Protein AF-A0A8J1YPI7-F1 (afdb_monomer_lite)

Foldseek 3Di:
DDDDDDDDDDDDDDPDDDPPDPPDPPPPQDDADDDDPFDFLDKFQLLDWPVVDQKFWAQAWDQDPFFRDTFGQDWDWTWAQAPALGFRPSRTFIFTFDFQGWTKMWGFTPDWFFCAQFKKKWKWKKAQQVWAAFKFDKKFFAFQDPPDPDHQQHHHRDDPPRHGQWIFAWGDYDPDFFTWTWGWDQQPPVRDIDIKTFAPGFGADTDNAMKMWMWIAGQQQKIFIDINNHTRDIDGQQPRIVVGNFHDQKDFDPPFDDDPLADAPQKDFDPPDDDDPLQDQPDDQKDFDPPDDDDPFEAAVDDQKDFDPPDDDDPPDDCVPLNDDTGDIDGDVSQVVTPYYHHDGGDIDGDPSPPHDDDGDMDGDPSHDHDDTGDMDGDPSGDDDSGSSSTGIGGIMMDTMGGNGTTITMGTIGIRRDPVSVVVSCVVPVVSRSVSSVVSVPDPPPDDDDPPDPVVVLVVLLVVLVVVVVPPNVVSCVVCVVNVVVVVVVVVVVVVVVVVVVVPDDDDDDDDDDDDDDDDDDDDDDDDDDDDDDDDDDDDDDDDDDDDDDDDDDDDDDYDDDDDDDDDDDDCVPVVVVVVVVVVVVVVVVVVVVVVVVVVVVVVVVVVPPDDDDDDDDDDDDDDDDDDDDDDDDDDDDDDDDDDDDDDDDDDDDDDDDDDDDDDDDDDDDDDDDDDDDDDDDDDDDDDDPPVVPVVPPPDDDDDDDPDPDPDDQDPEDPVQVVVCVVQVKDKVVPRFGFAWALVPQPFDVLLSVVCVVPPTQFPQLRRQSRCLLVLAAAEGAAFFQSPVLCSQLRSQVRVVLVVVVVVDDDPDDPDDDDDPDDPFFQAAAAEEEEAFQQLLVVSQVVNQVSCVSVLAHEAEFEPLDDPVVRLVVRRDNSYHYYGYYLVRLLVCVVVVSDQQQNHQEYEYEQLVVCLDPPNVVSVSSSVVSHDAQVRHHYYYYHNACDPSSVVSVVSRHDPYIYMHRADNHQAAALLEAEAEDADQDLVCLLVVVVVVVVVQCVVPPADQVRGAAEEEEDADPVVLVVSQVSCVVVVAQEDEAEDVDRPVSNVVRLVCRLSSVHRYYYYYLSQLASDARPNHAEYEYSDDYLAVNSVSSSSSNPCHPVHGHYYYYYQHCPDNRLLCLLVNVVNCVSSVNDPVSPDPVSVVGDNDDDDPAPSSHGPPDDDDDPDDDDDDDDDD

Sequence (1181 aa):
MRPQDVVSAAGVGALMLAALAEAEQTVFKPSPPQSSSIKAPFIEQFTEPISESRWTVSRATKQTPVGDETFSYVGIWSIEEPEVFPGISGDTGLVLKSKAAHHAISTLFPEPVDPKGKSLVVQYEVKLQKGLDCGGAYIKLLTESEDAGEGLRAGEEYTDKTPFSIMFGPDKCGATNKVHFIFRHRNPITGEWEEKHLKNPPAPKITKTTALYTLIVSPDQTFEILINDESARTGSLLEDFDPAVNPPAEIDDPEDSKPDSWVDLAEIDDPDATKPDDWNEDAPLTITDTTATKPDDWLEDEPDMIPDPEAEKPEEWDDEEDGDWIAPMVPNPRCEEAAGCGPWTQPKIRNPDYKGKWTVPKIPNPSYKGVWTPTKIHNPAFFEDSTPSDFTKIAGIGIELWTMTEDILFDNIFIGHDAAAAKKFADETYHVKKGIEKEAEGSSDDEYAEPSTILDKIRLRVYEFLHLCGFDVLQAIKQMPDVAAGLAAATFTLLGMLLALSGLFNSKPTPVKRTTTVKATPDKQTSDATAAAPVAPAGEDPKLAQEDAGIDTLAVKKRTTRAPPLLQNSIMSLEESIKDDRKKSDKEERRRRKQEKRAAREAKAAASTVASDSKTTDVSRMEKKDRKRKRDGLGDIAAVDSSKQLKREEDGRDMVAVRKVEREERKKPAADTAQPAINGTESDPSLSKKQSKKLARAAATSNTPVLTVSPSTPQPFTTAQQSYLSTHAITLTPSHFPPHLSISSLPVHNKFVAFLGQFKEPTPIQACSWPPLLAGRDVIGIAETGSGKTLAFGVPGLDRIVGKEKIVGTGPGDERLGMGKKGKGAGWISMLVLAPTRELAQQSHETLVALGKGVGVRSVCLFGGVGKEDQLGSLRKQEVKIVVGTPGRTLDLADAGNLDLSNVQYLVLDEADRMLDQGFENDIRRIIAHCPGKENRQTVMFSATWPESVRRLANTFLRDPVRITVGSDELSANKRIEQVVEVLDHPGQKDARMLYHLRSHLKVHPSTAASPTRILVFALYKKEAQRLESTIRRADYNVGALHGDLSQDARFKALDKFKTGTMNVLVATDVAARGLDIPDVGLVLNVTFPLTTEDFVHRCGRTGRAGKSGRAVTFFTGENHERSLAGEFMRVLRDAGTEIWEIPKEMDRFPSTIKKKEHGSYGAFYRDVKDAPAPTKITFD

Radius of gyration: 43.35 Å; chains: 1; bounding box: 130×141×117 Å

Secondary structure (DSSP, 8-state):
--------------S-SSS----------PPS-PPPS---SEEE---S-TTTSS-EE---EEE-SSSS-EEE----EEEE--SSS--STT--EEEE--TTEEEEEEEEEEEEE--TTS-EEEEEEEEETT--SEEE--EEEEEP-SS-SS----GGG--TTS-EEEEEEEEEETTEEEEEEEEEEE-TTT--EEEEEESSPPPPP--SS-EEEEEEE-TTSEEEEEETTEEEEEEETTTSEES-SSPPSEEE-TT----TT-B--SEEE-TT----TT--SS--SEEE-SS----TT-BTTS-SEEE-SS----TT--TTTT-S--PPEEE-GGGTSSS-BSS----EEEPTT---S--PPEEE-TTB-----PPEEE-TT----S-TTS---EEEEEEEEEESS--EEEEEEEEES-HHHHHHHHHHTHHHHHHHHHHHH-S---S-----SHHHHHHHHHHHHHHHHTT-HHHHHHH-HHHHHHHHHHHHHHHHHHHHHGGGS-----------------------------------------------------------------SGGGHHHHHHHHHHHHHHHHHHHHHHHHHHHHHHHHTTSS------------------------------------------------------------------------------TTSHHHHTTSS------------PPPPPPPHHHHHHHHHTTEEEESTTS-----GGG--S-HHHHHHHTTSSS--HHHHHHHHHHHTT--EEEE--TTS-HHHHHHHHHHHHHHHHHTTSS--S--------S---S-----EEEE-SSHHHHHHHHHHHHHHHTTTT-EEEEE-SSS-SHHHHHHHT-TTEEEEEE-HHHHHHHHHTTSS--TT--EEEEETHHHHTSTTTHHHHHHHHHTSPPTTTSEEEEEES---HHHHHHHHHH-SS-EEEEES-SS----TTEEEEEEE-SSTTHHHHHHHHHHHHHHHHS--BTTB--EEEEE-SSHHHHHHHHHHHHHTT--EEEE-TTS-HHHHHHHHHHHHTTS-SEEEE-GGGTSS---TTEEEEEESS--SSHHHHHHHHTTSS-TT--EEEEEEE---TTHHHHHHHHHHHHHHHT--TTTS-GGGGGS--------BTTTBT-----S-PPPPP-PPP-

pLDDT: mean 72.26, std 24.63, range [20.11, 98.19]

Structure (mmCIF, N/CA/C/O backbone):
data_AF-A0A8J1YPI7-F1
#
_entry.id   AF-A0A8J1YPI7-F1
#
loop_
_atom_site.group_PDB
_atom_site.id
_atom_site.type_symbol
_atom_site.label_atom_id
_atom_site.label_alt_id
_atom_site.label_comp_id
_atom_site.label_asym_id
_atom_site.label_entity_id
_atom_site.label_seq_id
_atom_site.pdbx_PDB_ins_code
_atom_site.Cartn_x
_atom_site.Cartn_y
_atom_site.Cartn_z
_atom_site.occupancy
_atom_site.B_iso_or_equiv
_atom_site.auth_seq_id
_atom_site.auth_comp_id
_atom_site.auth_asym_id
_atom_site.auth_atom_id
_atom_site.pdbx_PDB_model_num
ATOM 1 N N . MET A 1 1 ? -16.214 55.695 -40.623 1.00 28.42 1 MET A N 1
ATOM 2 C CA . MET A 1 1 ? -15.798 57.122 -40.622 1.00 28.42 1 MET A CA 1
ATOM 3 C C . MET A 1 1 ? -15.019 57.409 -39.340 1.00 28.42 1 MET A C 1
ATOM 5 O O . MET A 1 1 ? -15.176 56.644 -38.405 1.00 28.42 1 MET A O 1
ATOM 9 N N . ARG A 1 2 ? -14.180 58.457 -39.355 1.00 25.73 2 ARG A N 1
ATOM 10 C CA . ARG A 1 2 ? -13.402 59.093 -38.260 1.00 25.73 2 ARG A CA 1
ATOM 11 C C . ARG A 1 2 ? -13.469 58.497 -36.828 1.00 25.73 2 ARG A C 1
ATOM 13 O O . ARG A 1 2 ? -14.546 58.505 -36.239 1.00 25.73 2 ARG A O 1
ATOM 20 N N . PRO A 1 3 ? -12.317 58.148 -36.221 1.00 30.09 3 PRO A N 1
ATOM 21 C CA . PRO A 1 3 ? -12.103 58.255 -34.775 1.00 30.09 3 PRO A CA 1
ATOM 22 C C . PRO A 1 3 ? -11.697 59.696 -34.370 1.00 30.09 3 PRO A C 1
ATOM 24 O O . PRO A 1 3 ? -11.578 60.560 -35.238 1.00 30.09 3 PRO A O 1
ATOM 27 N N . GLN A 1 4 ? -11.388 59.877 -33.077 1.00 27.95 4 GLN A N 1
ATOM 28 C CA . GLN A 1 4 ? -10.936 61.095 -32.366 1.00 27.95 4 GLN A CA 1
ATOM 29 C C . GLN A 1 4 ? -12.018 62.111 -31.956 1.00 27.95 4 GLN A C 1
ATOM 31 O O . GLN A 1 4 ? -12.548 62.836 -32.788 1.00 27.95 4 GLN A O 1
ATOM 36 N N . ASP A 1 5 ? -12.213 62.216 -30.636 1.00 28.73 5 ASP A N 1
ATOM 37 C CA . ASP A 1 5 ? -11.915 63.439 -29.869 1.00 28.73 5 ASP A CA 1
ATOM 38 C C . ASP A 1 5 ? -11.292 63.026 -28.514 1.00 28.73 5 ASP A C 1
ATOM 40 O O . ASP A 1 5 ? -11.944 62.382 -27.695 1.00 28.73 5 ASP A O 1
ATOM 44 N N . VAL A 1 6 ? -10.001 63.325 -28.309 1.00 29.16 6 VAL A N 1
ATOM 45 C CA . VAL A 1 6 ? -9.195 63.088 -27.084 1.00 29.16 6 VAL A CA 1
ATOM 46 C C . VAL A 1 6 ? -8.056 64.128 -27.075 1.00 29.16 6 VAL A C 1
ATOM 48 O O . VAL A 1 6 ? -7.666 64.568 -28.154 1.00 29.16 6 VAL A O 1
ATOM 51 N N . VAL A 1 7 ? -7.460 64.431 -25.904 1.00 29.02 7 VAL A N 1
ATOM 52 C CA . VAL A 1 7 ? -6.321 65.371 -25.678 1.00 29.02 7 VAL A CA 1
ATOM 53 C C . VAL A 1 7 ? -6.776 66.850 -25.661 1.00 29.02 7 VAL A C 1
ATOM 55 O O . VAL A 1 7 ? -7.438 67.297 -26.583 1.00 29.02 7 VAL A O 1
ATOM 58 N N . SER A 1 8 ? -6.469 67.696 -24.664 1.00 26.50 8 SER A N 1
ATOM 59 C CA . SER A 1 8 ? -5.686 67.548 -23.417 1.00 26.50 8 SER A CA 1
ATOM 60 C C . SER A 1 8 ? -6.140 68.564 -22.354 1.00 26.50 8 SER A C 1
ATOM 62 O O . SER A 1 8 ? -6.455 69.700 -22.702 1.00 26.50 8 SER A O 1
ATOM 64 N N . ALA A 1 9 ? -6.008 68.212 -21.068 1.00 24.19 9 ALA A N 1
ATOM 65 C CA . ALA A 1 9 ? -5.784 69.181 -19.988 1.00 24.19 9 ALA A CA 1
ATOM 66 C C . ALA A 1 9 ? -5.019 68.547 -18.804 1.00 24.19 9 ALA A C 1
ATOM 68 O O . ALA A 1 9 ? -5.619 67.988 -17.889 1.00 24.19 9 ALA A O 1
ATOM 69 N N . ALA A 1 10 ? -3.687 68.650 -18.804 1.00 26.42 10 ALA A N 1
ATOM 70 C CA . ALA A 1 10 ? -2.893 68.554 -17.574 1.00 26.42 10 ALA A CA 1
ATOM 71 C C . ALA A 1 10 ? -2.958 69.900 -16.811 1.00 26.42 10 ALA A C 1
ATOM 73 O O . ALA A 1 10 ? -3.189 70.940 -17.421 1.00 26.42 10 ALA A O 1
ATOM 74 N N . GLY A 1 11 ? -2.737 69.981 -15.498 1.00 25.05 11 GLY A N 1
ATOM 75 C CA . GLY A 1 11 ? -2.460 68.910 -14.540 1.00 25.05 11 GLY A CA 1
ATOM 76 C C . GLY A 1 11 ? -1.702 69.449 -13.323 1.00 25.05 11 GLY A C 1
ATOM 77 O O . GLY A 1 11 ? -0.491 69.630 -13.386 1.00 25.05 11 GLY A O 1
ATOM 78 N N . VAL A 1 12 ? -2.410 69.697 -12.217 1.00 26.44 12 VAL A N 1
ATOM 79 C CA . VAL A 1 12 ? -1.833 70.017 -10.898 1.00 26.44 12 VAL A CA 1
ATOM 80 C C . VAL A 1 12 ? -2.674 69.283 -9.854 1.00 26.44 12 VAL A C 1
ATOM 82 O O . VAL A 1 12 ? -3.861 69.563 -9.722 1.00 26.44 12 VAL A O 1
ATOM 85 N N . GLY A 1 13 ? -2.081 68.309 -9.160 1.00 28.11 13 GLY A N 1
ATOM 86 C CA . GLY A 1 13 ? -2.816 67.340 -8.338 1.00 28.11 13 GLY A CA 1
ATOM 87 C C . GLY A 1 13 ? -2.017 66.837 -7.139 1.00 28.11 13 GLY A C 1
ATOM 88 O O . GLY A 1 13 ? -1.792 65.641 -7.002 1.00 28.11 13 GLY A O 1
ATOM 89 N N . ALA A 1 14 ? -1.564 67.756 -6.287 1.00 30.00 14 ALA A N 1
ATOM 90 C CA . ALA A 1 14 ? -0.947 67.459 -4.995 1.00 30.00 14 ALA A CA 1
ATOM 91 C C . ALA A 1 14 ? -1.370 68.528 -3.969 1.00 30.00 14 ALA A C 1
ATOM 93 O O . ALA A 1 14 ? -1.610 69.672 -4.347 1.00 30.00 14 ALA A O 1
ATOM 94 N N . LEU A 1 15 ? -1.452 68.148 -2.686 1.00 27.77 15 LEU A N 1
ATOM 95 C CA . LEU A 1 15 ? -2.011 68.939 -1.573 1.00 27.77 15 LEU A CA 1
ATOM 96 C C . LEU A 1 15 ? -3.516 69.287 -1.686 1.00 27.77 15 LEU A C 1
ATOM 98 O O . LEU A 1 15 ? -3.882 70.455 -1.700 1.00 27.77 15 LEU A O 1
ATOM 102 N N . MET A 1 16 ? -4.390 68.273 -1.655 1.00 26.23 16 MET A N 1
ATOM 103 C CA . MET A 1 16 ? -5.755 68.371 -1.084 1.00 26.23 16 MET A CA 1
ATOM 104 C C . MET A 1 16 ? -6.271 66.972 -0.678 1.00 26.23 16 MET A C 1
ATOM 106 O O . MET A 1 16 ? -7.274 66.479 -1.181 1.00 26.23 16 MET A O 1
ATOM 110 N N . LEU A 1 17 ? -5.527 66.272 0.191 1.00 29.00 17 LEU A N 1
ATOM 111 C CA . LEU A 1 17 ? -5.827 64.876 0.565 1.00 29.00 17 LEU A CA 1
ATOM 112 C C . LEU A 1 17 ? -5.410 64.554 2.017 1.00 29.00 17 LEU A C 1
ATOM 114 O O . LEU A 1 17 ? -4.800 63.529 2.298 1.00 29.00 17 LEU A O 1
ATOM 118 N N . ALA A 1 18 ? -5.688 65.486 2.937 1.00 29.73 18 ALA A N 1
ATOM 119 C CA . ALA A 1 18 ? -5.292 65.399 4.351 1.00 29.73 18 ALA A CA 1
ATOM 120 C C . ALA A 1 18 ? -6.296 66.056 5.332 1.00 29.73 18 ALA A C 1
ATOM 122 O O . ALA A 1 18 ? -5.932 66.364 6.462 1.00 29.73 18 ALA A O 1
ATOM 123 N N . ALA A 1 19 ? -7.534 66.332 4.896 1.00 28.72 19 ALA A N 1
ATOM 124 C CA . ALA A 1 19 ? -8.506 67.133 5.660 1.00 28.72 19 ALA A CA 1
ATOM 125 C C . ALA A 1 19 ? -9.980 66.701 5.469 1.00 28.72 19 ALA A C 1
ATOM 127 O O . ALA A 1 19 ? -10.881 67.531 5.526 1.00 28.72 19 ALA A O 1
ATOM 128 N N . LEU A 1 20 ? -10.222 65.407 5.230 1.00 31.22 20 LEU A N 1
ATOM 129 C CA . LEU A 1 20 ? -11.552 64.776 5.296 1.00 31.22 20 LEU A CA 1
ATOM 130 C C . LEU A 1 20 ? -11.461 63.445 6.062 1.00 31.22 20 LEU A C 1
ATOM 132 O O . LEU A 1 20 ? -11.731 62.370 5.534 1.00 31.22 20 LEU A O 1
ATOM 136 N N . ALA A 1 21 ? -11.019 63.545 7.316 1.00 34.53 21 ALA A N 1
ATOM 137 C CA . ALA A 1 21 ? -11.327 62.564 8.353 1.00 34.53 21 ALA A CA 1
ATOM 138 C C . ALA A 1 21 ? -12.630 62.981 9.073 1.00 34.53 21 ALA A C 1
ATOM 140 O O . ALA A 1 21 ? -13.195 64.024 8.752 1.00 34.53 21 ALA A O 1
ATOM 141 N N . GLU A 1 22 ? -13.082 62.187 10.049 1.00 37.81 22 GLU A N 1
ATOM 142 C CA . GLU A 1 22 ? -14.290 62.442 10.864 1.00 37.81 22 GLU A CA 1
ATOM 143 C C . GLU A 1 22 ? -15.637 62.311 10.119 1.00 37.81 22 GLU A C 1
ATOM 145 O O . GLU A 1 22 ? -16.542 63.135 10.231 1.00 37.81 22 GLU A O 1
ATOM 150 N N . ALA A 1 23 ? -15.810 61.176 9.437 1.00 29.62 23 ALA A N 1
ATOM 151 C CA . ALA A 1 23 ? -17.114 60.526 9.300 1.00 29.62 23 ALA A CA 1
ATOM 152 C C . ALA A 1 23 ? -16.975 59.070 9.776 1.00 29.62 23 ALA A C 1
ATOM 154 O O . ALA A 1 23 ? -16.530 58.197 9.032 1.00 29.62 23 ALA A O 1
ATOM 155 N N . GLU A 1 24 ? -17.275 58.828 11.052 1.00 34.00 24 GLU A N 1
ATOM 156 C CA . GLU A 1 24 ? -17.058 57.541 11.721 1.00 34.00 24 GLU A CA 1
ATOM 157 C C . GLU A 1 24 ? -18.087 56.495 11.255 1.00 34.00 24 GLU A C 1
ATOM 159 O O . GLU A 1 24 ? -19.176 56.370 11.814 1.00 34.00 24 GLU A O 1
ATOM 164 N N . GLN A 1 25 ? -17.750 55.730 10.210 1.00 32.09 25 GLN A N 1
ATOM 165 C CA . GLN A 1 25 ? -18.472 54.494 9.910 1.00 32.09 25 GLN A CA 1
ATOM 166 C C . GLN A 1 25 ? -18.148 53.463 10.990 1.00 32.09 25 GLN A C 1
ATOM 168 O O . GLN A 1 25 ? -17.070 52.866 11.014 1.00 32.09 25 GLN A O 1
ATOM 173 N N . THR A 1 26 ? -19.105 53.264 11.892 1.00 28.38 26 THR A N 1
ATOM 174 C CA . THR A 1 26 ? -19.056 52.269 12.957 1.00 28.38 26 THR A CA 1
ATOM 175 C C . THR A 1 26 ? -19.073 50.859 12.372 1.00 28.38 26 THR A C 1
ATOM 177 O O . THR A 1 26 ? -20.125 50.246 12.193 1.00 28.38 26 THR A O 1
ATOM 180 N N . VAL A 1 27 ? -17.883 50.320 12.093 1.00 33.41 27 VAL A N 1
ATOM 181 C CA . VAL A 1 27 ? -17.694 48.887 11.838 1.00 33.41 27 VAL A CA 1
ATOM 182 C C . VAL A 1 27 ? -18.312 48.126 13.007 1.00 33.41 27 VAL A C 1
ATOM 184 O O . VAL A 1 27 ? -17.871 48.277 14.149 1.00 33.41 27 VAL A O 1
ATOM 187 N N . PHE A 1 28 ? -19.344 47.330 12.723 1.00 34.56 28 PHE A N 1
ATOM 188 C CA . PHE A 1 28 ? -20.046 46.532 13.721 1.00 34.56 28 PHE A CA 1
ATOM 189 C C . PHE A 1 28 ? -19.134 45.389 14.174 1.00 34.56 28 PHE A C 1
ATOM 191 O O . PHE A 1 28 ? -19.191 44.277 13.659 1.00 34.56 28 PHE A O 1
ATOM 198 N N . LYS A 1 29 ? -18.246 45.680 15.127 1.00 36.31 29 LYS A N 1
ATOM 199 C CA . LYS A 1 29 ? -17.507 44.651 15.852 1.00 36.31 29 LYS A CA 1
ATOM 200 C C . LYS A 1 29 ? -18.508 43.935 16.763 1.00 36.31 29 LYS A C 1
ATOM 202 O O . LYS A 1 29 ? -19.017 44.592 17.678 1.00 36.31 29 LYS A O 1
ATOM 207 N N . PRO A 1 30 ? -18.818 42.642 16.547 1.00 38.72 30 PRO A N 1
ATOM 208 C CA . PRO A 1 30 ? -19.566 41.889 17.541 1.00 38.72 30 PRO A CA 1
ATOM 209 C C . PRO A 1 30 ? -18.803 41.926 18.871 1.00 38.72 30 PRO A C 1
ATOM 211 O O . PRO A 1 30 ? -17.574 42.018 18.904 1.00 38.72 30 PRO A O 1
ATOM 214 N N . SER A 1 31 ? -19.542 41.900 19.978 1.00 41.22 31 SER A N 1
ATOM 215 C CA . SER A 1 31 ? -18.926 41.704 21.293 1.00 41.22 31 SER A CA 1
ATOM 216 C C . SER A 1 31 ? -18.323 40.295 21.373 1.00 41.22 31 SER A C 1
ATOM 218 O O . SER A 1 31 ? -18.834 39.408 20.687 1.00 41.22 31 SER A O 1
ATOM 220 N N . PRO A 1 32 ? -17.281 40.064 22.198 1.00 47.06 32 PRO A N 1
ATOM 221 C CA . PRO A 1 32 ? -16.778 38.711 22.439 1.00 47.06 32 PRO A CA 1
ATOM 222 C C . PRO A 1 32 ? -17.923 37.795 22.905 1.00 47.06 32 PRO A C 1
ATOM 224 O O . PRO A 1 32 ? -18.849 38.296 23.561 1.00 47.06 32 PRO A O 1
ATOM 227 N N . PRO A 1 33 ? -17.883 36.491 22.573 1.00 49.69 33 PRO A N 1
ATOM 228 C CA . PRO A 1 33 ? -19.003 35.580 22.779 1.00 49.69 33 PRO A CA 1
ATOM 229 C C . PRO A 1 33 ? -19.457 35.573 24.243 1.00 49.69 33 PRO A C 1
ATOM 231 O O . PRO A 1 33 ? -18.760 35.109 25.145 1.00 49.69 33 PRO A O 1
ATOM 234 N N . GLN A 1 34 ? -20.652 36.115 24.485 1.00 52.53 34 GLN A N 1
ATOM 235 C CA . GLN A 1 34 ? -21.344 35.935 25.756 1.00 52.53 34 GLN A CA 1
ATOM 236 C C . GLN A 1 34 ? -21.928 34.526 25.776 1.00 52.53 34 GLN A C 1
ATOM 238 O O . GLN A 1 34 ? -22.511 34.091 24.782 1.00 52.53 34 GLN A O 1
ATOM 243 N N . SER A 1 35 ? -21.790 33.828 26.905 1.00 55.25 35 SER A N 1
ATOM 244 C CA . SER A 1 35 ? -22.326 32.478 27.071 1.00 55.25 35 SER A CA 1
ATOM 245 C C . SER A 1 35 ? -23.810 32.439 26.704 1.00 55.25 35 SER A C 1
ATOM 247 O O . SER A 1 35 ? -24.615 33.233 27.205 1.00 55.25 35 SER A O 1
ATOM 249 N N . SER A 1 36 ? -24.159 31.546 25.774 1.00 63.59 36 SER A N 1
ATOM 250 C CA . SER A 1 36 ? -25.485 31.549 25.157 1.00 63.59 36 SER A CA 1
ATOM 251 C C . SER A 1 36 ? -26.605 31.394 26.196 1.00 63.59 36 SER A C 1
ATOM 253 O O . SER A 1 36 ? -26.512 30.647 27.170 1.00 63.59 36 SER A O 1
ATOM 255 N N . SER A 1 37 ? -27.713 32.112 25.987 1.00 66.19 37 SER A N 1
ATOM 256 C CA . SER A 1 37 ? -28.870 32.093 26.906 1.00 66.19 37 SER A CA 1
ATOM 257 C C . SER A 1 37 ? -29.697 30.797 26.839 1.00 66.19 37 SER A C 1
ATOM 259 O O . SER A 1 37 ? -30.681 30.628 27.567 1.00 66.19 37 SER A O 1
ATOM 261 N N . ILE A 1 38 ? -29.315 29.896 25.933 1.00 81.00 38 ILE A N 1
ATOM 262 C CA . ILE A 1 38 ? -29.997 28.652 25.596 1.00 81.00 38 ILE A CA 1
ATOM 263 C C . ILE A 1 38 ? -29.668 27.592 26.652 1.00 81.00 38 ILE A C 1
ATOM 265 O O . ILE A 1 38 ? -28.570 27.542 27.197 1.00 81.00 38 ILE A O 1
ATOM 269 N N . LYS A 1 39 ? -30.642 26.733 26.968 1.00 79.75 39 LYS A N 1
ATOM 270 C CA . LYS A 1 39 ? -30.472 25.647 27.939 1.00 79.75 39 LYS A CA 1
ATOM 271 C C . LYS A 1 39 ? -30.631 24.300 27.255 1.00 79.75 39 LYS A C 1
ATOM 273 O O . LYS A 1 39 ? -31.722 23.965 26.805 1.00 79.75 39 LYS A O 1
ATOM 278 N N . ALA A 1 40 ? -29.561 23.519 27.263 1.00 84.44 40 ALA A N 1
ATOM 279 C CA . ALA A 1 40 ? -29.566 22.098 26.949 1.00 84.44 40 ALA A CA 1
ATOM 280 C C . ALA A 1 40 ? -28.769 21.339 28.027 1.00 84.44 40 ALA A C 1
ATOM 282 O O . ALA A 1 40 ? -27.994 21.970 28.750 1.00 84.44 40 ALA A O 1
ATOM 283 N N . PRO A 1 41 ? -28.947 20.012 28.163 1.00 85.62 41 PRO A N 1
ATOM 284 C CA . PRO A 1 41 ? -28.176 19.195 29.101 1.00 85.62 41 PRO A CA 1
ATOM 285 C C . PRO A 1 41 ? -26.653 19.327 28.957 1.00 85.62 41 PRO A C 1
ATOM 287 O O . PRO A 1 41 ? -25.938 19.263 29.955 1.00 85.62 41 PRO A O 1
ATOM 290 N N . PHE A 1 42 ? -26.155 19.558 27.738 1.00 90.81 42 PHE A N 1
ATOM 291 C CA . PHE A 1 42 ? -24.757 19.900 27.491 1.00 90.81 42 PHE A CA 1
ATOM 292 C C . PHE A 1 42 ? -24.641 20.922 26.351 1.00 90.81 42 PHE A C 1
ATOM 294 O O . PHE A 1 42 ? -25.160 20.704 25.257 1.00 90.81 42 PHE A O 1
ATOM 301 N N . ILE A 1 43 ? -23.943 22.027 26.618 1.00 90.94 43 ILE A N 1
ATOM 302 C CA . ILE A 1 43 ? -23.483 23.016 25.632 1.00 90.94 43 ILE A CA 1
ATOM 303 C C . ILE A 1 43 ? -22.006 23.280 25.927 1.00 90.94 43 ILE A C 1
ATOM 305 O O . ILE A 1 43 ? -21.657 23.434 27.099 1.00 90.94 43 ILE A O 1
ATOM 309 N N . GLU A 1 44 ? -21.154 23.317 24.905 1.00 90.19 44 GLU A N 1
ATOM 310 C CA . GLU A 1 44 ? -19.732 23.667 24.976 1.00 90.19 44 GLU A CA 1
ATOM 311 C C . GLU A 1 44 ? -19.384 24.736 23.937 1.00 90.19 44 GLU A C 1
ATOM 313 O O . GLU A 1 44 ? -19.805 24.618 22.789 1.00 90.19 44 GLU A O 1
ATOM 318 N N . GLN A 1 45 ? -18.611 25.742 24.352 1.00 88.25 45 GLN A N 1
ATOM 319 C CA . GLN A 1 45 ? -18.161 26.871 23.519 1.00 88.25 45 GLN A CA 1
ATOM 320 C C . GLN A 1 45 ? -16.677 27.224 23.759 1.00 88.25 45 GLN A C 1
ATOM 322 O O . GLN A 1 45 ? -16.227 28.288 23.353 1.00 88.25 45 GLN A O 1
ATOM 327 N N . PHE A 1 46 ? -15.930 26.375 24.484 1.00 88.06 46 PHE A N 1
ATOM 328 C CA . PHE A 1 46 ? -14.465 26.429 24.626 1.00 88.06 46 PHE A CA 1
ATOM 329 C C . PHE A 1 46 ? -13.872 27.809 24.994 1.00 88.06 46 PHE A C 1
ATOM 331 O O . PHE A 1 46 ? -12.756 28.144 24.607 1.00 88.06 46 PHE A O 1
ATOM 338 N N . THR A 1 47 ? -14.578 28.596 25.812 1.00 83.31 47 THR A N 1
ATOM 339 C CA . THR A 1 47 ? -14.162 29.947 26.244 1.00 83.31 47 THR A CA 1
ATOM 340 C C . THR A 1 47 ? -13.089 29.966 27.344 1.00 83.31 47 THR A C 1
ATOM 342 O O . THR A 1 47 ? -12.695 31.035 27.806 1.00 83.31 47 THR A O 1
ATOM 345 N N . GLU A 1 48 ? -12.647 28.799 27.819 1.00 81.81 48 GLU A N 1
ATOM 346 C CA . GLU A 1 48 ? -11.690 28.623 28.920 1.00 81.81 48 GLU A CA 1
ATOM 347 C C . GLU A 1 48 ? -10.538 27.704 28.473 1.00 81.81 48 GLU A C 1
ATOM 349 O O . GLU A 1 48 ? -10.782 26.731 27.755 1.00 81.81 48 GLU A O 1
ATOM 354 N N . PRO A 1 49 ? -9.280 27.952 28.889 1.00 80.00 49 PRO A N 1
ATOM 355 C CA . PRO A 1 49 ? -8.145 27.123 28.487 1.00 80.00 49 PRO A CA 1
ATOM 356 C C . PRO A 1 49 ? -8.275 25.694 29.034 1.00 80.00 49 PRO A C 1
ATOM 358 O O . PRO A 1 49 ? -8.800 25.484 30.127 1.00 80.00 49 PRO A O 1
ATOM 361 N N . ILE A 1 50 ? -7.727 24.699 28.321 1.00 83.12 50 ILE A N 1
ATOM 362 C CA . ILE A 1 50 ? -7.920 23.266 28.640 1.00 83.12 50 ILE A CA 1
ATOM 363 C C . ILE A 1 50 ? -7.592 22.926 30.108 1.00 83.12 50 ILE A C 1
ATOM 365 O O . ILE A 1 50 ? -8.280 22.106 30.706 1.00 83.12 50 ILE A O 1
ATOM 369 N N . SER A 1 51 ? -6.588 23.581 30.702 1.00 75.94 51 SER A N 1
ATOM 370 C CA . SER A 1 51 ? -6.167 23.398 32.101 1.00 75.94 51 SER A CA 1
ATOM 371 C C . SER A 1 51 ? -7.182 23.839 33.162 1.00 75.94 51 SER A C 1
ATOM 373 O O . SER A 1 51 ? -7.040 23.447 34.318 1.00 75.94 51 SER A O 1
ATOM 375 N N . GLU A 1 52 ? -8.150 24.673 32.791 1.00 76.44 52 GLU A N 1
ATOM 376 C CA . GLU A 1 52 ? -9.215 25.192 33.662 1.00 76.44 52 GLU A CA 1
ATOM 377 C C . GLU A 1 52 ? -10.593 24.649 33.233 1.00 76.44 52 GLU A C 1
ATOM 379 O O . GLU A 1 52 ? -11.479 24.481 34.068 1.00 76.44 52 GLU A O 1
ATOM 384 N N . SER A 1 53 ? -10.728 24.270 31.956 1.00 81.25 53 SER A N 1
ATOM 385 C CA . SER A 1 53 ? -11.909 23.625 31.381 1.00 81.25 53 SER A CA 1
ATOM 386 C C . SER A 1 53 ? -12.258 22.269 32.019 1.00 81.25 53 SER A C 1
ATOM 388 O O . SER A 1 53 ? -11.418 21.554 32.567 1.00 81.25 53 SER A O 1
ATOM 390 N N . ARG A 1 54 ? -13.500 21.821 31.801 1.00 86.31 54 ARG A N 1
ATOM 391 C CA . ARG A 1 54 ? -13.971 20.465 32.150 1.00 86.31 54 ARG A CA 1
ATOM 392 C C . ARG A 1 54 ? -13.428 19.324 31.268 1.00 86.31 54 ARG A C 1
ATOM 394 O O . ARG A 1 54 ? -13.827 18.175 31.476 1.00 86.31 54 ARG A O 1
ATOM 401 N N . TRP A 1 55 ? -12.604 19.595 30.254 1.00 90.56 55 TRP A N 1
ATOM 402 C CA . TRP A 1 55 ? -12.129 18.575 29.312 1.00 90.56 55 TRP A CA 1
ATOM 403 C C . TRP A 1 55 ? -10.809 17.957 29.758 1.00 90.56 55 TRP A C 1
ATOM 405 O O . TRP A 1 55 ? -9.825 18.643 30.007 1.00 90.56 55 TRP A O 1
ATOM 415 N N . THR A 1 56 ? -10.772 16.627 29.814 1.00 90.31 56 THR A N 1
ATOM 416 C CA . THR A 1 56 ? -9.588 15.873 30.231 1.00 90.31 56 THR A CA 1
ATOM 417 C C . THR A 1 56 ? -9.008 15.104 29.047 1.00 90.31 56 THR A C 1
ATOM 419 O O . THR A 1 56 ? -9.684 14.277 28.428 1.00 90.31 56 THR A O 1
ATOM 422 N N . VAL A 1 57 ? -7.740 15.382 28.731 1.00 90.44 57 VAL A N 1
ATOM 423 C CA . VAL A 1 57 ? -6.965 14.670 27.702 1.00 90.44 57 VAL A CA 1
ATOM 424 C C . VAL A 1 57 ? -6.601 13.278 28.213 1.00 90.44 57 VAL A C 1
ATOM 426 O O . VAL A 1 57 ? -6.132 13.128 29.342 1.00 90.44 57 VAL A O 1
ATOM 429 N N . SER A 1 58 ? -6.804 12.258 27.380 1.00 89.38 58 SER A N 1
ATOM 430 C CA . SER A 1 58 ? -6.462 10.881 27.732 1.00 89.38 58 SER A CA 1
ATOM 431 C C . SER A 1 58 ? -4.952 10.700 27.862 1.00 89.38 58 SER A C 1
ATOM 433 O O . SER A 1 58 ? -4.181 11.170 27.025 1.00 89.38 58 SER A O 1
ATOM 435 N N . ARG A 1 59 ? -4.537 9.954 28.888 1.00 83.62 59 ARG A N 1
ATOM 436 C CA . ARG A 1 59 ? -3.180 9.401 29.027 1.00 83.62 59 ARG A CA 1
ATOM 437 C C . ARG A 1 59 ? -3.180 7.876 28.895 1.00 83.62 59 ARG A C 1
ATOM 439 O O . ARG A 1 59 ? -2.163 7.229 29.146 1.00 83.62 59 ARG A O 1
ATOM 446 N N . ALA A 1 60 ? -4.323 7.300 28.525 1.00 78.88 60 ALA A N 1
ATOM 447 C CA . ALA A 1 60 ? -4.511 5.870 28.411 1.00 78.88 60 ALA A CA 1
ATOM 448 C C . ALA A 1 60 ? -3.645 5.267 27.299 1.00 78.88 60 ALA A C 1
ATOM 450 O O . ALA A 1 60 ? -3.140 5.949 26.399 1.00 78.88 60 ALA A O 1
ATOM 451 N N . THR A 1 61 ? -3.511 3.943 27.342 1.00 74.56 61 THR A N 1
ATOM 452 C CA . THR A 1 61 ? -2.821 3.188 26.300 1.00 74.56 61 THR A CA 1
ATOM 453 C C . THR A 1 61 ? -3.750 2.169 25.649 1.00 74.56 61 THR A C 1
ATOM 455 O O . THR A 1 61 ? -4.382 1.336 26.299 1.00 74.56 61 THR A O 1
ATOM 458 N N . LYS A 1 62 ? -3.832 2.255 24.324 1.00 65.06 62 LYS A N 1
ATOM 459 C CA . LYS A 1 62 ? -4.601 1.399 23.431 1.00 65.06 62 LYS A CA 1
ATOM 460 C C . LYS A 1 62 ? -3.789 0.146 23.111 1.00 65.06 62 LYS A C 1
ATOM 462 O O . LYS A 1 62 ? -2.883 0.164 22.279 1.00 65.06 62 LYS A O 1
ATOM 467 N N . GLN A 1 63 ? -4.116 -0.953 23.788 1.00 54.12 63 GLN A N 1
ATOM 468 C CA . GLN A 1 63 ? -3.637 -2.290 23.428 1.00 54.12 63 GLN A CA 1
ATOM 469 C C . GLN A 1 63 ? -4.450 -2.824 22.246 1.00 54.12 63 GLN A C 1
ATOM 471 O O . GLN A 1 63 ? -5.665 -3.026 22.373 1.00 54.12 63 GLN A O 1
ATOM 476 N N . THR A 1 64 ? -3.805 -3.068 21.105 1.00 45.44 64 THR A N 1
ATOM 477 C CA . THR A 1 64 ? -4.503 -3.625 19.935 1.00 45.44 64 THR A CA 1
ATOM 478 C C . THR A 1 64 ? -4.924 -5.086 20.176 1.00 45.44 64 THR A C 1
ATOM 480 O O . THR A 1 64 ? -4.247 -5.796 20.918 1.00 45.44 64 THR A O 1
ATOM 483 N N . PRO A 1 65 ? -5.994 -5.593 19.535 1.00 40.47 65 PRO A N 1
ATOM 484 C CA . PRO A 1 65 ? -6.330 -7.020 19.594 1.00 40.47 65 PRO A CA 1
ATOM 485 C C . PRO A 1 65 ? -5.341 -7.946 18.857 1.00 40.47 65 PRO A C 1
ATOM 487 O O . PRO A 1 65 ? -5.488 -9.162 18.935 1.00 40.47 65 PRO A O 1
ATOM 490 N N . VAL A 1 66 ? -4.372 -7.404 18.103 1.00 38.91 66 VAL A N 1
ATOM 491 C CA . VAL A 1 66 ? -3.527 -8.167 17.162 1.00 38.91 66 VAL A CA 1
ATOM 492 C C . VAL A 1 66 ? -2.044 -7.840 17.372 1.00 38.91 66 VAL A C 1
ATOM 494 O O . VAL A 1 66 ? -1.350 -7.387 16.465 1.00 38.91 66 VAL A O 1
ATOM 497 N N . GLY A 1 67 ? -1.552 -8.105 18.583 1.00 43.19 67 GLY A N 1
ATOM 498 C CA . GLY A 1 67 ? -0.142 -7.984 18.969 1.00 43.19 67 GLY A CA 1
ATOM 499 C C . GLY A 1 67 ? 0.080 -7.014 20.128 1.00 43.19 67 GLY A C 1
ATOM 500 O O . GLY A 1 67 ? -0.676 -6.061 20.302 1.00 43.19 67 GLY A O 1
ATOM 501 N N . ASP A 1 68 ? 1.148 -7.248 20.894 1.00 39.84 68 ASP A N 1
ATOM 502 C CA . ASP A 1 68 ? 1.469 -6.575 22.168 1.00 39.84 68 ASP A CA 1
ATOM 503 C C . ASP A 1 68 ? 1.858 -5.080 22.036 1.00 39.84 68 ASP A C 1
ATOM 505 O O . ASP A 1 68 ? 2.392 -4.463 22.961 1.00 39.84 68 ASP A O 1
ATOM 509 N N . GLU A 1 69 ? 1.606 -4.473 20.875 1.00 46.97 69 GLU A N 1
ATOM 510 C CA . GLU A 1 69 ? 1.900 -3.070 20.610 1.00 46.97 69 GLU A CA 1
ATOM 511 C C . GLU A 1 69 ? 0.875 -2.170 21.309 1.00 46.97 69 GLU A C 1
ATOM 513 O O . GLU A 1 69 ? -0.339 -2.246 21.099 1.00 46.97 69 GLU A O 1
ATOM 518 N N . THR A 1 70 ? 1.406 -1.331 22.195 1.00 56.62 70 THR A N 1
ATOM 519 C CA . THR A 1 70 ? 0.658 -0.515 23.149 1.00 56.62 70 THR A CA 1
ATOM 520 C C . THR A 1 70 ? 0.779 0.947 22.728 1.00 56.62 70 THR A C 1
ATOM 522 O O . THR A 1 70 ? 1.801 1.586 22.975 1.00 56.62 70 THR A O 1
ATOM 525 N N . PHE A 1 71 ? -0.242 1.471 22.050 1.00 61.28 71 PHE A N 1
ATOM 526 C CA . PHE A 1 71 ? -0.246 2.839 21.525 1.00 61.28 71 PHE A CA 1
ATOM 527 C C . PHE A 1 71 ? -0.726 3.820 22.597 1.00 61.28 71 PHE A C 1
ATOM 529 O O . PHE A 1 71 ? -1.836 3.701 23.105 1.00 61.28 71 PHE A O 1
ATOM 536 N N . SER A 1 72 ? 0.092 4.807 22.948 1.00 73.50 72 SER A N 1
ATOM 537 C CA . SER A 1 72 ? -0.302 5.912 23.831 1.00 73.50 72 SER A CA 1
ATOM 538 C C . SER A 1 72 ? -1.057 6.994 23.058 1.00 73.50 72 SER A C 1
ATOM 540 O O . SER A 1 72 ? -0.625 7.374 21.967 1.00 73.50 72 SER A O 1
ATOM 542 N N . TYR A 1 73 ? -2.124 7.546 23.639 1.00 81.62 73 TYR A N 1
ATOM 543 C CA . TYR A 1 73 ? -2.697 8.804 23.152 1.00 81.62 73 TYR A CA 1
ATOM 544 C C . TYR A 1 73 ? -1.699 9.940 23.432 1.00 81.62 73 TYR A C 1
ATOM 546 O O . TYR A 1 73 ? -1.339 10.197 24.578 1.00 81.62 73 TYR A O 1
ATOM 554 N N . VAL A 1 74 ? -1.176 10.550 22.365 1.00 81.81 74 VAL A N 1
ATOM 555 C CA . VAL A 1 74 ? -0.073 11.540 22.404 1.00 81.81 74 VAL A CA 1
ATOM 556 C C . VAL A 1 74 ? -0.374 12.805 21.602 1.00 81.81 74 VAL A C 1
ATOM 558 O O . VAL A 1 74 ? 0.462 13.701 21.530 1.00 81.81 74 VAL A O 1
ATOM 561 N N . GLY A 1 75 ? -1.550 12.876 20.979 1.00 84.75 75 GLY A N 1
ATOM 562 C CA . GLY A 1 75 ? -1.987 14.044 20.232 1.00 84.75 75 GLY A CA 1
ATOM 563 C C . GLY A 1 75 ? -2.214 15.256 21.137 1.00 84.75 75 GLY A C 1
ATOM 564 O O . GLY A 1 75 ? -2.900 15.158 22.157 1.00 84.75 75 GLY A O 1
ATOM 565 N N . ILE A 1 76 ? -1.628 16.392 20.760 1.00 88.75 76 ILE A N 1
ATOM 566 C CA . ILE A 1 76 ? -1.723 17.651 21.501 1.00 88.75 76 ILE A CA 1
ATOM 567 C C . ILE A 1 76 ? -3.027 18.362 21.137 1.00 88.75 76 ILE A C 1
ATOM 569 O O . ILE A 1 76 ? -3.304 18.605 19.961 1.00 88.75 76 ILE A O 1
ATOM 573 N N . TRP A 1 77 ? -3.776 18.738 22.169 1.00 91.31 77 TRP A N 1
ATOM 574 C CA . TRP A 1 77 ? -4.942 19.609 22.086 1.00 91.31 77 TRP A CA 1
ATOM 575 C C . TRP A 1 77 ? -4.599 21.009 22.595 1.00 91.31 77 TRP A C 1
ATOM 577 O O . TRP A 1 77 ? -3.814 21.153 23.536 1.00 91.31 77 TRP A O 1
ATOM 587 N N . SER A 1 78 ? -5.237 22.021 22.023 1.00 91.06 78 SER A N 1
ATOM 588 C CA . SER A 1 78 ? -5.227 23.403 22.502 1.00 91.06 78 SER A CA 1
ATOM 589 C C . SER A 1 78 ? -6.597 24.051 22.283 1.00 91.06 78 SER A C 1
ATOM 591 O O . SER A 1 78 ? -7.470 23.476 21.635 1.00 91.06 78 SER A O 1
ATOM 593 N N . ILE A 1 79 ? -6.809 25.224 22.878 1.00 91.19 79 ILE A N 1
ATOM 594 C CA . ILE A 1 79 ? -7.994 26.056 22.649 1.00 91.19 79 ILE A CA 1
ATOM 595 C C . ILE A 1 79 ? -7.486 27.381 22.085 1.00 91.19 79 ILE A C 1
ATOM 597 O O . ILE A 1 79 ? -6.696 28.069 22.734 1.00 91.19 79 ILE A O 1
ATOM 601 N N . GLU A 1 80 ? -7.845 27.660 20.834 1.00 90.06 80 GLU A N 1
ATOM 602 C CA . GLU A 1 80 ? -7.233 28.689 19.983 1.00 90.06 80 GLU A CA 1
ATOM 603 C C . GLU A 1 80 ? -8.281 29.300 19.035 1.00 90.06 80 GLU A C 1
ATOM 605 O O . GLU A 1 80 ? -9.269 28.652 18.683 1.00 90.06 80 GLU A O 1
ATOM 610 N N . GLU A 1 81 ? -8.062 30.545 18.598 1.00 89.12 81 GLU A N 1
ATOM 611 C CA . GLU A 1 81 ? -8.823 31.130 17.485 1.00 89.12 81 GLU A CA 1
ATOM 612 C C . GLU A 1 81 ? -8.432 30.445 16.155 1.00 89.12 81 GLU A C 1
ATOM 614 O O . GLU A 1 81 ? -7.275 30.045 15.986 1.00 89.12 81 GLU A O 1
ATOM 619 N N . PRO A 1 82 ? -9.345 30.325 15.173 1.00 87.88 82 PRO A N 1
ATOM 620 C CA . PRO A 1 82 ? -9.013 29.773 13.860 1.00 87.88 82 PRO A CA 1
ATOM 621 C C . PRO A 1 82 ? -8.010 30.643 13.075 1.00 87.88 82 PRO A C 1
ATOM 623 O O . PRO A 1 82 ? -8.338 31.745 12.637 1.00 87.88 82 PRO A O 1
ATOM 626 N N . GLU A 1 83 ? -6.818 30.093 12.813 1.00 85.25 83 GLU A N 1
ATOM 627 C CA . GLU A 1 83 ? -5.756 30.676 11.974 1.00 85.25 83 GLU A CA 1
ATOM 628 C C . GLU A 1 83 ? -6.228 30.979 10.537 1.00 85.25 83 GLU A C 1
ATOM 630 O O . GLU A 1 83 ? -5.818 31.973 9.932 1.00 85.25 83 GLU A O 1
ATOM 635 N N . VAL A 1 84 ? -7.075 30.114 9.964 1.00 83.06 84 VAL A N 1
ATOM 636 C CA . VAL A 1 84 ? -7.549 30.218 8.572 1.00 83.06 84 VAL A CA 1
ATOM 637 C C . VAL A 1 84 ? -8.970 30.774 8.541 1.00 83.06 84 VAL A C 1
ATOM 639 O O . VAL A 1 84 ? -9.890 30.158 9.076 1.00 83.06 84 VAL A O 1
ATOM 642 N N . PHE A 1 85 ? -9.151 31.922 7.880 1.00 84.00 85 PHE A N 1
ATOM 643 C CA . PHE A 1 85 ? -10.404 32.693 7.852 1.00 84.00 85 PHE A CA 1
ATOM 644 C C . PHE A 1 85 ? -10.980 32.909 9.265 1.00 84.00 85 PHE A C 1
ATOM 646 O O . PHE A 1 85 ? -11.998 32.297 9.601 1.00 84.00 85 PHE A O 1
ATOM 653 N N . PRO A 1 86 ? -10.330 33.716 10.127 1.00 76.75 86 PRO A N 1
ATOM 654 C CA . PRO A 1 86 ? -10.863 34.036 11.449 1.00 76.75 86 PRO A CA 1
ATOM 655 C C . PRO A 1 86 ? -12.254 34.669 11.315 1.00 76.75 86 PRO A C 1
ATOM 657 O O . PRO A 1 86 ? -12.421 35.659 10.606 1.00 76.75 86 PRO A O 1
ATOM 660 N N . GLY A 1 87 ? -13.253 34.048 11.948 1.00 79.38 87 GLY A N 1
ATOM 661 C CA . GLY A 1 87 ? -14.660 34.437 11.841 1.00 79.38 87 GLY A CA 1
ATOM 662 C C . GLY A 1 87 ? -15.022 35.511 12.864 1.00 79.38 87 GLY A C 1
ATOM 663 O O . GLY A 1 87 ? -14.794 36.700 12.656 1.00 79.38 87 GLY A O 1
ATOM 664 N N . ILE A 1 88 ? -15.592 35.090 13.992 1.00 81.69 88 ILE A N 1
ATOM 665 C CA . ILE A 1 88 ? -15.832 35.977 15.134 1.00 81.69 88 ILE A CA 1
ATOM 666 C C . ILE A 1 88 ? -14.502 36.148 15.893 1.00 81.69 88 ILE A C 1
ATOM 668 O O . ILE A 1 88 ? -13.770 35.185 16.098 1.00 81.69 88 ILE A O 1
ATOM 672 N N . SER A 1 89 ? -14.155 37.377 16.285 1.00 76.69 89 SER A N 1
ATOM 673 C CA . SER A 1 89 ? -12.945 37.644 17.080 1.00 76.69 89 SER A CA 1
ATOM 674 C C . SER A 1 89 ? -13.225 37.403 18.566 1.00 76.69 89 SER A C 1
ATOM 676 O O . SER A 1 89 ? -14.254 37.846 19.080 1.00 76.69 89 SER A O 1
ATOM 678 N N . GLY A 1 90 ? -12.314 36.714 19.253 1.00 77.31 90 GLY A N 1
ATOM 679 C CA . GLY A 1 90 ? -12.517 36.167 20.594 1.00 77.31 90 GLY A CA 1
ATOM 680 C C . GLY A 1 90 ? -13.226 34.807 20.620 1.00 77.31 90 GLY A C 1
ATOM 681 O O . GLY A 1 90 ? -13.634 34.380 21.695 1.00 77.31 90 GLY A O 1
ATOM 682 N N . ASP A 1 91 ? -13.402 34.156 19.466 1.00 84.81 91 ASP A N 1
ATOM 683 C CA . ASP A 1 91 ? -14.100 32.874 19.315 1.00 84.81 91 ASP A CA 1
ATOM 684 C C . ASP A 1 91 ? -13.077 31.731 19.201 1.00 84.81 91 ASP A C 1
ATOM 686 O O . ASP A 1 91 ? -12.435 31.537 18.163 1.00 84.81 91 ASP A O 1
ATOM 690 N N . THR A 1 92 ? -12.858 31.024 20.311 1.00 89.69 92 THR A N 1
ATOM 691 C CA . THR A 1 92 ? -11.824 29.991 20.451 1.00 89.69 92 THR A CA 1
ATOM 692 C C . THR A 1 92 ? -12.429 28.597 20.435 1.00 89.69 92 THR A C 1
ATOM 694 O O . THR A 1 92 ? -13.269 28.290 21.271 1.00 89.69 92 THR A O 1
ATOM 697 N N . GLY A 1 93 ? -11.958 27.726 19.542 1.00 91.19 93 GLY A N 1
ATOM 698 C CA . GLY A 1 93 ? -12.396 26.329 19.467 1.00 91.19 93 GLY A CA 1
ATOM 699 C C . GLY A 1 93 ? -11.340 25.349 19.977 1.00 91.19 93 GLY A C 1
ATOM 700 O O . GLY A 1 93 ? -10.168 25.693 20.134 1.00 91.19 93 GLY A O 1
ATOM 701 N N . LEU A 1 94 ? -11.742 24.097 20.199 1.00 94.44 94 LEU A N 1
ATOM 702 C CA . LEU A 1 94 ? -10.846 23.000 20.566 1.00 94.44 94 LEU A CA 1
ATOM 703 C C . LEU A 1 94 ? -10.103 22.490 19.324 1.00 94.44 94 LEU A C 1
ATOM 705 O O . LEU A 1 94 ? -10.691 21.830 18.466 1.00 94.44 94 LEU A O 1
ATOM 709 N N . VAL A 1 95 ? -8.805 22.770 19.238 1.00 93.38 95 VAL A N 1
ATOM 710 C CA . VAL A 1 95 ? -7.949 22.430 18.093 1.00 93.38 95 VAL A CA 1
ATOM 711 C C . VAL A 1 95 ? -7.058 21.233 18.416 1.00 93.38 95 VAL A C 1
ATOM 713 O O . VAL A 1 95 ? -6.486 21.146 19.505 1.00 93.38 95 VAL A O 1
ATOM 716 N N . LEU A 1 96 ? -6.889 20.317 17.456 1.00 92.50 96 LEU A N 1
ATOM 717 C CA . LEU A 1 96 ? -5.853 19.280 17.516 1.00 92.50 96 LEU A CA 1
ATOM 718 C C . LEU A 1 96 ? -4.615 19.660 16.677 1.00 92.50 96 LEU A C 1
ATOM 720 O O . LEU A 1 96 ? -4.673 19.794 15.455 1.00 92.50 96 LEU A O 1
ATOM 724 N N . LYS A 1 97 ? -3.468 19.862 17.339 1.00 90.69 97 LYS A N 1
ATOM 725 C CA . LYS A 1 97 ? -2.258 20.462 16.733 1.00 90.69 97 LYS A CA 1
ATOM 726 C C . LYS A 1 97 ? -1.218 19.438 16.253 1.00 90.69 97 LYS A C 1
ATOM 728 O O . LYS A 1 97 ? -0.191 19.830 15.710 1.00 90.69 97 LYS A O 1
ATOM 733 N N . SER A 1 98 ? -1.402 18.133 16.489 1.00 87.50 98 SER A N 1
ATOM 734 C CA . SER A 1 98 ? -0.391 17.111 16.149 1.00 87.50 98 SER A CA 1
ATOM 735 C C . SER A 1 98 ? -0.717 16.335 14.874 1.00 87.50 98 SER A C 1
ATOM 737 O O . SER A 1 98 ? -1.712 15.622 14.801 1.00 87.50 98 SER A O 1
ATOM 739 N N . LYS A 1 99 ? 0.170 16.368 13.879 1.00 87.31 99 LYS A N 1
ATOM 740 C CA . LYS A 1 99 ? 0.050 15.510 12.693 1.00 87.31 99 LYS A CA 1
ATOM 741 C C . LYS A 1 99 ? 0.334 14.035 13.012 1.00 87.31 99 LYS A C 1
ATOM 743 O O . LYS A 1 99 ? 1.263 13.732 13.756 1.00 87.31 99 LYS A O 1
ATOM 748 N N . ALA A 1 100 ? -0.414 13.121 12.387 1.00 82.62 100 ALA A N 1
ATOM 749 C CA . ALA A 1 100 ? -0.204 11.665 12.432 1.00 82.62 100 ALA A CA 1
ATOM 750 C C . ALA A 1 100 ? -0.260 11.028 13.841 1.00 82.62 100 ALA A C 1
ATOM 752 O O . ALA A 1 100 ? 0.324 9.966 14.073 1.00 82.62 100 ALA A O 1
ATOM 753 N N . ALA A 1 101 ? -0.976 11.653 14.782 1.00 83.56 101 ALA A N 1
ATOM 754 C CA . ALA A 1 101 ? -1.078 11.213 16.174 1.00 83.56 101 ALA A CA 1
ATOM 755 C C . ALA A 1 101 ? -2.488 10.721 16.547 1.00 83.56 101 ALA A C 1
ATOM 757 O O . ALA A 1 101 ? -3.499 11.177 16.005 1.00 83.56 101 ALA A O 1
ATOM 758 N N . HIS A 1 102 ? -2.557 9.814 17.527 1.00 86.19 102 HIS A N 1
ATOM 759 C CA . HIS A 1 102 ? -3.808 9.465 18.200 1.00 86.19 102 HIS A CA 1
ATOM 760 C C . HIS A 1 102 ? -4.150 10.529 19.246 1.00 86.19 102 HIS A C 1
ATOM 762 O O . HIS A 1 102 ? -3.415 10.709 20.222 1.00 86.19 102 HIS A O 1
ATOM 768 N N . HIS A 1 103 ? -5.280 11.198 19.046 1.00 90.62 103 HIS A N 1
ATOM 769 C CA . HIS A 1 103 ? -5.848 12.188 19.950 1.00 90.62 103 HIS A CA 1
ATOM 770 C C . HIS A 1 103 ? -7.022 11.558 20.691 1.00 90.62 103 HIS A C 1
ATOM 772 O O . HIS A 1 103 ? -7.898 10.961 20.066 1.00 90.62 103 HIS A O 1
ATOM 778 N N . ALA A 1 104 ? -7.062 11.710 22.010 1.00 92.81 104 ALA A N 1
ATOM 779 C CA . ALA A 1 104 ? -8.243 11.387 22.796 1.00 92.81 104 ALA A CA 1
ATOM 780 C C . ALA A 1 104 ? -8.444 12.435 23.892 1.00 92.81 104 ALA A C 1
ATOM 782 O O . ALA A 1 104 ? -7.516 12.756 24.632 1.00 92.81 104 ALA A O 1
ATOM 783 N N . ILE A 1 105 ? -9.654 12.975 23.977 1.00 93.06 105 ILE A N 1
ATOM 784 C CA . ILE A 1 105 ? -10.093 13.924 25.007 1.00 93.06 105 ILE A CA 1
ATOM 785 C C . ILE A 1 105 ? -11.561 13.635 25.320 1.00 93.06 105 ILE A C 1
ATOM 787 O O . ILE A 1 105 ? -12.309 13.198 24.443 1.00 93.06 105 ILE A O 1
ATOM 791 N N . SER A 1 106 ? -11.980 13.814 26.568 1.00 93.75 106 SER A N 1
ATOM 792 C CA . SER A 1 106 ? -13.375 13.589 26.960 1.00 93.75 106 SER A CA 1
ATOM 793 C C . SER A 1 106 ? -13.781 14.431 28.162 1.00 93.75 106 SER A C 1
ATOM 795 O O . SER A 1 106 ? -12.938 14.924 28.914 1.00 93.75 106 SER A O 1
ATOM 797 N N . THR A 1 107 ? -15.089 14.579 28.343 1.00 92.12 107 THR A N 1
ATOM 798 C CA . THR A 1 107 ? -15.694 15.166 29.536 1.00 92.12 107 THR A CA 1
ATOM 799 C C . THR A 1 107 ? -16.991 14.431 29.881 1.00 92.12 107 THR A C 1
ATOM 801 O O . THR A 1 107 ? -17.655 13.867 29.007 1.00 92.12 107 THR A O 1
ATOM 804 N N . LEU A 1 108 ? -17.330 14.395 31.168 1.00 90.19 108 LEU A N 1
ATOM 805 C CA . LEU A 1 108 ? -18.570 13.801 31.666 1.00 90.19 108 LEU A CA 1
ATOM 806 C C . LEU A 1 108 ? -19.619 14.893 31.887 1.00 90.19 108 LEU A C 1
ATOM 808 O O . LEU A 1 108 ? -19.293 16.041 32.192 1.00 90.19 108 LEU A O 1
ATOM 812 N N . PHE A 1 109 ? -20.887 14.536 31.720 1.00 89.25 109 PHE A N 1
ATOM 813 C CA . PHE A 1 109 ? -21.993 15.458 31.949 1.00 89.25 109 PHE A CA 1
ATOM 814 C C . PHE A 1 109 ? -22.278 15.596 33.456 1.00 89.25 109 PHE A C 1
ATOM 816 O O . PHE A 1 109 ? -22.092 14.626 34.194 1.00 89.25 109 PHE A O 1
ATOM 823 N N . PRO A 1 110 ? -22.761 16.762 33.937 1.00 84.56 110 PRO A N 1
ATOM 824 C CA . PRO A 1 110 ? -23.159 16.927 35.339 1.00 84.56 110 PRO A CA 1
ATOM 825 C C . PRO A 1 110 ? -24.287 15.974 35.762 1.00 84.56 110 PRO A C 1
ATOM 827 O O . PRO A 1 110 ? -24.309 15.511 36.899 1.00 84.56 110 PRO A O 1
ATOM 830 N N . GLU A 1 111 ? -25.196 15.664 34.833 1.00 86.25 111 GLU A N 1
ATOM 831 C CA . GLU A 1 111 ? -26.237 14.642 34.955 1.00 86.25 111 GLU A CA 1
ATOM 832 C C . GLU A 1 111 ? -26.298 13.843 33.633 1.00 86.25 111 GLU A C 1
ATOM 834 O O . GLU A 1 111 ? -26.195 14.455 32.563 1.00 86.25 111 GLU A O 1
ATOM 839 N N . PRO A 1 112 ? -26.453 12.502 33.652 1.00 88.12 112 PRO A N 1
ATOM 840 C CA . PRO A 1 112 ? -26.568 11.706 32.430 1.00 88.12 112 PRO A CA 1
ATOM 841 C C . PRO A 1 112 ? -27.802 12.069 31.592 1.00 88.12 112 PRO A C 1
ATOM 843 O O . PRO A 1 112 ? -28.918 12.181 32.102 1.00 88.12 112 PRO A O 1
ATOM 846 N N . VAL A 1 113 ? -27.620 12.190 30.276 1.00 90.44 113 VAL A N 1
ATOM 847 C CA . VAL A 1 113 ? -28.708 12.456 29.327 1.00 90.44 113 VAL A CA 1
ATOM 848 C C . VAL A 1 113 ? -29.437 11.157 29.016 1.00 90.44 113 VAL A C 1
ATOM 850 O O . VAL A 1 113 ? -28.876 10.259 28.392 1.00 90.44 113 VAL A O 1
ATOM 853 N N . ASP A 1 114 ? -30.701 11.071 29.421 1.00 90.81 114 ASP A N 1
ATOM 854 C CA . ASP A 1 114 ? -31.589 9.954 29.093 1.00 90.81 114 ASP A CA 1
ATOM 855 C C . ASP A 1 114 ? -32.435 10.285 27.842 1.00 90.81 114 ASP A C 1
ATOM 857 O O . ASP A 1 114 ? -33.342 11.122 27.939 1.00 90.81 114 ASP A O 1
ATOM 861 N N . PRO A 1 115 ? -32.161 9.685 26.666 1.00 88.00 115 PRO A N 1
ATOM 862 C CA . PRO A 1 115 ? -32.930 9.919 25.444 1.00 88.00 115 PRO A CA 1
ATOM 863 C C . PRO A 1 115 ? -34.254 9.140 25.398 1.00 88.00 115 PRO A C 1
ATOM 865 O O . PRO A 1 115 ? -35.051 9.384 24.496 1.00 88.00 115 PRO A O 1
ATOM 868 N N . LYS A 1 116 ? -34.524 8.233 26.348 1.00 89.25 116 LYS A N 1
ATOM 869 C CA . LYS A 1 116 ? -35.690 7.340 26.323 1.00 89.25 116 LYS A CA 1
ATOM 870 C C . LYS A 1 116 ? -37.011 8.100 26.162 1.00 89.25 116 LYS A C 1
ATOM 872 O O . LYS A 1 116 ? -37.351 8.962 26.975 1.00 89.25 116 LYS A O 1
ATOM 877 N N . GLY A 1 117 ? -37.764 7.767 25.111 1.00 86.50 117 GLY A N 1
ATOM 878 C CA . GLY A 1 117 ? -39.036 8.408 24.763 1.00 86.50 117 GLY A CA 1
ATOM 879 C C . GLY A 1 117 ? -38.954 9.897 24.385 1.00 86.50 117 GLY A C 1
ATOM 880 O O . GLY A 1 117 ? -39.985 10.572 24.392 1.00 86.50 117 GLY A O 1
ATOM 881 N N . LYS A 1 118 ? -37.765 10.430 24.076 1.00 91.50 118 LYS A N 1
ATOM 882 C CA . LYS A 1 118 ? -37.529 11.830 23.678 1.00 91.50 118 LYS A CA 1
ATOM 883 C C . LYS A 1 118 ? -36.738 11.879 22.374 1.00 91.50 118 LYS A C 1
ATOM 885 O O . LYS A 1 118 ? -36.040 10.932 22.029 1.00 91.50 118 LYS A O 1
ATOM 890 N N . SER A 1 119 ? -36.791 13.006 21.670 1.00 92.69 119 SER A N 1
ATOM 891 C CA . SER A 1 119 ? -35.803 13.262 20.623 1.00 92.69 119 SER A CA 1
ATOM 892 C C . SER A 1 119 ? -34.403 13.377 21.237 1.00 92.69 119 SER A C 1
ATOM 894 O O . SER A 1 119 ? -34.243 13.854 22.365 1.00 92.69 119 SER A O 1
ATOM 896 N N . LEU A 1 120 ? -33.386 12.967 20.487 1.00 95.38 120 LEU A N 1
ATOM 897 C CA . LEU A 1 120 ? -31.983 13.216 20.798 1.00 95.38 120 LEU A CA 1
ATOM 898 C C . LEU A 1 120 ? -31.391 14.065 19.676 1.00 95.38 120 LEU A C 1
ATOM 900 O O . LEU A 1 120 ? -31.446 13.684 18.510 1.00 95.38 120 LEU A O 1
ATOM 904 N N . VAL A 1 121 ? -30.842 15.218 20.042 1.00 96.06 121 VAL A N 1
ATOM 905 C CA . VAL A 1 121 ? -30.229 16.174 19.121 1.00 96.06 121 VAL A CA 1
ATOM 906 C C . VAL A 1 121 ? -28.769 16.344 19.499 1.00 96.06 121 VAL A C 1
ATOM 908 O O . VAL A 1 121 ? -28.454 16.613 20.660 1.00 96.06 121 VAL A O 1
ATOM 911 N N . VAL A 1 122 ? -27.895 16.167 18.513 1.00 97.00 122 VAL A N 1
ATOM 912 C CA . VAL A 1 122 ? -26.438 16.195 18.643 1.00 97.00 122 VAL A CA 1
ATOM 913 C C . VAL A 1 122 ? -25.908 17.094 17.535 1.00 97.00 122 VAL A C 1
ATOM 915 O O . VAL A 1 122 ? -25.980 16.733 16.364 1.00 97.00 122 VAL A O 1
ATOM 918 N N . GLN A 1 123 ? -25.407 18.270 17.892 1.00 97.38 123 GLN A N 1
ATOM 919 C CA . GLN A 1 123 ? -24.961 19.291 16.947 1.00 97.38 123 GLN A CA 1
ATOM 920 C C . GLN A 1 123 ? -23.572 19.787 17.331 1.00 97.38 123 GLN A C 1
ATOM 922 O O . GLN A 1 123 ? -2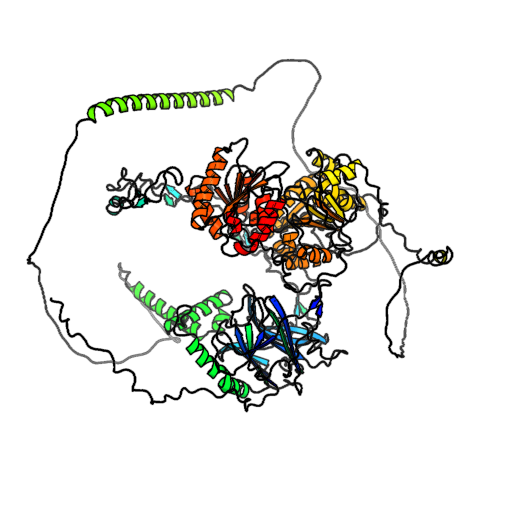3.305 19.971 18.514 1.00 97.38 123 GLN A O 1
ATOM 927 N N . TYR A 1 124 ? -22.698 20.006 16.351 1.00 97.25 124 TYR A N 1
ATOM 928 C CA . TYR A 1 124 ? -21.401 20.649 16.566 1.00 97.25 124 TYR A CA 1
ATOM 929 C C . TYR A 1 124 ? -20.797 21.194 15.268 1.00 97.25 124 TYR A C 1
ATOM 931 O O . TYR A 1 124 ? -21.177 20.797 14.163 1.00 97.25 124 TYR A O 1
ATOM 939 N N . GLU A 1 125 ? -19.838 22.102 15.410 1.00 95.12 125 GLU A N 1
ATOM 940 C CA . GLU A 1 125 ? -19.072 22.684 14.313 1.00 95.12 125 GLU A CA 1
ATOM 941 C C . GLU A 1 125 ? -17.715 21.985 14.141 1.00 95.12 125 GLU A C 1
ATOM 943 O O . GLU A 1 125 ? -17.049 21.628 15.117 1.00 95.12 125 GLU A O 1
ATOM 948 N N . VAL A 1 126 ? -17.285 21.826 12.885 1.00 94.94 126 VAL A N 1
ATOM 949 C CA . VAL A 1 126 ? -15.942 21.366 12.503 1.00 94.94 126 VAL A CA 1
ATOM 950 C C . VAL A 1 126 ? -15.351 22.319 11.472 1.00 94.94 126 VAL A C 1
ATOM 952 O O . VAL A 1 126 ? -15.963 22.575 10.431 1.00 94.94 126 VAL A O 1
ATOM 955 N N . LYS A 1 127 ? -14.121 22.784 11.702 1.00 93.50 127 LYS A N 1
ATOM 956 C CA . LYS A 1 127 ? -13.350 23.567 10.728 1.00 93.50 127 LYS A CA 1
ATOM 957 C C . LYS A 1 127 ? -12.071 22.835 10.332 1.00 93.50 127 LYS A C 1
ATOM 959 O O . LYS A 1 127 ? -11.222 22.540 11.170 1.00 93.50 127 LYS A O 1
ATOM 964 N N . LEU A 1 128 ? -11.933 22.548 9.038 1.00 92.44 128 LEU A N 1
ATOM 965 C CA . LEU A 1 128 ? -10.820 21.791 8.458 1.00 92.44 128 LEU A CA 1
ATOM 966 C C . LEU A 1 128 ? -9.785 22.756 7.865 1.00 92.44 128 LEU A C 1
ATOM 968 O O . LEU A 1 128 ? -9.642 22.867 6.648 1.00 92.44 128 LEU A O 1
ATOM 972 N N . GLN A 1 129 ? -9.074 23.484 8.730 1.00 89.56 129 GLN A N 1
ATOM 973 C CA . GLN A 1 129 ? -8.236 24.631 8.339 1.00 89.56 129 GLN A CA 1
ATOM 974 C C . GLN A 1 129 ? -7.150 24.270 7.310 1.00 89.56 129 GLN A C 1
ATOM 976 O O . GLN A 1 129 ? -6.916 25.014 6.356 1.00 89.56 129 GLN A O 1
ATOM 981 N N . LYS A 1 130 ? -6.535 23.090 7.463 1.00 88.25 130 LYS A N 1
ATOM 982 C CA . LYS A 1 130 ? -5.558 22.501 6.527 1.00 88.25 130 LYS A CA 1
ATOM 983 C C . LYS A 1 130 ? -6.155 21.380 5.656 1.00 88.25 130 LYS A C 1
ATOM 985 O O . LYS A 1 130 ? -5.416 20.631 5.023 1.00 88.25 130 LYS A O 1
ATOM 990 N N . GLY A 1 131 ? -7.485 21.275 5.592 1.00 85.88 131 GLY A N 1
ATOM 991 C CA . GLY A 1 131 ? -8.210 20.201 4.910 1.00 85.88 131 GLY A CA 1
ATOM 992 C C . GLY A 1 131 ? -8.306 18.912 5.733 1.00 85.88 131 GLY A C 1
ATOM 993 O O . GLY A 1 131 ? -8.197 18.927 6.957 1.00 85.88 131 GLY A O 1
ATOM 994 N N . LEU A 1 132 ? -8.545 17.790 5.049 1.00 83.44 132 LEU A N 1
ATOM 995 C CA . LEU A 1 132 ? -8.610 16.450 5.641 1.00 83.44 132 LEU A CA 1
ATOM 996 C C . LEU A 1 132 ? -8.179 15.415 4.596 1.00 83.44 132 LEU A C 1
ATOM 998 O O . LEU A 1 132 ? -8.902 15.188 3.623 1.00 83.44 132 LEU A O 1
ATOM 1002 N N . ASP A 1 133 ? -7.003 14.808 4.763 1.00 82.69 133 ASP A N 1
ATOM 1003 C CA . ASP A 1 133 ? -6.448 13.844 3.797 1.00 82.69 133 ASP A CA 1
ATOM 1004 C C . ASP A 1 133 ? -6.864 12.404 4.122 1.00 82.69 133 ASP A C 1
ATOM 1006 O O . ASP A 1 133 ? -7.460 11.700 3.301 1.00 82.69 133 ASP A O 1
ATOM 1010 N N . CYS A 1 134 ? -6.544 11.988 5.348 1.00 84.00 134 CYS A N 1
ATOM 1011 C CA . CYS A 1 134 ? -6.947 10.729 5.954 1.00 84.00 134 CYS A CA 1
ATOM 1012 C C . CYS A 1 134 ? -7.053 10.930 7.473 1.00 84.00 134 CYS A C 1
ATOM 1014 O O . CYS A 1 134 ? -6.043 11.167 8.137 1.00 84.00 134 CYS A O 1
ATOM 1016 N N . GLY A 1 135 ? -8.268 10.880 8.007 1.00 85.06 135 GLY A N 1
ATOM 1017 C CA . GLY A 1 135 ? -8.581 11.086 9.414 1.00 85.06 135 GLY A CA 1
ATOM 1018 C C . GLY A 1 135 ? -10.072 11.323 9.650 1.00 85.06 135 GLY A C 1
ATOM 1019 O O . GLY A 1 135 ? -10.806 11.720 8.743 1.00 85.06 135 GLY A O 1
ATOM 1020 N N . GLY A 1 136 ? -10.494 11.113 10.895 1.00 85.25 136 GLY A N 1
ATOM 1021 C CA . GLY A 1 136 ? -11.846 11.425 11.351 1.00 85.25 136 GLY A CA 1
ATOM 1022 C C . GLY A 1 136 ? -11.952 12.814 11.982 1.00 85.25 136 GLY A C 1
ATOM 1023 O O . GLY A 1 136 ? -10.975 13.336 12.519 1.00 85.25 136 GLY A O 1
ATOM 1024 N N . ALA A 1 137 ? -13.165 13.366 11.997 1.00 92.31 137 ALA A N 1
ATOM 1025 C CA . ALA A 1 137 ? -13.564 14.490 12.845 1.00 92.31 137 ALA A CA 1
ATOM 1026 C C . ALA A 1 137 ? -14.968 14.259 13.453 1.00 92.31 137 ALA A C 1
ATOM 1028 O O . ALA A 1 137 ? -15.817 15.150 13.500 1.00 92.31 137 ALA A O 1
ATOM 1029 N N . TYR A 1 138 ? -15.207 13.024 13.904 1.00 94.69 138 TYR A N 1
ATOM 1030 C CA . TYR A 1 138 ? -16.425 12.570 14.579 1.00 94.69 138 TYR A CA 1
ATOM 1031 C C . TYR A 1 138 ? -16.331 12.663 16.112 1.00 94.69 138 TYR A C 1
ATOM 1033 O O . TYR A 1 138 ? -15.242 12.671 16.690 1.00 94.69 138 TYR A O 1
ATOM 1041 N N . ILE A 1 139 ? -17.486 12.654 16.776 1.00 96.38 139 ILE A N 1
ATOM 1042 C CA . ILE A 1 139 ? -17.621 12.599 18.238 1.00 96.38 139 ILE A CA 1
ATOM 1043 C C . ILE A 1 139 ? -18.279 11.283 18.687 1.00 96.38 139 ILE A C 1
ATOM 1045 O O . ILE A 1 139 ? -19.046 10.671 17.939 1.00 96.38 139 ILE A O 1
ATOM 1049 N N . LYS A 1 140 ? -17.981 10.836 19.913 1.00 95.81 140 LYS A N 1
ATOM 1050 C CA . LYS A 1 140 ? -18.577 9.652 20.557 1.00 95.81 140 LYS A CA 1
ATOM 1051 C C . LYS A 1 140 ? -19.319 10.059 21.830 1.00 95.81 140 LYS A C 1
ATOM 1053 O O . LYS A 1 140 ? -18.777 10.775 22.669 1.00 95.81 140 LYS A O 1
ATOM 1058 N N . LEU A 1 141 ? -20.545 9.577 21.991 1.00 94.56 141 LEU A N 1
ATOM 1059 C CA . LEU A 1 141 ? -21.395 9.823 23.156 1.00 94.56 141 LEU A CA 1
ATOM 1060 C C . LEU A 1 141 ? -21.287 8.639 24.118 1.00 94.56 141 LEU A C 1
ATOM 1062 O O . LEU A 1 141 ? -21.705 7.535 23.779 1.00 94.56 141 LEU A O 1
ATOM 1066 N N . LEU A 1 142 ? -20.684 8.851 25.286 1.00 92.50 142 LEU A N 1
ATOM 1067 C CA . LEU A 1 142 ? -20.241 7.798 26.205 1.00 92.50 142 LEU A CA 1
ATOM 1068 C C . LEU A 1 142 ? -21.408 7.260 27.045 1.00 92.50 142 LEU A C 1
ATOM 1070 O O . LEU A 1 142 ? -22.184 8.041 27.592 1.00 92.50 142 LEU A O 1
ATOM 1074 N N . THR A 1 143 ? -21.533 5.939 27.169 1.00 88.50 143 THR A N 1
ATOM 1075 C CA . THR A 1 143 ? -22.659 5.284 27.862 1.00 88.50 143 THR A CA 1
ATOM 1076 C C . THR A 1 143 ? -22.483 5.273 29.385 1.00 88.50 143 THR A C 1
ATOM 1078 O O . THR A 1 143 ? -21.383 5.041 29.883 1.00 88.50 143 THR A O 1
ATOM 1081 N N . GLU A 1 144 ? -23.569 5.452 30.144 1.00 81.81 144 GLU A N 1
ATOM 1082 C CA . GLU A 1 144 ? -23.586 5.169 31.588 1.00 81.81 144 GLU A CA 1
ATOM 1083 C C . GLU A 1 144 ? -23.407 3.655 31.845 1.00 81.81 144 GLU A C 1
ATOM 1085 O O . GLU A 1 144 ? -24.171 2.829 31.347 1.00 81.81 144 GLU A O 1
ATOM 1090 N N . SER A 1 145 ? -22.369 3.268 32.595 1.00 64.75 145 SER A N 1
ATOM 1091 C CA . SER A 1 145 ? -21.987 1.857 32.765 1.00 64.75 145 SER A CA 1
ATOM 1092 C C . SER A 1 145 ? -22.861 1.132 33.798 1.00 64.75 145 SER A C 1
ATOM 1094 O O . SER A 1 145 ? -22.579 1.187 34.995 1.00 64.75 145 SER A O 1
ATOM 1096 N N . GLU A 1 146 ? -23.896 0.421 33.339 1.00 55.22 146 GLU A N 1
ATOM 1097 C CA . GLU A 1 146 ? -24.703 -0.484 34.182 1.00 55.22 146 GLU A CA 1
ATOM 1098 C C . GLU A 1 146 ? -24.219 -1.958 34.137 1.00 55.22 146 GLU A C 1
ATOM 1100 O O . GLU A 1 146 ? -24.397 -2.688 35.111 1.00 55.22 146 GLU A O 1
ATOM 1105 N N . ASP A 1 147 ? -23.566 -2.406 33.052 1.00 50.81 147 ASP A N 1
ATOM 1106 C CA . ASP A 1 147 ? -23.207 -3.827 32.830 1.00 50.81 147 ASP A CA 1
ATOM 1107 C C . ASP A 1 147 ? -21.783 -4.238 33.257 1.00 50.81 147 ASP A C 1
ATOM 1109 O O . ASP A 1 147 ? -21.497 -5.434 33.367 1.00 50.81 147 ASP A O 1
ATOM 1113 N N . ALA A 1 148 ? -20.863 -3.291 33.473 1.00 41.72 148 ALA A N 1
ATOM 1114 C CA . ALA A 1 148 ? -19.473 -3.598 33.818 1.00 41.72 148 ALA A CA 1
ATOM 1115 C C . ALA A 1 148 ? -19.182 -3.319 35.299 1.00 41.72 148 ALA A C 1
ATOM 1117 O O . ALA A 1 148 ? -19.429 -2.228 35.804 1.00 41.72 148 ALA A O 1
ATOM 1118 N N . GLY A 1 149 ? -18.550 -4.280 35.985 1.00 42.00 149 GLY A N 1
ATOM 1119 C CA . GLY A 1 149 ? -18.036 -4.120 37.357 1.00 42.00 149 GLY A CA 1
ATOM 1120 C C . GLY A 1 149 ? -16.801 -3.212 37.479 1.00 42.00 149 GLY A C 1
ATOM 1121 O O . GLY A 1 149 ? -16.072 -3.297 38.465 1.00 42.00 149 GLY A O 1
ATOM 1122 N N . GLU A 1 150 ? -16.560 -2.384 36.466 1.00 48.22 150 GLU A N 1
ATOM 1123 C CA . GLU A 1 150 ? -15.488 -1.406 36.337 1.00 48.22 150 GLU A CA 1
ATOM 1124 C C . GLU A 1 150 ? -16.135 -0.074 35.927 1.00 48.22 150 GLU A C 1
ATOM 1126 O O . GLU A 1 150 ? -17.081 -0.058 35.136 1.00 48.22 150 GLU A O 1
ATOM 1131 N N . GLY A 1 151 ? -15.662 1.041 36.491 1.00 58.53 151 GLY A N 1
ATOM 1132 C CA . GLY A 1 151 ? -16.255 2.358 36.245 1.00 58.53 151 GLY A CA 1
ATOM 1133 C C . GLY A 1 151 ? -16.130 2.819 34.789 1.00 58.53 151 GLY A C 1
ATOM 1134 O O . GLY A 1 151 ? -15.321 2.299 34.020 1.00 58.53 151 GLY A O 1
ATOM 1135 N N . LEU A 1 152 ? -16.918 3.833 34.414 1.00 68.88 152 LEU A N 1
ATOM 1136 C CA . LEU A 1 152 ? -16.832 4.449 33.090 1.00 68.88 152 LEU A CA 1
ATOM 1137 C C . LEU A 1 152 ? -15.430 5.040 32.867 1.00 68.88 152 LEU A C 1
ATOM 1139 O O . LEU A 1 152 ? -15.076 6.065 33.448 1.00 68.88 152 LEU A O 1
ATOM 1143 N N . ARG A 1 153 ? -14.646 4.386 32.003 1.00 71.69 153 ARG A N 1
ATOM 1144 C CA . ARG A 1 153 ? -13.275 4.779 31.647 1.00 71.69 153 ARG A CA 1
ATOM 1145 C C . ARG A 1 153 ? -13.280 6.026 30.761 1.00 71.69 153 ARG A C 1
ATOM 1147 O O . ARG A 1 153 ? -13.253 5.932 29.534 1.00 71.69 153 ARG A O 1
ATOM 1154 N N . ALA A 1 154 ? -13.366 7.188 31.396 1.00 76.62 154 ALA A N 1
ATOM 1155 C CA . ALA A 1 154 ? -13.346 8.508 30.776 1.00 76.62 154 ALA A CA 1
ATOM 1156 C C . ALA A 1 154 ? -12.188 9.360 31.328 1.00 76.62 154 ALA A C 1
ATOM 1158 O O . ALA A 1 154 ? -11.434 8.935 32.205 1.00 76.62 154 ALA A O 1
ATOM 1159 N N . GLY A 1 155 ? -12.023 10.568 30.791 1.00 83.88 155 GLY A N 1
ATOM 1160 C CA . GLY A 1 155 ? -10.929 11.469 31.134 1.00 83.88 155 GLY A CA 1
ATOM 1161 C C . GLY A 1 155 ? -9.565 10.867 30.803 1.00 83.88 155 GLY A C 1
ATOM 1162 O O . GLY A 1 155 ? -9.333 10.462 29.663 1.00 83.88 155 GLY A O 1
ATOM 1163 N N . GLU A 1 156 ? -8.665 10.785 31.788 1.00 84.19 156 GLU A N 1
ATOM 1164 C CA . GLU A 1 156 ? -7.315 10.239 31.579 1.00 84.19 156 GLU A CA 1
ATOM 1165 C C . GLU A 1 156 ? -7.321 8.759 31.151 1.00 84.19 156 GLU A C 1
ATOM 1167 O O . GLU A 1 156 ? -6.380 8.328 30.488 1.00 84.19 156 GLU A O 1
ATOM 1172 N N . GLU A 1 157 ? -8.381 8.001 31.468 1.00 83.88 157 GLU A N 1
ATOM 1173 C CA . GLU A 1 157 ? -8.551 6.587 31.093 1.00 83.88 157 GLU A CA 1
ATOM 1174 C C . GLU A 1 157 ? -9.346 6.372 29.787 1.00 83.88 157 GLU A C 1
ATOM 1176 O O . GLU A 1 157 ? -9.642 5.231 29.426 1.00 83.88 157 GLU A O 1
ATOM 1181 N N . TYR A 1 158 ? -9.705 7.435 29.060 1.00 88.69 158 TYR A N 1
ATOM 1182 C CA . TYR A 1 158 ? -10.528 7.327 27.851 1.00 88.69 158 TYR A CA 1
ATOM 1183 C C . TYR A 1 158 ? -9.807 6.583 26.711 1.00 88.69 158 TYR A C 1
ATOM 1185 O O . TYR A 1 158 ? -8.678 6.923 26.350 1.00 88.69 158 TYR A O 1
ATOM 1193 N N . THR A 1 159 ? -10.461 5.570 26.131 1.00 86.75 159 THR A N 1
ATOM 1194 C CA . THR A 1 159 ? -9.901 4.691 25.087 1.00 86.75 159 THR A CA 1
ATOM 1195 C C . THR A 1 159 ? -10.905 4.395 23.976 1.00 86.75 159 THR A C 1
ATOM 1197 O O . THR A 1 159 ? -12.106 4.608 24.117 1.00 86.75 159 THR A O 1
ATOM 1200 N N . ASP A 1 160 ? -10.419 3.803 22.888 1.00 82.94 160 ASP A N 1
ATOM 1201 C CA . ASP A 1 160 ? -11.238 3.215 21.825 1.00 82.94 160 ASP A CA 1
ATOM 1202 C C . ASP A 1 160 ? -12.243 2.158 22.306 1.00 82.94 160 ASP A C 1
ATOM 1204 O O . ASP A 1 160 ? -13.285 1.987 21.680 1.00 82.94 160 ASP A O 1
ATOM 1208 N N . LYS A 1 161 ? -11.945 1.481 23.422 1.00 84.81 161 LYS A N 1
ATOM 1209 C CA . LYS A 1 161 ? -12.801 0.469 24.063 1.00 84.81 161 LYS A CA 1
ATOM 1210 C C . LYS A 1 161 ? -13.770 1.046 25.102 1.00 84.81 161 LYS A C 1
ATOM 1212 O O . LYS A 1 161 ? -14.524 0.280 25.700 1.00 84.81 161 LYS A O 1
ATOM 1217 N N . THR A 1 162 ? -13.763 2.359 25.352 1.00 87.88 162 THR A N 1
ATOM 1218 C CA . THR A 1 162 ? -14.736 2.991 26.254 1.00 87.88 162 THR A CA 1
ATOM 1219 C C . THR A 1 162 ? -16.147 2.885 25.647 1.00 87.88 162 THR A C 1
ATOM 1221 O O . THR A 1 162 ? -16.339 3.327 24.512 1.00 87.88 162 THR A O 1
ATOM 1224 N N . PRO A 1 163 ? -17.148 2.329 26.364 1.00 88.44 163 PRO A N 1
ATOM 1225 C CA . PRO A 1 163 ? -18.500 2.165 25.834 1.00 88.44 163 PRO A CA 1
ATOM 1226 C C . PRO A 1 163 ? -19.145 3.486 25.398 1.00 88.44 163 PRO A C 1
ATOM 1228 O O . PRO A 1 163 ? -19.172 4.461 26.151 1.00 88.44 163 PRO A O 1
ATOM 1231 N N . PHE A 1 164 ? -19.705 3.491 24.189 1.00 91.44 164 PHE A N 1
ATOM 1232 C CA . PHE A 1 164 ? -20.451 4.612 23.621 1.00 91.44 164 PHE A CA 1
ATOM 1233 C C . PHE A 1 164 ? -21.843 4.170 23.151 1.00 91.44 164 PHE A C 1
ATOM 1235 O O . PHE A 1 164 ? -22.023 3.031 22.721 1.00 91.44 164 PHE A O 1
ATOM 1242 N N . SER A 1 165 ? -22.826 5.066 23.221 1.00 91.69 165 SER A N 1
ATOM 1243 C CA . SER A 1 165 ? -24.186 4.837 22.721 1.00 91.69 165 SER A CA 1
ATOM 1244 C C . SER A 1 165 ? -24.286 5.229 21.241 1.00 91.69 165 SER A C 1
ATOM 1246 O O . SER A 1 165 ? -24.886 4.498 20.458 1.00 91.69 165 SER A O 1
ATOM 1248 N N . ILE A 1 166 ? -23.652 6.344 20.844 1.00 94.62 166 ILE A N 1
ATOM 1249 C CA . ILE A 1 166 ? -23.628 6.872 19.466 1.00 94.62 166 ILE A CA 1
ATOM 1250 C C . ILE A 1 166 ? -22.216 7.342 19.090 1.00 94.62 166 ILE A C 1
ATOM 1252 O O . ILE A 1 166 ? -21.507 7.912 19.920 1.00 94.62 166 ILE A O 1
ATOM 1256 N N . MET A 1 167 ? -21.833 7.148 17.829 1.00 95.94 167 MET A N 1
ATOM 1257 C CA . MET A 1 167 ? -20.727 7.832 17.158 1.00 95.94 167 MET A CA 1
ATOM 1258 C C . MET A 1 167 ? -21.277 8.564 15.927 1.00 95.94 167 MET A C 1
ATOM 1260 O O . MET A 1 167 ? -21.959 7.958 15.097 1.00 95.94 167 MET A O 1
ATOM 1264 N N . PHE A 1 168 ? -21.001 9.863 15.820 1.00 97.38 168 PHE A N 1
ATOM 1265 C CA . PHE A 1 168 ? -21.540 10.728 14.768 1.00 97.38 168 PHE A CA 1
ATOM 1266 C C . PHE A 1 168 ? -20.481 11.704 14.249 1.00 97.38 168 PHE A C 1
ATOM 1268 O O . PHE A 1 168 ? -19.753 12.295 15.047 1.00 97.38 168 PHE A O 1
ATOM 1275 N N . GLY A 1 169 ? -20.407 11.883 12.925 1.00 95.38 169 GLY A N 1
ATOM 1276 C CA . GLY A 1 169 ? -19.621 12.950 12.300 1.00 95.38 169 GLY A CA 1
ATOM 1277 C C . GLY A 1 169 ? -18.801 12.561 11.064 1.00 95.38 169 GLY A C 1
ATOM 1278 O O . GLY A 1 169 ? -18.769 11.390 10.677 1.00 95.38 169 GLY A O 1
ATOM 1279 N N . PRO A 1 170 ? -18.144 13.541 10.418 1.00 94.50 170 PRO A N 1
ATOM 1280 C CA . PRO A 1 170 ? -17.347 13.346 9.209 1.00 94.50 170 PRO A CA 1
ATOM 1281 C C . PRO A 1 170 ? -16.112 12.458 9.431 1.00 94.50 170 PRO A C 1
ATOM 1283 O O . PRO A 1 170 ? -15.396 12.580 10.425 1.00 94.50 170 PRO A O 1
ATOM 1286 N N . ASP A 1 171 ? -15.828 11.604 8.452 1.00 92.19 171 ASP A N 1
ATOM 1287 C CA . ASP A 1 171 ? -14.611 10.801 8.341 1.00 92.19 171 ASP A CA 1
ATOM 1288 C C . ASP A 1 171 ? -14.227 10.614 6.870 1.00 92.19 171 ASP A C 1
ATOM 1290 O O . ASP A 1 171 ? -15.072 10.365 5.999 1.00 92.19 171 ASP A O 1
ATOM 1294 N N . LYS A 1 172 ? -12.932 10.727 6.586 1.00 86.44 172 LYS A N 1
ATOM 1295 C CA . LYS A 1 172 ? -12.377 10.523 5.253 1.00 86.44 172 LYS A CA 1
ATOM 1296 C C . LYS A 1 172 ? -11.053 9.800 5.362 1.00 86.44 172 LYS A C 1
ATOM 1298 O O . LYS A 1 172 ? -10.153 10.260 6.052 1.00 86.44 172 LYS A O 1
ATOM 1303 N N . CYS A 1 173 ? -10.864 8.765 4.555 1.00 80.38 173 CYS A N 1
ATOM 1304 C CA . CYS A 1 173 ? -9.529 8.296 4.211 1.00 80.38 173 CYS A CA 1
ATOM 1305 C C . CYS A 1 173 ? -9.499 7.704 2.801 1.00 80.38 173 CYS A C 1
ATOM 1307 O O . CYS A 1 173 ? -10.315 6.848 2.443 1.00 80.38 173 CYS A O 1
ATOM 1309 N N . GLY A 1 174 ? -8.541 8.159 1.988 1.00 77.06 174 GLY A N 1
ATOM 1310 C CA . GLY A 1 174 ? -8.374 7.703 0.609 1.00 77.06 174 GLY A CA 1
ATOM 1311 C C . GLY A 1 174 ? -9.640 7.925 -0.224 1.00 77.06 174 GLY A C 1
ATOM 1312 O O . GLY A 1 174 ? -10.057 9.061 -0.430 1.00 77.06 174 GLY A O 1
ATOM 1313 N N . ALA A 1 175 ? -10.239 6.832 -0.705 1.00 67.00 175 ALA A N 1
ATOM 1314 C CA . ALA A 1 175 ? -11.477 6.855 -1.489 1.00 67.00 175 ALA A CA 1
ATOM 1315 C C . ALA A 1 175 ? -12.764 6.775 -0.640 1.00 67.00 175 ALA A C 1
ATOM 1317 O O . ALA A 1 175 ? -13.852 6.958 -1.179 1.00 67.00 175 ALA A O 1
ATOM 1318 N N . THR A 1 176 ? -12.669 6.495 0.666 1.00 72.69 176 THR A N 1
ATOM 1319 C CA . THR A 1 176 ? -13.835 6.500 1.567 1.00 72.69 176 THR A CA 1
ATOM 1320 C C . THR A 1 176 ? -14.031 7.889 2.163 1.00 72.69 176 THR A C 1
ATOM 1322 O O . THR A 1 176 ? -13.089 8.459 2.711 1.00 72.69 176 THR A O 1
ATOM 1325 N N . ASN A 1 177 ? -15.240 8.437 2.034 1.00 87.50 177 ASN A N 1
ATOM 1326 C CA . ASN A 1 177 ? -15.585 9.798 2.440 1.00 87.50 177 ASN A CA 1
ATOM 1327 C C . ASN A 1 177 ? -17.049 9.819 2.910 1.00 87.50 177 ASN A C 1
ATOM 1329 O O . ASN A 1 177 ? -17.949 9.786 2.072 1.00 87.50 177 ASN A O 1
ATOM 1333 N N . LYS A 1 178 ? -17.296 9.797 4.225 1.00 92.06 178 LYS A N 1
ATOM 1334 C CA . LYS A 1 178 ? -18.641 9.614 4.799 1.00 92.06 178 LYS A CA 1
ATOM 1335 C C . LYS A 1 178 ? -18.836 10.356 6.121 1.00 92.06 178 LYS A C 1
ATOM 1337 O O . LYS A 1 178 ? -17.919 10.454 6.925 1.00 92.06 178 LYS A O 1
ATOM 1342 N N . VAL A 1 179 ? -20.052 10.822 6.379 1.00 94.94 179 VAL A N 1
ATOM 1343 C CA . VAL A 1 179 ? -20.505 11.152 7.735 1.00 94.94 179 VAL A CA 1
ATOM 1344 C C . VAL A 1 179 ? -20.974 9.853 8.379 1.00 94.94 179 VAL A C 1
ATOM 1346 O O . VAL A 1 179 ? -21.952 9.252 7.936 1.00 94.94 179 VAL A O 1
ATOM 1349 N N . HIS A 1 180 ? -20.267 9.379 9.403 1.00 94.69 180 HIS A N 1
ATOM 1350 C CA . HIS A 1 180 ? -20.750 8.254 10.196 1.00 94.69 180 HIS A CA 1
ATOM 1351 C C . HIS A 1 180 ? -21.995 8.676 10.973 1.00 94.69 180 HIS A C 1
ATOM 1353 O O . HIS A 1 180 ? -22.005 9.721 11.621 1.00 94.69 180 HIS A O 1
ATOM 1359 N N . PHE A 1 181 ? -22.993 7.801 10.985 1.00 96.50 181 PHE A N 1
ATOM 1360 C CA . PHE A 1 181 ? -23.909 7.651 12.104 1.00 96.50 181 PHE A CA 1
ATOM 1361 C C . PHE A 1 181 ? -23.894 6.163 12.464 1.00 96.50 181 PHE A C 1
ATOM 1363 O O . PHE A 1 181 ? -24.172 5.302 11.625 1.00 96.50 181 PHE A O 1
ATOM 1370 N N . ILE A 1 182 ? -23.448 5.873 13.683 1.00 95.31 182 ILE A N 1
ATOM 1371 C CA . ILE A 1 182 ? -23.334 4.530 14.249 1.00 95.31 182 ILE A CA 1
ATOM 1372 C C . ILE A 1 182 ? -23.958 4.590 15.635 1.00 95.31 182 ILE A C 1
ATOM 1374 O O . ILE A 1 182 ? -23.637 5.494 16.408 1.00 95.31 182 ILE A O 1
ATOM 1378 N N . PHE A 1 183 ? -24.802 3.625 15.977 1.00 94.38 183 PHE A N 1
ATOM 1379 C CA . PHE A 1 183 ? -25.256 3.434 17.352 1.00 94.38 183 PHE A CA 1
ATOM 1380 C C . PHE A 1 183 ? -24.968 2.011 17.816 1.00 94.38 183 PHE A C 1
ATOM 1382 O O . PHE A 1 183 ? -24.879 1.084 17.009 1.00 94.38 183 PHE A O 1
ATOM 1389 N N . ARG A 1 184 ? -24.790 1.838 19.125 1.00 90.94 184 ARG A N 1
ATOM 1390 C CA . ARG A 1 184 ? -24.636 0.515 19.732 1.00 90.94 184 ARG A CA 1
ATOM 1391 C C . ARG A 1 184 ? -25.993 0.033 20.223 1.00 90.94 184 ARG A C 1
ATOM 1393 O O . ARG A 1 184 ? -26.674 0.732 20.968 1.00 90.94 184 ARG A O 1
ATOM 1400 N N . HIS A 1 185 ? -26.382 -1.156 19.779 1.00 89.12 185 HIS A N 1
ATOM 1401 C CA . HIS A 1 185 ? -27.620 -1.834 20.160 1.00 89.12 185 HIS A CA 1
ATOM 1402 C C . HIS A 1 185 ? -27.287 -3.060 21.009 1.00 89.12 185 HIS A C 1
ATOM 1404 O O . HIS A 1 185 ? -26.257 -3.702 20.789 1.00 89.12 185 HIS A O 1
ATOM 1410 N N . ARG A 1 186 ? -28.130 -3.377 21.994 1.00 86.62 186 ARG A N 1
ATOM 1411 C CA . ARG A 1 186 ? -27.951 -4.552 22.849 1.00 86.62 186 ARG A CA 1
ATOM 1412 C C . ARG A 1 186 ? -28.923 -5.641 22.421 1.00 86.62 186 ARG A C 1
ATOM 1414 O O . ARG A 1 186 ? -30.131 -5.468 22.557 1.00 86.62 186 ARG A O 1
ATOM 1421 N N . ASN A 1 187 ? -28.395 -6.773 21.967 1.00 83.69 187 ASN A N 1
ATOM 1422 C CA . ASN A 1 187 ? -29.186 -7.931 21.567 1.00 83.69 187 ASN A CA 1
ATOM 1423 C C . ASN A 1 187 ? -30.035 -8.427 22.763 1.00 83.69 187 ASN A C 1
ATOM 1425 O O . ASN A 1 187 ? -29.454 -8.858 23.764 1.00 83.69 187 ASN A O 1
ATOM 1429 N N . PRO A 1 188 ? -31.383 -8.413 22.694 1.00 83.81 188 PRO A N 1
ATOM 1430 C CA . PRO A 1 188 ? -32.239 -8.801 23.820 1.00 83.81 188 PRO A CA 1
ATOM 1431 C C . PRO A 1 188 ? -32.146 -10.280 24.229 1.00 83.81 188 PRO A C 1
ATOM 1433 O O . PRO A 1 188 ? -32.588 -10.633 25.320 1.00 83.81 188 PRO A O 1
ATOM 1436 N N . ILE A 1 189 ? -31.600 -11.148 23.367 1.00 81.75 189 ILE A N 1
ATOM 1437 C CA . ILE A 1 189 ? -31.478 -12.595 23.597 1.00 81.75 189 ILE A CA 1
ATOM 1438 C C . ILE A 1 189 ? -30.082 -12.961 24.110 1.00 81.75 189 ILE A C 1
ATOM 1440 O O . ILE A 1 189 ? -29.974 -13.677 25.106 1.00 81.75 189 ILE A O 1
ATOM 1444 N N . THR A 1 190 ? -29.012 -12.495 23.455 1.00 80.94 190 THR A N 1
ATOM 1445 C CA . THR A 1 190 ? -27.632 -12.827 23.873 1.00 80.94 190 THR A CA 1
ATOM 1446 C C . THR A 1 190 ? -27.091 -11.882 24.945 1.00 80.94 190 THR A C 1
ATOM 1448 O O . THR A 1 190 ? -26.165 -12.239 25.672 1.00 80.94 190 THR A O 1
ATOM 1451 N N . GLY A 1 191 ? -27.672 -10.686 25.077 1.00 81.56 191 GLY A N 1
ATOM 1452 C CA . GLY A 1 191 ? -27.211 -9.628 25.977 1.00 81.56 191 GLY A CA 1
ATOM 1453 C C . GLY A 1 191 ? -25.958 -8.889 25.492 1.00 81.56 191 GLY A C 1
ATOM 1454 O O . GLY A 1 191 ? -25.501 -7.979 26.190 1.00 81.56 191 GLY A O 1
ATOM 1455 N N . GLU A 1 192 ? -25.415 -9.268 24.332 1.00 83.56 192 GLU A N 1
ATOM 1456 C CA . GLU A 1 192 ? -24.215 -8.695 23.715 1.00 83.56 192 GLU A CA 1
ATOM 1457 C C . GLU A 1 192 ? -24.508 -7.357 23.024 1.00 83.56 192 GLU A C 1
ATOM 1459 O O . GLU A 1 192 ? -25.652 -7.032 22.704 1.00 83.56 192 GLU A O 1
ATOM 1464 N N . TRP A 1 193 ? -23.454 -6.575 22.791 1.00 86.69 193 TRP A N 1
ATOM 1465 C CA . TRP A 1 193 ? -23.529 -5.255 22.169 1.00 86.69 193 TRP A CA 1
ATOM 1466 C C . TRP A 1 193 ? -22.997 -5.289 20.735 1.00 86.69 193 TRP A C 1
ATOM 1468 O O . TRP A 1 193 ? -21.857 -5.693 20.515 1.00 86.69 193 TRP A O 1
ATOM 1478 N N . GLU A 1 194 ? -23.792 -4.800 19.787 1.00 88.75 194 GLU A N 1
ATOM 1479 C CA . GLU A 1 194 ? -23.484 -4.762 18.355 1.00 88.75 194 GLU A CA 1
ATOM 1480 C C . GLU A 1 194 ? -23.497 -3.315 17.835 1.00 88.75 194 GLU A C 1
ATOM 1482 O O . GLU A 1 194 ? -24.346 -2.511 18.228 1.00 88.75 194 GLU A O 1
ATOM 1487 N N . GLU A 1 195 ? -22.554 -2.968 16.956 1.00 93.06 195 GLU A N 1
ATOM 1488 C CA . GLU A 1 195 ? -22.518 -1.668 16.275 1.00 93.06 195 GLU A CA 1
ATOM 1489 C C . GLU A 1 195 ? -23.373 -1.714 15.003 1.00 93.06 195 GLU A C 1
ATOM 1491 O O . GLU A 1 195 ? -23.157 -2.537 14.116 1.00 93.06 195 GLU A O 1
ATOM 1496 N N . LYS A 1 196 ? -24.364 -0.822 14.927 1.00 93.06 196 LYS A N 1
ATOM 1497 C CA . LYS A 1 196 ? -25.279 -0.666 13.794 1.00 93.06 196 LYS A CA 1
ATOM 1498 C C . LYS A 1 196 ? -24.800 0.531 12.971 1.00 93.06 196 LYS A C 1
ATOM 1500 O O . LYS A 1 196 ? -24.832 1.659 13.465 1.00 93.06 196 LYS A O 1
ATOM 1505 N N . HIS A 1 197 ? -24.351 0.315 11.734 1.00 94.19 197 HIS A N 1
ATOM 1506 C CA . HIS A 1 197 ? -23.825 1.370 10.858 1.00 94.19 197 HIS A CA 1
ATOM 1507 C C . HIS A 1 197 ? -24.864 1.827 9.825 1.00 94.19 197 HIS A C 1
ATOM 1509 O O . HIS A 1 197 ? -25.544 1.006 9.215 1.00 94.19 197 HIS A O 1
ATOM 1515 N N . LEU A 1 198 ? -24.959 3.135 9.572 1.00 94.38 198 LEU A N 1
ATOM 1516 C CA . LEU A 1 198 ? -25.828 3.685 8.528 1.00 94.38 198 LEU A CA 1
ATOM 1517 C C . LEU A 1 198 ? -25.427 3.195 7.118 1.00 94.38 198 LEU A C 1
ATOM 1519 O O . LEU A 1 198 ? -24.292 3.401 6.679 1.00 94.38 198 LEU A O 1
ATOM 1523 N N . LYS A 1 199 ? -26.380 2.608 6.380 1.00 90.81 199 LYS A N 1
ATOM 1524 C CA . LYS A 1 199 ? -26.281 2.291 4.945 1.00 90.81 199 LYS A CA 1
ATOM 1525 C C . LYS A 1 199 ? -26.287 3.579 4.125 1.00 90.81 199 LYS A C 1
ATOM 1527 O O . LYS A 1 199 ? -27.085 4.477 4.374 1.00 90.81 199 LYS A O 1
ATOM 1532 N N . ASN A 1 200 ? -25.451 3.635 3.087 1.00 88.50 200 ASN A N 1
ATOM 1533 C CA . ASN A 1 200 ? -25.349 4.772 2.159 1.00 88.50 200 ASN A CA 1
ATOM 1534 C C . ASN A 1 200 ? -25.252 6.148 2.871 1.00 88.50 200 ASN A C 1
ATOM 1536 O O . ASN A 1 200 ? -26.090 7.023 2.630 1.00 88.50 200 ASN A O 1
ATOM 1540 N N . PRO A 1 201 ? -24.256 6.341 3.762 1.00 92.31 201 PRO A N 1
ATOM 1541 C CA . PRO A 1 201 ? -24.083 7.584 4.509 1.00 92.31 201 PRO A CA 1
ATOM 1542 C C . PRO A 1 201 ? -23.747 8.767 3.581 1.00 92.31 201 PRO A C 1
ATOM 1544 O O . PRO A 1 201 ? -23.072 8.568 2.565 1.00 92.31 201 PRO A O 1
ATOM 1547 N N . PRO A 1 202 ? -24.160 10.002 3.923 1.00 92.75 202 PRO A N 1
ATOM 1548 C CA . PRO A 1 202 ? -23.874 11.179 3.109 1.00 92.75 202 PRO A CA 1
ATOM 1549 C C . PRO A 1 202 ? -22.382 11.544 3.144 1.00 92.75 202 PRO A C 1
ATOM 1551 O O . PRO A 1 202 ? -21.670 11.250 4.108 1.00 92.75 202 PRO A O 1
ATOM 1554 N N . ALA A 1 203 ? -21.902 12.214 2.096 1.00 90.12 203 ALA A N 1
ATOM 1555 C CA . ALA A 1 203 ? -20.526 12.700 2.030 1.00 90.12 203 ALA A CA 1
ATOM 1556 C C . ALA A 1 203 ? -20.335 13.961 2.906 1.00 90.12 203 ALA A C 1
ATOM 1558 O O . ALA A 1 203 ? -21.188 14.851 2.885 1.00 90.12 203 ALA A O 1
ATOM 1559 N N . PRO A 1 204 ? -19.222 14.083 3.654 1.00 90.56 204 PRO A N 1
ATOM 1560 C CA . PRO A 1 204 ? -18.929 15.260 4.464 1.00 90.56 204 PRO A CA 1
ATOM 1561 C C . PRO A 1 204 ? -18.518 16.458 3.596 1.00 90.56 204 PRO A C 1
ATOM 1563 O O . PRO A 1 204 ? -17.897 16.297 2.542 1.00 90.56 204 PRO A O 1
ATOM 1566 N N . LYS A 1 205 ? -18.818 17.676 4.064 1.00 88.00 205 LYS A N 1
ATOM 1567 C CA . LYS A 1 205 ? -18.356 18.922 3.431 1.00 88.00 205 LYS A CA 1
ATOM 1568 C C . LYS A 1 205 ? -16.906 19.167 3.868 1.00 88.00 205 LYS A C 1
ATOM 1570 O O . LYS A 1 205 ? -16.632 19.282 5.062 1.00 88.00 205 LYS A O 1
ATOM 1575 N N . ILE A 1 206 ? -15.982 19.232 2.909 1.00 84.94 206 ILE A N 1
ATOM 1576 C CA . ILE A 1 206 ? -14.546 19.445 3.155 1.00 84.94 206 ILE A CA 1
ATOM 1577 C C . ILE A 1 206 ? -14.167 20.824 2.619 1.00 84.94 206 ILE A C 1
ATOM 1579 O O . ILE A 1 206 ? -13.776 20.975 1.465 1.00 84.94 206 ILE A O 1
ATOM 1583 N N . THR A 1 207 ? -14.327 21.832 3.472 1.00 85.75 207 THR A N 1
ATOM 1584 C CA . THR A 1 207 ? -14.044 23.247 3.193 1.00 85.75 207 THR A CA 1
ATOM 1585 C C . THR A 1 207 ? -13.121 23.822 4.265 1.00 85.75 207 THR A C 1
ATOM 1587 O O . THR A 1 207 ? -13.110 23.340 5.398 1.00 85.75 207 THR A O 1
ATOM 1590 N N . LYS A 1 208 ? -12.360 24.871 3.925 1.00 85.69 208 LYS A N 1
ATOM 1591 C CA . LYS A 1 208 ? -11.546 25.621 4.903 1.00 85.69 208 LYS A CA 1
ATOM 1592 C C . LYS A 1 208 ? -12.419 26.432 5.863 1.00 85.69 208 LYS A C 1
ATOM 1594 O O . LYS A 1 208 ? -12.062 26.614 7.024 1.00 85.69 208 LYS A O 1
ATOM 1599 N N . THR A 1 209 ? -13.568 26.896 5.377 1.00 89.88 209 THR A N 1
ATOM 1600 C CA . THR A 1 209 ? -14.623 27.520 6.178 1.00 89.88 209 THR A CA 1
ATOM 1601 C C . THR A 1 209 ? -15.455 26.459 6.909 1.00 89.88 209 THR A C 1
ATOM 1603 O O . THR A 1 209 ? -15.660 25.350 6.410 1.00 89.88 209 THR A O 1
ATOM 1606 N N . THR A 1 210 ? -15.944 26.808 8.095 1.00 92.81 210 THR A N 1
ATOM 1607 C CA . THR A 1 210 ? -16.560 25.937 9.104 1.00 92.81 210 THR A CA 1
ATOM 1608 C C . THR A 1 210 ? -17.812 25.224 8.586 1.00 92.81 210 THR A C 1
ATOM 1610 O O . THR A 1 210 ? -18.612 25.801 7.840 1.00 92.81 210 THR A O 1
ATOM 1613 N N . ALA A 1 211 ? -18.003 23.967 8.979 1.00 94.25 211 ALA A N 1
ATOM 1614 C CA . ALA A 1 211 ? -19.172 23.158 8.652 1.00 94.25 211 ALA A CA 1
ATOM 1615 C C . ALA A 1 211 ? -19.910 22.726 9.928 1.00 94.25 211 ALA A C 1
ATOM 1617 O O . ALA A 1 211 ? -19.285 22.269 10.883 1.00 94.25 211 ALA A O 1
ATOM 1618 N N . LEU A 1 212 ? -21.235 22.864 9.925 1.00 96.12 212 LEU A N 1
ATOM 1619 C CA . LEU A 1 212 ? -22.118 22.441 11.013 1.00 96.12 212 LEU A CA 1
ATOM 1620 C C . LEU A 1 212 ? -22.621 21.024 10.727 1.00 96.12 212 LEU A C 1
ATOM 1622 O O . LEU A 1 212 ? -23.107 20.766 9.626 1.00 96.12 212 LEU A O 1
ATOM 1626 N N . TYR A 1 213 ? -22.544 20.127 11.705 1.00 97.44 213 TYR A N 1
ATOM 1627 C CA . TYR A 1 213 ? -23.067 18.765 11.617 1.00 97.44 213 TYR A CA 1
ATOM 1628 C C . TYR A 1 213 ? -24.115 18.548 12.708 1.00 97.44 213 TYR A C 1
ATOM 1630 O O . TYR A 1 213 ? -23.788 18.616 13.893 1.00 97.44 213 TYR A O 1
ATOM 1638 N N . THR A 1 214 ? -25.354 18.246 12.311 1.00 97.50 214 THR A N 1
ATOM 1639 C CA . THR A 1 214 ? -26.482 18.030 13.229 1.00 97.50 214 THR A CA 1
ATOM 1640 C C . THR A 1 214 ? -27.132 16.676 12.964 1.00 97.50 214 THR A C 1
ATOM 1642 O O . THR A 1 214 ? -27.570 16.396 11.852 1.00 97.50 214 THR A O 1
ATOM 1645 N N . LEU A 1 215 ? -27.224 15.844 13.998 1.00 97.44 215 LEU A N 1
ATOM 1646 C CA . LEU A 1 215 ? -28.006 14.613 14.031 1.00 97.44 215 LEU A CA 1
ATOM 1647 C C . LEU A 1 215 ? -29.242 14.840 14.901 1.00 97.44 215 LEU A C 1
ATOM 1649 O O . LEU A 1 215 ? -29.126 15.238 16.061 1.00 97.44 215 LEU A O 1
ATOM 1653 N N . ILE A 1 216 ? -30.411 14.530 14.352 1.00 96.69 216 ILE A N 1
ATOM 1654 C CA . ILE A 1 216 ? -31.684 14.445 15.064 1.00 96.69 216 ILE A CA 1
ATOM 1655 C C . ILE A 1 216 ? -32.135 12.986 15.003 1.00 96.69 216 ILE A C 1
ATOM 1657 O O . ILE A 1 216 ? -32.266 12.423 13.919 1.00 96.69 216 ILE A O 1
ATOM 1661 N N . VAL A 1 217 ? -32.397 12.374 16.155 1.00 96.06 217 VAL A N 1
ATOM 1662 C CA . VAL A 1 217 ? -33.086 11.081 16.258 1.00 96.06 217 VAL A CA 1
ATOM 1663 C C . VAL A 1 217 ? -34.418 11.302 16.962 1.00 96.06 217 VAL A C 1
ATOM 1665 O O . VAL A 1 217 ? -34.468 11.975 17.995 1.00 96.06 217 VAL A O 1
ATOM 1668 N N . SER A 1 218 ? -35.492 10.740 16.412 1.00 93.69 218 SER A N 1
ATOM 1669 C CA . SER A 1 218 ? -36.863 10.932 16.889 1.00 93.69 218 SER A CA 1
ATOM 1670 C C . SER A 1 218 ? -37.441 9.660 17.540 1.00 93.69 218 SER A C 1
ATOM 1672 O O . SER A 1 218 ? -37.079 8.548 17.147 1.00 93.69 218 SER A O 1
ATOM 1674 N N . PRO A 1 219 ? -38.384 9.782 18.503 1.00 91.81 219 PRO A N 1
ATOM 1675 C CA . PRO A 1 219 ? -39.048 8.633 19.142 1.00 91.81 219 PRO A CA 1
ATOM 1676 C C . PRO A 1 219 ? -39.879 7.744 18.204 1.00 91.81 219 PRO A C 1
ATOM 1678 O O . PRO A 1 219 ? -40.307 6.659 18.593 1.00 91.81 219 PRO A O 1
ATOM 1681 N N . ASP A 1 220 ? -40.140 8.193 16.977 1.00 90.31 220 ASP A N 1
ATOM 1682 C CA . ASP A 1 220 ? -40.832 7.442 15.923 1.00 90.31 220 ASP A CA 1
ATOM 1683 C C . ASP A 1 220 ? -39.897 6.511 15.124 1.00 90.31 220 ASP A C 1
ATOM 1685 O O . ASP A 1 220 ? -40.293 5.960 14.100 1.00 90.31 220 ASP A O 1
ATOM 1689 N N . GLN A 1 221 ? -38.666 6.310 15.610 1.00 91.25 221 GLN A N 1
ATOM 1690 C CA . GLN A 1 221 ? -37.613 5.505 14.984 1.00 91.25 221 GLN A CA 1
ATOM 1691 C C . GLN A 1 221 ? -37.069 6.090 13.671 1.00 91.25 221 GLN A C 1
ATOM 1693 O O . GLN A 1 221 ? -36.388 5.382 12.921 1.00 91.25 221 GLN A O 1
ATOM 1698 N N . THR A 1 222 ? -37.330 7.372 13.392 1.00 94.44 222 THR A N 1
ATOM 1699 C CA . THR A 1 222 ? -36.696 8.115 12.295 1.00 94.44 222 THR A CA 1
ATOM 1700 C C . THR A 1 222 ? -35.456 8.879 12.758 1.00 94.44 222 THR A C 1
ATOM 1702 O O . THR A 1 222 ? -35.261 9.155 13.946 1.00 94.44 222 THR A O 1
ATOM 1705 N N . PHE A 1 223 ? -34.595 9.222 11.803 1.00 96.06 223 PHE A N 1
ATOM 1706 C CA . PHE A 1 223 ? -33.471 10.126 12.015 1.00 96.06 223 PHE A CA 1
ATOM 1707 C C . PHE A 1 223 ? -33.299 11.085 10.832 1.00 96.06 223 PHE A C 1
ATOM 1709 O O . PHE A 1 223 ? -33.666 10.777 9.693 1.00 96.06 223 PHE A O 1
ATOM 1716 N N . GLU A 1 224 ? -32.677 12.227 11.107 1.00 96.62 224 GLU A N 1
ATOM 1717 C CA . GLU A 1 224 ? -32.243 13.212 10.125 1.00 96.62 224 GLU A CA 1
ATOM 1718 C C . GLU A 1 224 ? -30.805 13.655 10.425 1.00 96.62 224 GLU A C 1
ATOM 1720 O O . GLU A 1 224 ? -30.454 13.967 11.562 1.00 96.62 224 GLU A O 1
ATOM 1725 N N . ILE A 1 225 ? -29.968 13.675 9.390 1.00 97.25 225 ILE A N 1
ATOM 1726 C CA . ILE A 1 225 ? -28.620 14.242 9.401 1.00 97.25 225 ILE A CA 1
ATOM 1727 C C . ILE A 1 225 ? -28.660 15.503 8.546 1.00 97.25 225 ILE A C 1
ATOM 1729 O O . ILE A 1 225 ? -28.846 15.419 7.328 1.00 97.25 225 ILE A O 1
ATOM 1733 N N . LEU A 1 226 ? -28.443 16.654 9.177 1.00 96.19 226 LEU A N 1
ATOM 1734 C CA . LEU A 1 226 ? -28.264 17.936 8.512 1.00 96.19 226 LEU A CA 1
ATOM 1735 C C . LEU A 1 226 ? -26.778 18.302 8.477 1.00 96.19 226 LEU A C 1
ATOM 1737 O O . LEU A 1 226 ? -26.034 18.050 9.430 1.00 96.19 226 LEU A O 1
ATOM 1741 N N . ILE A 1 227 ? -26.351 18.923 7.381 1.00 95.69 227 ILE A N 1
ATOM 1742 C CA . ILE A 1 227 ? -25.012 19.492 7.232 1.00 95.69 227 ILE A CA 1
ATOM 1743 C C . ILE A 1 227 ? -25.183 20.941 6.771 1.00 95.69 227 ILE A C 1
ATOM 1745 O O . ILE A 1 227 ? -25.730 21.182 5.700 1.00 95.69 227 ILE A O 1
ATOM 1749 N N . ASN A 1 228 ? -24.726 21.910 7.567 1.00 93.44 228 ASN A N 1
ATOM 1750 C CA . ASN A 1 228 ? -24.969 23.347 7.355 1.00 93.44 228 ASN A CA 1
ATOM 1751 C C . ASN A 1 228 ? -26.474 23.701 7.251 1.00 93.44 228 ASN A C 1
ATOM 1753 O O . ASN A 1 228 ? -26.862 24.481 6.385 1.00 93.44 228 ASN A O 1
ATOM 1757 N N . ASP A 1 229 ? -27.321 23.093 8.093 1.00 91.44 229 ASP A N 1
ATOM 1758 C CA . ASP A 1 229 ? -28.798 23.120 8.024 1.00 91.44 229 ASP A CA 1
ATOM 1759 C C . ASP A 1 229 ? -29.433 22.529 6.740 1.00 91.44 229 ASP A C 1
ATOM 1761 O O . ASP A 1 229 ? -30.659 22.498 6.618 1.00 91.44 229 ASP A O 1
ATOM 1765 N N . GLU A 1 230 ? -28.648 21.990 5.800 1.00 90.88 230 GLU A N 1
ATOM 1766 C CA . GLU A 1 230 ? -29.163 21.240 4.649 1.00 90.88 230 GLU A CA 1
ATOM 1767 C C . GLU A 1 230 ? -29.409 19.776 5.047 1.00 90.88 230 GLU A C 1
ATOM 1769 O O . GLU A 1 230 ? -28.482 19.089 5.477 1.00 90.88 230 GLU A O 1
ATOM 1774 N N . SER A 1 231 ? -30.637 19.269 4.882 1.00 93.06 231 SER A N 1
ATOM 1775 C CA . SER A 1 231 ? -30.952 17.850 5.122 1.00 93.06 231 SER A CA 1
ATOM 1776 C C . SER A 1 231 ? -30.189 16.960 4.132 1.00 93.06 231 SER A C 1
ATOM 1778 O O . SER A 1 231 ? -30.466 16.963 2.930 1.00 93.06 231 SER A O 1
ATOM 1780 N N . ALA A 1 232 ? -29.189 16.232 4.633 1.00 92.19 232 ALA A N 1
ATOM 1781 C CA . ALA A 1 232 ? -28.249 15.441 3.840 1.00 92.19 232 ALA A CA 1
ATOM 1782 C C . ALA A 1 232 ? -28.603 13.946 3.820 1.00 92.19 232 ALA A C 1
ATOM 1784 O O . ALA A 1 232 ? -28.298 13.249 2.850 1.00 92.19 232 ALA A O 1
ATOM 1785 N N . ARG A 1 233 ? -29.250 13.438 4.879 1.00 93.50 233 ARG A N 1
ATOM 1786 C CA . ARG A 1 233 ? -29.848 12.096 4.910 1.00 93.50 233 ARG A CA 1
ATOM 1787 C C . ARG A 1 233 ? -30.984 12.024 5.923 1.00 93.50 233 ARG A C 1
ATOM 1789 O O . ARG A 1 233 ? -30.776 12.320 7.093 1.00 93.50 233 ARG A O 1
ATOM 1796 N N . THR A 1 234 ? -32.129 11.505 5.500 1.00 94.69 234 THR A N 1
ATOM 1797 C CA . THR A 1 234 ? -33.193 11.002 6.380 1.00 94.69 234 THR A CA 1
ATOM 1798 C C . THR A 1 234 ? -33.309 9.480 6.262 1.00 94.69 234 THR A C 1
ATOM 1800 O O . THR A 1 234 ? -32.811 8.884 5.300 1.00 94.69 234 THR A O 1
ATOM 1803 N N . GLY A 1 235 ? -33.932 8.833 7.247 1.00 93.06 235 GLY A N 1
ATOM 1804 C CA . GLY A 1 235 ? -34.172 7.388 7.231 1.00 93.06 235 GLY A CA 1
ATOM 1805 C C . GLY A 1 235 ? -34.799 6.857 8.520 1.00 93.06 235 GLY A C 1
ATOM 1806 O O . GLY A 1 235 ? -35.193 7.632 9.394 1.00 93.06 235 GLY A O 1
ATOM 1807 N N . SER A 1 236 ? -34.865 5.531 8.651 1.00 93.31 236 SER A N 1
ATOM 1808 C CA . SER A 1 236 ? -35.288 4.834 9.871 1.00 93.31 236 SER A CA 1
ATOM 1809 C C . SER A 1 236 ? -34.165 3.997 10.480 1.00 93.31 236 SER A C 1
ATOM 1811 O O . SER A 1 236 ? -33.441 3.294 9.775 1.00 93.31 236 SER A O 1
ATOM 1813 N N . LEU A 1 237 ? -34.081 4.002 11.814 1.00 90.44 237 LEU A N 1
ATOM 1814 C CA . LEU A 1 237 ? -33.170 3.153 12.589 1.00 90.44 237 LEU A CA 1
ATOM 1815 C C . LEU A 1 237 ? -33.370 1.651 12.312 1.00 90.44 237 LEU A C 1
ATOM 1817 O O . LEU A 1 237 ? -32.430 0.875 12.452 1.00 90.44 237 LEU A O 1
ATOM 1821 N N . LEU A 1 238 ? -34.581 1.238 11.917 1.00 89.12 238 LEU A N 1
ATOM 1822 C CA . LEU A 1 238 ? -34.935 -0.165 11.681 1.00 89.12 238 LEU A CA 1
ATOM 1823 C C . LEU A 1 238 ? -34.491 -0.674 10.298 1.00 89.12 238 LEU A C 1
ATOM 1825 O O . LEU A 1 238 ? -34.054 -1.819 10.183 1.00 89.12 238 LEU A O 1
ATOM 1829 N N . GLU A 1 239 ? -34.588 0.161 9.258 1.00 87.50 239 GLU A N 1
ATOM 1830 C CA . GLU A 1 239 ? -34.384 -0.249 7.857 1.00 87.50 239 GLU A CA 1
ATOM 1831 C C . GLU A 1 239 ? -33.013 0.169 7.295 1.00 87.50 239 GLU A C 1
ATOM 1833 O O . GLU A 1 239 ? -32.343 -0.618 6.616 1.00 87.50 239 GLU A O 1
ATOM 1838 N N . ASP A 1 240 ? -32.548 1.384 7.601 1.00 91.25 240 ASP A N 1
ATOM 1839 C CA . ASP A 1 240 ? -31.355 1.988 6.990 1.00 91.25 240 ASP A CA 1
ATOM 1840 C C . ASP A 1 240 ? -30.022 1.529 7.609 1.00 91.25 240 ASP A C 1
ATOM 1842 O O . ASP A 1 240 ? -28.973 2.037 7.226 1.00 91.25 240 ASP A O 1
ATOM 1846 N N . PHE A 1 241 ? -30.017 0.559 8.528 1.00 93.44 241 PHE A N 1
ATOM 1847 C CA . PHE A 1 241 ? -28.810 0.151 9.265 1.00 93.44 241 PHE A CA 1
ATOM 1848 C C . PHE A 1 241 ? -28.307 -1.250 8.915 1.00 93.44 241 PHE A C 1
ATOM 1850 O O . PHE A 1 241 ? -29.098 -2.162 8.660 1.00 93.44 241 PHE A O 1
ATOM 1857 N N . ASP A 1 242 ? -26.983 -1.398 8.867 1.00 89.75 242 ASP A N 1
ATOM 1858 C CA . ASP A 1 242 ? -26.261 -2.650 8.639 1.00 89.75 242 ASP A CA 1
ATOM 1859 C C . ASP A 1 242 ? -25.239 -2.910 9.771 1.00 89.75 242 ASP A C 1
ATOM 1861 O O . ASP A 1 242 ? -24.411 -2.036 10.048 1.00 89.75 242 ASP A O 1
ATOM 1865 N N . PRO A 1 243 ? -25.273 -4.077 10.442 1.00 89.94 243 PRO A N 1
ATOM 1866 C CA . PRO A 1 243 ? -26.345 -5.075 10.406 1.00 89.94 243 PRO A CA 1
ATOM 1867 C C . PRO A 1 243 ? -27.706 -4.471 10.793 1.00 89.94 243 PRO A C 1
ATOM 1869 O O . PRO A 1 243 ? -27.768 -3.488 11.531 1.00 89.94 243 PRO A O 1
ATOM 1872 N N . ALA A 1 244 ? -28.808 -5.046 10.306 1.00 88.00 244 ALA A N 1
ATOM 1873 C CA . ALA A 1 244 ? -30.155 -4.583 10.660 1.00 88.00 244 ALA A CA 1
ATOM 1874 C C . ALA A 1 244 ? -30.398 -4.672 12.179 1.00 88.00 244 ALA A C 1
ATOM 1876 O O . ALA A 1 244 ? -29.862 -5.565 12.838 1.00 88.00 244 ALA A O 1
ATOM 1877 N N . VAL A 1 245 ? -31.205 -3.765 12.749 1.00 86.88 245 VAL A N 1
ATOM 1878 C CA . VAL A 1 245 ? -31.565 -3.815 14.183 1.00 86.88 245 VAL A CA 1
ATOM 1879 C C . VAL A 1 245 ? -32.227 -5.148 14.506 1.00 86.88 245 VAL A C 1
ATOM 1881 O O . VAL A 1 245 ? -31.708 -5.895 15.331 1.00 86.88 245 VAL A O 1
ATOM 1884 N N . ASN A 1 246 ? -33.305 -5.466 13.790 1.00 87.06 246 ASN A N 1
ATOM 1885 C CA . ASN A 1 246 ? -33.988 -6.746 13.896 1.00 87.06 246 ASN A CA 1
ATOM 1886 C C . ASN A 1 246 ? -33.363 -7.726 12.888 1.00 87.06 246 ASN A C 1
ATOM 1888 O O . ASN A 1 246 ? -33.409 -7.458 11.681 1.00 87.06 246 ASN A O 1
ATOM 1892 N N . PRO A 1 247 ? -32.757 -8.840 13.339 1.00 84.31 247 PRO A N 1
ATOM 1893 C CA . PRO A 1 247 ? -32.218 -9.854 12.438 1.00 84.31 247 PRO A CA 1
ATOM 1894 C C . PRO A 1 247 ? -33.351 -10.533 11.645 1.00 84.31 247 PRO A C 1
ATOM 1896 O O . PRO A 1 247 ? -34.506 -10.514 12.072 1.00 84.31 247 PRO A O 1
ATOM 1899 N N . PRO A 1 248 ? -33.067 -11.171 10.496 1.00 83.44 248 PRO A N 1
ATOM 1900 C CA . PRO A 1 248 ? -34.106 -11.832 9.714 1.00 83.44 248 PRO A CA 1
ATOM 1901 C C . PRO A 1 248 ? -34.697 -13.030 10.476 1.00 83.44 248 PRO A C 1
ATOM 1903 O O . PRO A 1 248 ? -33.966 -13.801 11.099 1.00 83.44 248 PRO A O 1
ATOM 1906 N N . ALA A 1 249 ? -36.019 -13.214 10.395 1.00 84.69 249 ALA A N 1
ATOM 1907 C CA . ALA A 1 249 ? -36.737 -14.326 11.039 1.00 84.69 249 ALA A CA 1
ATOM 1908 C C . ALA A 1 249 ? -36.387 -15.711 10.459 1.00 84.69 249 ALA A C 1
ATOM 1910 O O . ALA A 1 249 ? -36.594 -16.744 11.101 1.00 84.69 249 ALA A O 1
ATOM 1911 N N . GLU A 1 250 ? -35.826 -15.731 9.252 1.00 87.00 250 GLU A N 1
ATOM 1912 C CA . GLU A 1 250 ? -35.319 -16.915 8.571 1.00 87.00 250 GLU A CA 1
ATOM 1913 C C . GLU A 1 250 ? -33.883 -16.666 8.109 1.00 87.00 250 GLU A C 1
ATOM 1915 O O . GLU A 1 250 ? -33.586 -15.618 7.531 1.00 87.00 250 GLU A O 1
ATOM 1920 N N . ILE A 1 251 ? -33.017 -17.651 8.322 1.00 86.06 251 ILE A N 1
ATOM 1921 C CA . ILE A 1 251 ? -31.651 -17.702 7.796 1.00 86.06 251 ILE A CA 1
ATOM 1922 C C . ILE A 1 251 ? -31.502 -18.928 6.898 1.00 86.06 251 ILE A C 1
ATOM 1924 O O . ILE A 1 251 ? -32.236 -19.908 7.032 1.00 86.06 251 ILE A O 1
ATOM 1928 N N . ASP A 1 252 ? -30.553 -18.868 5.978 1.00 87.44 252 ASP A N 1
ATOM 1929 C CA . ASP A 1 252 ? -30.182 -20.003 5.139 1.00 87.44 252 ASP A CA 1
ATOM 1930 C C . ASP A 1 252 ? -29.534 -21.105 6.005 1.00 87.44 252 ASP A C 1
ATOM 1932 O O . ASP A 1 252 ? -28.708 -20.805 6.870 1.00 87.44 252 ASP A O 1
ATOM 1936 N N . ASP A 1 253 ? -29.913 -22.373 5.805 1.00 85.38 253 ASP A N 1
ATOM 1937 C CA . ASP A 1 253 ? -29.383 -23.503 6.582 1.00 85.38 253 ASP A CA 1
ATOM 1938 C C . ASP A 1 253 ? -27.886 -23.733 6.274 1.00 85.38 253 ASP A C 1
ATOM 1940 O O . ASP A 1 253 ? -27.548 -24.073 5.136 1.00 85.38 253 ASP A O 1
ATOM 1944 N N . PRO A 1 254 ? -26.972 -23.590 7.258 1.00 81.50 254 PRO A N 1
ATOM 1945 C CA . PRO A 1 254 ? -25.537 -23.772 7.044 1.00 81.50 254 PRO A CA 1
ATOM 1946 C C . PRO A 1 254 ? -25.120 -25.239 6.833 1.00 81.50 254 PRO A C 1
ATOM 1948 O O . PRO A 1 254 ? -23.971 -25.497 6.467 1.00 81.50 254 PRO A O 1
ATOM 1951 N N . GLU A 1 255 ? -26.008 -26.208 7.080 1.00 82.31 255 GLU A N 1
ATOM 1952 C CA . GLU A 1 255 ? -25.772 -27.628 6.805 1.00 82.31 255 GLU A CA 1
ATOM 1953 C C . GLU A 1 255 ? -26.344 -28.088 5.448 1.00 82.31 255 GLU A C 1
ATOM 1955 O O . GLU A 1 255 ? -25.907 -29.132 4.944 1.00 82.31 255 GLU A O 1
ATOM 1960 N N . ASP A 1 256 ? -27.245 -27.316 4.823 1.00 86.94 256 ASP A N 1
ATOM 1961 C CA . ASP A 1 256 ? -27.702 -27.567 3.450 1.00 86.94 256 ASP A CA 1
ATOM 1962 C C . ASP A 1 256 ? -26.633 -27.150 2.424 1.00 86.94 256 ASP A C 1
ATOM 1964 O O . ASP A 1 256 ? -25.840 -26.227 2.616 1.00 86.94 256 ASP A O 1
ATOM 1968 N N . SER A 1 257 ? -26.552 -27.882 1.315 1.00 85.06 257 SER A N 1
ATOM 1969 C CA . SER A 1 257 ? -25.510 -27.678 0.309 1.00 85.06 257 SER A CA 1
ATOM 1970 C C . SER A 1 257 ? -25.946 -28.144 -1.073 1.00 85.06 257 SER A C 1
ATOM 1972 O O . SER A 1 257 ? -26.520 -29.222 -1.236 1.00 85.06 257 SER A O 1
ATOM 1974 N N . LYS A 1 258 ? -25.624 -27.328 -2.087 1.00 88.19 258 LYS A N 1
ATOM 1975 C CA . LYS A 1 258 ? -25.992 -27.543 -3.491 1.00 88.19 258 LYS A CA 1
ATOM 1976 C C . LYS A 1 258 ? -25.733 -28.993 -3.930 1.00 88.19 258 LYS A C 1
ATOM 1978 O O . LYS A 1 258 ? -24.569 -29.390 -4.036 1.00 88.19 258 LYS A O 1
ATOM 1983 N N . PRO A 1 259 ? -26.779 -29.777 -4.250 1.00 87.06 259 PRO A N 1
ATOM 1984 C CA . PRO A 1 259 ? -26.597 -31.157 -4.679 1.00 87.06 259 PRO A CA 1
ATOM 1985 C C . PRO A 1 259 ? -25.804 -31.252 -5.987 1.00 87.06 259 PRO A C 1
ATOM 1987 O O . PRO A 1 259 ? -26.063 -30.491 -6.917 1.00 87.06 259 PRO A O 1
ATOM 1990 N N . ASP A 1 260 ? -24.949 -32.276 -6.121 1.00 81.62 260 ASP A N 1
ATOM 1991 C CA . ASP A 1 260 ? -24.189 -32.593 -7.354 1.00 81.62 260 ASP A CA 1
ATOM 1992 C C . ASP A 1 260 ? -25.095 -32.733 -8.612 1.00 81.62 260 ASP A C 1
ATOM 1994 O O . ASP A 1 260 ? -24.618 -32.686 -9.743 1.00 81.62 260 ASP A O 1
ATOM 1998 N N . SER A 1 261 ? -26.414 -32.909 -8.433 1.00 83.50 261 SER A N 1
ATOM 1999 C CA . SER A 1 261 ? -27.420 -33.004 -9.506 1.00 83.50 261 SER A CA 1
ATOM 2000 C C . SER A 1 261 ? -28.181 -31.700 -9.803 1.00 83.50 261 SER A C 1
ATOM 2002 O O . SER A 1 261 ? -29.110 -31.712 -10.620 1.00 83.50 261 SER A O 1
ATOM 2004 N N . TRP A 1 262 ? -27.848 -30.585 -9.144 1.00 86.06 262 TRP A N 1
ATOM 2005 C CA . TRP A 1 262 ? -28.492 -29.289 -9.357 1.00 86.06 262 TRP A CA 1
ATOM 2006 C C . TRP A 1 262 ? -27.691 -28.422 -10.328 1.00 86.06 262 TRP A C 1
ATOM 2008 O O . TRP A 1 262 ? -26.595 -27.959 -10.011 1.00 86.06 262 TRP A O 1
ATOM 2018 N N . VAL A 1 263 ? -28.256 -28.180 -11.513 1.00 86.19 263 VAL A N 1
ATOM 2019 C CA . VAL A 1 263 ? -27.619 -27.376 -12.559 1.00 86.19 263 VAL A CA 1
ATOM 2020 C C . VAL A 1 263 ? -28.225 -25.975 -12.560 1.00 86.19 263 VAL A C 1
ATOM 2022 O O . VAL A 1 263 ? -29.409 -25.796 -12.831 1.00 86.19 263 VAL A O 1
ATOM 2025 N N . ASP A 1 264 ? -27.391 -24.993 -12.248 1.00 85.94 264 ASP A N 1
ATOM 2026 C CA . ASP A 1 264 ? -27.682 -23.558 -12.142 1.00 85.94 264 ASP A CA 1
ATOM 2027 C C . ASP A 1 264 ? -27.087 -22.730 -13.298 1.00 85.94 264 ASP A C 1
ATOM 2029 O O . ASP A 1 264 ? -27.303 -21.523 -13.384 1.00 85.94 264 ASP A O 1
ATOM 2033 N N . LEU A 1 265 ? -26.382 -23.377 -14.228 1.00 83.00 265 LEU A N 1
ATOM 2034 C CA . LEU A 1 265 ? -26.005 -22.782 -15.508 1.00 83.00 265 LEU A CA 1
ATOM 2035 C C . LEU A 1 265 ? -27.241 -22.728 -16.414 1.00 83.00 265 LEU A C 1
ATOM 2037 O O . LEU A 1 265 ? -27.656 -23.759 -16.943 1.00 83.00 265 LEU A O 1
ATOM 2041 N N . ALA A 1 266 ? -27.830 -21.541 -16.575 1.00 85.38 266 ALA A N 1
ATOM 2042 C CA . ALA A 1 266 ? -29.022 -21.319 -17.405 1.00 85.38 266 ALA A CA 1
ATOM 2043 C C . ALA A 1 266 ? -28.774 -21.544 -18.909 1.00 85.38 266 ALA A C 1
ATOM 2045 O O . ALA A 1 266 ? -29.689 -21.908 -19.646 1.00 85.38 266 ALA A O 1
ATOM 2046 N N . GLU A 1 267 ? -27.529 -21.374 -19.351 1.00 90.31 267 GLU A N 1
ATOM 2047 C CA . GLU A 1 267 ? -27.080 -21.565 -20.728 1.00 90.31 267 GLU A CA 1
ATOM 2048 C C . GLU A 1 267 ? -25.889 -22.526 -20.772 1.00 90.31 267 GLU A C 1
ATOM 2050 O O . GLU A 1 267 ? -25.086 -22.580 -19.836 1.00 90.31 267 GLU A O 1
ATOM 2055 N N . ILE A 1 268 ? -25.754 -23.238 -21.887 1.00 87.88 268 ILE A N 1
ATOM 2056 C CA . ILE A 1 268 ? -24.569 -24.016 -22.264 1.00 87.88 268 ILE A CA 1
ATOM 2057 C C . ILE A 1 268 ? -24.190 -23.689 -23.708 1.00 87.88 268 ILE A C 1
ATOM 2059 O O . ILE A 1 268 ? -25.034 -23.255 -24.491 1.00 87.88 268 ILE A O 1
ATOM 2063 N N . ASP A 1 269 ? -22.928 -23.902 -24.058 1.00 89.75 269 ASP A N 1
ATOM 2064 C CA . ASP A 1 269 ? -22.477 -23.822 -25.447 1.00 89.75 269 ASP A CA 1
ATOM 2065 C C . ASP A 1 269 ? -23.125 -24.964 -26.257 1.00 89.75 269 ASP A C 1
ATOM 2067 O O . ASP A 1 269 ? -23.218 -26.095 -25.772 1.00 89.75 269 ASP A O 1
ATOM 2071 N N . ASP A 1 270 ? -23.600 -24.670 -27.468 1.00 87.19 270 ASP A N 1
ATOM 2072 C CA . ASP A 1 270 ? -24.259 -25.639 -28.352 1.00 87.19 270 ASP A CA 1
ATOM 2073 C C . ASP A 1 270 ? -23.284 -26.764 -28.775 1.00 87.19 270 ASP A C 1
ATOM 2075 O O . ASP A 1 270 ? -22.294 -26.487 -29.459 1.00 87.19 270 ASP A O 1
ATOM 2079 N N . PRO A 1 271 ? -23.529 -28.034 -28.392 1.00 83.25 271 PRO A N 1
ATOM 2080 C CA . PRO A 1 271 ? -22.618 -29.138 -28.685 1.00 83.25 271 PRO A CA 1
ATOM 2081 C C . PRO A 1 271 ? -22.627 -29.569 -30.160 1.00 83.25 271 PRO A C 1
ATOM 2083 O O . PRO A 1 271 ? -21.682 -30.235 -30.587 1.00 83.25 271 PRO A O 1
ATOM 2086 N N . ASP A 1 272 ? -23.665 -29.212 -30.924 1.00 84.31 272 ASP A N 1
ATOM 2087 C CA . ASP A 1 272 ? -23.816 -29.570 -32.338 1.00 84.31 272 ASP A CA 1
ATOM 2088 C C . ASP A 1 272 ? -23.332 -28.445 -33.277 1.00 84.31 272 ASP A C 1
ATOM 2090 O O . ASP A 1 272 ? -23.138 -28.663 -34.478 1.00 84.31 272 ASP A O 1
ATOM 2094 N N . ALA A 1 273 ? -23.085 -27.239 -32.752 1.00 85.38 273 ALA A N 1
ATOM 2095 C CA . ALA A 1 273 ? -22.603 -26.109 -33.534 1.00 85.38 273 ALA A CA 1
ATOM 2096 C C . ALA A 1 273 ? -21.101 -26.216 -33.857 1.00 85.38 273 ALA A C 1
ATOM 2098 O O . ALA A 1 273 ? -20.232 -26.144 -32.988 1.00 85.38 273 ALA A O 1
ATOM 2099 N N . THR A 1 274 ? -20.778 -26.294 -35.149 1.00 84.19 274 THR A N 1
ATOM 2100 C CA . THR A 1 274 ? -19.400 -26.246 -35.662 1.00 84.19 274 THR A CA 1
ATOM 2101 C C . THR A 1 274 ? -19.091 -24.914 -36.336 1.00 84.19 274 THR A C 1
ATOM 2103 O O . THR A 1 274 ? -19.947 -24.339 -37.010 1.00 84.19 274 THR A O 1
ATOM 2106 N N . LYS A 1 275 ? -17.835 -24.463 -36.233 1.00 86.25 275 LYS A N 1
ATOM 2107 C CA . LYS A 1 275 ? -17.333 -23.273 -36.930 1.00 86.25 275 LYS A CA 1
ATOM 2108 C C . LYS A 1 275 ? -17.607 -23.342 -38.450 1.00 86.25 275 LYS A C 1
ATOM 2110 O O . LYS A 1 275 ? -17.167 -24.307 -39.073 1.00 86.25 275 LYS A O 1
ATOM 2115 N N . PRO A 1 276 ? -18.248 -22.325 -39.059 1.00 86.50 276 PRO A N 1
ATOM 2116 C CA . PRO A 1 276 ? -18.442 -22.254 -40.508 1.00 86.50 276 PRO A CA 1
ATOM 2117 C C . PRO A 1 276 ? -17.134 -22.108 -41.302 1.00 86.50 276 PRO A C 1
ATOM 2119 O O . PRO A 1 276 ? -16.236 -21.360 -40.904 1.00 86.50 276 PRO A O 1
ATOM 2122 N N . ASP A 1 277 ? -17.056 -22.760 -42.467 1.00 80.12 277 ASP A N 1
ATOM 2123 C CA . ASP A 1 277 ? -15.892 -22.708 -43.370 1.00 80.12 277 ASP A CA 1
ATOM 2124 C C . ASP A 1 277 ? -15.614 -21.296 -43.928 1.00 80.12 277 ASP A C 1
ATOM 2126 O O . ASP A 1 277 ? -14.479 -20.972 -44.276 1.00 80.12 277 ASP A O 1
ATOM 2130 N N . ASP A 1 278 ? -16.627 -20.424 -43.986 1.00 79.44 278 ASP A N 1
ATOM 2131 C CA . ASP A 1 278 ? -16.500 -19.028 -44.419 1.00 79.44 278 ASP A CA 1
ATOM 2132 C C . ASP A 1 278 ? -16.011 -18.080 -43.302 1.00 79.44 278 ASP A C 1
ATOM 2134 O O . ASP A 1 278 ? -15.925 -16.863 -43.508 1.00 79.44 278 ASP A O 1
ATOM 2138 N N . TRP A 1 279 ? -15.686 -18.603 -42.114 1.00 83.19 279 TRP A N 1
ATOM 2139 C CA . TRP A 1 279 ? -15.225 -17.823 -40.965 1.00 83.19 279 TRP A CA 1
ATOM 2140 C C . TRP A 1 279 ? -13.691 -17.815 -40.840 1.00 83.19 279 TRP A C 1
ATOM 2142 O O . TRP A 1 279 ? -13.086 -18.530 -40.032 1.00 83.19 279 TRP A O 1
ATOM 2152 N N . ASN A 1 280 ? -13.034 -16.970 -41.635 1.00 80.19 280 ASN A N 1
ATOM 2153 C CA . ASN A 1 280 ? -11.586 -16.778 -41.558 1.00 80.19 280 ASN A CA 1
ATOM 2154 C C . ASN A 1 280 ? -11.188 -15.952 -40.314 1.00 80.19 280 ASN A C 1
ATOM 2156 O O . ASN A 1 280 ? -11.536 -14.779 -40.205 1.00 80.19 280 ASN A O 1
ATOM 2160 N N . GLU A 1 281 ? -10.431 -16.557 -39.392 1.00 80.94 281 GLU A N 1
ATOM 2161 C CA . GLU A 1 281 ? -9.926 -15.889 -38.177 1.00 80.94 281 GLU A CA 1
ATOM 2162 C C . GLU A 1 281 ? -8.577 -15.186 -38.381 1.00 80.94 281 GLU A C 1
ATOM 2164 O O . GLU A 1 281 ? -8.236 -14.293 -37.607 1.00 80.94 281 GLU A O 1
ATOM 2169 N N . ASP A 1 282 ? -7.831 -15.551 -39.428 1.00 80.00 282 ASP A N 1
ATOM 2170 C CA . ASP A 1 282 ? -6.532 -14.959 -39.774 1.00 80.00 282 ASP A CA 1
ATOM 2171 C C . ASP A 1 282 ? -6.677 -13.698 -40.651 1.00 80.00 282 ASP A C 1
ATOM 2173 O O . ASP A 1 282 ? -5.689 -13.065 -41.035 1.00 80.00 282 ASP A O 1
ATOM 2177 N N . ALA A 1 283 ? -7.914 -13.309 -40.977 1.00 83.94 283 ALA A N 1
ATOM 2178 C CA . ALA A 1 283 ? -8.213 -12.064 -41.672 1.00 83.94 283 ALA A CA 1
ATOM 2179 C C . ALA A 1 283 ? -7.785 -10.846 -40.818 1.00 83.94 283 ALA A C 1
ATOM 2181 O O . ALA A 1 283 ? -8.134 -10.767 -39.638 1.00 83.94 283 ALA A O 1
ATOM 2182 N N . PRO A 1 284 ? -7.071 -9.850 -41.378 1.00 81.56 284 PRO A N 1
ATOM 2183 C CA . PRO A 1 284 ? -6.754 -8.620 -40.655 1.00 81.56 284 PRO A CA 1
ATOM 2184 C C . PRO A 1 284 ? -7.987 -7.710 -40.554 1.00 81.56 284 PRO A C 1
ATOM 2186 O O . PRO A 1 284 ? -8.816 -7.684 -41.460 1.00 81.56 284 PRO A O 1
ATOM 2189 N N . LEU A 1 285 ? -8.082 -6.912 -39.484 1.00 83.19 285 LEU A N 1
ATOM 2190 C CA . LEU A 1 285 ? -9.177 -5.949 -39.263 1.00 83.19 285 LEU A CA 1
ATOM 2191 C C . LEU A 1 285 ? -9.248 -4.850 -40.345 1.00 83.19 285 LEU A C 1
ATOM 2193 O O . LEU A 1 285 ? -10.327 -4.338 -40.650 1.00 83.19 285 LEU A O 1
ATOM 2197 N N . THR A 1 286 ? -8.105 -4.486 -40.930 1.00 87.06 286 THR A N 1
ATOM 2198 C CA . THR A 1 286 ? -7.999 -3.494 -42.006 1.00 87.06 286 THR A CA 1
ATOM 2199 C C . THR A 1 286 ? -7.122 -3.993 -43.150 1.00 87.06 286 THR A C 1
ATOM 2201 O O . THR A 1 286 ? -6.196 -4.780 -42.952 1.00 87.06 286 THR A O 1
ATOM 2204 N N . ILE A 1 287 ? -7.423 -3.510 -44.354 1.00 87.38 287 ILE A N 1
ATOM 2205 C CA . ILE A 1 287 ? -6.688 -3.752 -45.601 1.00 87.38 287 ILE A CA 1
ATOM 2206 C C . ILE A 1 287 ? -6.382 -2.408 -46.271 1.00 87.38 287 ILE A C 1
ATOM 2208 O O . ILE A 1 287 ? -7.048 -1.410 -46.004 1.00 87.38 287 ILE A O 1
ATOM 2212 N N . THR A 1 288 ? -5.359 -2.360 -47.122 1.00 85.75 288 THR A N 1
ATOM 2213 C CA . THR A 1 288 ? -5.071 -1.179 -47.951 1.00 85.75 288 THR A CA 1
ATOM 2214 C C . THR A 1 288 ? -6.173 -0.983 -48.983 1.00 85.75 288 THR A C 1
ATOM 2216 O O . THR A 1 288 ? -6.509 -1.922 -49.708 1.00 85.75 288 THR A O 1
ATOM 2219 N N . ASP A 1 289 ? -6.708 0.229 -49.072 1.00 85.12 289 ASP A N 1
ATOM 2220 C CA . ASP A 1 289 ? -7.678 0.596 -50.093 1.00 85.12 289 ASP A CA 1
ATOM 2221 C C . ASP A 1 289 ? -6.994 0.671 -51.462 1.00 85.12 289 ASP A C 1
ATOM 2223 O O . ASP A 1 289 ? -6.139 1.520 -51.704 1.00 85.12 289 ASP A O 1
ATOM 2227 N N . THR A 1 290 ? -7.372 -0.244 -52.352 1.00 82.44 290 THR A N 1
ATOM 2228 C CA . THR A 1 290 ? -6.873 -0.297 -53.735 1.00 82.44 290 THR A CA 1
ATOM 2229 C C . THR A 1 290 ? -7.705 0.546 -54.704 1.00 82.44 290 THR A C 1
ATOM 2231 O O . THR A 1 290 ? -7.321 0.681 -55.864 1.00 82.44 290 THR A O 1
ATOM 2234 N N . THR A 1 291 ? -8.823 1.114 -54.242 1.00 82.81 291 THR A N 1
ATOM 2235 C CA . THR A 1 291 ? -9.684 2.034 -55.000 1.00 82.81 291 THR A CA 1
ATOM 2236 C C . THR A 1 291 ? -9.337 3.498 -54.737 1.00 82.81 291 THR A C 1
ATOM 2238 O O . THR A 1 291 ? -9.533 4.336 -55.614 1.00 82.81 291 THR A O 1
ATOM 2241 N N . ALA A 1 292 ? -8.750 3.798 -53.574 1.00 81.12 292 ALA A N 1
ATOM 2242 C CA . ALA A 1 292 ? -8.154 5.094 -53.288 1.00 81.12 292 ALA A CA 1
ATOM 2243 C C . ALA A 1 292 ? -6.972 5.383 -54.232 1.00 81.12 292 ALA A C 1
ATOM 2245 O O . ALA A 1 292 ? -5.998 4.624 -54.298 1.00 81.12 292 ALA A O 1
ATOM 2246 N N . THR A 1 293 ? -7.050 6.517 -54.926 1.00 83.38 293 THR A N 1
ATOM 2247 C CA . THR A 1 293 ? -5.979 7.101 -55.741 1.00 83.38 293 THR A CA 1
ATOM 2248 C C . THR A 1 293 ? -5.340 8.286 -55.018 1.00 83.38 293 THR A C 1
ATOM 2250 O O . THR A 1 293 ? -5.999 8.971 -54.235 1.00 83.38 293 THR A O 1
ATOM 2253 N N . LYS A 1 294 ? -4.059 8.546 -55.299 1.00 84.38 294 LYS A N 1
ATOM 2254 C CA . LYS A 1 294 ? -3.360 9.760 -54.857 1.00 84.38 294 LYS A CA 1
ATOM 2255 C C . LYS A 1 294 ? -4.088 11.008 -55.405 1.00 84.38 294 LYS A C 1
ATOM 2257 O O . LYS A 1 294 ? -4.445 10.978 -56.583 1.00 84.38 294 LYS A O 1
ATOM 2262 N N . PRO A 1 295 ? -4.304 12.074 -54.611 1.00 87.44 295 PRO A N 1
ATOM 2263 C CA . PRO A 1 295 ? -4.787 13.359 -55.124 1.00 87.44 295 PRO A CA 1
ATOM 2264 C C . PRO A 1 295 ? -3.808 13.979 -56.133 1.00 87.44 295 PRO A C 1
ATOM 2266 O O . PRO A 1 295 ? -2.591 13.880 -55.956 1.00 87.44 295 PRO A O 1
ATOM 2269 N N . ASP A 1 296 ? -4.327 14.625 -57.180 1.00 81.62 296 ASP A N 1
ATOM 2270 C CA . ASP A 1 296 ? -3.512 15.217 -58.257 1.00 81.62 296 ASP A CA 1
ATOM 2271 C C . ASP A 1 296 ? -2.625 16.385 -57.777 1.00 81.62 296 ASP A C 1
ATOM 2273 O O . ASP A 1 296 ? -1.610 16.694 -58.399 1.00 81.62 296 ASP A O 1
ATOM 2277 N N . ASP A 1 297 ? -2.992 17.015 -56.661 1.00 85.50 297 ASP A N 1
ATOM 2278 C CA . ASP A 1 297 ? -2.312 18.138 -56.011 1.00 85.50 297 ASP A CA 1
ATOM 2279 C C . ASP A 1 297 ? -1.346 17.720 -54.883 1.00 85.50 297 ASP A C 1
ATOM 2281 O O . ASP A 1 297 ? -0.688 18.571 -54.290 1.00 85.50 297 ASP A O 1
ATOM 2285 N N . TRP A 1 298 ? -1.215 16.421 -54.587 1.00 86.31 298 TRP A N 1
ATOM 2286 C CA . TRP A 1 298 ? -0.374 15.934 -53.486 1.00 86.31 298 TRP A CA 1
ATOM 2287 C C . TRP A 1 298 ? 1.132 16.048 -53.796 1.00 86.31 298 TRP A C 1
ATOM 2289 O O . TRP A 1 298 ? 1.667 15.377 -54.696 1.00 86.31 298 TRP A O 1
ATOM 2299 N N . LEU A 1 299 ? 1.832 16.851 -52.989 1.00 85.38 299 LEU A N 1
ATOM 2300 C CA . LEU A 1 299 ? 3.218 17.287 -53.185 1.00 85.38 299 LEU A CA 1
ATOM 2301 C C . LEU A 1 299 ? 4.221 16.243 -52.670 1.00 85.38 299 LEU A C 1
ATOM 2303 O O . LEU A 1 299 ? 4.720 16.298 -51.551 1.00 85.38 299 LEU A O 1
ATOM 2307 N N . GLU A 1 300 ? 4.515 15.256 -53.510 1.00 81.81 300 GLU A N 1
ATOM 2308 C CA . GLU A 1 300 ? 5.252 14.041 -53.120 1.00 81.81 300 GLU A CA 1
ATOM 2309 C C . GLU A 1 300 ? 6.757 14.256 -52.862 1.00 81.81 300 GLU A C 1
ATOM 2311 O O . GLU A 1 300 ? 7.358 13.510 -52.087 1.00 81.81 300 GLU A O 1
ATOM 2316 N N . ASP A 1 301 ? 7.344 15.285 -53.486 1.00 81.50 301 ASP A N 1
ATOM 2317 C CA . ASP A 1 301 ? 8.750 15.693 -53.327 1.00 81.50 301 ASP A CA 1
ATOM 2318 C C . ASP A 1 301 ? 8.961 16.749 -52.216 1.00 81.50 301 ASP A C 1
ATOM 2320 O O . ASP A 1 301 ? 10.097 16.989 -51.802 1.00 81.50 301 ASP A O 1
ATOM 2324 N N . GLU A 1 302 ? 7.889 17.378 -51.719 1.00 83.06 302 GLU A N 1
ATOM 2325 C CA . GLU A 1 302 ? 7.928 18.315 -50.586 1.00 83.06 302 GLU A CA 1
ATOM 2326 C C . GLU A 1 302 ? 7.754 17.542 -49.269 1.00 83.06 302 GLU A C 1
ATOM 2328 O O . GLU A 1 302 ? 6.863 16.694 -49.171 1.00 83.06 302 GLU A O 1
ATOM 2333 N N . PRO A 1 303 ? 8.563 17.799 -48.228 1.00 83.56 303 PRO A N 1
ATOM 2334 C CA . PRO A 1 303 ? 8.367 17.163 -46.935 1.00 83.56 303 PRO A CA 1
ATOM 2335 C C . PRO A 1 303 ? 7.196 17.815 -46.184 1.00 83.56 303 PRO A C 1
ATOM 2337 O O . PRO A 1 303 ? 7.029 19.030 -46.209 1.00 83.56 303 PRO A O 1
ATOM 2340 N N . ASP A 1 304 ? 6.435 16.994 -45.460 1.00 83.12 304 ASP A N 1
ATOM 2341 C CA . ASP A 1 304 ? 5.320 17.392 -44.579 1.00 83.12 304 ASP A CA 1
ATOM 2342 C C . ASP A 1 304 ? 5.750 18.402 -43.489 1.00 83.12 304 ASP A C 1
ATOM 2344 O O . ASP A 1 304 ? 5.006 19.300 -43.102 1.00 83.12 304 ASP A O 1
ATOM 2348 N N . MET A 1 305 ? 7.009 18.299 -43.052 1.00 86.69 305 MET A N 1
ATOM 2349 C CA . MET A 1 305 ? 7.647 19.186 -42.080 1.00 86.69 305 MET A CA 1
ATOM 2350 C C . MET A 1 305 ? 8.971 19.719 -42.646 1.00 86.69 305 MET A C 1
ATOM 2352 O O . MET A 1 305 ? 9.759 18.945 -43.197 1.00 86.69 305 MET A O 1
ATOM 2356 N N . ILE A 1 306 ? 9.264 21.002 -42.439 1.00 87.75 306 ILE A N 1
ATOM 2357 C CA . ILE A 1 306 ? 10.558 21.643 -42.742 1.00 87.75 306 ILE A CA 1
ATOM 2358 C C . ILE A 1 306 ? 11.222 22.153 -41.454 1.00 87.75 306 ILE A C 1
ATOM 2360 O O . ILE A 1 306 ? 10.519 22.390 -40.474 1.00 87.75 306 ILE A O 1
ATOM 2364 N N . PRO A 1 307 ? 12.553 22.342 -41.421 1.00 86.06 307 PRO A N 1
ATOM 2365 C CA . PRO A 1 307 ? 13.190 23.099 -40.349 1.00 86.06 307 PRO A CA 1
ATOM 2366 C C . PRO A 1 307 ? 12.680 24.547 -40.355 1.00 86.06 307 PRO A C 1
ATOM 2368 O O . PRO A 1 307 ? 12.515 25.135 -41.426 1.00 86.06 307 PRO A O 1
ATOM 2371 N N . ASP A 1 308 ? 12.429 25.101 -39.172 1.00 87.38 308 ASP A N 1
ATOM 2372 C CA . ASP A 1 308 ? 11.917 26.458 -38.975 1.00 87.38 308 ASP A CA 1
ATOM 2373 C C . ASP A 1 308 ? 12.877 27.512 -39.568 1.00 87.38 308 ASP A C 1
ATOM 2375 O O . ASP A 1 308 ? 14.042 27.565 -39.160 1.00 87.38 308 ASP A O 1
ATOM 2379 N N . PRO A 1 309 ? 12.431 28.338 -40.537 1.00 82.62 309 PRO A N 1
ATOM 2380 C CA . PRO A 1 309 ? 13.268 29.349 -41.175 1.00 82.62 309 PRO A CA 1
ATOM 2381 C C . PRO A 1 309 ? 13.439 30.637 -40.352 1.00 82.62 309 PRO A C 1
ATOM 2383 O O . PRO A 1 309 ? 14.265 31.462 -40.738 1.00 82.62 309 PRO A O 1
ATOM 2386 N N . GLU A 1 310 ? 12.673 30.839 -39.272 1.00 82.50 310 GLU A N 1
ATOM 2387 C CA . GLU A 1 310 ? 12.834 31.977 -38.347 1.00 82.50 310 GLU A CA 1
ATOM 2388 C C . GLU A 1 310 ? 13.596 31.593 -37.066 1.00 82.50 310 GLU A C 1
ATOM 2390 O O . GLU A 1 310 ? 13.955 32.464 -36.271 1.00 82.50 310 GLU A O 1
ATOM 2395 N N . ALA A 1 311 ? 13.899 30.307 -36.870 1.00 83.44 311 ALA A N 1
ATOM 2396 C CA . ALA A 1 311 ? 14.779 29.863 -35.800 1.00 83.44 311 ALA A CA 1
ATOM 2397 C C . ALA A 1 311 ? 16.250 30.185 -36.125 1.00 83.44 311 ALA A C 1
ATOM 2399 O O . ALA A 1 311 ? 16.789 29.753 -37.145 1.00 83.44 311 ALA A O 1
ATOM 2400 N N . GLU A 1 312 ? 16.928 30.874 -35.208 1.00 83.38 312 GLU A N 1
ATOM 2401 C CA . GLU A 1 312 ? 18.381 31.069 -35.225 1.00 83.38 312 GLU A CA 1
ATOM 2402 C C . GLU A 1 312 ? 19.048 30.272 -34.092 1.00 83.38 312 GLU A C 1
ATOM 2404 O O . GLU A 1 312 ? 18.437 29.999 -33.053 1.00 83.38 312 GLU A O 1
ATOM 2409 N N . LYS A 1 313 ? 20.320 29.899 -34.284 1.00 84.50 313 LYS A N 1
ATOM 2410 C CA . LYS A 1 313 ? 21.122 29.238 -33.249 1.00 84.50 313 LYS A CA 1
ATOM 2411 C C . LYS A 1 313 ? 21.358 30.212 -32.077 1.00 84.50 313 LYS A C 1
ATOM 2413 O O . LYS A 1 313 ? 21.907 31.286 -32.322 1.00 84.50 313 LYS A O 1
ATOM 2418 N N . PRO A 1 314 ? 21.015 29.859 -30.821 1.00 86.44 314 PRO A N 1
ATOM 2419 C CA . PRO A 1 314 ? 21.295 30.710 -29.663 1.00 86.44 314 PRO A CA 1
ATOM 2420 C C . PRO A 1 314 ? 22.796 30.982 -29.488 1.00 86.44 314 PRO A C 1
ATOM 2422 O O . PRO A 1 314 ? 23.607 30.072 -29.654 1.00 86.44 314 PRO A O 1
ATOM 2425 N N . GLU A 1 315 ? 23.167 32.204 -29.087 1.00 76.38 315 GLU A N 1
ATOM 2426 C CA . GLU A 1 315 ? 24.578 32.589 -28.870 1.00 76.38 315 GLU A CA 1
ATOM 2427 C C . GLU A 1 315 ? 25.275 31.773 -27.761 1.00 76.38 315 GLU A C 1
ATOM 2429 O O . GLU A 1 315 ? 26.499 31.680 -27.747 1.00 76.38 315 GLU A O 1
ATOM 2434 N N . GLU A 1 316 ? 24.502 31.166 -26.854 1.00 74.44 316 GLU A N 1
ATOM 2435 C CA . GLU A 1 316 ? 24.988 30.340 -25.738 1.00 74.44 316 GLU A CA 1
ATOM 2436 C C . GLU A 1 316 ? 25.133 28.841 -26.085 1.00 74.44 316 GLU A C 1
ATOM 2438 O O . GLU A 1 316 ? 25.530 28.066 -25.222 1.00 74.44 316 GLU A O 1
ATOM 2443 N N . TRP A 1 317 ? 24.809 28.411 -27.314 1.00 71.75 317 TRP A N 1
ATOM 2444 C CA . TRP A 1 317 ? 24.837 26.995 -27.722 1.00 71.75 317 TRP A CA 1
ATOM 2445 C C . TRP A 1 317 ? 26.192 26.597 -28.328 1.00 71.75 317 TRP A C 1
ATOM 2447 O O . TRP A 1 317 ? 26.592 27.132 -29.370 1.00 71.75 317 TRP A O 1
ATOM 2457 N N . ASP A 1 318 ? 26.863 25.591 -27.763 1.00 78.38 318 ASP A N 1
ATOM 2458 C CA . ASP A 1 318 ? 28.148 25.084 -28.270 1.00 78.38 318 ASP A CA 1
ATOM 2459 C C . ASP A 1 318 ? 27.960 23.791 -29.089 1.00 78.38 318 ASP A C 1
ATOM 2461 O O . ASP A 1 318 ? 27.400 22.810 -28.606 1.00 78.38 318 ASP A O 1
ATOM 2465 N N . ASP A 1 319 ? 28.433 23.754 -30.342 1.00 72.06 319 ASP A N 1
ATOM 2466 C CA . ASP A 1 319 ? 28.279 22.553 -31.182 1.00 72.06 319 ASP A CA 1
ATOM 2467 C C . ASP A 1 319 ? 29.207 21.391 -30.752 1.00 72.06 319 ASP A C 1
ATOM 2469 O O . ASP A 1 319 ? 28.962 20.250 -31.150 1.00 72.06 319 ASP A O 1
ATOM 2473 N N . GLU A 1 320 ? 30.246 21.631 -29.936 1.00 55.59 320 GLU A N 1
ATOM 2474 C CA . GLU A 1 320 ? 31.097 20.568 -29.373 1.00 55.59 320 GLU A CA 1
ATOM 2475 C C . GLU A 1 320 ? 30.573 20.018 -28.029 1.00 55.59 320 GLU A C 1
ATOM 2477 O O . GLU A 1 320 ? 30.765 18.825 -27.765 1.00 55.59 320 GLU A O 1
ATOM 2482 N N . GLU A 1 321 ? 29.880 20.822 -27.205 1.00 50.09 321 GLU A N 1
ATOM 2483 C CA . GLU A 1 321 ? 29.311 20.371 -25.915 1.00 50.09 321 GLU A CA 1
ATOM 2484 C C . GLU A 1 321 ? 27.814 19.994 -25.989 1.00 50.09 321 GLU A C 1
ATOM 2486 O O . GLU A 1 321 ? 27.438 18.922 -25.500 1.00 50.09 321 GLU A O 1
ATOM 2491 N N . ASP A 1 322 ? 26.969 20.802 -26.643 1.00 59.41 322 ASP A N 1
ATOM 2492 C CA . ASP A 1 322 ? 25.535 20.524 -26.851 1.00 59.41 322 ASP A CA 1
ATOM 2493 C C . ASP A 1 322 ? 25.272 19.688 -28.123 1.00 59.41 322 ASP A C 1
ATOM 2495 O O . ASP A 1 322 ? 24.297 18.929 -28.197 1.00 59.41 322 ASP A O 1
ATOM 2499 N N . GLY A 1 323 ? 26.179 19.769 -29.105 1.00 58.50 323 GLY A N 1
ATOM 2500 C CA . GLY A 1 323 ? 26.092 19.102 -30.410 1.00 58.50 323 GLY A CA 1
ATOM 2501 C C . GLY A 1 323 ? 25.525 19.998 -31.516 1.00 58.50 323 GLY A C 1
ATOM 2502 O O . GLY A 1 323 ? 24.925 21.028 -31.225 1.00 58.50 323 GLY A O 1
ATOM 2503 N N . ASP A 1 324 ? 25.688 19.591 -32.785 1.00 69.00 324 ASP A N 1
ATOM 2504 C CA . ASP A 1 324 ? 25.226 20.342 -33.969 1.00 69.00 324 ASP A CA 1
ATOM 2505 C C . ASP A 1 324 ? 23.800 20.906 -33.779 1.00 69.00 324 ASP A C 1
ATOM 2507 O O . ASP A 1 324 ? 22.834 20.139 -33.674 1.00 69.00 324 ASP A O 1
ATOM 2511 N N . TRP A 1 325 ? 23.644 22.235 -33.760 1.00 80.94 325 TRP A N 1
ATOM 2512 C CA . TRP A 1 325 ? 22.316 22.846 -33.634 1.00 80.94 325 TRP A CA 1
ATOM 2513 C C . TRP A 1 325 ? 21.424 22.540 -34.850 1.00 80.94 325 TRP A C 1
ATOM 2515 O O . TRP A 1 325 ? 21.796 22.776 -36.002 1.00 80.94 325 TRP A O 1
ATOM 2525 N N . ILE A 1 326 ? 20.209 22.048 -34.590 1.00 78.25 326 ILE A N 1
ATOM 2526 C CA . ILE A 1 326 ? 19.198 21.729 -35.607 1.00 78.25 326 ILE A CA 1
ATOM 2527 C C . ILE A 1 326 ? 17.925 22.514 -35.282 1.00 78.25 326 ILE A C 1
ATOM 2529 O O . ILE A 1 326 ? 17.336 22.325 -34.216 1.00 78.25 326 ILE A O 1
ATOM 2533 N N . ALA A 1 327 ? 17.484 23.358 -36.218 1.00 84.62 327 ALA A N 1
ATOM 2534 C CA . ALA A 1 327 ? 16.238 24.112 -36.102 1.00 84.62 327 ALA A CA 1
ATOM 2535 C C . ALA A 1 327 ? 15.026 23.180 -35.859 1.00 84.62 327 ALA A C 1
ATOM 2537 O O . ALA A 1 327 ? 14.959 22.092 -36.446 1.00 84.62 327 ALA A O 1
ATOM 2538 N N . PRO A 1 328 ? 14.052 23.581 -35.018 1.00 82.50 328 PRO A N 1
ATOM 2539 C CA . PRO A 1 328 ? 12.850 22.789 -34.775 1.00 82.50 328 PRO A CA 1
ATOM 2540 C C . PRO A 1 328 ? 12.070 22.562 -36.075 1.00 82.50 328 PRO A C 1
ATOM 2542 O O . PRO A 1 328 ? 12.042 23.414 -36.955 1.00 82.50 328 PRO A O 1
ATOM 2545 N N . MET A 1 329 ? 11.426 21.402 -36.208 1.00 86.75 329 MET A N 1
ATOM 2546 C CA . MET A 1 329 ? 10.644 21.080 -37.403 1.00 86.75 329 MET A CA 1
ATOM 2547 C C . MET A 1 329 ? 9.224 21.648 -37.276 1.00 86.75 329 MET A C 1
ATOM 2549 O O . MET A 1 329 ? 8.488 21.255 -36.368 1.00 86.75 329 MET A O 1
ATOM 2553 N N . VAL A 1 330 ? 8.829 22.512 -38.209 1.00 85.50 330 VAL A N 1
ATOM 2554 C CA . VAL A 1 330 ? 7.480 23.089 -38.344 1.00 85.50 330 VAL A CA 1
ATOM 2555 C C . VAL A 1 330 ? 6.741 22.473 -39.542 1.00 85.50 330 VAL A C 1
ATOM 2557 O O . VAL A 1 330 ? 7.400 21.986 -40.467 1.00 85.50 330 VAL A O 1
ATOM 2560 N N . PRO A 1 331 ? 5.393 22.461 -39.560 1.00 85.50 331 PRO A N 1
ATOM 2561 C CA . PRO A 1 331 ? 4.634 22.074 -40.748 1.00 85.50 331 PRO A CA 1
ATOM 2562 C C . PRO A 1 331 ? 5.056 22.921 -41.948 1.00 85.50 331 PRO A C 1
ATOM 2564 O O . PRO A 1 331 ? 5.220 24.135 -41.827 1.00 85.50 331 PRO A O 1
ATOM 2567 N N . ASN A 1 332 ? 5.266 22.291 -43.101 1.00 84.56 332 ASN A N 1
ATOM 2568 C CA . ASN A 1 332 ? 5.664 23.004 -44.311 1.00 84.56 332 ASN A CA 1
ATOM 2569 C C . ASN A 1 332 ? 4.468 23.817 -44.847 1.00 84.56 332 ASN A C 1
ATOM 2571 O O . ASN A 1 332 ? 3.469 23.205 -45.224 1.00 84.56 332 ASN A O 1
ATOM 2575 N N . PRO A 1 333 ? 4.540 25.162 -44.951 1.00 85.44 333 PRO A N 1
ATOM 2576 C CA . PRO A 1 333 ? 3.392 25.974 -45.368 1.00 85.44 333 PRO A CA 1
ATOM 2577 C C . PRO A 1 333 ? 2.848 25.623 -46.762 1.00 85.44 333 PRO A C 1
ATOM 2579 O O . PRO A 1 333 ? 1.670 25.825 -47.037 1.00 85.44 333 PRO A O 1
ATOM 2582 N N . ARG A 1 334 ? 3.670 25.022 -47.638 1.00 80.50 334 ARG A N 1
ATOM 2583 C CA . ARG A 1 334 ? 3.223 24.510 -48.951 1.00 80.50 334 ARG A CA 1
ATOM 2584 C C . ARG A 1 334 ? 2.206 23.372 -48.844 1.00 80.50 334 ARG A C 1
ATOM 2586 O O . ARG A 1 334 ? 1.448 23.143 -49.779 1.00 80.50 334 ARG A O 1
ATOM 2593 N N . CYS A 1 335 ? 2.192 22.673 -47.714 1.00 82.00 335 CYS A N 1
ATOM 2594 C CA . CYS A 1 335 ? 1.302 21.555 -47.427 1.00 82.00 335 CYS A CA 1
ATOM 2595 C C . CYS A 1 335 ? -0.046 22.008 -46.848 1.00 82.00 335 CYS A C 1
ATOM 2597 O O . CYS A 1 335 ? -0.972 21.207 -46.795 1.00 82.00 335 CYS A O 1
ATOM 2599 N N . GLU A 1 336 ? -0.185 23.284 -46.464 1.00 78.00 336 GLU A N 1
ATOM 2600 C CA . GLU A 1 336 ? -1.479 23.892 -46.117 1.00 78.00 336 GLU A CA 1
ATOM 2601 C C . GLU A 1 336 ? -2.254 24.350 -47.370 1.00 78.00 336 GLU A C 1
ATOM 2603 O O . GLU A 1 336 ? -3.481 24.431 -47.348 1.00 78.00 336 GLU A O 1
ATOM 2608 N N . GLU A 1 337 ? -1.553 24.604 -48.484 1.00 77.81 337 GLU A N 1
ATOM 2609 C CA . GLU A 1 337 ? -2.138 24.978 -49.785 1.00 77.81 337 GLU A CA 1
ATOM 2610 C C . GLU A 1 337 ? -2.480 23.765 -50.687 1.00 77.81 337 GLU A C 1
ATOM 2612 O O . GLU A 1 337 ? -2.947 23.953 -51.812 1.00 77.81 337 GLU A O 1
ATOM 2617 N N . ALA A 1 338 ? -2.271 22.528 -50.214 1.00 82.69 338 ALA A N 1
ATOM 2618 C CA . ALA A 1 338 ? -2.426 21.282 -50.978 1.00 82.69 338 ALA A CA 1
ATOM 2619 C C . ALA A 1 338 ? -3.093 20.159 -50.154 1.00 82.69 338 ALA A C 1
ATOM 2621 O O . ALA A 1 338 ? -3.114 20.201 -48.928 1.00 82.69 338 ALA A O 1
ATOM 2622 N N . ALA A 1 339 ? -3.593 19.101 -50.805 1.00 82.06 339 ALA A N 1
ATOM 2623 C CA . ALA A 1 339 ? -4.209 17.946 -50.133 1.00 82.06 339 ALA A CA 1
ATOM 2624 C C . ALA A 1 339 ? -3.249 17.089 -49.275 1.00 82.06 339 ALA A C 1
ATOM 2626 O O . ALA A 1 339 ? -3.710 16.180 -48.577 1.00 82.06 339 ALA A O 1
ATOM 2627 N N . GLY A 1 340 ? -1.937 17.335 -49.340 1.00 80.94 340 GLY A N 1
ATOM 2628 C CA . GLY A 1 340 ? -0.923 16.690 -48.504 1.00 80.94 340 GLY A CA 1
ATOM 2629 C C . GLY A 1 340 ? 0.463 16.632 -49.152 1.00 80.94 340 GLY A C 1
ATOM 2630 O O . GLY A 1 340 ? 0.636 16.973 -50.325 1.00 80.94 340 GLY A O 1
ATOM 2631 N N . CYS A 1 341 ? 1.447 16.185 -48.371 1.00 83.69 341 CYS A N 1
ATOM 2632 C CA . CYS A 1 341 ? 2.868 16.206 -48.719 1.00 83.69 341 CYS A CA 1
ATOM 2633 C C . CYS A 1 341 ? 3.593 14.884 -48.435 1.00 83.69 341 CYS A C 1
ATOM 2635 O O . CYS A 1 341 ? 3.110 14.009 -47.713 1.00 83.69 341 CYS A O 1
ATOM 2637 N N . GLY A 1 342 ? 4.792 14.746 -49.000 1.00 83.31 342 GLY A N 1
ATOM 2638 C CA . GLY A 1 342 ? 5.669 13.595 -48.816 1.00 83.31 342 GLY A CA 1
ATOM 2639 C C . GLY A 1 342 ? 5.165 12.319 -49.505 1.00 83.31 342 GLY A C 1
ATOM 2640 O O . GLY A 1 342 ? 4.216 12.354 -50.291 1.00 83.31 342 GLY A O 1
ATOM 2641 N N . PRO A 1 343 ? 5.790 11.157 -49.240 1.00 83.94 343 PRO A N 1
ATOM 2642 C CA . PRO A 1 343 ? 5.471 9.912 -49.934 1.00 83.94 343 PRO A CA 1
ATOM 2643 C C . PRO A 1 343 ? 4.057 9.424 -49.588 1.00 83.94 343 PRO A C 1
ATOM 2645 O O . PRO A 1 343 ? 3.813 8.914 -48.491 1.00 83.94 343 PRO A O 1
ATOM 2648 N N . TRP A 1 344 ? 3.130 9.544 -50.543 1.00 83.62 344 TRP A N 1
ATOM 2649 C CA . TRP A 1 344 ? 1.739 9.138 -50.357 1.00 83.62 344 TRP A CA 1
ATOM 2650 C C . TRP A 1 344 ? 1.621 7.632 -50.077 1.00 83.62 344 TRP A C 1
ATOM 2652 O O . TRP A 1 344 ? 2.311 6.802 -50.675 1.00 83.62 344 TRP A O 1
ATOM 2662 N N . THR A 1 345 ? 0.710 7.256 -49.176 1.00 82.19 345 THR A N 1
ATOM 2663 C CA . THR A 1 345 ? 0.420 5.850 -48.865 1.00 82.19 345 THR A CA 1
ATOM 2664 C C . THR A 1 345 ? -1.079 5.586 -48.898 1.00 82.19 345 THR A C 1
ATOM 2666 O O . THR A 1 345 ? -1.875 6.408 -48.450 1.00 82.19 345 THR A O 1
ATOM 2669 N N . GLN A 1 346 ? -1.474 4.425 -49.433 1.00 85.94 346 GLN A N 1
ATOM 2670 C CA . GLN A 1 346 ? -2.887 4.063 -49.545 1.00 85.94 346 GLN A CA 1
ATOM 2671 C C . GLN A 1 346 ? -3.552 3.982 -48.159 1.00 85.94 346 GLN A C 1
ATOM 2673 O O . GLN A 1 346 ? -3.026 3.296 -47.271 1.00 85.94 346 GLN A O 1
ATOM 2678 N N . PRO A 1 347 ? -4.716 4.636 -47.964 1.00 83.50 347 PRO A N 1
ATOM 2679 C CA . PRO A 1 347 ? -5.440 4.588 -46.704 1.00 83.50 347 PRO A CA 1
ATOM 2680 C C . PRO A 1 347 ? -5.882 3.156 -46.382 1.00 83.50 347 PRO A C 1
ATOM 2682 O O . PRO A 1 347 ? -6.032 2.303 -47.258 1.00 83.50 347 PRO A O 1
ATOM 2685 N N . LYS A 1 348 ? -6.084 2.872 -45.094 1.00 87.88 348 LYS A N 1
ATOM 2686 C CA . LYS A 1 348 ? -6.508 1.548 -44.624 1.00 87.88 348 LYS A CA 1
ATOM 2687 C C . LYS A 1 348 ? -8.005 1.539 -44.350 1.00 87.88 348 LYS A C 1
ATOM 2689 O O . LYS A 1 348 ? -8.454 2.135 -43.374 1.00 87.88 348 LYS A O 1
ATOM 2694 N N . ILE A 1 349 ? -8.756 0.820 -45.175 1.00 85.81 349 ILE A N 1
ATOM 2695 C CA . ILE A 1 349 ? -10.188 0.577 -44.978 1.00 85.81 349 ILE A CA 1
ATOM 2696 C C . ILE A 1 349 ? -10.418 -0.659 -44.105 1.00 85.81 349 ILE A C 1
ATOM 2698 O O . ILE A 1 349 ? -9.561 -1.539 -43.982 1.00 85.81 349 ILE A O 1
ATOM 2702 N N . ARG A 1 350 ? -11.595 -0.732 -43.476 1.00 84.31 350 ARG A N 1
ATOM 2703 C CA . ARG A 1 350 ? -12.030 -1.917 -42.728 1.00 84.31 350 ARG A CA 1
ATOM 2704 C C . ARG A 1 350 ? -12.192 -3.093 -43.689 1.00 84.31 350 ARG A C 1
ATOM 2706 O O . ARG A 1 350 ? -12.851 -2.960 -44.713 1.00 84.31 350 ARG A O 1
ATOM 2713 N N . ASN A 1 351 ? -11.614 -4.236 -43.340 1.00 86.38 351 ASN A N 1
ATOM 2714 C CA . ASN A 1 351 ? -11.713 -5.448 -44.144 1.00 86.38 351 ASN A CA 1
ATOM 2715 C C . ASN A 1 351 ? -13.148 -6.018 -44.087 1.00 86.38 351 ASN A C 1
ATOM 2717 O O . ASN A 1 351 ? -13.605 -6.325 -42.980 1.00 86.38 351 ASN A O 1
ATOM 2721 N N . PRO A 1 352 ? -13.855 -6.193 -45.223 1.00 83.88 352 PRO A N 1
ATOM 2722 C CA . PRO A 1 352 ? -15.183 -6.809 -45.243 1.00 83.88 352 PRO A CA 1
ATOM 2723 C C . PRO A 1 352 ? -15.187 -8.257 -44.735 1.00 83.88 352 PRO A C 1
ATOM 2725 O O . PRO A 1 352 ? -16.154 -8.680 -44.106 1.00 83.88 352 PRO A O 1
ATOM 2728 N N . ASP A 1 353 ? -14.091 -8.993 -44.944 1.00 81.56 353 ASP A N 1
ATOM 2729 C CA . ASP A 1 353 ? -13.969 -10.404 -44.559 1.00 81.56 353 ASP A CA 1
ATOM 2730 C C . ASP A 1 353 ? -13.622 -10.601 -43.069 1.00 81.56 353 ASP A C 1
ATOM 2732 O O . ASP A 1 353 ? -13.558 -11.733 -42.583 1.00 81.56 353 ASP A O 1
ATOM 2736 N N . TYR A 1 354 ? -13.397 -9.518 -42.310 1.00 83.88 354 TYR A N 1
ATOM 2737 C CA . TYR A 1 354 ? -13.077 -9.609 -40.886 1.00 83.88 354 TYR A CA 1
ATOM 2738 C C . TYR A 1 354 ? -14.321 -9.900 -40.035 1.00 83.88 354 TYR A C 1
ATOM 2740 O O . TYR A 1 354 ? -15.049 -8.992 -39.625 1.00 83.88 354 TYR A O 1
ATOM 2748 N N . LYS A 1 355 ? -14.515 -11.182 -39.713 1.00 79.62 355 LYS A N 1
ATOM 2749 C CA . LYS A 1 355 ? -15.574 -11.662 -38.805 1.00 79.62 355 LYS A CA 1
ATOM 2750 C C . LYS A 1 355 ? -15.123 -11.778 -37.338 1.00 79.62 355 LYS A C 1
ATOM 2752 O O . LYS A 1 355 ? -15.960 -11.897 -36.451 1.00 79.62 355 LYS A O 1
ATOM 2757 N N . GLY A 1 356 ? -13.819 -11.686 -37.060 1.00 79.75 356 GLY A N 1
ATOM 2758 C CA . GLY A 1 356 ? -13.250 -11.885 -35.720 1.00 79.75 356 GLY A CA 1
ATOM 2759 C C . GLY A 1 356 ? -13.088 -13.366 -35.363 1.00 79.75 356 GLY A C 1
ATOM 2760 O O . GLY A 1 356 ? -13.058 -14.215 -36.250 1.00 79.75 356 GLY A O 1
ATOM 2761 N N . LYS A 1 357 ? -12.975 -13.697 -34.071 1.00 82.44 357 LYS A N 1
ATOM 2762 C CA . LYS A 1 357 ? -12.933 -15.098 -33.615 1.00 82.44 357 LYS A CA 1
ATOM 2763 C C . LYS A 1 357 ? -14.329 -15.703 -33.579 1.00 82.44 357 LYS A C 1
ATOM 2765 O O . LYS A 1 357 ? -15.263 -15.031 -33.151 1.00 82.44 357 LYS A O 1
ATOM 2770 N N . TRP A 1 358 ? -14.464 -16.957 -34.007 1.00 83.56 358 TRP A N 1
ATOM 2771 C CA . TRP A 1 358 ? -15.748 -17.648 -33.923 1.00 83.56 358 TRP A CA 1
ATOM 2772 C C . TRP A 1 358 ? -16.020 -18.095 -32.483 1.00 83.56 358 TRP A C 1
ATOM 2774 O O . TRP A 1 358 ? -15.131 -18.607 -31.802 1.00 83.56 358 TRP A O 1
ATOM 2784 N N . THR A 1 359 ? -17.256 -17.908 -32.030 1.00 84.12 359 THR A N 1
ATOM 2785 C CA . THR A 1 359 ? -17.745 -18.344 -30.719 1.00 84.12 359 THR A CA 1
ATOM 2786 C C . THR A 1 359 ? -18.925 -19.279 -30.917 1.00 84.12 359 THR A C 1
ATOM 2788 O O . THR A 1 359 ? -19.821 -18.964 -31.702 1.00 84.12 359 THR A O 1
ATOM 2791 N N . VAL A 1 360 ? -18.946 -20.392 -30.181 1.00 88.50 360 VAL A N 1
ATOM 2792 C CA . VAL A 1 360 ? -20.089 -21.312 -30.165 1.00 88.50 360 VAL A CA 1
ATOM 2793 C C . VAL A 1 360 ? -21.342 -20.532 -29.729 1.00 88.50 360 VAL A C 1
ATOM 2795 O O . VAL A 1 360 ? -21.260 -19.772 -28.759 1.00 88.50 360 VAL A O 1
ATOM 2798 N N . PRO A 1 361 ? -22.487 -20.649 -30.428 1.00 85.38 361 PRO A N 1
ATOM 2799 C CA . PRO A 1 361 ? -23.734 -20.078 -29.941 1.00 85.38 361 PRO A CA 1
ATOM 2800 C C . PRO A 1 361 ? -24.134 -20.756 -28.628 1.00 85.38 361 PRO A C 1
ATOM 2802 O O . PRO A 1 361 ? -23.931 -21.955 -28.444 1.00 85.38 361 PRO A O 1
ATOM 2805 N N . LYS A 1 362 ? -24.724 -19.989 -27.713 1.00 90.25 362 LYS A N 1
ATOM 2806 C CA . LYS A 1 362 ? -25.286 -20.540 -26.482 1.00 90.25 362 LYS A CA 1
ATOM 2807 C C . LYS A 1 362 ? -26.735 -20.950 -26.679 1.00 90.25 362 LYS A C 1
ATOM 2809 O O . LYS A 1 362 ? -27.505 -20.237 -27.323 1.00 90.25 362 LYS A O 1
ATOM 2814 N N . ILE A 1 363 ? -27.103 -22.068 -26.068 1.00 88.50 363 ILE A N 1
ATOM 2815 C CA . ILE A 1 363 ? -28.472 -22.575 -26.000 1.00 88.50 363 ILE A CA 1
ATOM 2816 C C . ILE A 1 363 ? -28.943 -22.640 -24.538 1.00 88.50 363 ILE A C 1
ATOM 2818 O O . ILE A 1 363 ? -28.132 -22.901 -23.641 1.00 88.50 363 ILE A O 1
ATOM 2822 N N . PRO A 1 364 ? -30.246 -22.430 -24.264 1.00 88.44 364 PRO A N 1
ATOM 2823 C CA . PRO A 1 364 ? -30.810 -22.652 -22.938 1.00 88.44 364 PRO A CA 1
ATOM 2824 C C . PRO A 1 364 ? -30.556 -24.091 -22.487 1.00 88.44 364 PRO A C 1
ATOM 2826 O O . PRO A 1 364 ? -30.867 -25.040 -23.206 1.00 88.44 364 PRO A O 1
ATOM 2829 N N . ASN A 1 365 ? -29.987 -24.256 -21.298 1.00 87.06 365 ASN A N 1
ATOM 2830 C CA . ASN A 1 365 ? -29.573 -25.553 -20.786 1.00 87.06 365 ASN A CA 1
ATOM 2831 C C . ASN A 1 365 ? -30.799 -26.409 -20.409 1.00 87.06 365 ASN A C 1
ATOM 2833 O O . ASN A 1 365 ? -31.481 -26.076 -19.435 1.00 87.06 365 ASN A O 1
ATOM 2837 N N . PRO A 1 366 ? -31.064 -27.550 -21.081 1.00 85.19 366 PRO A N 1
ATOM 2838 C CA . PRO A 1 366 ? -32.250 -28.367 -20.800 1.00 85.19 366 PRO A CA 1
ATOM 2839 C C . PRO A 1 366 ? -32.264 -29.000 -19.400 1.00 85.19 366 PRO A C 1
ATOM 2841 O O . PRO A 1 366 ? -33.290 -29.527 -18.977 1.00 85.19 366 PRO A O 1
ATOM 2844 N N . SER A 1 367 ? -31.131 -28.978 -18.686 1.00 85.75 367 SER A N 1
ATOM 2845 C CA . SER A 1 367 ? -31.003 -29.480 -17.312 1.00 85.75 367 SER A CA 1
ATOM 2846 C C . SER A 1 367 ? -31.093 -28.388 -16.238 1.00 85.75 367 SER A C 1
ATOM 2848 O O . SER A 1 367 ? -30.983 -28.720 -15.057 1.00 85.75 367 SER A O 1
ATOM 2850 N N . TYR A 1 368 ? -31.260 -27.111 -16.610 1.00 88.50 368 TYR A N 1
ATOM 2851 C CA . TYR A 1 368 ? -31.311 -25.989 -15.667 1.00 88.50 368 TYR A CA 1
ATOM 2852 C C . TYR A 1 368 ? -32.497 -26.103 -14.697 1.00 88.50 368 TYR A C 1
ATOM 2854 O O . TYR A 1 368 ? -33.634 -26.333 -15.107 1.00 88.50 368 TYR A O 1
ATOM 2862 N N . LYS A 1 369 ? -32.227 -25.918 -13.400 1.00 85.25 369 LYS A N 1
ATOM 2863 C CA . LYS A 1 369 ? -33.212 -26.025 -12.306 1.00 85.25 369 LYS A CA 1
ATOM 2864 C C . LYS A 1 369 ? -33.444 -24.709 -11.556 1.00 85.25 369 LYS A C 1
ATOM 2866 O O . LYS A 1 369 ? -34.140 -24.706 -10.548 1.00 85.25 369 LYS A O 1
ATOM 2871 N N . GLY A 1 370 ? -32.877 -23.603 -12.037 1.00 83.56 370 GLY A N 1
ATOM 2872 C CA . GLY A 1 370 ? -32.793 -22.345 -11.291 1.00 83.56 370 GLY A CA 1
ATOM 2873 C C . GLY A 1 370 ? -31.448 -22.187 -10.577 1.00 83.56 370 GLY A C 1
ATOM 2874 O O . GLY A 1 370 ? -30.704 -23.155 -10.397 1.00 83.56 370 GLY A O 1
ATOM 2875 N N . VAL A 1 371 ? -31.136 -20.958 -10.158 1.00 83.12 371 VAL A N 1
ATOM 2876 C CA . VAL A 1 371 ? -30.031 -20.703 -9.219 1.00 83.12 371 VAL A CA 1
ATOM 2877 C C . VAL A 1 371 ? -30.343 -21.430 -7.910 1.00 83.12 371 VAL A C 1
ATOM 2879 O O . VAL A 1 371 ? -31.465 -21.341 -7.417 1.00 83.12 371 VAL A O 1
ATOM 2882 N N . TRP A 1 372 ? -29.383 -22.185 -7.373 1.00 85.38 372 TRP A N 1
ATOM 2883 C CA . TRP A 1 372 ? -29.578 -22.871 -6.096 1.00 85.38 372 TRP A CA 1
ATOM 2884 C C . TRP A 1 372 ? -29.423 -21.895 -4.927 1.00 85.38 372 TRP A C 1
ATOM 2886 O O . TRP A 1 372 ? -28.460 -21.130 -4.882 1.00 85.38 372 TRP A O 1
ATOM 2896 N N . THR A 1 373 ? -30.337 -21.984 -3.966 1.00 83.31 373 THR A N 1
ATOM 2897 C CA . THR A 1 373 ? -30.259 -21.343 -2.648 1.00 83.31 373 THR A CA 1
ATOM 2898 C C . THR A 1 373 ? -30.455 -22.416 -1.573 1.00 83.31 373 THR A C 1
ATOM 2900 O O . THR A 1 373 ? -31.234 -23.344 -1.825 1.00 83.31 373 THR A O 1
ATOM 2903 N N . PRO A 1 374 ? -29.821 -22.303 -0.392 1.00 85.50 374 PRO A N 1
ATOM 2904 C CA . PRO A 1 374 ? -30.082 -23.208 0.725 1.00 85.50 374 PRO A CA 1
ATOM 2905 C C . PRO A 1 374 ? -31.558 -23.202 1.139 1.00 85.50 374 PRO A C 1
ATOM 2907 O O . PRO A 1 374 ? -32.277 -22.219 0.926 1.00 85.50 374 PRO A O 1
ATOM 2910 N N . THR A 1 375 ? -32.025 -24.276 1.774 1.00 85.56 375 THR A N 1
ATOM 2911 C CA . THR A 1 375 ? -33.308 -24.240 2.484 1.00 85.56 375 THR A CA 1
ATOM 2912 C C . THR A 1 375 ? -33.251 -23.245 3.636 1.00 85.56 375 THR A C 1
ATOM 2914 O O . THR A 1 375 ? -32.300 -23.246 4.415 1.00 85.56 375 THR A O 1
ATOM 2917 N N . LYS A 1 376 ? -34.291 -22.424 3.784 1.00 87.75 376 LYS A N 1
ATOM 2918 C CA . LYS A 1 376 ? -34.414 -21.509 4.919 1.00 87.75 376 LYS A CA 1
ATOM 2919 C C . LYS A 1 376 ? -34.891 -22.225 6.177 1.00 87.75 376 LYS A C 1
ATOM 2921 O O . LYS A 1 376 ? -35.827 -23.023 6.128 1.00 87.75 376 LYS A O 1
ATOM 2926 N N . ILE A 1 377 ? -34.277 -21.880 7.302 1.00 87.31 377 ILE A N 1
ATOM 2927 C CA . ILE A 1 377 ? -34.641 -22.317 8.651 1.00 87.31 377 ILE A CA 1
ATOM 2928 C C . ILE A 1 377 ? -34.958 -21.099 9.522 1.00 87.31 377 ILE A C 1
ATOM 2930 O O . ILE A 1 377 ? -34.419 -20.011 9.317 1.00 87.31 377 ILE A O 1
ATOM 2934 N N . HIS A 1 378 ? -35.834 -21.267 10.515 1.00 87.38 378 HIS A N 1
ATOM 2935 C CA . HIS A 1 378 ? -36.111 -20.200 11.476 1.00 87.38 378 HIS A CA 1
ATOM 2936 C C . HIS A 1 378 ? -34.847 -19.838 12.256 1.00 87.38 378 HIS A C 1
ATOM 2938 O O . HIS A 1 378 ? -34.172 -20.712 12.801 1.00 87.38 378 HIS A O 1
ATOM 2944 N N . ASN A 1 379 ? -34.547 -18.543 12.316 1.00 82.75 379 ASN A N 1
ATOM 2945 C CA . ASN A 1 379 ? -33.354 -18.020 12.965 1.00 82.75 379 ASN A CA 1
ATOM 2946 C C . ASN A 1 379 ? -33.458 -18.162 14.500 1.00 82.75 379 ASN A C 1
ATOM 2948 O O . ASN A 1 379 ? -34.310 -17.506 15.104 1.00 82.75 379 ASN A O 1
ATOM 2952 N N . PRO A 1 380 ? -32.591 -18.954 15.167 1.00 80.44 380 PRO A N 1
ATOM 2953 C CA . PRO A 1 380 ? -32.644 -19.129 16.622 1.00 80.44 380 PRO A CA 1
ATOM 2954 C C . PRO A 1 380 ? -32.302 -17.862 17.421 1.00 80.44 380 PRO A C 1
ATOM 2956 O O . PRO A 1 380 ? -32.590 -17.804 18.613 1.00 80.44 380 PRO A O 1
ATOM 2959 N N . ALA A 1 381 ? -31.684 -16.866 16.778 1.00 76.94 381 ALA A N 1
ATOM 2960 C CA . ALA A 1 381 ? -31.359 -15.561 17.349 1.00 76.94 381 ALA A CA 1
ATOM 2961 C C . ALA A 1 381 ? -32.345 -14.455 16.915 1.00 76.94 381 ALA A C 1
ATOM 2963 O O . ALA A 1 381 ? -32.042 -13.273 17.073 1.00 76.94 381 ALA A O 1
ATOM 2964 N N . PHE A 1 382 ? -33.508 -14.811 16.349 1.00 83.50 382 PHE A N 1
ATOM 2965 C CA . PHE A 1 382 ? -34.524 -13.832 15.967 1.00 83.50 382 PHE A CA 1
ATOM 2966 C C . PHE A 1 382 ? -35.129 -13.123 17.184 1.00 83.50 382 PHE A C 1
ATOM 2968 O O . PHE A 1 382 ? -35.683 -13.767 18.076 1.00 83.50 382 PHE A O 1
ATOM 2975 N N . PHE A 1 383 ? -35.091 -11.792 17.165 1.00 85.50 383 PHE A N 1
ATOM 2976 C CA . PHE A 1 383 ? -35.838 -10.922 18.066 1.00 85.50 383 PHE A CA 1
ATOM 2977 C C . PHE A 1 383 ? -36.468 -9.770 17.276 1.00 85.50 383 PHE A C 1
ATOM 2979 O O . PHE A 1 383 ? -36.042 -9.454 16.165 1.00 85.50 383 PHE A O 1
ATOM 2986 N N . GLU A 1 384 ? -37.461 -9.128 17.883 1.00 84.44 384 GLU A N 1
ATOM 2987 C CA . GLU A 1 384 ? -38.139 -7.950 17.349 1.00 84.44 384 GLU A CA 1
ATOM 2988 C C . GLU A 1 384 ? -38.090 -6.837 18.405 1.00 84.44 384 GLU A C 1
ATOM 2990 O O . GLU A 1 384 ? -38.755 -6.914 19.437 1.00 84.44 384 GLU A O 1
ATOM 2995 N N . ASP A 1 385 ? -37.256 -5.825 18.166 1.00 84.12 385 ASP A N 1
ATOM 2996 C CA . ASP A 1 385 ? -37.241 -4.557 18.892 1.00 84.12 385 ASP A CA 1
ATOM 2997 C C . ASP A 1 385 ? -37.968 -3.497 18.053 1.00 84.12 385 ASP A C 1
ATOM 2999 O O . ASP A 1 385 ? -37.650 -3.263 16.885 1.00 84.12 385 ASP A O 1
ATOM 3003 N N . SER A 1 386 ? -38.976 -2.867 18.651 1.00 83.56 386 SER A N 1
ATOM 3004 C CA . SER A 1 386 ? -39.776 -1.799 18.044 1.00 83.56 386 SER A CA 1
ATOM 3005 C C . SER A 1 386 ? -39.243 -0.390 18.330 1.00 83.56 386 SER A C 1
ATOM 3007 O O . SER A 1 386 ? -39.809 0.585 17.842 1.00 83.56 386 SER A O 1
ATOM 3009 N N . THR A 1 387 ? -38.218 -0.266 19.176 1.00 86.19 387 THR A N 1
ATOM 3010 C CA . THR A 1 387 ? -37.827 0.984 19.855 1.00 86.19 387 THR A CA 1
ATOM 3011 C C . THR A 1 387 ? -36.303 1.229 19.940 1.00 86.19 387 THR A C 1
ATOM 3013 O O . THR A 1 387 ? -35.833 1.698 20.980 1.00 86.19 387 THR A O 1
ATOM 3016 N N . PRO A 1 388 ? -35.491 0.990 18.884 1.00 86.12 388 PRO A N 1
ATOM 3017 C CA . PRO A 1 388 ? -34.044 1.254 18.920 1.00 86.12 388 PRO A CA 1
ATOM 3018 C C . PRO A 1 388 ? -33.631 2.706 19.240 1.00 86.12 388 PRO A C 1
ATOM 3020 O O . PRO A 1 388 ? -32.471 2.922 19.579 1.00 86.12 388 PRO A O 1
ATOM 3023 N N . SER A 1 389 ? -34.532 3.696 19.166 1.00 86.50 389 SER A N 1
ATOM 3024 C CA . SER A 1 389 ? -34.278 5.084 19.594 1.00 86.50 389 SER A CA 1
ATOM 3025 C C . SER A 1 389 ? -34.089 5.246 21.106 1.00 86.50 389 SER A C 1
ATOM 3027 O O . SER A 1 389 ? -33.550 6.260 21.546 1.00 86.50 389 SER A O 1
ATOM 3029 N N . ASP A 1 390 ? -34.553 4.287 21.916 1.00 87.81 390 ASP A N 1
ATOM 3030 C CA . ASP A 1 390 ? -34.409 4.294 23.377 1.00 87.81 390 ASP A CA 1
ATOM 3031 C C . ASP A 1 390 ? -32.980 3.880 23.787 1.00 87.81 390 ASP A C 1
ATOM 3033 O O . ASP A 1 390 ? -32.768 2.911 24.522 1.00 87.81 390 ASP A O 1
ATOM 3037 N N . PHE A 1 391 ? -31.980 4.613 23.288 1.00 88.00 391 PHE A N 1
ATOM 3038 C CA . PHE A 1 391 ? -30.570 4.357 23.573 1.00 88.00 391 PHE A CA 1
ATOM 3039 C C . PHE A 1 391 ? -30.280 4.409 25.079 1.00 88.00 391 PHE A C 1
ATOM 3041 O O . PHE A 1 391 ? -30.864 5.195 25.827 1.00 88.00 391 PHE A O 1
ATOM 3048 N N . THR A 1 392 ? -29.293 3.633 25.527 1.00 86.88 392 THR A N 1
ATOM 3049 C CA . THR A 1 392 ? -28.768 3.747 26.892 1.00 86.88 392 THR A CA 1
ATOM 3050 C C . THR A 1 392 ? -28.244 5.151 27.176 1.00 86.88 392 THR A C 1
ATOM 3052 O O . THR A 1 392 ? -27.536 5.734 26.344 1.00 86.88 392 THR A O 1
ATOM 3055 N N . LYS A 1 393 ? -28.565 5.648 28.379 1.00 90.56 393 LYS A N 1
ATOM 3056 C CA . LYS A 1 393 ? -28.226 6.987 28.874 1.00 90.56 393 LYS A CA 1
ATOM 3057 C C . LYS A 1 393 ? -26.769 7.352 28.597 1.00 90.56 393 LYS A C 1
ATOM 3059 O O . LYS A 1 393 ? -25.859 6.524 28.699 1.00 90.56 393 LYS A O 1
ATOM 3064 N N . ILE A 1 394 ? -26.561 8.623 28.298 1.00 92.00 394 ILE A N 1
ATOM 3065 C CA . ILE A 1 394 ? -25.286 9.172 27.864 1.00 92.00 394 ILE A CA 1
ATOM 3066 C C . ILE A 1 394 ? -24.677 9.934 29.042 1.00 92.00 394 ILE A C 1
ATOM 3068 O O . ILE A 1 394 ? -25.205 10.958 29.466 1.00 92.00 394 ILE A O 1
ATOM 3072 N N . ALA A 1 395 ? -23.572 9.428 29.580 1.00 90.75 395 ALA A N 1
ATOM 3073 C CA . ALA A 1 395 ? -22.874 9.994 30.733 1.00 90.75 395 ALA A CA 1
ATOM 3074 C C . ALA A 1 395 ? -21.803 11.036 30.356 1.00 90.75 395 ALA A C 1
ATOM 3076 O O . ALA A 1 395 ? -21.278 11.719 31.234 1.00 90.75 395 ALA A O 1
ATOM 3077 N N . GLY A 1 396 ? -21.451 11.168 29.074 1.00 91.81 396 GLY A N 1
ATOM 3078 C CA . GLY A 1 396 ? -20.443 12.128 28.628 1.00 91.81 396 GLY A CA 1
ATOM 3079 C C . GLY A 1 396 ? -20.229 12.167 27.118 1.00 91.81 396 GLY A C 1
ATOM 3080 O O . GLY A 1 396 ? -20.895 11.470 26.352 1.00 91.81 396 GLY A O 1
ATOM 3081 N N . ILE A 1 397 ? -19.240 12.952 26.703 1.00 94.44 397 ILE A N 1
ATOM 3082 C CA . ILE A 1 397 ? -18.752 13.046 25.324 1.00 94.44 397 ILE A CA 1
ATOM 3083 C C . ILE A 1 397 ? -17.245 12.774 25.292 1.00 94.44 397 ILE A C 1
ATOM 3085 O O . ILE A 1 397 ? -16.493 13.211 26.164 1.00 94.44 397 ILE A O 1
ATOM 3089 N N . GLY A 1 398 ? -16.795 12.061 24.264 1.00 94.00 398 GLY A N 1
ATOM 3090 C CA . GLY A 1 398 ? -15.386 11.856 23.970 1.00 94.00 398 GLY A CA 1
ATOM 3091 C C . GLY A 1 398 ? -15.088 12.026 22.485 1.00 94.00 398 GLY A C 1
ATOM 3092 O O . GLY A 1 398 ? -15.870 11.633 21.623 1.00 94.00 398 GLY A O 1
ATOM 3093 N N . ILE A 1 399 ? -13.919 12.576 22.183 1.00 94.81 399 ILE A N 1
ATOM 3094 C CA . ILE A 1 399 ? -13.393 12.728 20.827 1.00 94.81 399 ILE A CA 1
ATOM 3095 C C . ILE A 1 399 ? -12.134 11.857 20.762 1.00 94.81 399 ILE A C 1
ATOM 3097 O O . ILE A 1 399 ? -11.141 12.170 21.414 1.00 94.81 399 ILE A O 1
ATOM 3101 N N . GLU A 1 400 ? -12.205 10.713 20.069 1.00 92.44 400 GLU A N 1
ATOM 3102 C CA . GLU A 1 400 ? -11.080 9.774 19.882 1.00 92.44 400 GLU A CA 1
ATOM 3103 C C . GLU A 1 400 ? -10.800 9.615 18.391 1.00 92.44 400 GLU A C 1
ATOM 3105 O O . GLU A 1 400 ? -11.586 8.998 17.669 1.00 92.44 400 GLU A O 1
ATOM 3110 N N . LEU A 1 401 ? -9.695 10.208 17.943 1.00 91.50 401 LEU A N 1
ATOM 3111 C CA . LEU A 1 401 ? -9.389 10.425 16.536 1.00 91.50 401 LEU A CA 1
ATOM 3112 C C . LEU A 1 401 ? -7.949 10.037 16.213 1.00 91.50 401 LEU A C 1
ATOM 3114 O O . LEU A 1 401 ? -7.014 10.265 16.984 1.00 91.50 401 LEU A O 1
ATOM 3118 N N . TRP A 1 402 ? -7.770 9.506 15.011 1.00 87.50 402 TRP A N 1
ATOM 3119 C CA . TRP A 1 402 ? -6.484 9.452 14.335 1.00 87.50 402 TRP A CA 1
ATOM 3120 C C . TRP A 1 402 ? -6.583 10.306 13.074 1.00 87.50 402 TRP A C 1
ATOM 3122 O O . TRP A 1 402 ? -7.593 10.246 12.371 1.00 87.50 402 TRP A O 1
ATOM 3132 N N . THR A 1 403 ? -5.567 11.125 12.812 1.00 83.75 403 THR A N 1
ATOM 3133 C CA . THR A 1 403 ? -5.565 12.042 11.669 1.00 83.75 403 THR A CA 1
ATOM 3134 C C . THR A 1 403 ? -4.158 12.282 11.134 1.00 83.75 403 THR A C 1
ATOM 3136 O O . THR A 1 403 ? -3.207 12.500 11.887 1.00 83.75 403 THR A O 1
ATOM 3139 N N . MET A 1 404 ? -4.036 12.273 9.809 1.00 84.69 404 MET A N 1
ATOM 3140 C CA . MET A 1 404 ? -2.847 12.687 9.065 1.00 84.69 404 MET A CA 1
ATOM 3141 C C . MET A 1 404 ? -2.812 14.199 8.794 1.00 84.69 404 MET A C 1
ATOM 3143 O O . MET A 1 404 ? -1.842 14.672 8.203 1.00 84.69 404 MET A O 1
ATOM 3147 N N . THR A 1 405 ? -3.820 14.956 9.237 1.00 85.00 405 THR A N 1
ATOM 3148 C CA . THR A 1 405 ? -3.933 16.413 9.072 1.00 85.00 405 THR A CA 1
ATOM 3149 C C . THR A 1 405 ? -4.144 17.090 10.435 1.00 85.00 405 THR A C 1
ATOM 3151 O O . THR A 1 405 ? -4.933 16.626 11.256 1.00 85.00 405 THR A O 1
ATOM 3154 N N . GLU A 1 406 ? -3.399 18.164 10.680 1.00 89.88 406 GLU A N 1
ATOM 3155 C CA . GLU A 1 406 ? -3.432 19.002 11.891 1.00 89.88 406 GLU A CA 1
ATOM 3156 C C . GLU A 1 406 ? -4.391 20.201 11.715 1.00 89.88 406 GLU A C 1
ATOM 3158 O O . GLU A 1 406 ? -4.829 20.486 10.600 1.00 89.88 406 GLU A O 1
ATOM 3163 N N . ASP A 1 407 ? -4.706 20.908 12.803 1.00 91.50 407 ASP A N 1
ATOM 3164 C CA . ASP A 1 407 ? -5.560 22.111 12.838 1.00 91.50 407 ASP A CA 1
ATOM 3165 C C . ASP A 1 407 ? -7.035 21.902 12.462 1.00 91.50 407 ASP A C 1
ATOM 3167 O O . ASP A 1 407 ? -7.726 22.828 12.025 1.00 91.50 407 ASP A O 1
ATOM 3171 N N . ILE A 1 408 ? -7.548 20.694 12.711 1.00 93.19 408 ILE A N 1
ATOM 3172 C CA . ILE A 1 408 ? -8.992 20.471 12.846 1.00 93.19 408 ILE A CA 1
ATOM 3173 C C . ILE A 1 408 ? -9.449 21.129 14.152 1.00 93.19 408 ILE A C 1
ATOM 3175 O O . ILE A 1 408 ? -8.922 20.809 15.220 1.00 93.19 408 ILE A O 1
ATOM 3179 N N . LEU A 1 409 ? -10.423 22.031 14.047 1.00 93.94 409 LEU A N 1
ATOM 3180 C CA . LEU A 1 409 ? -11.046 22.745 15.162 1.00 93.94 409 LEU A CA 1
ATOM 3181 C C . LEU A 1 409 ? -12.484 22.245 15.359 1.00 93.94 409 LEU A C 1
ATOM 3183 O O . LEU A 1 409 ? -13.227 22.118 14.384 1.00 93.94 409 LEU A O 1
ATOM 3187 N N . PHE A 1 410 ? -12.856 21.983 16.613 1.00 95.44 410 PHE A N 1
ATOM 3188 C CA . PHE A 1 410 ? -14.200 21.617 17.070 1.00 95.44 410 PHE A CA 1
ATOM 3189 C C . PHE A 1 410 ? -14.791 22.752 17.906 1.00 95.44 410 PHE A C 1
ATOM 3191 O O . PHE A 1 410 ? -14.091 23.306 18.753 1.00 95.44 410 PHE A O 1
ATOM 3198 N N . ASP A 1 411 ? -16.068 23.075 17.703 1.00 93.19 411 ASP A N 1
ATOM 3199 C CA . ASP A 1 411 ? -16.732 24.167 18.428 1.00 93.19 411 ASP A CA 1
ATOM 3200 C C . ASP A 1 411 ? -18.260 23.974 18.549 1.00 93.19 411 ASP A C 1
ATOM 3202 O O . ASP A 1 411 ? -18.828 23.080 17.915 1.00 93.19 411 ASP A O 1
ATOM 3206 N N . ASN A 1 412 ? -18.909 24.788 19.392 1.00 92.69 412 ASN A N 1
ATOM 3207 C CA . ASN A 1 412 ? -20.358 24.902 19.597 1.00 92.69 412 ASN A CA 1
ATOM 3208 C C . ASN A 1 412 ? -21.070 23.541 19.684 1.00 92.69 412 ASN A C 1
ATOM 3210 O O . ASN A 1 412 ? -22.043 23.262 18.979 1.00 92.69 412 ASN A O 1
ATOM 3214 N N . ILE A 1 413 ? -20.573 22.674 20.572 1.00 94.75 413 ILE A N 1
ATOM 3215 C CA . ILE A 1 413 ? -21.134 21.336 20.785 1.00 94.75 413 ILE A CA 1
ATOM 3216 C C . ILE A 1 413 ? -22.404 21.460 21.630 1.00 94.75 413 ILE A C 1
ATOM 3218 O O . ILE A 1 413 ? -22.347 21.838 22.797 1.00 94.75 413 ILE A O 1
ATOM 3222 N N . PHE A 1 414 ? -23.541 21.074 21.065 1.00 95.06 414 PHE A N 1
ATOM 3223 C CA . PHE A 1 414 ? -24.854 21.036 21.701 1.00 95.06 414 PHE A CA 1
ATOM 3224 C C . PHE A 1 414 ? -25.364 19.592 21.752 1.00 95.06 414 PHE A C 1
ATOM 3226 O O . PHE A 1 414 ? -25.406 18.899 20.733 1.00 95.06 414 PHE A O 1
ATOM 3233 N N . ILE A 1 415 ? -25.801 19.140 22.931 1.00 94.88 415 ILE A N 1
ATOM 3234 C CA . ILE A 1 415 ? -26.482 17.852 23.112 1.00 94.88 415 ILE A CA 1
ATOM 3235 C C . ILE A 1 415 ? -27.731 18.063 23.968 1.00 94.88 415 ILE A C 1
ATOM 3237 O O . ILE A 1 415 ? -27.659 18.564 25.094 1.00 94.88 415 ILE A O 1
ATOM 3241 N N . GLY A 1 416 ? -28.887 17.650 23.446 1.00 93.12 416 GLY A N 1
ATOM 3242 C CA . GLY A 1 416 ? -30.166 17.802 24.135 1.00 93.12 416 GLY A CA 1
ATOM 3243 C C . GLY A 1 416 ? -31.342 17.123 23.443 1.00 93.12 416 GLY A C 1
ATOM 3244 O O . GLY A 1 416 ? -31.171 16.165 22.696 1.00 93.12 416 GLY A O 1
ATOM 3245 N N . HIS A 1 417 ? -32.549 17.621 23.724 1.00 93.56 417 HIS A N 1
ATOM 3246 C CA . HIS A 1 417 ? -33.815 17.022 23.275 1.00 93.56 417 HIS A CA 1
ATOM 3247 C C . HIS A 1 417 ? -34.672 17.943 22.388 1.00 93.56 417 HIS A C 1
ATOM 3249 O O . HIS A 1 417 ? -35.776 17.564 22.008 1.00 93.56 417 HIS A O 1
ATOM 3255 N N . ASP A 1 418 ? -34.196 19.153 22.083 1.00 92.88 418 ASP A N 1
ATOM 3256 C CA . ASP A 1 418 ? -34.943 20.172 21.341 1.00 92.88 418 ASP A CA 1
ATOM 3257 C C . ASP A 1 418 ? -34.140 20.649 20.120 1.00 92.88 418 ASP A C 1
ATOM 3259 O O . ASP A 1 418 ? -33.091 21.284 20.249 1.00 92.88 418 ASP A O 1
ATOM 3263 N N . ALA A 1 419 ? -34.652 20.336 18.928 1.00 91.75 419 ALA A N 1
ATOM 3264 C CA . ALA A 1 419 ? -34.054 20.727 17.656 1.00 91.75 419 ALA A CA 1
ATOM 3265 C C . ALA A 1 419 ? -34.247 22.222 17.342 1.00 91.75 419 ALA A C 1
ATOM 3267 O O . ALA A 1 419 ? -33.417 22.811 16.653 1.00 91.75 419 ALA A O 1
ATOM 3268 N N . ALA A 1 420 ? -35.293 22.864 17.875 1.00 92.50 420 ALA A N 1
ATOM 3269 C CA . ALA A 1 420 ? -35.486 24.304 17.727 1.00 92.50 420 ALA A CA 1
ATOM 3270 C C . ALA A 1 420 ? -34.479 25.086 18.585 1.00 92.50 420 ALA A C 1
ATOM 3272 O O . ALA A 1 420 ? -33.961 26.108 18.137 1.00 92.50 420 ALA A O 1
ATOM 3273 N N . ALA A 1 421 ? -34.139 24.582 19.777 1.00 91.94 421 ALA A N 1
ATOM 3274 C CA . ALA A 1 421 ? -33.047 25.125 20.586 1.00 91.94 421 ALA A CA 1
ATOM 3275 C C . ALA A 1 421 ? -31.674 24.942 19.913 1.00 91.94 421 ALA A C 1
ATOM 3277 O O . ALA A 1 421 ? -30.890 25.890 19.892 1.00 91.94 421 ALA A O 1
ATOM 3278 N N . ALA A 1 422 ? -31.405 23.773 19.317 1.00 91.81 422 ALA A N 1
ATOM 3279 C CA . ALA A 1 422 ? -30.171 23.520 18.565 1.00 91.81 422 ALA A CA 1
ATOM 3280 C C . ALA A 1 422 ? -30.034 24.457 17.351 1.00 91.81 422 ALA A C 1
ATOM 3282 O O . ALA A 1 422 ? -29.000 25.105 17.174 1.00 91.81 422 ALA A O 1
ATOM 3283 N N . LYS A 1 423 ? -31.105 24.619 16.562 1.00 92.19 423 LYS A N 1
ATOM 3284 C CA . LYS A 1 423 ? -31.115 25.556 15.433 1.00 92.19 423 LYS A CA 1
ATOM 3285 C C . LYS A 1 423 ? -30.941 27.007 15.887 1.00 92.19 423 LYS A C 1
ATOM 3287 O O . LYS A 1 423 ? -30.081 27.695 15.354 1.00 92.19 423 LYS A O 1
ATOM 3292 N N . LYS A 1 424 ? -31.657 27.451 16.927 1.00 91.81 424 LYS A N 1
ATOM 3293 C CA . LYS A 1 424 ? -31.492 28.805 17.489 1.00 91.81 424 LYS A CA 1
ATOM 3294 C C . LYS A 1 424 ? -30.061 29.060 17.985 1.00 91.81 424 LYS A C 1
ATOM 3296 O O . LYS A 1 424 ? -29.585 30.186 17.917 1.00 91.81 424 LYS A O 1
ATOM 3301 N N . P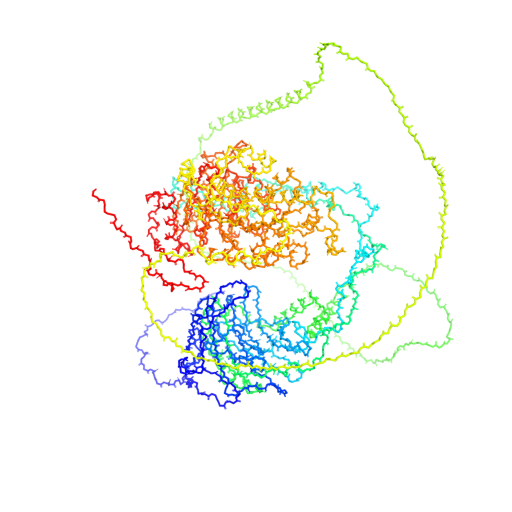HE A 1 425 ? -29.368 28.028 18.465 1.00 91.19 425 PHE A N 1
ATOM 3302 C CA . PHE A 1 425 ? -27.958 28.118 18.839 1.00 91.19 425 PHE A CA 1
ATOM 3303 C C . PHE A 1 425 ? -27.043 28.287 17.612 1.00 91.19 425 PHE A C 1
ATOM 3305 O O . PHE A 1 425 ? -26.139 29.119 17.651 1.00 91.19 425 PHE A O 1
ATOM 3312 N N . ALA A 1 426 ? -27.321 27.601 16.497 1.00 90.81 426 ALA A N 1
ATOM 3313 C CA . ALA A 1 426 ? -26.634 27.830 15.219 1.00 90.81 426 ALA A CA 1
ATOM 3314 C C . ALA A 1 426 ? -26.951 29.210 14.602 1.00 90.81 426 ALA A C 1
ATOM 3316 O O . ALA A 1 426 ? -26.066 29.834 14.020 1.00 90.81 426 ALA A O 1
ATOM 3317 N N . ASP A 1 427 ? -28.177 29.717 14.767 1.00 89.81 427 ASP A N 1
ATOM 3318 C CA . ASP A 1 427 ? -28.563 31.084 14.380 1.00 89.81 427 ASP A CA 1
ATOM 3319 C C . ASP A 1 427 ? -27.802 32.149 15.203 1.00 89.81 427 ASP A C 1
ATOM 3321 O O . ASP A 1 427 ? -27.479 33.216 14.683 1.00 89.81 427 ASP A O 1
ATOM 3325 N N . GLU A 1 428 ? -27.483 31.861 16.473 1.00 88.31 428 GLU A N 1
ATOM 3326 C CA . GLU A 1 428 ? -26.690 32.735 17.358 1.00 88.31 428 GLU A CA 1
ATOM 3327 C C . GLU A 1 428 ? -25.167 32.634 17.134 1.00 88.31 428 GLU A C 1
ATOM 3329 O O . GLU A 1 428 ? -24.457 33.591 17.441 1.00 88.31 428 GLU A O 1
ATOM 3334 N N . THR A 1 429 ? -24.657 31.518 16.594 1.00 88.12 429 THR A N 1
ATOM 3335 C CA . THR A 1 429 ? -23.211 31.241 16.450 1.00 88.12 429 THR A CA 1
ATOM 3336 C C . THR A 1 429 ? -22.800 30.962 14.996 1.00 88.12 429 THR A C 1
ATOM 3338 O O . THR A 1 429 ? -22.288 31.852 14.308 1.00 88.12 429 THR A O 1
ATOM 3341 N N . TYR A 1 430 ? -23.044 29.742 14.508 1.00 90.12 430 TYR A N 1
ATOM 3342 C CA . TYR A 1 430 ? -22.607 29.236 13.208 1.00 90.12 430 TYR A CA 1
ATOM 3343 C C . TYR A 1 430 ? -22.959 30.153 12.031 1.00 90.12 430 TYR A C 1
ATOM 3345 O O . TYR A 1 430 ? -22.091 30.467 11.216 1.00 90.12 430 TYR A O 1
ATOM 3353 N N . HIS A 1 431 ? -24.211 30.608 11.920 1.00 89.12 431 HIS A N 1
ATOM 3354 C CA . HIS A 1 431 ? -24.656 31.391 10.760 1.00 89.12 431 HIS A CA 1
ATOM 3355 C C . HIS A 1 431 ? -24.013 32.787 10.713 1.00 89.12 431 HIS A C 1
ATOM 3357 O O . HIS A 1 431 ? -23.721 33.290 9.627 1.00 89.12 431 HIS A O 1
ATOM 3363 N N . VAL A 1 432 ? -23.693 33.374 11.874 1.00 88.38 432 VAL A N 1
ATOM 3364 C CA . VAL A 1 432 ? -22.915 34.624 11.976 1.00 88.38 432 VAL A CA 1
ATOM 3365 C C . VAL A 1 432 ? -21.464 34.383 11.545 1.00 88.38 432 VAL A C 1
ATOM 3367 O O . VAL A 1 432 ? -20.949 35.082 10.669 1.00 88.38 432 VAL A O 1
ATOM 3370 N N . LYS A 1 433 ? -20.825 33.346 12.102 1.00 87.94 433 LYS A N 1
ATOM 3371 C CA . LYS A 1 433 ? -19.452 32.930 11.774 1.00 87.94 433 LYS A CA 1
ATOM 3372 C C . LYS A 1 433 ? -19.285 32.645 10.278 1.00 87.94 433 LYS A C 1
ATOM 3374 O O . LYS A 1 433 ? -18.373 33.172 9.644 1.00 87.94 433 LYS A O 1
ATOM 3379 N N . LYS A 1 434 ? -20.198 31.864 9.693 1.00 86.31 434 LYS A N 1
ATOM 3380 C CA . LYS A 1 434 ? -20.159 31.430 8.288 1.00 86.31 434 LYS A CA 1
ATOM 3381 C C . LYS A 1 434 ? -20.363 32.577 7.295 1.00 86.31 434 LYS A C 1
ATOM 3383 O O . LYS A 1 434 ? -19.862 32.488 6.175 1.00 86.31 434 LYS A O 1
ATOM 3388 N N . GLY A 1 435 ? -21.064 33.645 7.688 1.00 84.81 435 GLY A N 1
ATOM 3389 C CA . GLY A 1 435 ? -21.149 34.883 6.909 1.00 84.81 435 GLY A CA 1
ATOM 3390 C C . GLY A 1 435 ? -19.785 35.566 6.789 1.00 84.81 435 GLY A C 1
ATOM 3391 O O . GLY A 1 435 ? -19.278 35.734 5.682 1.00 84.81 435 GLY A O 1
ATOM 3392 N N . ILE A 1 436 ? -19.154 35.860 7.932 1.00 86.69 436 ILE A N 1
ATOM 3393 C CA . ILE A 1 436 ? -17.838 36.520 8.000 1.00 86.69 436 ILE A CA 1
ATOM 3394 C C . ILE A 1 436 ? -16.767 35.687 7.280 1.00 86.69 436 ILE A C 1
ATOM 3396 O O . ILE A 1 436 ? -15.975 36.216 6.505 1.00 86.69 436 ILE A O 1
ATOM 3400 N N . GLU A 1 437 ? -16.771 34.368 7.480 1.00 87.44 437 GLU A N 1
ATOM 3401 C CA . GLU A 1 437 ? -15.842 33.456 6.809 1.00 87.44 437 GLU A CA 1
ATOM 3402 C C . GLU A 1 437 ? -15.959 33.487 5.278 1.00 87.44 437 GLU A C 1
ATOM 3404 O O . GLU A 1 437 ? -14.935 33.460 4.602 1.00 87.44 437 GLU A O 1
ATOM 3409 N N . LYS A 1 438 ? -17.176 33.573 4.722 1.00 82.75 438 LYS A N 1
ATOM 3410 C CA . LYS A 1 438 ? -17.386 33.695 3.268 1.00 82.75 438 LYS A CA 1
ATOM 3411 C C . LYS A 1 438 ? -16.917 35.044 2.721 1.00 82.75 438 LYS A C 1
ATOM 3413 O O . LYS A 1 438 ? -16.375 35.097 1.622 1.00 82.75 438 LYS A O 1
ATOM 3418 N N . GLU A 1 439 ? -17.098 36.125 3.477 1.00 82.31 439 GLU A N 1
ATOM 3419 C CA . GLU A 1 439 ? -16.573 37.445 3.104 1.00 82.31 439 GLU A CA 1
ATOM 3420 C C . GLU A 1 439 ? -15.033 37.473 3.143 1.00 82.31 439 GLU A C 1
ATOM 3422 O O . GLU A 1 439 ? -14.407 38.080 2.274 1.00 82.31 439 GLU A O 1
ATOM 3427 N N . ALA A 1 440 ? -14.420 36.761 4.097 1.00 79.69 440 ALA A N 1
ATOM 3428 C CA . ALA A 1 440 ? -12.969 36.624 4.236 1.00 79.69 440 ALA A CA 1
ATOM 3429 C C . ALA A 1 440 ? -12.323 35.643 3.232 1.00 79.69 440 ALA A C 1
ATOM 3431 O O . ALA A 1 440 ? -11.149 35.811 2.900 1.00 79.69 440 ALA A O 1
ATOM 3432 N N . GLU A 1 441 ? -13.063 34.640 2.743 1.00 76.56 441 GLU A N 1
ATOM 3433 C CA . GLU A 1 441 ? -12.621 33.711 1.686 1.00 76.56 441 GLU A CA 1
ATOM 3434 C C . GLU A 1 441 ? -12.496 34.420 0.321 1.00 76.56 441 GLU A C 1
ATOM 3436 O O . GLU A 1 441 ? -11.610 34.089 -0.467 1.00 76.56 441 GLU A O 1
ATOM 3441 N N . GLY A 1 442 ? -13.276 35.488 0.110 1.00 52.47 442 GLY A N 1
ATOM 3442 C CA . GLY A 1 442 ? -13.155 36.399 -1.029 1.00 52.47 442 GLY A CA 1
ATOM 3443 C C . GLY A 1 442 ? -13.875 35.916 -2.293 1.00 52.47 442 GLY A C 1
ATOM 3444 O O . GLY A 1 442 ? -14.171 34.739 -2.470 1.00 52.47 442 GLY A O 1
ATOM 3445 N N . SER A 1 443 ? -14.172 36.845 -3.209 1.00 44.41 443 SER A N 1
ATOM 3446 C CA . SER A 1 443 ? -14.921 36.564 -4.448 1.00 44.41 443 SER A CA 1
ATOM 3447 C C . SER A 1 443 ? -14.050 35.969 -5.565 1.00 44.41 443 SER A C 1
ATOM 3449 O O . SER A 1 443 ? -13.988 36.494 -6.676 1.00 44.41 443 SER A O 1
ATOM 3451 N N . SER A 1 444 ? -13.376 34.855 -5.272 1.00 35.97 444 SER A N 1
ATOM 3452 C CA . SER A 1 444 ? -12.641 34.046 -6.251 1.00 35.97 444 SER A CA 1
ATOM 3453 C C . SER A 1 444 ? -13.314 32.686 -6.466 1.00 35.97 444 SER A C 1
ATOM 3455 O O . SER A 1 444 ? -12.760 31.649 -6.097 1.00 35.97 444 SER A O 1
ATOM 3457 N N . ASP A 1 445 ? -14.500 32.698 -7.086 1.00 37.88 445 ASP A N 1
ATOM 3458 C CA . ASP A 1 445 ? -15.182 31.508 -7.627 1.00 37.88 445 ASP A CA 1
ATOM 3459 C C . ASP A 1 445 ? -14.435 30.962 -8.868 1.00 37.88 445 ASP A C 1
ATOM 3461 O O . ASP A 1 445 ? -14.959 30.953 -9.981 1.00 37.88 445 ASP A O 1
ATOM 3465 N N . ASP A 1 446 ? -13.193 30.509 -8.675 1.00 39.72 446 ASP A N 1
ATOM 3466 C CA . ASP A 1 446 ? -12.363 29.838 -9.693 1.00 39.72 446 ASP A CA 1
ATOM 3467 C C . ASP A 1 446 ? -11.998 28.386 -9.301 1.00 39.72 446 ASP A C 1
ATOM 3469 O O . ASP A 1 446 ? -11.141 27.751 -9.915 1.00 39.72 446 ASP A O 1
ATOM 3473 N N . GLU A 1 447 ? -12.712 27.798 -8.332 1.00 44.66 447 GLU A N 1
ATOM 3474 C CA . GLU A 1 447 ? -12.939 26.347 -8.292 1.00 44.66 447 GLU A CA 1
ATOM 3475 C C . GLU A 1 447 ? -14.325 26.029 -7.691 1.00 44.66 447 GLU A C 1
ATOM 3477 O O . GLU A 1 447 ? -14.662 26.490 -6.606 1.00 44.66 447 GLU A O 1
ATOM 3482 N N . TYR A 1 448 ? -15.130 25.222 -8.396 1.00 37.91 448 TYR A N 1
ATOM 3483 C CA . TYR A 1 448 ? -16.506 24.823 -8.027 1.00 37.91 448 TYR A CA 1
ATOM 3484 C C . TYR A 1 448 ? -17.538 25.957 -7.883 1.00 37.91 448 TYR A C 1
ATOM 3486 O O . TYR A 1 448 ? -18.273 26.014 -6.897 1.00 37.91 448 TYR A O 1
ATOM 3494 N N . ALA A 1 449 ? -17.685 26.784 -8.923 1.00 31.92 449 ALA A N 1
ATOM 3495 C CA . ALA A 1 449 ? -18.839 27.673 -9.056 1.00 31.92 449 ALA A CA 1
ATOM 3496 C C . ALA A 1 449 ? -20.164 26.913 -8.836 1.00 31.92 449 ALA A C 1
ATOM 3498 O O . ALA A 1 449 ? -20.430 25.897 -9.493 1.00 31.92 449 ALA A O 1
ATOM 3499 N N . GLU A 1 450 ? -21.019 27.417 -7.940 1.00 38.25 450 GLU A N 1
ATOM 3500 C CA . GLU A 1 450 ? -22.369 26.873 -7.798 1.00 38.25 450 GLU A CA 1
ATOM 3501 C C . GLU A 1 450 ? -23.140 27.024 -9.127 1.00 38.25 450 GLU A C 1
ATOM 3503 O O . GLU A 1 450 ? -23.010 28.050 -9.801 1.00 38.25 450 GLU A O 1
ATOM 3508 N N . PRO A 1 451 ? -23.975 26.040 -9.516 1.00 40.62 451 PRO A N 1
ATOM 3509 C CA . PRO A 1 451 ? -24.794 26.109 -10.725 1.00 40.62 451 PRO A CA 1
ATOM 3510 C C . PRO A 1 451 ? -25.792 27.276 -10.652 1.00 40.62 451 PRO A C 1
ATOM 3512 O O . PRO A 1 451 ? -26.914 27.144 -10.161 1.00 40.62 451 PRO A O 1
ATOM 3515 N N . SER A 1 452 ? -25.370 28.438 -11.150 1.00 50.03 452 SER A N 1
ATOM 3516 C CA . SER A 1 452 ? -26.102 29.708 -11.082 1.00 50.03 452 SER A CA 1
ATOM 3517 C C . SER A 1 452 ? -27.358 29.731 -11.957 1.00 50.03 452 SER A C 1
ATOM 3519 O O . SER A 1 452 ? -28.251 30.552 -11.739 1.00 50.03 452 SER A O 1
ATOM 3521 N N . THR A 1 453 ? -27.471 28.806 -12.917 1.00 60.12 453 THR A N 1
ATOM 3522 C CA . THR A 1 453 ? -28.679 28.621 -13.723 1.00 60.12 453 THR A CA 1
ATOM 3523 C C . THR A 1 453 ? -29.561 27.496 -13.176 1.00 60.12 453 THR A C 1
ATOM 3525 O O . THR A 1 453 ? -29.098 26.435 -12.750 1.00 60.12 453 THR A O 1
ATOM 3528 N N . ILE A 1 454 ? -30.879 27.694 -13.275 1.00 60.31 454 ILE A N 1
ATOM 3529 C CA . ILE A 1 454 ? -31.887 26.658 -12.989 1.00 60.31 454 ILE A CA 1
ATOM 3530 C C . ILE A 1 454 ? -31.649 25.408 -13.859 1.00 60.31 454 ILE A C 1
ATOM 3532 O O . ILE A 1 454 ? -31.899 24.287 -13.418 1.00 60.31 454 ILE A O 1
ATOM 3536 N N . LEU A 1 455 ? -31.132 25.592 -15.079 1.00 55.75 455 LEU A N 1
ATOM 3537 C CA . LEU A 1 455 ? -30.888 24.515 -16.034 1.00 55.75 455 LEU A CA 1
ATOM 3538 C C . LEU A 1 455 ? -29.790 23.556 -15.547 1.00 55.75 455 LEU A C 1
ATOM 3540 O O . LEU A 1 455 ? -29.947 22.342 -15.671 1.00 55.75 455 LEU A O 1
ATOM 3544 N N . ASP A 1 456 ? -28.727 24.077 -14.934 1.00 56.91 456 ASP A N 1
ATOM 3545 C CA . ASP A 1 456 ? -27.625 23.264 -14.410 1.00 56.91 456 ASP A CA 1
ATOM 3546 C C . ASP A 1 456 ? -27.998 22.563 -13.093 1.00 56.91 456 ASP A C 1
ATOM 3548 O O . ASP A 1 456 ? -27.650 21.394 -12.907 1.00 56.91 456 ASP A O 1
ATOM 3552 N N . LYS A 1 457 ? -28.808 23.202 -12.229 1.00 60.84 457 LYS A N 1
ATOM 3553 C CA . LYS A 1 457 ? -29.392 22.537 -11.043 1.00 60.84 457 LYS A CA 1
ATOM 3554 C C . LYS A 1 457 ? -30.308 21.367 -11.438 1.00 60.84 457 LYS A C 1
ATOM 3556 O O . LYS A 1 457 ? -30.222 20.296 -10.839 1.00 60.84 457 LYS A O 1
ATOM 3561 N N . ILE A 1 458 ? -31.115 21.521 -12.494 1.00 68.69 458 ILE A N 1
ATOM 3562 C CA . ILE A 1 458 ? -31.900 20.417 -13.082 1.00 68.69 458 ILE A CA 1
ATOM 3563 C C . ILE A 1 458 ? -30.975 19.336 -13.660 1.00 68.69 458 ILE A C 1
ATOM 3565 O O . ILE A 1 458 ? -31.191 18.148 -13.424 1.00 68.69 458 ILE A O 1
ATOM 3569 N N . ARG A 1 459 ? -29.928 19.725 -14.398 1.00 69.38 459 ARG A N 1
ATOM 3570 C CA . ARG A 1 459 ? -29.004 18.789 -15.054 1.00 69.38 459 ARG A CA 1
ATOM 3571 C C . ARG A 1 459 ? -28.260 17.894 -14.061 1.00 69.38 459 ARG A C 1
ATOM 3573 O O . ARG A 1 459 ? -28.113 16.704 -14.330 1.00 69.38 459 ARG A O 1
ATOM 3580 N N . LEU A 1 460 ? -27.835 18.436 -12.920 1.00 64.56 460 LEU A N 1
ATOM 3581 C CA . LEU A 1 460 ? -27.197 17.662 -11.852 1.00 64.56 460 LEU A CA 1
ATOM 3582 C C . LEU A 1 460 ? -28.157 16.635 -11.237 1.00 64.56 460 LEU A C 1
ATOM 3584 O O . LEU A 1 460 ? -27.801 15.460 -11.179 1.00 64.56 460 LEU A O 1
ATOM 3588 N N . ARG A 1 461 ? -29.398 17.021 -10.904 1.00 72.62 461 ARG A N 1
ATOM 3589 C CA . ARG A 1 461 ? -30.421 16.065 -10.433 1.00 72.62 461 ARG A CA 1
ATOM 3590 C C . ARG A 1 461 ? -30.772 14.994 -11.468 1.00 72.62 461 ARG A C 1
ATOM 3592 O O . ARG A 1 461 ? -31.005 13.846 -11.105 1.00 72.62 461 ARG A O 1
ATOM 3599 N N . VAL A 1 462 ? -30.763 15.325 -12.762 1.00 75.12 462 VAL A N 1
ATOM 3600 C CA . VAL A 1 462 ? -30.930 14.330 -13.837 1.00 75.12 462 VAL A CA 1
ATOM 3601 C C . VAL A 1 462 ? -29.750 13.353 -13.886 1.00 75.12 462 VAL A C 1
ATOM 3603 O O . VAL A 1 462 ? -29.980 12.155 -14.030 1.00 75.12 462 VAL A O 1
ATOM 3606 N N . TYR A 1 463 ? -28.502 13.808 -13.723 1.00 74.69 463 TYR A N 1
ATOM 3607 C CA . TYR A 1 463 ? -27.354 12.897 -13.626 1.00 74.69 463 TYR A CA 1
ATOM 3608 C C . TYR A 1 463 ? -27.404 12.018 -12.367 1.00 74.69 463 TYR A C 1
ATOM 3610 O O . TYR A 1 463 ? -27.116 10.828 -12.458 1.00 74.69 463 TYR A O 1
ATOM 3618 N N . GLU A 1 464 ? -27.808 12.564 -11.221 1.00 67.62 464 GLU A N 1
ATOM 3619 C CA . GLU A 1 464 ? -27.972 11.820 -9.965 1.00 67.62 464 GLU A CA 1
ATOM 3620 C C . GLU A 1 464 ? -29.070 10.747 -10.080 1.00 67.62 464 GLU A C 1
ATOM 3622 O O . GLU A 1 464 ? -28.856 9.587 -9.724 1.00 67.62 464 GLU A O 1
ATOM 3627 N N . PHE A 1 465 ? -30.208 11.090 -10.691 1.00 79.50 465 PHE A N 1
ATOM 3628 C CA . PHE A 1 465 ? -31.284 10.148 -11.004 1.00 79.50 465 PHE A CA 1
ATOM 3629 C C . PHE A 1 465 ? -30.829 9.038 -11.963 1.00 79.50 465 PHE A C 1
ATOM 3631 O O . PHE A 1 465 ? -31.127 7.866 -11.735 1.00 79.50 465 PHE A O 1
ATOM 3638 N N . LEU A 1 466 ? -30.073 9.380 -13.014 1.00 71.94 466 LEU A N 1
ATOM 3639 C CA . LEU A 1 466 ? -29.506 8.402 -13.949 1.00 71.94 466 LEU A CA 1
ATOM 3640 C C . LEU A 1 466 ? -28.454 7.502 -13.282 1.00 71.94 466 LEU A C 1
ATOM 3642 O O . LEU A 1 466 ? -28.388 6.316 -13.598 1.00 71.94 466 LEU A O 1
ATOM 3646 N N . HIS A 1 467 ? -27.669 8.035 -12.342 1.00 69.44 467 HIS A N 1
ATOM 3647 C CA . HIS A 1 467 ? -26.710 7.264 -11.551 1.00 69.44 467 HIS A CA 1
ATOM 3648 C C . HIS A 1 467 ? -27.429 6.261 -10.637 1.00 69.44 467 HIS A C 1
ATOM 3650 O O . HIS A 1 467 ? -27.092 5.081 -10.656 1.00 69.44 467 HIS A O 1
ATOM 3656 N N . LEU A 1 468 ? -28.479 6.685 -9.923 1.00 65.44 468 LEU A N 1
ATOM 3657 C CA . LEU A 1 468 ? -29.328 5.801 -9.109 1.00 65.44 468 LEU A CA 1
ATOM 3658 C C . LEU A 1 468 ? -30.045 4.732 -9.954 1.00 65.44 468 LEU A C 1
ATOM 3660 O O . LEU A 1 468 ? -30.063 3.563 -9.569 1.00 65.44 468 LEU A O 1
ATOM 3664 N N . CYS A 1 469 ? -30.541 5.088 -11.145 1.00 72.62 469 CYS A N 1
ATOM 3665 C CA . CYS A 1 469 ? -31.098 4.129 -12.109 1.00 72.62 469 CYS A CA 1
ATOM 3666 C C . CYS A 1 469 ? -30.081 3.074 -12.582 1.00 72.62 469 CYS A C 1
ATOM 3668 O O . CYS A 1 469 ? -30.489 2.011 -13.045 1.00 72.62 469 CYS A O 1
ATOM 3670 N N . GLY A 1 470 ? -28.776 3.345 -12.467 1.00 61.91 470 GLY A N 1
ATOM 3671 C CA . GLY A 1 470 ? -27.709 2.377 -12.729 1.00 61.91 470 GLY A CA 1
ATOM 3672 C C . GLY A 1 470 ? -27.600 1.257 -11.686 1.00 61.91 470 GLY A C 1
ATOM 3673 O O . GLY A 1 470 ? -26.941 0.255 -11.959 1.00 61.91 470 GLY A O 1
ATOM 3674 N N . PHE A 1 471 ? -28.255 1.405 -10.527 1.00 65.00 471 PHE A N 1
ATOM 3675 C CA . PHE A 1 471 ? -28.327 0.396 -9.466 1.00 65.00 471 PHE A CA 1
ATOM 3676 C C . PHE A 1 471 ? -29.746 -0.181 -9.329 1.00 65.00 471 PHE A C 1
ATOM 3678 O O . PHE A 1 471 ? -29.912 -1.394 -9.427 1.00 65.00 471 PHE A O 1
ATOM 3685 N N . ASP A 1 472 ? -30.770 0.668 -9.163 1.00 76.81 472 ASP A N 1
ATOM 3686 C CA . ASP A 1 472 ? -32.186 0.264 -9.167 1.00 76.81 472 ASP A CA 1
ATOM 3687 C C . ASP A 1 472 ? -33.086 1.406 -9.686 1.00 76.81 472 ASP A C 1
ATOM 3689 O O . ASP A 1 472 ? -33.227 2.468 -9.073 1.00 76.81 472 ASP A O 1
ATOM 3693 N N . VAL A 1 473 ? -33.743 1.162 -10.824 1.00 74.81 473 VAL A N 1
ATOM 3694 C CA . VAL A 1 473 ? -34.663 2.104 -11.485 1.00 74.81 473 VAL A CA 1
ATOM 3695 C C . VAL A 1 473 ? -35.930 2.369 -10.657 1.00 74.81 473 VAL A C 1
ATOM 3697 O O . VAL A 1 473 ? -36.419 3.497 -10.622 1.00 74.81 473 VAL A O 1
ATOM 3700 N N . LEU A 1 474 ? -36.475 1.362 -9.968 1.00 68.94 474 LEU A N 1
ATOM 3701 C CA . LEU A 1 474 ? -37.671 1.511 -9.133 1.00 68.94 474 LEU A CA 1
ATOM 3702 C C . LEU A 1 474 ? -37.359 2.277 -7.843 1.00 68.94 474 LEU A C 1
ATOM 3704 O O . LEU A 1 474 ? -38.201 3.048 -7.376 1.00 68.94 474 LEU A O 1
ATOM 3708 N N . GLN A 1 475 ? -36.160 2.105 -7.280 1.00 62.00 475 GLN A N 1
ATOM 3709 C CA . GLN A 1 475 ? -35.720 2.888 -6.124 1.00 62.00 475 GLN A CA 1
ATOM 3710 C C . GLN A 1 475 ? -35.420 4.345 -6.510 1.00 62.00 475 GLN A C 1
ATOM 3712 O O . GLN A 1 475 ? -35.871 5.253 -5.811 1.00 62.00 475 GLN A O 1
ATOM 3717 N N . ALA A 1 476 ? -34.777 4.584 -7.659 1.00 72.31 476 ALA A N 1
ATOM 3718 C CA . ALA A 1 476 ? -34.545 5.929 -8.189 1.00 72.31 476 ALA A CA 1
ATOM 3719 C C . ALA A 1 476 ? -35.856 6.713 -8.404 1.00 72.31 476 ALA A C 1
ATOM 3721 O O . ALA A 1 476 ? -35.967 7.865 -7.986 1.00 72.31 476 ALA A O 1
ATOM 3722 N N . ILE A 1 477 ? -36.884 6.075 -8.983 1.00 80.06 477 ILE A N 1
ATOM 3723 C CA . ILE A 1 477 ? -38.218 6.677 -9.184 1.00 80.06 477 ILE A CA 1
ATOM 3724 C C . ILE A 1 477 ? -38.907 7.016 -7.851 1.00 80.06 477 ILE A C 1
ATOM 3726 O O . ILE A 1 477 ? -39.610 8.021 -7.771 1.00 80.06 477 ILE A O 1
ATOM 3730 N N . LYS A 1 478 ? -38.700 6.218 -6.793 1.00 72.75 478 LYS A N 1
ATOM 3731 C CA . LYS A 1 478 ? -39.218 6.523 -5.447 1.00 72.75 478 LYS A CA 1
ATOM 3732 C C . LYS A 1 478 ? -38.488 7.689 -4.776 1.00 72.75 478 LYS A C 1
ATOM 3734 O O . LYS A 1 478 ? -39.123 8.434 -4.038 1.00 72.75 478 LYS A O 1
ATOM 3739 N N . GLN A 1 479 ? -37.181 7.832 -5.002 1.00 65.94 479 GLN A N 1
ATOM 3740 C CA . GLN A 1 479 ? -36.351 8.862 -4.363 1.00 65.94 479 GLN A CA 1
ATOM 3741 C C . GLN A 1 479 ? -36.437 10.230 -5.060 1.00 65.94 479 GLN A C 1
ATOM 3743 O O . GLN A 1 479 ? -36.399 11.250 -4.380 1.00 65.94 479 GLN A O 1
ATOM 3748 N N . MET A 1 480 ? -36.599 10.267 -6.388 1.00 78.25 480 MET A N 1
ATOM 3749 C CA . MET A 1 480 ? -36.790 11.503 -7.168 1.00 78.25 480 MET A CA 1
ATOM 3750 C C . MET A 1 480 ? -37.958 11.377 -8.169 1.00 78.25 480 MET A C 1
ATOM 3752 O O . MET A 1 480 ? -37.751 11.295 -9.388 1.00 78.25 480 MET A O 1
ATOM 3756 N N . PRO A 1 481 ? -39.214 11.350 -7.677 1.00 76.69 481 PRO A N 1
ATOM 3757 C CA . PRO A 1 481 ? -40.404 11.244 -8.525 1.00 76.69 481 PRO A CA 1
ATOM 3758 C C . PRO A 1 481 ? -40.642 12.499 -9.385 1.00 76.69 481 PRO A C 1
ATOM 3760 O O . PRO A 1 481 ? -41.258 12.411 -10.447 1.00 76.69 481 PRO A O 1
ATOM 3763 N N . ASP A 1 482 ? -40.128 13.656 -8.958 1.00 72.25 482 ASP A N 1
ATOM 3764 C CA . ASP A 1 482 ? -40.114 14.925 -9.692 1.00 72.25 482 ASP A CA 1
ATOM 3765 C C . ASP A 1 482 ? -39.270 14.829 -10.974 1.00 72.25 482 ASP A C 1
ATOM 3767 O O . ASP A 1 482 ? -39.749 15.138 -12.070 1.00 72.25 482 ASP A O 1
ATOM 3771 N N . VAL A 1 483 ? -38.037 14.326 -10.855 1.00 82.25 483 VAL A N 1
ATOM 3772 C CA . VAL A 1 483 ? -37.118 14.128 -11.985 1.00 82.25 483 VAL A CA 1
ATOM 3773 C C . VAL A 1 483 ? -37.651 13.051 -12.934 1.00 82.25 483 VAL A C 1
ATOM 3775 O O . VAL A 1 483 ? -37.657 13.250 -14.152 1.00 82.25 483 VAL A O 1
ATOM 3778 N N . ALA A 1 484 ? -38.176 11.947 -12.390 1.00 81.38 484 ALA A N 1
ATOM 3779 C CA . ALA A 1 484 ? -38.791 10.878 -13.175 1.00 81.38 484 ALA A CA 1
ATOM 3780 C C . ALA A 1 484 ? -39.982 11.379 -14.019 1.00 81.38 484 ALA A C 1
ATOM 3782 O O . ALA A 1 484 ? -40.063 11.089 -15.216 1.00 81.38 484 ALA A O 1
ATOM 3783 N N . ALA A 1 485 ? -40.880 12.176 -13.426 1.00 79.56 485 ALA A N 1
ATOM 3784 C CA . ALA A 1 485 ? -42.020 12.765 -14.128 1.00 79.56 485 ALA A CA 1
ATOM 3785 C C . ALA A 1 485 ? -41.584 13.767 -15.216 1.00 79.56 485 ALA A C 1
ATOM 3787 O O . ALA A 1 485 ? -42.139 13.763 -16.318 1.00 79.56 485 ALA A O 1
ATOM 3788 N N . GLY A 1 486 ? -40.559 14.584 -14.945 1.00 80.06 486 GLY A N 1
ATOM 3789 C CA . GLY A 1 486 ? -39.983 15.511 -15.923 1.00 80.06 486 GLY A CA 1
ATOM 3790 C C . GLY A 1 486 ? -39.391 14.799 -17.145 1.00 80.06 486 GLY A C 1
ATOM 3791 O O . GLY A 1 486 ? -39.681 15.175 -18.283 1.00 80.06 486 GLY A O 1
ATOM 3792 N N . LEU A 1 487 ? -38.624 13.725 -16.931 1.00 82.44 487 LEU A N 1
ATOM 3793 C CA . LEU A 1 487 ? -38.043 12.917 -18.012 1.00 82.44 487 LEU A CA 1
ATOM 3794 C C . LEU A 1 487 ? -39.113 12.153 -18.813 1.00 82.44 487 LEU A C 1
ATOM 3796 O O . LEU A 1 487 ? -39.000 12.043 -20.038 1.00 82.44 487 LEU A O 1
ATOM 3800 N N . ALA A 1 488 ? -40.187 11.688 -18.167 1.00 79.56 488 ALA A N 1
ATOM 3801 C CA . ALA A 1 488 ? -41.340 11.115 -18.860 1.00 79.56 488 ALA A CA 1
ATOM 3802 C C . ALA A 1 488 ? -42.035 12.154 -19.765 1.00 79.56 488 ALA A C 1
ATOM 3804 O O . ALA A 1 488 ? -42.275 11.890 -20.942 1.00 79.56 488 ALA A O 1
ATOM 3805 N N . ALA A 1 489 ? -42.296 13.367 -19.267 1.00 77.38 489 ALA A N 1
ATOM 3806 C CA . ALA A 1 489 ? -42.894 14.434 -20.073 1.00 77.38 489 ALA A CA 1
ATOM 3807 C C . ALA A 1 489 ? -42.001 14.846 -21.264 1.00 77.38 489 ALA A C 1
ATOM 3809 O O . ALA A 1 489 ? -42.495 15.016 -22.384 1.00 77.38 489 ALA A O 1
ATOM 3810 N N . ALA A 1 490 ? -40.684 14.948 -21.050 1.00 75.88 490 ALA A N 1
ATOM 3811 C CA . ALA A 1 490 ? -39.704 15.240 -22.097 1.00 75.88 490 ALA A CA 1
ATOM 3812 C C . ALA A 1 490 ? -39.634 14.140 -23.176 1.00 75.88 490 ALA A C 1
ATOM 3814 O O . ALA A 1 490 ? -39.580 14.438 -24.368 1.00 75.88 490 ALA A O 1
ATOM 3815 N N . THR A 1 491 ? -39.686 12.862 -22.791 1.00 77.31 491 THR A N 1
ATOM 3816 C CA . THR A 1 491 ? -39.664 11.747 -23.756 1.00 77.31 491 THR A CA 1
ATOM 3817 C C . THR A 1 491 ? -40.973 11.620 -24.538 1.00 77.31 491 THR A C 1
ATOM 3819 O O . THR A 1 491 ? -40.920 11.429 -25.753 1.00 77.31 491 THR A O 1
ATOM 3822 N N . PHE A 1 492 ? -42.140 11.823 -23.914 1.00 77.31 492 PHE A N 1
ATOM 3823 C CA . PHE A 1 492 ? -43.423 11.871 -24.634 1.00 77.31 492 PHE A CA 1
ATOM 3824 C C . PHE A 1 492 ? -43.496 13.033 -25.637 1.00 77.31 492 PHE A C 1
ATOM 3826 O O . PHE A 1 492 ? -43.980 12.850 -26.755 1.00 77.31 492 PHE A O 1
ATOM 3833 N N . THR A 1 493 ? -42.989 14.217 -25.279 1.00 72.12 493 THR A N 1
ATOM 3834 C CA . THR A 1 493 ? -42.964 15.373 -26.195 1.00 72.12 493 THR A CA 1
ATOM 3835 C C . THR A 1 493 ? -41.958 15.197 -27.334 1.00 72.12 493 THR A C 1
ATOM 3837 O O . THR A 1 493 ? -42.301 15.476 -28.484 1.00 72.12 493 THR A O 1
ATOM 3840 N N . LEU A 1 494 ? -40.768 14.646 -27.068 1.00 71.69 494 LEU A N 1
ATOM 3841 C CA . LEU A 1 494 ? -39.790 14.307 -28.109 1.00 71.69 494 LEU A CA 1
ATOM 3842 C C . LEU A 1 494 ? -40.328 13.239 -29.077 1.00 71.69 494 LEU A C 1
ATOM 3844 O O . LEU A 1 494 ? -40.173 13.369 -30.292 1.00 71.69 494 LEU A O 1
ATOM 3848 N N . LEU A 1 495 ? -41.015 12.213 -28.561 1.00 74.12 495 LEU A N 1
ATOM 3849 C CA . LEU A 1 495 ? -41.662 11.183 -29.377 1.00 74.12 495 LEU A CA 1
ATOM 3850 C C . LEU A 1 495 ? -42.784 11.778 -30.246 1.00 74.12 495 LEU A C 1
ATOM 3852 O O . LEU A 1 495 ? -42.903 11.426 -31.419 1.00 74.12 495 LEU A O 1
ATOM 3856 N N . GLY A 1 496 ? -43.546 12.740 -29.714 1.00 71.00 496 GLY A N 1
ATOM 3857 C CA . GLY A 1 496 ? -44.517 13.527 -30.480 1.00 71.00 496 GLY A CA 1
ATOM 3858 C C . GLY A 1 496 ? -43.880 14.323 -31.627 1.00 71.00 496 GLY A C 1
ATOM 3859 O O . GLY A 1 496 ? -44.393 14.300 -32.746 1.00 71.00 496 GLY A O 1
ATOM 3860 N N . MET A 1 497 ? -42.728 14.965 -31.397 1.00 69.38 497 MET A N 1
ATOM 3861 C CA . MET A 1 497 ? -41.982 15.661 -32.458 1.00 69.38 497 MET A CA 1
ATOM 3862 C C . MET A 1 497 ? -41.429 14.697 -33.519 1.00 69.38 497 MET A C 1
ATOM 3864 O O . MET A 1 497 ? -41.498 14.999 -34.708 1.00 69.38 497 MET A O 1
ATOM 3868 N N . LEU A 1 498 ? -40.938 13.518 -33.127 1.00 61.50 498 LEU A N 1
ATOM 3869 C CA . LEU A 1 498 ? -40.472 12.483 -34.062 1.00 61.50 498 LEU A CA 1
ATOM 3870 C C . LEU A 1 498 ? -41.615 11.894 -34.910 1.00 61.50 498 LEU A C 1
ATOM 3872 O O . LEU A 1 498 ? -41.432 11.638 -36.104 1.00 61.50 498 LEU A O 1
ATOM 3876 N N . LEU A 1 499 ? -42.811 11.741 -34.335 1.00 61.88 499 LEU A N 1
ATOM 3877 C CA . LEU A 1 499 ? -44.020 11.348 -35.068 1.00 61.88 499 LEU A CA 1
ATOM 3878 C C . LEU A 1 499 ? -44.511 12.450 -36.024 1.00 61.88 499 LEU A C 1
ATOM 3880 O O . LEU A 1 499 ? -44.989 12.140 -37.112 1.00 61.88 499 LEU A O 1
ATOM 3884 N N . ALA A 1 500 ? -44.332 13.730 -35.681 1.00 51.69 500 ALA A N 1
ATOM 3885 C CA . ALA A 1 500 ? -44.605 14.837 -36.600 1.00 51.69 500 ALA A CA 1
ATOM 3886 C C . ALA A 1 500 ? -43.587 14.901 -37.760 1.00 51.69 500 ALA A C 1
ATOM 3888 O O . ALA A 1 500 ? -43.974 15.042 -38.920 1.00 51.69 500 ALA A O 1
ATOM 3889 N N . LEU A 1 501 ? -42.289 14.744 -37.470 1.00 49.50 501 LEU A N 1
ATOM 3890 C CA . LEU A 1 501 ? -41.207 14.792 -38.465 1.00 49.50 501 LEU A CA 1
ATOM 3891 C C . LEU A 1 501 ? -41.246 13.622 -39.461 1.00 49.50 501 LEU A C 1
ATOM 3893 O O . LEU A 1 501 ? -40.937 13.803 -40.639 1.00 49.50 501 LEU A O 1
ATOM 3897 N N . SER A 1 502 ? -41.673 12.434 -39.024 1.00 47.91 502 SER A N 1
ATOM 3898 C CA . SER A 1 502 ? -41.831 11.266 -39.906 1.00 47.91 502 SER A CA 1
ATOM 3899 C C . SER A 1 502 ? -43.033 11.363 -40.863 1.00 47.91 502 SER A C 1
ATOM 3901 O O . SER A 1 502 ? -43.086 10.625 -41.847 1.00 47.91 502 SER A O 1
ATOM 3903 N N . GLY A 1 503 ? -43.948 12.319 -40.661 1.00 42.16 503 GLY A N 1
ATOM 3904 C CA . GLY A 1 503 ? -45.097 12.556 -41.543 1.00 42.16 503 GLY A CA 1
ATOM 3905 C C . GLY A 1 503 ? -44.772 13.173 -42.914 1.00 42.16 503 GLY A C 1
ATOM 3906 O O . GLY A 1 503 ? -45.639 13.189 -43.785 1.00 42.16 503 GLY A O 1
ATOM 3907 N N . LEU A 1 504 ? -43.549 13.674 -43.134 1.00 42.22 504 LEU A N 1
ATOM 3908 C CA . LEU A 1 504 ? -43.186 14.437 -44.342 1.00 42.22 504 LEU A CA 1
ATOM 3909 C C . LEU A 1 504 ? -42.554 13.615 -45.482 1.00 42.22 504 LEU A C 1
ATOM 3911 O O . LEU A 1 504 ? -42.415 14.131 -46.590 1.00 42.22 504 LEU A O 1
ATOM 3915 N N . PHE A 1 505 ? -42.209 12.342 -45.260 1.00 37.38 505 PHE A N 1
ATOM 3916 C CA . PHE A 1 505 ? -41.517 11.504 -46.252 1.00 37.38 505 PHE A CA 1
ATOM 3917 C C . PHE A 1 505 ? -42.242 10.188 -46.566 1.00 37.38 505 PHE A C 1
ATOM 3919 O O . PHE A 1 505 ? -41.700 9.100 -46.376 1.00 37.38 505 PHE A O 1
ATOM 3926 N N . ASN A 1 506 ? -43.447 10.267 -47.143 1.00 32.28 506 ASN A N 1
ATOM 3927 C CA . ASN A 1 506 ? -43.954 9.151 -47.949 1.00 32.28 506 ASN A CA 1
ATOM 3928 C C . ASN A 1 506 ? -44.955 9.590 -49.034 1.00 32.28 506 ASN A C 1
ATOM 3930 O O . ASN A 1 506 ? -46.059 10.035 -48.734 1.00 32.28 506 ASN A O 1
ATOM 3934 N N . SER A 1 507 ? -44.586 9.449 -50.313 1.00 30.30 507 SER A N 1
ATOM 3935 C CA . SER A 1 507 ? -45.492 9.701 -51.445 1.00 30.30 507 SER A CA 1
ATOM 3936 C C . SER A 1 507 ? -45.192 8.803 -52.655 1.00 30.30 507 SER A C 1
ATOM 3938 O O . SER A 1 507 ? -44.234 9.020 -53.397 1.00 30.30 507 SER A O 1
ATOM 3940 N N . LYS A 1 508 ? -46.035 7.776 -52.860 1.00 30.62 508 LYS A N 1
ATOM 3941 C CA . LYS A 1 508 ? -46.223 6.993 -54.106 1.00 30.62 508 LYS A CA 1
ATOM 3942 C C . LYS A 1 508 ? -47.442 6.046 -53.954 1.00 30.62 508 LYS A C 1
ATOM 3944 O O . LYS A 1 508 ? -48.002 5.999 -52.861 1.00 30.62 508 LYS A O 1
ATOM 3949 N N . PRO A 1 509 ? -48.022 5.492 -55.040 1.00 36.91 509 PRO A N 1
ATOM 3950 C CA . PRO A 1 509 ? -49.367 5.932 -55.425 1.00 36.91 509 PRO A CA 1
ATOM 3951 C C . PRO A 1 509 ? -50.483 4.879 -55.283 1.00 36.91 509 PRO A C 1
ATOM 3953 O O . PRO A 1 509 ? -50.254 3.712 -54.980 1.00 36.91 509 PRO A O 1
ATOM 3956 N N . THR A 1 510 ? -51.721 5.322 -55.519 1.00 31.27 510 THR A N 1
ATOM 3957 C CA . THR A 1 510 ? -52.968 4.544 -55.404 1.00 31.27 510 THR A CA 1
ATOM 3958 C C . THR A 1 510 ? -53.157 3.485 -56.498 1.00 31.27 510 THR A C 1
ATOM 3960 O O . THR A 1 510 ? -52.672 3.645 -57.620 1.00 31.27 510 THR A O 1
ATOM 3963 N N . PRO A 1 511 ? -53.955 2.434 -56.207 1.00 30.75 511 PRO A N 1
ATOM 3964 C CA . PRO A 1 511 ? -55.132 2.199 -57.055 1.00 30.75 511 PRO A CA 1
ATOM 3965 C C . PRO A 1 511 ? -56.412 1.702 -56.325 1.00 30.75 511 PRO A C 1
ATOM 3967 O O . PRO A 1 511 ? -56.549 0.540 -55.974 1.00 30.75 511 PRO A O 1
ATOM 3970 N N . VAL A 1 512 ? -57.407 2.593 -56.212 1.00 26.00 512 VAL A N 1
ATOM 3971 C CA . VAL A 1 512 ? -58.767 2.454 -56.801 1.00 26.00 512 VAL A CA 1
ATOM 3972 C C . VAL A 1 512 ? -59.592 1.138 -56.614 1.00 26.00 512 VAL A C 1
ATOM 3974 O O . VAL A 1 512 ? -59.358 0.162 -57.318 1.00 26.00 512 VAL A O 1
ATOM 3977 N N . LYS A 1 513 ? -60.753 1.261 -55.915 1.00 26.11 513 LYS A N 1
ATOM 3978 C CA . LYS A 1 513 ? -62.012 0.430 -55.969 1.00 26.11 513 LYS A CA 1
ATOM 3979 C C . LYS A 1 513 ? -61.976 -0.973 -55.291 1.00 26.11 513 LYS A C 1
ATOM 3981 O O . LYS A 1 513 ? -60.922 -1.574 -55.207 1.00 26.11 513 LYS A O 1
ATOM 3986 N N . ARG A 1 514 ? -63.087 -1.571 -54.794 1.00 23.31 514 ARG A N 1
ATOM 3987 C CA . ARG A 1 514 ? -64.544 -1.226 -54.790 1.00 23.31 514 ARG A CA 1
ATOM 3988 C C . ARG A 1 514 ? -65.323 -1.934 -53.636 1.00 23.31 514 ARG A C 1
ATOM 3990 O O . ARG A 1 514 ? -64.919 -3.007 -53.221 1.00 23.31 514 ARG A O 1
ATOM 3997 N N . THR A 1 515 ? -66.447 -1.334 -53.204 1.00 23.22 515 THR A N 1
ATOM 3998 C CA . THR A 1 515 ? -67.785 -1.889 -52.788 1.00 23.22 515 THR A CA 1
ATOM 3999 C C . THR A 1 515 ? -67.994 -3.421 -52.597 1.00 23.22 515 THR A C 1
ATOM 4001 O O . THR A 1 515 ? -67.478 -4.183 -53.403 1.00 23.22 515 THR A O 1
ATOM 4004 N N . THR A 1 516 ? -68.864 -3.957 -51.707 1.00 23.97 516 THR A N 1
ATOM 4005 C CA . THR A 1 516 ? -70.124 -3.417 -51.099 1.00 23.97 516 THR A CA 1
ATOM 4006 C C . THR A 1 516 ? -70.662 -4.258 -49.906 1.00 23.97 516 THR A C 1
ATOM 4008 O O . THR A 1 516 ? -70.493 -5.469 -49.915 1.00 23.97 516 THR A O 1
ATOM 4011 N N . THR A 1 517 ? -71.352 -3.591 -48.957 1.00 22.75 517 THR A N 1
ATOM 4012 C CA . THR A 1 517 ? -72.558 -3.949 -48.129 1.00 22.75 517 THR A CA 1
ATOM 4013 C C . THR A 1 517 ? -73.098 -5.408 -48.045 1.00 22.75 517 THR A C 1
ATOM 4015 O O . THR A 1 517 ? -73.076 -6.141 -49.023 1.00 22.75 517 THR A O 1
ATOM 4018 N N . VAL A 1 518 ? -73.719 -5.868 -46.931 1.00 28.09 518 VAL A N 1
ATOM 4019 C CA . VAL A 1 518 ? -75.147 -5.624 -46.540 1.00 28.09 518 VAL A CA 1
ATOM 4020 C C . VAL A 1 518 ? -75.513 -6.231 -45.145 1.00 28.09 518 VAL A C 1
ATOM 4022 O O . VAL A 1 518 ? -75.170 -7.379 -44.920 1.00 28.09 518 VAL A O 1
ATOM 4025 N N . LYS A 1 519 ? -76.275 -5.479 -44.304 1.00 24.70 519 LYS A N 1
ATOM 4026 C CA . LYS A 1 519 ? -77.320 -5.817 -43.259 1.00 24.70 519 LYS A CA 1
ATOM 4027 C C . LYS A 1 519 ? -77.189 -7.059 -42.321 1.00 24.70 519 LYS A C 1
ATOM 4029 O O . LYS A 1 519 ? -76.749 -8.107 -42.755 1.00 24.70 519 LYS A O 1
ATOM 4034 N N . ALA A 1 520 ? -77.706 -7.078 -41.075 1.00 26.47 520 ALA A N 1
ATOM 4035 C CA . ALA A 1 520 ? -78.407 -6.083 -40.224 1.00 26.47 520 ALA A CA 1
ATOM 4036 C C . ALA A 1 520 ? -78.320 -6.437 -38.705 1.00 26.47 520 ALA A C 1
ATOM 4038 O O . ALA A 1 520 ? -77.877 -7.521 -38.342 1.00 26.47 520 ALA A O 1
ATOM 4039 N N . THR A 1 521 ? -78.748 -5.496 -37.851 1.00 24.48 521 THR A N 1
ATOM 4040 C CA . THR A 1 521 ? -78.702 -5.431 -36.365 1.00 24.48 521 THR A CA 1
ATOM 4041 C C . THR A 1 521 ? -79.680 -6.381 -35.627 1.00 24.48 521 THR A C 1
ATOM 4043 O O . THR A 1 521 ? -80.652 -6.806 -36.257 1.00 24.48 521 THR A O 1
ATOM 4046 N N . PRO A 1 522 ? -79.461 -6.729 -34.327 1.00 30.64 522 PRO A N 1
ATOM 4047 C CA . PRO A 1 522 ? -79.585 -5.782 -33.192 1.00 30.64 522 PRO A CA 1
ATOM 4048 C C . PRO A 1 522 ? -78.509 -5.854 -32.073 1.00 30.64 522 PRO A C 1
ATOM 4050 O O . PRO A 1 522 ? -77.777 -6.831 -31.959 1.00 30.64 522 PRO A O 1
ATOM 4053 N N . ASP A 1 523 ? -78.525 -4.818 -31.218 1.00 31.58 523 ASP A N 1
ATOM 4054 C CA . ASP A 1 523 ? -77.854 -4.643 -29.910 1.00 31.58 523 ASP A CA 1
ATOM 4055 C C . ASP A 1 523 ? -76.305 -4.650 -29.810 1.00 31.58 523 ASP A C 1
ATOM 4057 O O . ASP A 1 523 ? -75.592 -5.244 -30.611 1.00 31.58 523 ASP A O 1
ATOM 4061 N N . LYS A 1 524 ? -75.821 -4.001 -28.728 1.00 33.50 524 LYS A N 1
ATOM 4062 C CA . LYS A 1 524 ? -74.423 -3.729 -28.293 1.00 33.50 524 LYS A CA 1
ATOM 4063 C C . LYS A 1 524 ? -73.611 -2.627 -29.017 1.00 33.50 524 LYS A C 1
ATOM 4065 O O . LYS A 1 524 ? -73.682 -2.450 -30.221 1.00 33.50 524 LYS A O 1
ATOM 4070 N N . GLN A 1 525 ? -72.731 -2.023 -28.199 1.00 32.56 525 GLN A N 1
ATOM 4071 C CA . GLN A 1 525 ? -71.483 -1.278 -28.484 1.00 32.56 525 GLN A CA 1
ATOM 4072 C C . GLN A 1 525 ? -71.518 0.088 -29.219 1.00 32.56 525 GLN A C 1
ATOM 4074 O O . GLN A 1 525 ? -72.144 0.261 -30.252 1.00 32.56 525 GLN A O 1
ATOM 4079 N N . THR A 1 526 ? -70.740 1.026 -28.647 1.00 30.23 526 THR A N 1
ATOM 4080 C CA . THR A 1 526 ? -69.988 2.158 -29.252 1.00 30.23 526 THR A CA 1
ATOM 4081 C C . THR A 1 526 ? -70.580 2.973 -30.417 1.00 30.23 526 THR A C 1
ATOM 4083 O O . THR A 1 526 ? -70.583 2.486 -31.543 1.00 30.23 526 THR A O 1
ATOM 4086 N N . SER A 1 527 ? -70.805 4.281 -30.197 1.00 26.16 527 SER A N 1
ATOM 4087 C CA . SER A 1 527 ? -70.139 5.368 -30.965 1.00 26.16 527 SER A CA 1
ATOM 4088 C C . SER A 1 527 ? -70.473 6.782 -30.443 1.00 26.16 527 SER A C 1
ATOM 4090 O O . SER A 1 527 ? -71.461 6.973 -29.737 1.00 26.16 527 SER A O 1
ATOM 4092 N N . ASP A 1 528 ? -69.651 7.759 -30.831 1.00 32.72 528 ASP A N 1
ATOM 4093 C CA . ASP A 1 528 ? -69.622 9.150 -30.358 1.00 32.72 528 ASP A CA 1
ATOM 4094 C C . ASP A 1 528 ? -70.683 10.141 -30.895 1.00 32.72 528 ASP A C 1
ATOM 4096 O O . ASP A 1 528 ? -71.308 9.958 -31.937 1.00 32.72 528 ASP A O 1
ATOM 4100 N N . ALA A 1 529 ? -70.785 11.236 -30.131 1.00 43.75 529 ALA A N 1
ATOM 4101 C CA . ALA A 1 529 ? -71.005 12.657 -30.446 1.00 43.75 529 ALA A CA 1
ATOM 4102 C C . ALA A 1 529 ? -71.470 13.179 -31.835 1.00 43.75 529 ALA A C 1
ATOM 4104 O O . ALA A 1 529 ? -70.934 12.867 -32.895 1.00 43.75 529 ALA A O 1
ATOM 4105 N N . THR A 1 530 ? -72.304 14.227 -31.750 1.00 24.45 530 THR A N 1
ATOM 4106 C CA . THR A 1 530 ? -72.498 15.336 -32.717 1.00 24.45 530 THR A CA 1
ATOM 4107 C C . THR A 1 530 ? -72.698 16.635 -31.906 1.00 24.45 530 THR A C 1
ATOM 4109 O O . THR A 1 530 ? -73.355 16.546 -30.872 1.00 24.45 530 THR A O 1
ATOM 4112 N N . ALA A 1 531 ? -72.213 17.858 -32.181 1.00 30.95 531 ALA A N 1
ATOM 4113 C CA . ALA A 1 531 ? -71.685 18.598 -33.350 1.00 30.95 531 ALA A CA 1
ATOM 4114 C C . ALA A 1 531 ? -72.599 19.800 -33.721 1.00 30.95 531 ALA A C 1
ATOM 4116 O O . ALA A 1 531 ? -73.794 19.616 -33.935 1.00 30.95 531 ALA A O 1
ATOM 4117 N N . ALA A 1 532 ? -72.034 21.017 -33.817 1.00 24.06 532 ALA A N 1
ATOM 4118 C CA . ALA A 1 532 ? -72.696 22.253 -34.280 1.00 24.06 532 ALA A CA 1
ATOM 4119 C C . ALA A 1 532 ? -71.668 23.321 -34.758 1.00 24.06 532 ALA A C 1
ATOM 4121 O O . ALA A 1 532 ? -70.501 23.258 -34.381 1.00 24.06 532 ALA A O 1
ATOM 4122 N N . ALA A 1 533 ? -72.106 24.288 -35.579 1.00 27.28 533 ALA A N 1
ATOM 4123 C CA . ALA A 1 533 ? -71.347 25.413 -36.191 1.00 27.28 533 ALA A CA 1
ATOM 4124 C C . ALA A 1 533 ? -72.212 26.716 -36.100 1.00 27.28 533 ALA A C 1
ATOM 4126 O O . ALA A 1 533 ? -73.212 26.623 -35.378 1.00 27.28 533 ALA A O 1
ATOM 4127 N N . PRO A 1 534 ? -72.001 27.882 -36.792 1.00 50.59 534 PRO A N 1
ATOM 4128 C CA . PRO A 1 534 ? -70.982 28.391 -37.763 1.00 50.59 534 PRO A CA 1
ATOM 4129 C C . PRO A 1 534 ? -70.243 29.687 -37.249 1.00 50.59 534 PRO A C 1
ATOM 4131 O O . PRO A 1 534 ? -70.216 29.855 -36.037 1.00 50.59 534 PRO A O 1
ATOM 4134 N N . VAL A 1 535 ? -69.541 30.612 -37.961 1.00 27.02 535 VAL A N 1
ATOM 4135 C CA . VAL A 1 535 ? -69.754 31.462 -39.189 1.00 27.02 535 VAL A CA 1
ATOM 4136 C C . VAL A 1 535 ? -68.392 32.076 -39.695 1.00 27.02 535 VAL A C 1
ATOM 4138 O O . VAL A 1 535 ? -67.390 31.961 -38.999 1.00 27.02 535 VAL A O 1
ATOM 4141 N N . ALA A 1 536 ? -68.335 32.706 -40.892 1.00 27.33 536 ALA A N 1
ATOM 4142 C CA . ALA A 1 536 ? -67.164 33.352 -41.578 1.00 27.33 536 ALA A CA 1
ATOM 4143 C C . ALA A 1 536 ? -67.291 34.927 -41.639 1.00 27.33 536 ALA A C 1
ATOM 4145 O O . ALA A 1 536 ? -68.111 35.398 -40.848 1.00 27.33 536 ALA A O 1
ATOM 4146 N N . PRO A 1 537 ? -66.642 35.786 -42.506 1.00 44.41 537 PRO A N 1
ATOM 4147 C CA . PRO A 1 537 ? -65.678 35.602 -43.639 1.00 44.41 537 PRO A CA 1
ATOM 4148 C C . PRO A 1 537 ? -64.530 36.677 -43.844 1.00 44.41 537 PRO A C 1
ATOM 4150 O O . PRO A 1 537 ? -64.445 37.636 -43.088 1.00 44.41 537 PRO A O 1
ATOM 4153 N N . ALA A 1 538 ? -63.759 36.561 -44.960 1.00 27.55 538 ALA A N 1
ATOM 4154 C CA . ALA A 1 538 ? -62.838 37.545 -45.633 1.00 27.55 538 ALA A CA 1
ATOM 4155 C C . ALA A 1 538 ? -61.554 38.014 -44.876 1.00 27.55 538 ALA A C 1
ATOM 4157 O O . ALA A 1 538 ? -61.541 37.981 -43.654 1.00 27.55 538 ALA A O 1
ATOM 4158 N N . GLY A 1 539 ? -60.424 38.456 -45.478 1.00 25.52 539 GLY A N 1
ATOM 4159 C CA . GLY A 1 539 ? -59.919 38.678 -46.869 1.00 25.52 539 GLY A CA 1
ATOM 4160 C C . GLY A 1 539 ? -58.553 39.452 -46.810 1.00 25.52 539 GLY A C 1
ATOM 4161 O O . GLY A 1 539 ? -58.199 39.862 -45.707 1.00 25.52 539 GLY A O 1
ATOM 4162 N N . GLU A 1 540 ? -57.695 39.724 -47.820 1.00 26.38 540 GLU A N 1
ATOM 4163 C CA . GLU A 1 540 ? -57.561 39.422 -49.277 1.00 26.38 540 GLU A CA 1
ATOM 4164 C C . GLU A 1 540 ? -56.037 39.421 -49.711 1.00 26.38 540 GLU A C 1
ATOM 4166 O O . GLU A 1 540 ? -55.206 38.996 -48.915 1.00 26.38 540 GLU A O 1
ATOM 4171 N N . ASP A 1 541 ? -55.648 39.859 -50.933 1.00 27.72 541 ASP A N 1
ATOM 4172 C CA . ASP A 1 541 ? -54.321 39.704 -51.635 1.00 27.72 541 ASP A CA 1
ATOM 4173 C C . ASP A 1 541 ? -53.937 41.004 -52.444 1.00 27.72 541 ASP A C 1
ATOM 4175 O O . ASP A 1 541 ? -54.770 41.917 -52.446 1.00 27.72 541 ASP A O 1
ATOM 4179 N N . PRO A 1 542 ? -52.865 41.152 -53.294 1.00 51.22 542 PRO A N 1
ATOM 4180 C CA . PRO A 1 542 ? -51.454 40.657 -53.352 1.00 51.22 542 PRO A CA 1
ATOM 4181 C C . PRO A 1 542 ? -50.384 41.751 -53.783 1.00 51.22 542 PRO A C 1
ATOM 4183 O O . PRO A 1 542 ? -50.754 42.914 -53.946 1.00 51.22 542 PRO A O 1
ATOM 4186 N N . LYS A 1 543 ? -49.102 41.368 -54.095 1.00 25.81 543 LYS A N 1
ATOM 4187 C CA . LYS A 1 543 ? -48.119 41.877 -55.154 1.00 25.81 543 LYS A CA 1
ATOM 4188 C C . LYS A 1 543 ? -46.626 42.087 -54.719 1.00 25.81 543 LYS A C 1
ATOM 4190 O O . LYS A 1 543 ? -46.396 42.683 -53.680 1.00 25.81 543 LYS A O 1
ATOM 4195 N N . LEU A 1 544 ? -45.612 41.460 -55.374 1.00 27.45 544 LEU A N 1
ATOM 4196 C CA . LEU A 1 544 ? -44.688 41.880 -56.500 1.00 27.45 544 LEU A CA 1
ATOM 4197 C C . LEU A 1 544 ? -43.622 42.977 -56.169 1.00 27.45 544 LEU A C 1
ATOM 4199 O O . LEU A 1 544 ? -43.983 43.915 -55.473 1.00 27.45 544 LEU A O 1
ATOM 4203 N N . ALA A 1 545 ? -42.369 43.032 -56.692 1.00 27.34 545 ALA A N 1
ATOM 4204 C CA . ALA A 1 545 ? -41.453 42.112 -57.434 1.00 27.34 545 ALA A CA 1
ATOM 4205 C C . ALA A 1 545 ? -40.032 42.757 -57.657 1.00 27.34 545 ALA A C 1
ATOM 4207 O O . ALA A 1 545 ? -39.964 43.978 -57.581 1.00 27.34 545 ALA A O 1
ATOM 4208 N N . GLN A 1 546 ? -38.985 41.968 -58.028 1.00 26.69 546 GLN A N 1
ATOM 4209 C CA . GLN A 1 546 ? -37.728 42.325 -58.793 1.00 26.69 546 GLN A CA 1
ATOM 4210 C C . GLN A 1 546 ? -36.790 43.466 -58.233 1.00 26.69 546 GLN A C 1
ATOM 4212 O O . GLN A 1 546 ? -37.198 44.178 -57.327 1.00 26.69 546 GLN A O 1
ATOM 4217 N N . GLU A 1 547 ? -35.511 43.716 -58.612 1.00 28.47 547 GLU A N 1
ATOM 4218 C CA . GLU A 1 547 ? -34.488 43.084 -59.497 1.00 28.47 547 GLU A CA 1
ATOM 4219 C C . GLU A 1 547 ? -33.014 43.488 -59.130 1.00 28.47 547 GLU A C 1
ATOM 4221 O O . GLU A 1 547 ? -32.788 44.350 -58.286 1.00 28.47 547 GLU A O 1
ATOM 4226 N N . ASP A 1 548 ? -32.048 42.838 -59.798 1.00 28.30 548 ASP A N 1
ATOM 4227 C CA . ASP A 1 548 ? -30.568 42.950 -59.945 1.00 28.30 548 ASP A CA 1
ATOM 4228 C C . ASP A 1 548 ? -29.668 44.164 -59.518 1.00 28.30 548 ASP A C 1
ATOM 4230 O O . ASP A 1 548 ? -29.935 45.332 -59.773 1.00 28.30 548 ASP A O 1
ATOM 4234 N N . ALA A 1 549 ? -28.467 43.782 -59.025 1.00 30.23 549 ALA A N 1
ATOM 4235 C CA . ALA A 1 549 ? -27.070 44.196 -59.355 1.00 30.23 549 ALA A CA 1
ATOM 4236 C C . ALA A 1 549 ? -26.519 45.663 -59.379 1.00 30.23 549 ALA A C 1
ATOM 4238 O O . ALA A 1 549 ? -26.906 46.486 -60.199 1.00 30.23 549 ALA A O 1
ATOM 4239 N N . GLY A 1 550 ? -25.356 45.863 -58.709 1.00 25.86 550 GLY A N 1
ATOM 4240 C CA . GLY A 1 550 ? -24.107 46.284 -59.408 1.00 25.86 550 GLY A CA 1
ATOM 4241 C C . GLY A 1 550 ? -23.335 47.585 -59.032 1.00 25.86 550 GLY A C 1
ATOM 4242 O O . GLY A 1 550 ? -23.774 48.668 -59.378 1.00 25.86 550 GLY A O 1
ATOM 4243 N N . ILE A 1 551 ? -22.096 47.425 -58.507 1.00 30.72 551 ILE A N 1
ATOM 4244 C CA . ILE A 1 551 ? -20.831 48.185 -58.803 1.00 30.72 551 ILE A CA 1
ATOM 4245 C C . ILE A 1 551 ? -20.739 49.724 -58.534 1.00 30.72 551 ILE A C 1
ATOM 4247 O O . ILE A 1 551 ? -21.470 50.491 -59.142 1.00 30.72 551 ILE A O 1
ATOM 4251 N N . ASP A 1 552 ? -19.743 50.196 -57.740 1.00 27.14 552 ASP A N 1
ATOM 4252 C CA . ASP A 1 552 ? -18.508 50.920 -58.199 1.00 27.14 552 ASP A CA 1
ATOM 4253 C C . ASP A 1 552 ? -17.508 51.254 -57.032 1.00 27.14 552 ASP A C 1
ATOM 4255 O O . ASP A 1 552 ? -17.598 50.646 -55.964 1.00 27.14 552 ASP A O 1
ATOM 4259 N N . THR A 1 553 ? -16.483 52.109 -57.244 1.00 30.67 553 THR A N 1
ATOM 4260 C CA . THR A 1 553 ? -15.127 51.990 -56.632 1.00 30.67 553 THR A CA 1
ATOM 4261 C C . THR A 1 553 ? -14.402 53.312 -56.206 1.00 30.67 553 THR A C 1
ATOM 4263 O O . THR A 1 553 ? -14.936 54.406 -56.358 1.00 30.67 553 THR A O 1
ATOM 4266 N N . LEU A 1 554 ? -13.132 53.188 -55.728 1.00 30.08 554 LEU A N 1
ATOM 4267 C CA . LEU A 1 554 ? -12.041 54.202 -55.532 1.00 30.08 554 LEU A CA 1
ATOM 4268 C C . LEU A 1 554 ? -11.973 55.026 -54.203 1.00 30.08 554 LEU A C 1
ATOM 4270 O O . LEU A 1 554 ? -13.002 55.311 -53.610 1.00 30.08 554 LEU A O 1
ATOM 4274 N N . ALA A 1 555 ? -10.822 55.545 -53.694 1.00 31.25 555 ALA A N 1
ATOM 4275 C CA . ALA A 1 555 ? -9.376 55.173 -53.738 1.00 31.25 555 ALA A CA 1
ATOM 4276 C C . ALA A 1 555 ? -8.468 56.117 -52.854 1.00 31.25 555 ALA A C 1
ATOM 4278 O O . ALA A 1 555 ? -8.934 57.154 -52.396 1.00 31.25 555 ALA A O 1
ATOM 4279 N N . VAL A 1 556 ? -7.142 55.818 -52.770 1.00 29.73 556 VAL A N 1
ATOM 4280 C CA . VAL A 1 556 ? -5.944 56.704 -52.497 1.00 29.73 556 VAL A CA 1
ATOM 4281 C C . VAL A 1 556 ? -5.404 56.871 -51.036 1.00 29.73 556 VAL A C 1
ATOM 4283 O O . VAL A 1 556 ? -6.208 57.038 -50.134 1.00 29.73 556 VAL A O 1
ATOM 4286 N N . LYS A 1 557 ? -4.081 57.012 -50.701 1.00 31.41 557 LYS A N 1
ATOM 4287 C CA . LYS A 1 557 ? -2.757 56.401 -51.115 1.00 31.41 557 LYS A CA 1
ATOM 4288 C C . LYS A 1 557 ? -1.522 57.035 -50.382 1.00 31.41 557 LYS A C 1
ATOM 4290 O O . LYS A 1 557 ? -1.529 58.258 -50.264 1.00 31.41 557 LYS A O 1
ATOM 4295 N N . LYS A 1 558 ? -0.430 56.270 -50.080 1.00 28.89 558 LYS A N 1
ATOM 4296 C CA . LYS A 1 558 ? 1.063 56.596 -50.072 1.00 28.89 558 LYS A CA 1
ATOM 4297 C C . LYS A 1 558 ? 1.876 55.793 -48.999 1.00 28.89 558 LYS A C 1
ATOM 4299 O O . LYS A 1 558 ? 1.270 55.503 -47.980 1.00 28.89 558 LYS A O 1
ATOM 4304 N N . ARG A 1 559 ? 3.212 55.511 -49.042 1.00 33.12 559 ARG A N 1
ATOM 4305 C CA . ARG A 1 559 ? 4.312 55.229 -50.054 1.00 33.12 559 ARG A CA 1
ATOM 4306 C C . ARG A 1 559 ? 5.726 55.351 -49.366 1.00 33.12 559 ARG A C 1
ATOM 4308 O O . ARG A 1 559 ? 5.807 56.205 -48.498 1.00 33.12 559 ARG A O 1
ATOM 4315 N N . THR A 1 560 ? 6.900 54.747 -49.702 1.00 32.78 560 THR A N 1
ATOM 4316 C CA . THR A 1 560 ? 7.386 53.538 -50.464 1.00 32.78 560 THR A CA 1
ATOM 4317 C C . THR A 1 560 ? 8.940 53.367 -50.399 1.00 32.78 560 THR A C 1
ATOM 4319 O O . THR A 1 560 ? 9.634 54.328 -50.724 1.00 32.78 560 THR A O 1
ATOM 4322 N N . THR A 1 561 ? 9.464 52.141 -50.205 1.00 28.72 561 THR A N 1
ATOM 4323 C CA . THR A 1 561 ? 10.868 51.633 -50.421 1.00 28.72 561 THR A CA 1
ATOM 4324 C C . THR A 1 561 ? 10.810 50.106 -50.717 1.00 28.72 561 THR A C 1
ATOM 4326 O O . THR A 1 561 ? 9.753 49.538 -50.463 1.00 28.72 561 THR A O 1
ATOM 4329 N N . ARG A 1 562 ? 11.739 49.327 -51.326 1.00 32.88 562 ARG A N 1
ATOM 4330 C CA . ARG A 1 562 ? 13.086 49.424 -51.983 1.00 32.88 562 ARG A CA 1
ATOM 4331 C C . ARG A 1 562 ? 14.365 49.068 -51.175 1.00 32.88 562 ARG A C 1
ATOM 4333 O O . ARG A 1 562 ? 14.495 49.594 -50.083 1.00 32.88 562 ARG A O 1
ATOM 4340 N N . ALA A 1 563 ? 15.389 48.349 -51.708 1.00 29.22 563 ALA A N 1
ATOM 4341 C CA . ALA A 1 563 ? 15.496 47.456 -52.906 1.00 29.22 563 ALA A CA 1
ATOM 4342 C C . ALA A 1 563 ? 16.715 46.430 -52.862 1.00 29.22 563 ALA A C 1
ATOM 4344 O O . ALA A 1 563 ? 16.662 45.637 -51.932 1.00 29.22 563 ALA A O 1
ATOM 4345 N N . PRO A 1 564 ? 17.732 46.300 -53.783 1.00 58.16 564 PRO A N 1
ATOM 4346 C CA . PRO A 1 564 ? 18.312 44.969 -54.152 1.00 58.16 564 PRO A CA 1
ATOM 4347 C C . PRO A 1 564 ? 19.870 44.797 -54.128 1.00 58.16 564 PRO A C 1
ATOM 4349 O O . PRO A 1 564 ? 20.596 45.790 -54.061 1.00 58.16 564 PRO A O 1
ATOM 4352 N N . PRO A 1 565 ? 20.408 43.559 -54.292 1.00 54.50 565 PRO A N 1
ATOM 4353 C CA . PRO A 1 565 ? 21.425 43.294 -55.347 1.00 54.50 565 PRO A CA 1
ATOM 4354 C C . PRO A 1 565 ? 21.369 41.863 -55.986 1.00 54.50 565 PRO A C 1
ATOM 4356 O O . PRO A 1 565 ? 20.360 41.179 -55.865 1.00 54.50 565 PRO A O 1
ATOM 4359 N N . LEU A 1 566 ? 22.428 41.442 -56.714 1.00 37.88 566 LEU A N 1
ATOM 4360 C CA . LEU A 1 566 ? 22.692 40.130 -57.384 1.00 37.88 566 LEU A CA 1
ATOM 4361 C C . LEU A 1 566 ? 24.244 39.846 -57.342 1.00 37.88 566 LEU A C 1
ATOM 4363 O O . LEU A 1 566 ? 24.922 40.611 -56.662 1.00 37.88 566 LEU A O 1
ATOM 4367 N N . LEU A 1 567 ? 24.952 38.882 -57.987 1.00 35.00 567 LEU A N 1
ATOM 4368 C CA . LEU A 1 567 ? 24.722 37.926 -59.105 1.00 35.00 567 LEU A CA 1
ATOM 4369 C C . LEU A 1 567 ? 25.900 36.890 -59.222 1.00 35.00 567 LEU A C 1
ATOM 4371 O O . LEU A 1 567 ? 27.029 37.344 -59.403 1.00 35.00 567 LEU A O 1
ATOM 4375 N N . GLN A 1 568 ? 25.706 35.549 -59.259 1.00 30.16 568 GLN A N 1
ATOM 4376 C CA . GLN A 1 568 ? 26.701 34.621 -59.882 1.00 30.16 568 GLN A CA 1
ATOM 4377 C C . GLN A 1 568 ? 26.167 33.214 -60.259 1.00 30.16 568 GLN A C 1
ATOM 4379 O O . GLN A 1 568 ? 25.485 32.582 -59.462 1.00 30.16 568 GLN A O 1
ATOM 4384 N N . ASN A 1 569 ? 26.498 32.698 -61.458 1.00 38.75 569 ASN A N 1
ATOM 4385 C CA . ASN A 1 569 ? 26.147 31.332 -61.901 1.00 38.75 569 ASN A CA 1
ATOM 4386 C C . ASN A 1 569 ? 27.069 30.861 -63.054 1.00 38.75 569 ASN A C 1
ATOM 4388 O O . ASN A 1 569 ? 27.014 31.458 -64.128 1.00 38.75 569 ASN A O 1
ATOM 4392 N N . SER A 1 570 ? 27.933 29.846 -62.856 1.00 34.56 570 SER A N 1
ATOM 4393 C CA . SER A 1 570 ? 28.743 29.201 -63.936 1.00 34.56 570 SER A CA 1
ATOM 4394 C C . SER A 1 570 ? 29.547 27.939 -63.545 1.00 34.56 570 SER A C 1
ATOM 4396 O O . SER A 1 570 ? 30.005 27.230 -64.435 1.00 34.56 570 SER A O 1
ATOM 4398 N N . ILE A 1 571 ? 29.765 27.640 -62.257 1.00 37.88 571 ILE A N 1
ATOM 4399 C CA . ILE A 1 571 ? 30.735 26.597 -61.838 1.00 37.88 571 ILE A CA 1
ATOM 4400 C C . ILE A 1 571 ? 30.157 25.163 -61.862 1.00 37.88 571 ILE A C 1
ATOM 4402 O O . ILE A 1 571 ? 30.889 24.208 -62.112 1.00 37.88 571 ILE A O 1
ATOM 4406 N N . MET A 1 572 ? 28.843 24.993 -61.673 1.00 42.19 572 MET A N 1
ATOM 4407 C CA . MET A 1 572 ? 28.215 23.680 -61.417 1.00 42.19 572 MET A CA 1
ATOM 4408 C C . MET A 1 572 ? 28.313 22.662 -62.575 1.00 42.19 572 MET A C 1
ATOM 4410 O O . MET A 1 572 ? 28.273 21.458 -62.332 1.00 42.19 572 MET A O 1
ATOM 4414 N N . SER A 1 573 ? 28.495 23.122 -63.819 1.00 40.06 573 SER A N 1
ATOM 4415 C CA . SER A 1 573 ? 28.410 22.293 -65.038 1.00 40.06 573 SER A CA 1
ATOM 4416 C C . SER A 1 573 ? 29.461 21.169 -65.142 1.00 40.06 573 SER A C 1
ATOM 4418 O O . SER A 1 573 ? 29.237 20.177 -65.834 1.00 40.06 573 SER A O 1
ATOM 4420 N N . LEU A 1 574 ? 30.603 21.269 -64.444 1.00 37.31 574 LEU A N 1
ATOM 4421 C CA . LEU A 1 574 ? 31.611 20.195 -64.441 1.00 37.31 574 LEU A CA 1
ATOM 4422 C C . LEU A 1 574 ? 31.392 19.145 -63.338 1.00 37.31 574 LEU A C 1
ATOM 4424 O O . LEU A 1 574 ? 31.784 17.991 -63.520 1.00 37.31 574 LEU A O 1
ATOM 4428 N N . GLU A 1 575 ? 30.762 19.497 -62.215 1.00 44.53 575 GLU A N 1
ATOM 4429 C CA . GLU A 1 575 ? 30.653 18.592 -61.060 1.00 44.53 575 GLU A CA 1
ATOM 4430 C C . GLU A 1 575 ? 29.583 17.505 -61.231 1.00 44.53 575 GLU A C 1
ATOM 4432 O O . GLU A 1 575 ? 29.730 16.400 -60.700 1.00 44.53 575 GLU A O 1
ATOM 4437 N N . GLU A 1 576 ? 28.512 17.782 -61.979 1.00 45.84 576 GLU A N 1
ATOM 4438 C CA . GLU A 1 576 ? 27.418 16.822 -62.181 1.00 45.84 576 GLU A CA 1
ATOM 4439 C C . GLU A 1 576 ? 27.867 15.586 -62.972 1.00 45.84 576 GLU A C 1
ATOM 4441 O O . GLU A 1 576 ? 27.547 14.460 -62.585 1.00 45.84 576 GLU A O 1
ATOM 4446 N N . SER A 1 577 ? 28.706 15.769 -63.999 1.00 35.56 577 SER A N 1
ATOM 4447 C CA . SER A 1 577 ? 29.249 14.656 -64.796 1.00 35.56 577 SER A CA 1
ATOM 4448 C C . SER A 1 577 ? 30.040 13.639 -63.954 1.00 35.56 577 SER A C 1
ATOM 4450 O O . SER A 1 577 ? 29.963 12.434 -64.191 1.00 35.56 577 SER A O 1
ATOM 4452 N N . ILE A 1 578 ? 30.733 14.105 -62.908 1.00 46.84 578 ILE A N 1
ATOM 4453 C CA . ILE A 1 578 ? 31.546 13.271 -62.010 1.00 46.84 578 ILE A CA 1
ATOM 4454 C C . ILE A 1 578 ? 30.675 12.565 -60.950 1.00 46.84 578 ILE A C 1
ATOM 4456 O O . ILE A 1 578 ? 31.023 11.476 -60.479 1.00 46.84 578 ILE A O 1
ATOM 4460 N N . LYS A 1 579 ? 29.518 13.137 -60.583 1.00 49.09 579 LYS A N 1
ATOM 4461 C CA . LYS A 1 579 ? 28.559 12.520 -59.646 1.00 49.09 579 LYS A CA 1
ATOM 4462 C C . LYS A 1 579 ? 27.816 11.330 -60.266 1.00 49.09 579 LYS A C 1
ATOM 4464 O O . LYS A 1 579 ? 27.597 10.332 -59.575 1.00 49.09 579 LYS A O 1
ATOM 4469 N N . ASP A 1 580 ? 27.457 11.398 -61.545 1.00 50.91 580 ASP A N 1
ATOM 4470 C CA . ASP A 1 580 ? 26.614 10.371 -62.170 1.00 50.91 580 ASP A CA 1
ATOM 4471 C C . ASP A 1 580 ? 27.344 9.054 -62.478 1.00 50.91 580 ASP A C 1
ATOM 4473 O O . ASP A 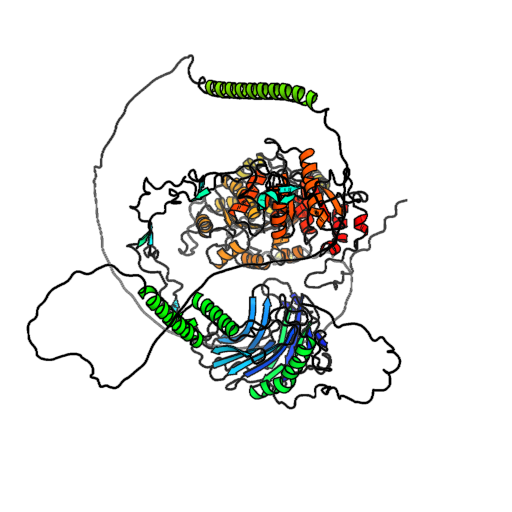1 580 ? 26.768 7.977 -62.296 1.00 50.91 580 ASP A O 1
ATOM 4477 N N . ASP A 1 581 ? 28.628 9.091 -62.844 1.00 49.09 581 ASP A N 1
ATOM 4478 C CA . ASP A 1 581 ? 29.403 7.855 -63.027 1.00 49.09 581 ASP A CA 1
ATOM 4479 C C . ASP A 1 581 ? 29.705 7.150 -61.691 1.00 49.09 581 ASP A C 1
ATOM 4481 O O . ASP A 1 581 ? 29.667 5.917 -61.624 1.00 49.09 581 ASP A O 1
ATOM 4485 N N . ARG A 1 582 ? 29.853 7.898 -60.584 1.00 48.50 582 ARG A N 1
ATOM 4486 C CA . ARG A 1 582 ? 29.873 7.305 -59.231 1.00 48.50 582 ARG A CA 1
ATOM 4487 C C . ARG A 1 582 ? 28.537 6.633 -58.883 1.00 48.50 582 ARG A C 1
ATOM 4489 O O . ARG A 1 582 ? 28.534 5.484 -58.442 1.00 48.50 582 ARG A O 1
ATOM 4496 N N . LYS A 1 583 ? 27.397 7.280 -59.167 1.00 52.50 583 LYS A N 1
ATOM 4497 C CA . LYS A 1 583 ? 26.058 6.683 -58.966 1.00 52.50 583 LYS A CA 1
ATOM 4498 C C . LYS A 1 583 ? 25.836 5.399 -59.778 1.00 52.50 583 LYS A C 1
ATOM 4500 O O . LYS A 1 583 ? 25.116 4.515 -59.309 1.00 52.50 583 LYS A O 1
ATOM 4505 N N . LYS A 1 584 ? 26.423 5.266 -60.975 1.00 55.94 584 LYS A N 1
ATOM 4506 C CA . LYS A 1 584 ? 26.372 4.013 -61.759 1.00 55.94 584 LYS A CA 1
ATOM 4507 C C . LYS A 1 584 ? 27.157 2.893 -61.070 1.00 55.94 584 LYS A C 1
ATOM 4509 O O . LYS A 1 584 ? 26.589 1.818 -60.872 1.00 55.94 584 LYS A O 1
ATOM 4514 N N . SER A 1 585 ? 28.392 3.170 -60.641 1.00 52.06 585 SER A N 1
ATOM 4515 C CA . SER A 1 585 ? 29.262 2.221 -59.924 1.00 52.06 585 SER A CA 1
ATOM 4516 C C . SER A 1 585 ? 28.562 1.592 -58.709 1.00 52.06 585 SER A C 1
ATOM 4518 O O . SER A 1 585 ? 28.409 0.369 -58.631 1.00 52.06 585 SER A O 1
ATOM 4520 N N . ASP A 1 586 ? 28.029 2.417 -57.802 1.00 62.03 586 ASP A N 1
ATOM 4521 C CA . ASP A 1 586 ? 27.362 1.935 -56.582 1.00 62.03 586 ASP A CA 1
ATOM 4522 C C . ASP A 1 586 ? 26.104 1.101 -56.880 1.00 62.03 586 ASP A C 1
ATOM 4524 O O . ASP A 1 586 ? 25.788 0.131 -56.181 1.00 62.03 586 ASP A O 1
ATOM 4528 N N . LYS A 1 587 ? 25.368 1.453 -57.943 1.00 62.56 587 LYS A N 1
ATOM 4529 C CA . LYS A 1 587 ? 24.149 0.749 -58.371 1.00 62.56 587 LYS A CA 1
ATOM 4530 C C . LYS A 1 587 ? 24.456 -0.639 -58.942 1.00 62.56 587 LYS A C 1
ATOM 4532 O O . LYS A 1 587 ? 23.631 -1.548 -58.802 1.00 62.56 587 LYS A O 1
ATOM 4537 N N . GLU A 1 588 ? 25.628 -0.815 -59.547 1.00 67.75 588 GLU A N 1
ATOM 4538 C CA . GLU A 1 588 ? 26.100 -2.088 -60.089 1.00 67.75 588 GLU A CA 1
ATOM 4539 C C . GLU A 1 588 ? 26.642 -3.014 -58.990 1.00 67.75 588 GLU A C 1
ATOM 4541 O O . GLU A 1 588 ? 26.193 -4.161 -58.885 1.00 67.75 588 GLU A O 1
ATOM 4546 N N . GLU A 1 589 ? 27.474 -2.520 -58.064 1.00 65.00 589 GLU A N 1
ATOM 4547 C CA . GLU A 1 589 ? 27.922 -3.349 -56.935 1.00 65.00 589 GLU A CA 1
ATOM 4548 C C . GLU A 1 589 ? 26.752 -3.748 -56.013 1.00 65.00 589 GLU A C 1
ATOM 4550 O O . GLU A 1 589 ? 26.645 -4.905 -55.585 1.00 65.00 589 GLU A O 1
ATOM 4555 N N . ARG A 1 590 ? 25.792 -2.843 -55.768 1.00 61.47 590 ARG A N 1
ATOM 4556 C CA . ARG A 1 590 ? 24.584 -3.157 -54.982 1.00 61.47 590 ARG A CA 1
ATOM 4557 C C . ARG A 1 590 ? 23.687 -4.199 -55.667 1.00 61.47 590 ARG A C 1
ATOM 4559 O O . ARG A 1 590 ? 22.977 -4.928 -54.969 1.00 61.47 590 ARG A O 1
ATOM 4566 N N . ARG A 1 591 ? 23.736 -4.329 -57.002 1.00 70.69 591 ARG A N 1
ATOM 4567 C CA . ARG A 1 591 ? 23.116 -5.446 -57.743 1.00 70.69 591 ARG A CA 1
ATOM 4568 C C . ARG A 1 591 ? 23.899 -6.745 -57.554 1.00 70.69 591 ARG A C 1
ATOM 4570 O O . ARG A 1 591 ? 23.289 -7.749 -57.180 1.00 70.69 591 ARG A O 1
ATOM 4577 N N . ARG A 1 592 ? 25.226 -6.718 -57.715 1.00 72.69 592 ARG A N 1
ATOM 4578 C CA . ARG A 1 592 ? 26.106 -7.885 -57.532 1.00 72.69 592 ARG A CA 1
ATOM 4579 C C . ARG A 1 592 ? 25.958 -8.511 -56.138 1.00 72.69 592 ARG A C 1
ATOM 4581 O O . ARG A 1 592 ? 25.618 -9.690 -56.041 1.00 72.69 592 ARG A O 1
ATOM 4588 N N . ARG A 1 593 ? 26.054 -7.716 -55.062 1.00 67.94 593 ARG A N 1
ATOM 4589 C CA . ARG A 1 593 ? 25.847 -8.188 -53.673 1.00 67.94 593 ARG A CA 1
ATOM 4590 C C . ARG A 1 593 ? 24.452 -8.804 -53.446 1.00 67.94 593 ARG A C 1
ATOM 4592 O O . ARG A 1 593 ? 24.276 -9.644 -52.561 1.00 67.94 593 ARG A O 1
ATOM 4599 N N . LYS A 1 594 ? 23.438 -8.407 -54.232 1.00 67.31 594 LYS A N 1
ATOM 4600 C CA . LYS A 1 594 ? 22.068 -8.956 -54.168 1.00 67.31 594 LYS A CA 1
ATOM 4601 C C . LYS A 1 594 ? 21.934 -10.288 -54.923 1.00 67.31 594 LYS A C 1
ATOM 4603 O O . LYS A 1 594 ? 21.170 -11.141 -54.475 1.00 67.31 594 LYS A O 1
ATOM 4608 N N . GLN A 1 595 ? 22.697 -10.503 -56.000 1.00 71.94 595 GLN A N 1
ATOM 4609 C CA . GLN A 1 595 ? 22.832 -11.817 -56.648 1.00 71.94 595 GLN A CA 1
ATOM 4610 C C . GLN A 1 595 ? 23.644 -12.796 -55.789 1.00 71.94 595 GLN A C 1
ATOM 4612 O O . GLN A 1 595 ? 23.185 -13.913 -55.572 1.00 71.94 595 GLN A O 1
ATOM 4617 N N . GLU A 1 596 ? 24.777 -12.373 -55.221 1.00 71.38 596 GLU A N 1
ATOM 4618 C CA . GLU A 1 596 ? 25.607 -13.209 -54.337 1.00 71.38 596 GLU A CA 1
ATOM 4619 C C . GLU A 1 596 ? 24.804 -13.713 -53.118 1.00 71.38 596 GLU A C 1
ATOM 4621 O O . GLU A 1 596 ? 24.788 -14.912 -52.832 1.00 71.38 596 GLU A O 1
ATOM 4626 N N . LYS A 1 597 ? 24.018 -12.840 -52.462 1.00 67.25 597 LYS A N 1
ATOM 4627 C CA . LYS A 1 597 ? 23.092 -13.247 -51.383 1.00 67.25 597 LYS A CA 1
ATOM 4628 C C . LYS A 1 597 ? 21.966 -14.185 -51.838 1.00 67.25 597 LYS A C 1
ATOM 4630 O O . LYS A 1 597 ? 21.473 -14.959 -51.019 1.00 67.25 597 LYS A O 1
ATOM 4635 N N . ARG A 1 598 ? 21.541 -14.128 -53.105 1.00 67.81 598 ARG A N 1
ATOM 4636 C CA . ARG A 1 598 ? 20.521 -15.036 -53.653 1.00 67.81 598 ARG A CA 1
ATOM 4637 C C . ARG A 1 598 ? 21.113 -16.420 -53.928 1.00 67.81 598 ARG A C 1
ATOM 4639 O O . ARG A 1 598 ? 20.583 -17.398 -53.408 1.00 67.81 598 ARG A O 1
ATOM 4646 N N . ALA A 1 599 ? 22.254 -16.479 -54.613 1.00 67.81 599 ALA A N 1
ATOM 4647 C CA . ALA A 1 599 ? 22.992 -17.716 -54.863 1.00 67.81 599 ALA A CA 1
ATOM 4648 C C . ALA A 1 599 ? 23.363 -18.436 -53.553 1.00 67.81 599 ALA A C 1
ATOM 4650 O O . ALA A 1 599 ? 23.164 -19.642 -53.434 1.00 67.81 599 ALA A O 1
ATOM 4651 N N . ALA A 1 600 ? 23.799 -17.700 -52.522 1.00 64.81 600 ALA A N 1
ATOM 4652 C CA . ALA A 1 600 ? 24.078 -18.269 -51.201 1.00 64.81 600 ALA A CA 1
ATOM 4653 C C . ALA A 1 600 ? 22.831 -18.867 -50.512 1.00 64.81 600 ALA A C 1
ATOM 4655 O O . ALA A 1 600 ? 22.943 -19.835 -49.760 1.00 64.81 600 ALA A O 1
ATOM 4656 N N . ARG A 1 601 ? 21.633 -18.319 -50.766 1.00 62.62 601 ARG A N 1
ATOM 4657 C CA . ARG A 1 601 ? 20.366 -18.828 -50.212 1.00 62.62 601 ARG A CA 1
ATOM 4658 C C . ARG A 1 601 ? 19.865 -20.058 -50.973 1.00 62.62 601 ARG A C 1
ATOM 4660 O O . ARG A 1 601 ? 19.395 -21.000 -50.344 1.00 62.62 601 ARG A O 1
ATOM 4667 N N . GLU A 1 602 ? 20.017 -20.068 -52.294 1.00 63.72 602 GLU A N 1
ATOM 4668 C CA . GLU A 1 602 ? 19.673 -21.201 -53.164 1.00 63.72 602 GLU A CA 1
ATOM 4669 C C . GLU A 1 602 ? 20.634 -22.389 -52.928 1.00 63.72 602 GLU A C 1
ATOM 4671 O O . GLU A 1 602 ? 20.178 -23.516 -52.736 1.00 63.72 602 GLU A O 1
ATOM 4676 N N . ALA A 1 603 ? 21.939 -22.140 -52.762 1.00 55.03 603 ALA A N 1
ATOM 4677 C CA . ALA A 1 603 ? 22.914 -23.155 -52.345 1.00 55.03 603 ALA A CA 1
ATOM 4678 C C . ALA A 1 603 ? 22.600 -23.753 -50.958 1.00 55.03 603 ALA A C 1
ATOM 4680 O O . ALA A 1 603 ? 22.728 -24.961 -50.756 1.00 55.03 603 ALA A O 1
ATOM 4681 N N . LYS A 1 604 ? 22.133 -22.934 -50.002 1.00 54.12 604 LYS A N 1
ATOM 4682 C CA . LYS A 1 604 ? 21.755 -23.408 -48.659 1.00 54.12 604 LYS A CA 1
ATOM 4683 C C . LYS A 1 604 ? 20.461 -24.240 -48.652 1.00 54.12 604 LYS A C 1
ATOM 4685 O O . LYS A 1 604 ? 20.296 -25.063 -47.758 1.00 54.12 604 LYS A O 1
ATOM 4690 N N . ALA A 1 605 ? 19.585 -24.071 -49.647 1.00 47.56 605 ALA A N 1
ATOM 4691 C CA . ALA A 1 605 ? 18.419 -24.935 -49.858 1.00 47.56 605 ALA A CA 1
ATOM 4692 C C . ALA A 1 605 ? 18.802 -26.273 -50.524 1.00 47.56 605 ALA A C 1
ATOM 4694 O O . ALA A 1 605 ? 18.342 -27.331 -50.095 1.00 47.56 605 ALA A O 1
ATOM 4695 N N . ALA A 1 606 ? 19.706 -26.253 -51.510 1.00 44.97 606 ALA A N 1
ATOM 4696 C CA . ALA A 1 606 ? 20.251 -27.475 -52.110 1.00 44.97 606 ALA A CA 1
ATOM 4697 C C . ALA A 1 606 ? 21.018 -28.338 -51.084 1.00 44.97 606 ALA A C 1
ATOM 4699 O O . ALA A 1 606 ? 20.924 -29.563 -51.093 1.00 44.97 606 ALA A O 1
ATOM 4700 N N . ALA A 1 607 ? 21.718 -27.706 -50.136 1.00 44.44 607 ALA A N 1
ATOM 4701 C CA . ALA A 1 607 ? 22.441 -28.408 -49.076 1.00 44.44 607 ALA A CA 1
ATOM 4702 C C . ALA A 1 607 ? 21.540 -29.197 -48.099 1.00 44.44 607 ALA A C 1
ATOM 4704 O O . ALA A 1 607 ? 22.023 -30.139 -47.477 1.00 44.44 607 ALA A O 1
ATOM 4705 N N . SER A 1 608 ? 20.247 -28.864 -47.956 1.00 40.88 608 SER A N 1
ATOM 4706 C CA . SER A 1 608 ? 19.342 -29.574 -47.030 1.00 40.88 608 SER A CA 1
ATOM 4707 C C . SER A 1 608 ? 18.566 -30.734 -47.668 1.00 40.88 608 SER A C 1
ATOM 4709 O O . SER A 1 608 ? 17.691 -31.301 -47.019 1.00 40.88 608 SER A O 1
ATOM 4711 N N . THR A 1 609 ? 18.853 -31.083 -48.928 1.00 36.00 609 THR A N 1
ATOM 4712 C CA . THR A 1 609 ? 18.194 -32.186 -49.660 1.00 36.00 609 THR A CA 1
ATOM 4713 C C . THR A 1 609 ? 19.130 -33.352 -50.007 1.00 36.00 609 THR A C 1
ATOM 4715 O O . THR A 1 609 ? 18.687 -34.324 -50.612 1.00 36.00 609 THR A O 1
ATOM 4718 N N . VAL A 1 610 ? 20.396 -33.319 -49.566 1.00 37.88 610 VAL A N 1
ATOM 4719 C CA . VAL A 1 610 ? 21.396 -34.380 -49.811 1.00 37.88 610 VAL A CA 1
ATOM 4720 C C . VAL A 1 610 ? 22.035 -34.840 -48.491 1.00 37.88 610 VAL A C 1
ATOM 4722 O O . VAL A 1 610 ? 23.219 -34.634 -48.243 1.00 37.88 610 VAL A O 1
ATOM 4725 N N . ALA A 1 611 ? 21.226 -35.434 -47.607 1.00 33.75 611 ALA A N 1
ATOM 4726 C CA . ALA A 1 611 ? 21.677 -35.906 -46.289 1.00 33.75 611 ALA A CA 1
ATOM 4727 C C . ALA A 1 611 ? 20.956 -37.179 -45.788 1.00 33.75 611 ALA A C 1
ATOM 4729 O O . ALA A 1 611 ? 20.799 -37.363 -44.583 1.00 33.75 611 ALA A O 1
ATOM 4730 N N . SER A 1 612 ? 20.471 -38.049 -46.687 1.00 29.58 612 SER A N 1
ATOM 4731 C CA . SER A 1 612 ? 19.815 -39.311 -46.289 1.00 29.58 612 SER A CA 1
ATOM 4732 C C . SER A 1 612 ? 19.737 -40.389 -47.389 1.00 29.58 612 SER A C 1
ATOM 4734 O O . SER A 1 612 ? 18.643 -40.715 -47.832 1.00 29.58 612 SER A O 1
ATOM 4736 N N . ASP A 1 613 ? 20.862 -41.018 -47.772 1.00 26.72 613 ASP A N 1
ATOM 4737 C CA . ASP A 1 613 ? 20.821 -42.443 -48.180 1.00 26.72 613 ASP A CA 1
ATOM 4738 C C . ASP A 1 613 ? 22.184 -43.185 -48.142 1.00 26.72 613 ASP A C 1
ATOM 4740 O O . ASP A 1 613 ? 23.103 -42.824 -48.874 1.00 26.72 613 ASP A O 1
ATOM 4744 N N . SER A 1 614 ? 22.242 -44.310 -47.405 1.00 26.38 614 SER A N 1
ATOM 4745 C CA . SER A 1 614 ? 23.202 -45.440 -47.546 1.00 26.38 614 SER A CA 1
ATOM 4746 C C . SER A 1 614 ? 24.724 -45.168 -47.348 1.00 26.38 614 SER A C 1
ATOM 4748 O O . SER A 1 614 ? 25.174 -44.036 -47.438 1.00 26.38 614 SER A O 1
ATOM 4750 N N . LYS A 1 615 ? 25.639 -46.122 -47.072 1.00 30.02 615 LYS A N 1
ATOM 4751 C CA . LYS A 1 615 ? 25.667 -47.556 -46.646 1.00 30.02 615 LYS A CA 1
ATOM 4752 C C . LYS A 1 615 ? 27.078 -47.802 -45.997 1.00 30.02 615 LYS A C 1
ATOM 4754 O O . LYS A 1 615 ? 27.848 -46.853 -45.926 1.00 30.02 615 LYS A O 1
ATOM 4759 N N . THR A 1 616 ? 27.536 -48.945 -45.453 1.00 25.31 616 THR A N 1
ATOM 4760 C CA . THR A 1 616 ? 27.320 -50.380 -45.767 1.00 25.31 616 THR A CA 1
ATOM 4761 C C . THR A 1 616 ? 27.863 -51.282 -44.621 1.00 25.31 616 THR A C 1
ATOM 4763 O O . THR A 1 616 ? 28.991 -51.051 -44.207 1.00 25.31 616 THR A O 1
ATOM 4766 N N . THR A 1 617 ? 27.088 -52.300 -44.184 1.00 27.16 617 THR A N 1
ATOM 4767 C CA . THR A 1 617 ? 27.459 -53.734 -43.902 1.00 27.16 617 THR A CA 1
ATOM 4768 C C . THR A 1 617 ? 28.681 -54.105 -43.024 1.00 27.16 617 THR A C 1
ATOM 4770 O O . THR A 1 617 ? 29.752 -53.544 -43.206 1.00 27.16 617 THR A O 1
ATOM 4773 N N . ASP A 1 618 ? 28.695 -55.149 -42.174 1.00 26.89 618 ASP A N 1
ATOM 4774 C CA . ASP A 1 618 ? 27.722 -56.168 -41.676 1.00 26.89 618 ASP A CA 1
ATOM 4775 C C . ASP A 1 618 ? 28.378 -56.863 -40.422 1.00 26.89 618 ASP A C 1
ATOM 4777 O O . ASP A 1 618 ? 29.343 -56.307 -39.904 1.00 26.89 618 ASP A O 1
ATOM 4781 N N . VAL A 1 619 ? 28.015 -58.012 -39.811 1.00 26.94 619 VAL A N 1
ATOM 4782 C CA . VAL A 1 619 ? 27.108 -59.149 -40.117 1.00 26.94 619 VAL A CA 1
ATOM 4783 C C . VAL A 1 619 ? 26.529 -59.765 -38.825 1.00 26.94 619 VAL A C 1
ATOM 4785 O O . VAL A 1 619 ? 27.198 -59.757 -37.794 1.00 26.94 619 VAL A O 1
ATOM 4788 N N . SER A 1 620 ? 25.404 -60.498 -38.944 1.00 26.11 620 SER A N 1
ATOM 4789 C CA . SER A 1 620 ? 24.860 -61.489 -37.970 1.00 26.11 620 SER A CA 1
ATOM 4790 C C . SER A 1 620 ? 24.245 -60.907 -36.669 1.00 26.11 620 SER A C 1
ATOM 4792 O O . SER A 1 620 ? 24.722 -59.900 -36.172 1.00 26.11 620 SER A O 1
ATOM 4794 N N . ARG A 1 621 ? 23.194 -61.456 -36.021 1.00 28.27 621 ARG A N 1
ATOM 4795 C CA . ARG A 1 621 ? 22.284 -62.629 -36.203 1.00 28.27 621 ARG A CA 1
ATOM 4796 C C . ARG A 1 621 ? 21.113 -62.484 -35.168 1.00 28.27 621 ARG A C 1
ATOM 4798 O O . ARG A 1 621 ? 21.271 -61.698 -34.245 1.00 28.27 621 ARG A O 1
ATOM 4805 N N . MET A 1 622 ? 19.952 -63.168 -35.164 1.00 25.59 622 MET A N 1
ATOM 4806 C CA . MET A 1 622 ? 19.307 -64.154 -36.056 1.00 25.59 622 MET A CA 1
ATOM 4807 C C . MET A 1 622 ? 17.773 -64.260 -35.777 1.00 25.59 622 MET A C 1
ATOM 4809 O O . MET A 1 622 ? 17.421 -64.776 -34.728 1.00 25.59 622 MET A O 1
ATOM 4813 N N . GLU A 1 623 ? 16.895 -63.930 -36.748 1.00 28.62 623 GLU A N 1
ATOM 4814 C CA . GLU A 1 623 ? 15.500 -64.464 -36.906 1.00 28.62 623 GLU A CA 1
ATOM 4815 C C . GLU A 1 623 ? 14.431 -64.181 -35.792 1.00 28.62 623 GLU A C 1
ATOM 4817 O O . GLU A 1 623 ? 14.777 -63.868 -34.666 1.00 28.62 623 GLU A O 1
ATOM 4822 N N . LYS A 1 624 ? 13.089 -64.244 -35.976 1.00 25.98 624 LYS A N 1
ATOM 4823 C CA . LYS A 1 624 ? 12.146 -64.303 -37.135 1.00 25.98 624 LYS A CA 1
ATOM 4824 C C . LYS A 1 624 ? 10.694 -64.004 -36.656 1.00 25.98 624 LYS A C 1
ATOM 4826 O O . LYS A 1 624 ? 10.341 -64.536 -35.619 1.00 25.98 624 LYS A O 1
ATOM 4831 N N . LYS A 1 625 ? 9.869 -63.318 -37.487 1.00 25.27 625 LYS A N 1
ATOM 4832 C CA . LYS A 1 625 ? 8.431 -63.590 -37.861 1.00 25.27 625 LYS A CA 1
ATOM 4833 C C . LYS A 1 625 ? 7.351 -63.905 -36.769 1.00 25.27 625 LYS A C 1
ATOM 4835 O O . LYS A 1 625 ? 7.660 -64.380 -35.698 1.00 25.27 625 LYS A O 1
ATOM 4840 N N . ASP A 1 626 ? 6.030 -63.745 -36.965 1.00 27.08 626 ASP A N 1
ATOM 4841 C CA . ASP A 1 626 ? 5.180 -63.275 -38.084 1.00 27.08 626 ASP A CA 1
ATOM 4842 C C . ASP A 1 626 ? 3.767 -62.848 -37.587 1.00 27.08 626 ASP A C 1
ATOM 4844 O O . ASP A 1 626 ? 3.336 -63.313 -36.539 1.00 27.08 626 ASP A O 1
ATOM 4848 N N . ARG A 1 627 ? 2.998 -62.147 -38.445 1.00 27.14 627 ARG A N 1
ATOM 4849 C CA . ARG A 1 627 ? 1.509 -61.979 -38.443 1.00 27.14 627 ARG A CA 1
ATOM 4850 C C . ARG A 1 627 ? 0.815 -61.283 -37.233 1.00 27.14 627 ARG A C 1
ATOM 4852 O O . ARG A 1 627 ? 1.312 -61.323 -36.125 1.00 27.14 627 ARG A O 1
ATOM 4859 N N . LYS A 1 628 ? -0.405 -60.699 -37.288 1.00 25.42 628 LYS A N 1
ATOM 4860 C CA . LYS A 1 628 ? -1.284 -60.036 -38.305 1.00 25.42 628 LYS A CA 1
ATOM 4861 C C . LYS A 1 628 ? -2.784 -60.363 -38.075 1.00 25.42 628 LYS A C 1
ATOM 4863 O O . LYS A 1 628 ? -3.195 -61.479 -38.359 1.00 25.42 628 LYS A O 1
ATOM 4868 N N . ARG A 1 629 ? -3.585 -59.314 -37.788 1.00 25.88 629 ARG A N 1
ATOM 4869 C CA . ARG A 1 629 ? -5.072 -59.158 -37.901 1.00 25.88 629 ARG A CA 1
ATOM 4870 C C . ARG A 1 629 ? -6.039 -59.745 -36.830 1.00 25.88 629 ARG A C 1
ATOM 4872 O O . ARG A 1 629 ? -6.394 -60.908 -36.900 1.00 25.88 629 ARG A O 1
ATOM 4879 N N . LYS A 1 630 ? -6.647 -58.813 -36.069 1.00 25.31 630 LYS A N 1
ATOM 4880 C CA . LYS A 1 630 ? -8.036 -58.273 -36.213 1.00 25.31 630 LYS A CA 1
ATOM 4881 C C . LYS A 1 630 ? -9.276 -59.078 -35.713 1.00 25.31 630 LYS A C 1
ATOM 4883 O O . LYS A 1 630 ? -9.656 -60.050 -36.349 1.00 25.31 630 LYS A O 1
ATOM 4888 N N . ARG A 1 631 ? -10.031 -58.393 -34.823 1.00 26.36 631 ARG A N 1
ATOM 4889 C CA . ARG A 1 631 ? -11.508 -58.355 -34.591 1.00 26.36 631 ARG A CA 1
ATOM 4890 C C . ARG A 1 631 ? -12.207 -59.396 -33.686 1.00 26.36 631 ARG A C 1
ATOM 4892 O O . ARG A 1 631 ? -11.868 -60.567 -33.715 1.00 26.36 631 ARG A O 1
ATOM 4899 N N . ASP A 1 632 ? -13.260 -58.875 -33.029 1.00 26.73 632 ASP A N 1
ATOM 4900 C CA . ASP A 1 632 ? -14.418 -59.508 -32.349 1.00 26.73 632 ASP A CA 1
ATOM 4901 C C . ASP A 1 632 ? -14.099 -60.394 -31.116 1.00 26.73 632 ASP A C 1
ATOM 4903 O O . ASP A 1 632 ? -12.983 -60.879 -30.987 1.00 26.73 632 ASP A O 1
ATOM 4907 N N . GLY A 1 633 ? -14.982 -60.623 -30.128 1.00 25.02 633 GLY A N 1
ATOM 4908 C CA . GLY A 1 633 ? -16.352 -60.147 -29.831 1.00 25.02 633 GLY A CA 1
ATOM 4909 C C . GLY A 1 633 ? -16.821 -60.687 -28.448 1.00 25.02 633 GLY A C 1
ATOM 4910 O O . GLY A 1 633 ? -16.122 -61.515 -27.870 1.00 25.02 633 GLY A O 1
ATOM 4911 N N . LEU A 1 634 ? -17.949 -60.219 -27.881 1.00 27.94 634 LEU A N 1
ATOM 4912 C CA . LEU A 1 634 ? -18.438 -60.625 -26.533 1.00 27.94 634 LEU A CA 1
ATOM 4913 C C . LEU A 1 634 ? -18.970 -62.083 -26.474 1.00 27.94 634 LEU A C 1
ATOM 4915 O O . LEU A 1 634 ? -19.399 -62.609 -27.499 1.00 27.94 634 LEU A O 1
ATOM 4919 N N . GLY A 1 635 ? -18.997 -62.709 -25.277 1.00 23.72 635 GLY A N 1
ATOM 4920 C CA . GLY A 1 635 ? -19.447 -64.112 -25.111 1.00 23.72 635 GLY A CA 1
ATOM 4921 C C . GLY A 1 635 ? -19.568 -64.724 -23.690 1.00 23.72 635 GLY A C 1
ATOM 4922 O O . GLY A 1 635 ? -19.227 -65.886 -23.529 1.00 23.72 635 GLY A O 1
ATOM 4923 N N . ASP A 1 636 ? -19.992 -63.945 -22.689 1.00 28.20 636 ASP A N 1
ATOM 4924 C CA . ASP A 1 636 ? -20.837 -64.275 -21.504 1.00 28.20 636 ASP A CA 1
ATOM 4925 C C . ASP A 1 636 ? -20.939 -65.655 -20.754 1.00 28.20 636 ASP A C 1
ATOM 4927 O O . ASP A 1 636 ? -21.052 -66.726 -21.340 1.00 28.20 636 ASP A O 1
ATOM 4931 N N . ILE A 1 637 ? -21.169 -65.524 -19.423 1.00 29.42 637 ILE A N 1
ATOM 4932 C CA . ILE A 1 637 ? -22.099 -66.283 -18.517 1.00 29.42 637 ILE A CA 1
ATOM 4933 C C . ILE A 1 637 ? -21.667 -67.531 -17.662 1.00 29.42 637 ILE A C 1
ATOM 4935 O O . ILE A 1 637 ? -21.558 -68.657 -18.129 1.00 29.42 637 ILE A O 1
ATOM 4939 N N . ALA A 1 638 ? -21.590 -67.268 -16.336 1.00 27.48 638 ALA A N 1
ATOM 4940 C CA . ALA A 1 638 ? -22.127 -67.951 -15.119 1.00 27.48 638 ALA A CA 1
ATOM 4941 C C . ALA A 1 638 ? -21.816 -69.405 -14.644 1.00 27.48 638 ALA A C 1
ATOM 4943 O O . ALA A 1 638 ? -21.925 -70.370 -15.390 1.00 27.48 638 ALA A O 1
ATOM 4944 N N . ALA A 1 639 ? -21.667 -69.535 -13.303 1.00 24.98 639 ALA A N 1
ATOM 4945 C CA . ALA A 1 639 ? -22.298 -70.541 -12.403 1.00 24.98 639 ALA A CA 1
ATOM 4946 C C . ALA A 1 639 ? -22.167 -70.096 -10.901 1.00 24.98 639 ALA A C 1
ATOM 4948 O O . ALA A 1 639 ? -21.073 -69.702 -10.516 1.00 24.98 639 ALA A O 1
ATOM 4949 N N . VAL A 1 640 ? -23.259 -69.932 -10.111 1.00 27.12 640 VAL A N 1
ATOM 4950 C CA . VAL A 1 640 ? -23.782 -70.841 -9.025 1.00 27.12 640 VAL A CA 1
ATOM 4951 C C . VAL A 1 640 ? -22.990 -70.755 -7.678 1.00 27.12 640 VAL A C 1
ATOM 4953 O O . VAL A 1 640 ? -21.775 -70.642 -7.720 1.00 27.12 640 VAL A O 1
ATOM 4956 N N . ASP A 1 641 ? -23.540 -70.749 -6.440 1.00 24.81 641 ASP A N 1
ATOM 4957 C CA . ASP A 1 641 ? -24.884 -71.075 -5.878 1.00 24.81 641 ASP A CA 1
ATOM 4958 C C . ASP A 1 641 ? -25.341 -70.138 -4.701 1.00 24.81 641 ASP A C 1
ATOM 4960 O O . ASP A 1 641 ? -24.689 -69.140 -4.404 1.00 24.81 641 ASP A O 1
ATOM 4964 N N . SER A 1 642 ? -26.459 -70.460 -4.020 1.00 25.38 642 SER A N 1
ATOM 4965 C CA . SER A 1 642 ? -27.191 -69.653 -3.011 1.00 25.38 642 SER A CA 1
ATOM 4966 C C . SER A 1 642 ? -27.433 -70.343 -1.641 1.00 25.38 642 SER A C 1
ATOM 4968 O O . SER A 1 642 ? -27.279 -71.556 -1.523 1.00 25.38 642 SER A O 1
ATOM 4970 N N . SER A 1 643 ? -27.987 -69.590 -0.660 1.00 25.44 643 SER A N 1
ATOM 4971 C CA . SER A 1 643 ? -28.562 -69.985 0.673 1.00 25.44 643 SER A CA 1
ATOM 4972 C C . SER A 1 643 ? -27.708 -69.583 1.900 1.00 25.44 643 SER A C 1
ATOM 4974 O O . SER A 1 643 ? -26.493 -69.528 1.795 1.00 25.44 643 SER A O 1
ATOM 4976 N N . LYS A 1 644 ? -28.243 -69.306 3.110 1.00 24.42 644 LYS A N 1
ATOM 4977 C CA . LYS A 1 644 ? -29.602 -69.490 3.693 1.00 24.42 644 LYS A CA 1
ATOM 4978 C C . LYS A 1 644 ? -29.888 -68.442 4.809 1.00 24.42 644 LYS A C 1
ATOM 4980 O O . LYS A 1 644 ? -29.017 -67.648 5.139 1.00 24.42 644 LYS A O 1
ATOM 4985 N N . GLN A 1 645 ? -31.087 -68.451 5.406 1.00 23.27 645 GLN A N 1
ATOM 4986 C CA . GLN A 1 645 ? -31.614 -67.434 6.349 1.00 23.27 645 GLN A CA 1
ATOM 4987 C C . GLN A 1 645 ? -32.231 -68.088 7.615 1.00 23.27 645 GLN A C 1
ATOM 4989 O O . GLN A 1 645 ? -32.707 -69.215 7.475 1.00 23.27 645 GLN A O 1
ATOM 4994 N N . LEU A 1 646 ? -32.289 -67.384 8.778 1.00 25.55 646 LEU A N 1
ATOM 4995 C CA . LEU A 1 646 ? -33.436 -67.263 9.745 1.00 25.55 646 LEU A CA 1
ATOM 4996 C C . LEU A 1 646 ? -33.089 -67.142 11.268 1.00 25.55 646 LEU A C 1
ATOM 4998 O O . LEU A 1 646 ? -32.317 -67.946 11.770 1.00 25.55 646 LEU A O 1
ATOM 5002 N N . LYS A 1 647 ? -33.874 -66.293 11.988 1.00 22.12 647 LYS A N 1
ATOM 5003 C CA . LYS A 1 647 ? -34.392 -66.425 13.398 1.00 22.12 647 LYS A CA 1
ATOM 5004 C C . LYS A 1 647 ? -33.450 -66.222 14.630 1.00 22.12 647 LYS A C 1
ATOM 5006 O O . LYS A 1 647 ? -32.281 -66.555 14.525 1.00 22.12 647 LYS A O 1
ATOM 5011 N N . ARG A 1 648 ? -33.893 -65.767 15.839 1.00 21.84 648 ARG A N 1
ATOM 5012 C CA . ARG A 1 648 ? -35.104 -65.026 16.365 1.00 21.84 648 ARG A CA 1
ATOM 5013 C C . ARG A 1 648 ? -34.960 -64.721 17.899 1.00 21.84 648 ARG A C 1
ATOM 5015 O O . ARG A 1 648 ? -34.240 -65.483 18.526 1.00 21.84 648 ARG A O 1
ATOM 5022 N N . GLU A 1 649 ? -35.724 -63.749 18.461 1.00 22.50 649 GLU A N 1
ATOM 5023 C CA . GLU A 1 649 ? -36.106 -63.564 19.918 1.00 22.50 649 GLU A CA 1
ATOM 5024 C C . GLU A 1 649 ? -34.957 -63.316 20.958 1.00 22.50 649 GLU A C 1
ATOM 5026 O O . GLU A 1 649 ? -33.810 -63.587 20.624 1.00 22.50 649 GLU A O 1
ATOM 5031 N N . GLU A 1 650 ? -35.080 -62.800 22.210 1.00 24.62 650 GLU A N 1
ATOM 5032 C CA . GLU A 1 650 ? -36.027 -62.003 23.082 1.00 24.62 650 GLU A CA 1
ATOM 5033 C C . GLU A 1 650 ? -35.227 -61.547 24.365 1.00 24.62 650 GLU A C 1
ATOM 5035 O O . GLU A 1 650 ? -34.081 -61.980 24.487 1.00 24.62 650 GLU A O 1
ATOM 5040 N N . ASP A 1 651 ? -35.602 -60.721 25.373 1.00 21.72 651 ASP A N 1
ATOM 5041 C CA . ASP A 1 651 ? -36.758 -59.878 25.823 1.00 21.72 651 ASP A CA 1
ATOM 5042 C C . ASP A 1 651 ? -36.182 -58.549 26.462 1.00 21.72 651 ASP A C 1
ATOM 5044 O O . ASP A 1 651 ? -35.088 -58.125 26.090 1.00 21.72 651 ASP A O 1
ATOM 5048 N N . GLY A 1 652 ? -36.889 -57.865 27.385 1.00 23.05 652 GLY A N 1
ATOM 5049 C CA . GLY A 1 652 ? -36.549 -56.581 28.048 1.00 23.05 652 GLY A CA 1
ATOM 5050 C C . GLY A 1 652 ? -35.669 -56.640 29.324 1.00 23.05 652 GLY A C 1
ATOM 5051 O O . GLY A 1 652 ? -34.745 -57.441 29.402 1.00 23.05 652 GLY A O 1
ATOM 5052 N N . ARG A 1 653 ? -35.867 -55.808 30.369 1.00 23.12 653 ARG A N 1
ATOM 5053 C CA . ARG A 1 653 ? -36.906 -54.784 30.674 1.00 23.12 653 ARG A CA 1
ATOM 5054 C C . ARG A 1 653 ? -36.426 -53.822 31.808 1.00 23.12 653 ARG A C 1
ATOM 5056 O O . ARG A 1 653 ? -35.353 -54.050 32.352 1.00 23.12 653 ARG A O 1
ATOM 5063 N N . ASP A 1 654 ? -37.258 -52.834 32.187 1.00 22.98 654 ASP A N 1
ATOM 5064 C CA . ASP A 1 654 ? -37.291 -52.087 33.479 1.00 22.98 654 ASP A CA 1
ATOM 5065 C C . ASP A 1 654 ? -36.173 -51.018 33.728 1.00 22.98 654 ASP A C 1
ATOM 5067 O O . ASP A 1 654 ? -34.994 -51.281 33.540 1.00 22.98 654 ASP A O 1
ATOM 5071 N N . MET A 1 655 ? -36.470 -49.706 33.902 1.00 22.95 655 MET A N 1
ATOM 5072 C CA . MET A 1 655 ? -37.001 -48.940 35.077 1.00 22.95 655 MET A CA 1
ATOM 5073 C C . MET A 1 655 ? -35.924 -48.536 36.131 1.00 22.95 655 MET A C 1
ATOM 5075 O O . MET A 1 655 ? -35.019 -49.315 36.378 1.00 22.95 655 MET A O 1
ATOM 5079 N N . VAL A 1 656 ? -35.947 -47.397 36.865 1.00 22.03 656 VAL A N 1
ATOM 5080 C CA . VAL A 1 656 ? -36.625 -46.066 36.780 1.00 22.03 656 VAL A CA 1
ATOM 5081 C C . VAL A 1 656 ? -36.005 -45.097 37.845 1.00 22.03 656 VAL A C 1
ATOM 5083 O O . VAL A 1 656 ? -35.528 -45.593 38.860 1.00 22.03 656 VAL A O 1
ATOM 5086 N N . ALA A 1 657 ? -36.111 -43.753 37.694 1.00 22.41 657 ALA A N 1
ATOM 5087 C CA . ALA A 1 657 ? -35.990 -42.712 38.771 1.00 22.41 657 ALA A CA 1
ATOM 5088 C C . ALA A 1 657 ? -34.590 -42.461 39.460 1.00 22.41 657 ALA A C 1
ATOM 5090 O O . ALA A 1 657 ? -33.706 -43.292 39.326 1.00 22.41 657 ALA A O 1
ATOM 5091 N N . VAL A 1 658 ? -34.251 -41.366 40.203 1.00 22.06 658 VAL A N 1
ATOM 5092 C CA . VAL A 1 658 ? -34.806 -39.990 40.452 1.00 22.06 658 VAL A CA 1
ATOM 5093 C C . VAL A 1 658 ? -33.793 -39.051 41.190 1.00 22.06 658 VAL A C 1
ATOM 5095 O O . VAL A 1 658 ? -33.284 -39.457 42.224 1.00 22.06 658 VAL A O 1
ATOM 5098 N N . ARG A 1 659 ? -33.645 -37.772 40.749 1.00 21.62 659 ARG A N 1
ATOM 5099 C CA . ARG A 1 659 ? -33.259 -36.511 41.499 1.00 21.62 659 ARG A CA 1
ATOM 5100 C C . ARG A 1 659 ? -31.965 -36.527 42.390 1.00 21.62 659 ARG A C 1
ATOM 5102 O O . ARG A 1 659 ? -31.277 -37.530 42.399 1.00 21.62 659 ARG A O 1
ATOM 5109 N N . LYS A 1 660 ? -31.486 -35.492 43.131 1.00 20.91 660 LYS A N 1
ATOM 5110 C CA . LYS A 1 660 ? -31.742 -34.031 43.408 1.00 20.91 660 LYS A CA 1
ATOM 5111 C C . LYS A 1 660 ? -30.355 -33.421 43.859 1.00 20.91 660 LYS A C 1
ATOM 5113 O O . LYS A 1 660 ? -29.627 -34.154 44.510 1.00 20.91 660 LYS A O 1
ATOM 5118 N N . VAL A 1 661 ? -29.860 -32.248 43.408 1.00 24.16 661 VAL A N 1
ATOM 5119 C CA . VAL A 1 661 ? -29.968 -30.854 43.969 1.00 24.16 661 VAL A CA 1
ATOM 5120 C C . VAL A 1 661 ? -29.020 -30.466 45.149 1.00 24.16 661 VAL A C 1
ATOM 5122 O O . VAL A 1 661 ? -28.722 -31.304 45.984 1.00 24.16 661 VAL A O 1
ATOM 5125 N N . GLU A 1 662 ? -28.651 -29.162 45.201 1.00 21.83 662 GLU A N 1
ATOM 5126 C CA . GLU A 1 662 ? -27.993 -28.341 46.271 1.00 21.83 662 GLU A CA 1
ATOM 5127 C C . GLU A 1 662 ? -26.443 -28.367 46.459 1.00 21.83 662 GLU A C 1
ATOM 5129 O O . GLU A 1 662 ? -25.818 -29.370 46.138 1.00 21.83 662 GLU A O 1
ATOM 5134 N N . ARG A 1 663 ? -25.744 -27.342 47.025 1.00 23.02 663 ARG A N 1
ATOM 5135 C CA . ARG A 1 663 ? -25.813 -25.834 46.995 1.00 23.02 663 ARG A CA 1
ATOM 5136 C C . ARG A 1 663 ? -24.715 -25.205 47.921 1.00 23.02 663 ARG A C 1
ATOM 5138 O O . ARG A 1 663 ? -24.517 -25.721 49.010 1.00 23.02 663 ARG A O 1
ATOM 5145 N N . GLU A 1 664 ? -24.123 -24.051 47.540 1.00 22.56 664 GLU A N 1
ATOM 5146 C CA . GLU A 1 664 ? -23.382 -23.056 48.398 1.00 22.56 664 GLU A CA 1
ATOM 5147 C C . GLU A 1 664 ? -22.058 -23.468 49.124 1.00 22.56 664 GLU A C 1
ATOM 5149 O O . GLU A 1 664 ? -21.682 -24.631 49.089 1.00 22.56 664 GLU A O 1
ATOM 5154 N N . GLU A 1 665 ? -21.227 -22.578 49.726 1.00 23.39 665 GLU A N 1
ATOM 5155 C CA . GLU A 1 665 ? -21.234 -21.088 49.850 1.00 23.39 665 GLU A CA 1
ATOM 5156 C C . GLU A 1 665 ? -19.818 -20.418 49.766 1.00 23.39 665 GLU A C 1
ATOM 5158 O O . GLU A 1 665 ? -18.802 -21.072 49.544 1.00 23.39 665 GLU A O 1
ATOM 5163 N N . ARG A 1 666 ? -19.765 -19.079 49.936 1.00 22.77 666 ARG A N 1
ATOM 5164 C CA . ARG A 1 666 ? -18.621 -18.145 49.743 1.00 22.77 666 ARG A CA 1
ATOM 5165 C C . ARG A 1 666 ? -17.593 -18.080 50.901 1.00 22.77 666 ARG A C 1
ATOM 5167 O O . ARG A 1 666 ? -17.970 -18.320 52.044 1.00 22.77 666 ARG A O 1
ATOM 5174 N N . LYS A 1 667 ? -16.408 -17.463 50.654 1.00 21.72 667 LYS A N 1
ATOM 5175 C CA . LYS A 1 667 ? -16.010 -16.127 51.221 1.00 21.72 667 LYS A CA 1
ATOM 5176 C C . LYS A 1 667 ? -14.632 -15.568 50.765 1.00 21.72 667 LYS A C 1
ATOM 5178 O O . LYS A 1 667 ? -13.727 -16.319 50.429 1.00 21.72 667 LYS A O 1
ATOM 5183 N N . LYS A 1 668 ? -14.516 -14.224 50.770 1.00 20.11 668 LYS A N 1
ATOM 5184 C CA . LYS A 1 668 ? -13.291 -13.363 50.700 1.00 20.11 668 LYS A CA 1
ATOM 5185 C C . LYS A 1 668 ? -12.910 -12.908 52.159 1.00 20.11 668 LYS A C 1
ATOM 5187 O O . LYS A 1 668 ? -13.541 -13.478 53.054 1.00 20.11 668 LYS A O 1
ATOM 5192 N N . PRO A 1 669 ? -12.061 -11.883 52.487 1.00 38.41 669 PRO A N 1
ATOM 5193 C CA . PRO A 1 669 ? -11.208 -10.962 51.686 1.00 38.41 669 PRO A CA 1
ATOM 5194 C C . PRO A 1 669 ? -9.814 -10.582 52.300 1.00 38.41 669 PRO A C 1
ATOM 5196 O O . PRO A 1 669 ? -9.409 -11.153 53.305 1.00 38.41 669 PRO A O 1
ATOM 5199 N N . ALA A 1 670 ? -9.191 -9.522 51.737 1.00 21.70 670 ALA A N 1
ATOM 5200 C CA . ALA A 1 670 ? -8.255 -8.548 52.361 1.00 21.70 670 ALA A CA 1
ATOM 5201 C C . ALA A 1 670 ? -6.774 -8.954 52.615 1.00 21.70 670 ALA A C 1
ATOM 5203 O O . ALA A 1 670 ? -6.490 -10.129 52.810 1.00 21.70 670 ALA A O 1
ATOM 5204 N N . ALA A 1 671 ? -5.787 -8.034 52.674 1.00 23.56 671 ALA A N 1
ATOM 5205 C CA . ALA A 1 671 ? -5.637 -6.664 52.118 1.00 23.56 671 ALA A CA 1
ATOM 5206 C C . ALA A 1 671 ? -4.168 -6.151 52.272 1.00 23.56 671 ALA A C 1
ATOM 5208 O O . ALA A 1 671 ? -3.376 -6.769 52.976 1.00 23.56 671 ALA A O 1
ATOM 5209 N N . ASP A 1 672 ? -3.873 -5.001 51.648 1.00 22.89 672 ASP A N 1
ATOM 5210 C CA . ASP A 1 672 ? -2.874 -3.962 51.993 1.00 22.89 672 ASP A CA 1
ATOM 5211 C C . ASP A 1 672 ? -1.334 -4.187 51.944 1.00 22.89 672 ASP A C 1
ATOM 5213 O O . ASP A 1 672 ? -0.710 -4.784 52.815 1.00 22.89 672 ASP A O 1
ATOM 5217 N N . THR A 1 673 ? -0.726 -3.503 50.959 1.00 22.02 673 THR A N 1
ATOM 5218 C CA . THR A 1 673 ? 0.217 -2.364 51.128 1.00 22.02 673 THR A CA 1
ATOM 5219 C C . THR A 1 673 ? 1.563 -2.527 51.862 1.00 22.02 673 THR A C 1
ATOM 5221 O O . THR A 1 673 ? 1.607 -2.501 53.087 1.00 22.02 673 THR A O 1
ATOM 5224 N N . ALA A 1 674 ? 2.677 -2.431 51.106 1.00 22.83 674 ALA A N 1
ATOM 5225 C CA . ALA A 1 674 ? 3.774 -1.456 51.330 1.00 22.83 674 ALA A CA 1
ATOM 5226 C C . ALA A 1 674 ? 4.867 -1.490 50.224 1.00 22.83 674 ALA A C 1
ATOM 5228 O O . ALA A 1 674 ? 5.153 -2.534 49.644 1.00 22.83 674 ALA A O 1
ATOM 5229 N N . GLN A 1 675 ? 5.515 -0.343 49.979 1.00 21.30 675 GLN A N 1
ATOM 5230 C CA . GLN A 1 675 ? 6.817 -0.181 49.285 1.00 21.30 675 GLN A CA 1
ATOM 5231 C C . GLN A 1 675 ? 7.876 0.284 50.336 1.00 21.30 675 GLN A C 1
ATOM 5233 O O . GLN A 1 675 ? 7.484 0.395 51.502 1.00 21.30 675 GLN A O 1
ATOM 5238 N N . PRO A 1 676 ? 9.143 0.677 50.025 1.00 37.72 676 PRO A N 1
ATOM 5239 C CA . PRO A 1 676 ? 9.946 0.600 48.786 1.00 37.72 676 PRO A CA 1
ATOM 5240 C C . PRO A 1 676 ? 11.412 0.095 49.031 1.00 37.72 676 PRO A C 1
ATOM 5242 O O . PRO A 1 676 ? 11.709 -0.491 50.065 1.00 37.72 676 PRO A O 1
ATOM 5245 N N . ALA A 1 677 ? 12.332 0.434 48.105 1.00 22.09 677 ALA A N 1
ATOM 5246 C CA . ALA A 1 677 ? 13.757 0.792 48.331 1.00 22.09 677 ALA A CA 1
ATOM 5247 C C . ALA A 1 677 ? 14.920 -0.220 48.074 1.00 22.09 677 ALA A C 1
ATOM 5249 O O . ALA A 1 677 ? 15.415 -0.870 48.983 1.00 22.09 677 ALA A O 1
ATOM 5250 N N . ILE A 1 678 ? 15.420 -0.185 46.824 1.00 25.17 678 ILE A N 1
ATOM 5251 C CA . ILE A 1 678 ? 16.827 -0.115 46.316 1.00 25.17 678 ILE A CA 1
ATOM 5252 C C . ILE A 1 678 ? 18.015 -0.931 46.911 1.00 25.17 678 ILE A C 1
ATOM 5254 O O . ILE A 1 678 ? 18.242 -0.984 48.112 1.00 25.17 678 ILE A O 1
ATOM 5258 N N . ASN A 1 679 ? 18.913 -1.301 45.974 1.00 24.52 679 ASN A N 1
ATOM 5259 C CA . ASN A 1 679 ? 20.358 -1.621 46.069 1.00 24.52 679 ASN A CA 1
ATOM 5260 C C . ASN A 1 679 ? 20.824 -3.033 46.493 1.00 24.52 679 ASN A C 1
ATOM 5262 O O . ASN A 1 679 ? 20.620 -3.454 47.625 1.00 24.52 679 ASN A O 1
ATOM 5266 N N . GLY A 1 680 ? 21.692 -3.630 45.654 1.00 23.05 680 GLY A N 1
ATOM 5267 C CA . GLY A 1 680 ? 22.998 -4.090 46.162 1.00 23.05 680 GLY A CA 1
ATOM 5268 C C . GLY A 1 680 ? 23.582 -5.435 45.695 1.00 23.05 680 GLY A C 1
ATOM 5269 O O . GLY A 1 680 ? 23.549 -6.392 46.457 1.00 23.05 680 GLY A O 1
ATOM 5270 N N . THR A 1 681 ? 24.334 -5.420 44.582 1.00 22.58 681 THR A N 1
ATOM 5271 C CA . THR A 1 681 ? 25.535 -6.267 44.317 1.00 22.58 681 THR A CA 1
ATOM 5272 C C . THR A 1 681 ? 25.423 -7.806 44.219 1.00 22.58 681 THR A C 1
ATOM 5274 O O . THR A 1 681 ? 24.439 -8.436 44.584 1.00 22.58 681 THR A O 1
ATOM 5277 N N . GLU A 1 682 ? 26.463 -8.407 43.631 1.00 26.25 682 GLU A N 1
ATOM 5278 C CA . GLU A 1 682 ? 26.542 -9.808 43.194 1.00 26.25 682 GLU A CA 1
ATOM 5279 C C . GLU A 1 682 ? 26.991 -10.783 44.299 1.00 26.25 682 GLU A C 1
ATOM 5281 O O . GLU A 1 682 ? 27.887 -10.466 45.083 1.00 26.25 682 GLU A O 1
ATOM 5286 N N . SER A 1 683 ? 26.461 -12.014 44.290 1.00 23.81 683 SER A N 1
ATOM 5287 C CA . SER A 1 683 ? 27.221 -13.290 44.218 1.00 23.81 683 SER A CA 1
ATOM 5288 C C . SER A 1 683 ? 26.370 -14.491 44.675 1.00 23.81 683 SER A C 1
ATOM 5290 O O . SER A 1 683 ? 25.732 -14.442 45.722 1.00 23.81 683 SER A O 1
ATOM 5292 N N . ASP A 1 684 ? 26.377 -15.594 43.912 1.00 26.22 684 ASP A N 1
ATOM 5293 C CA . ASP A 1 684 ? 25.684 -16.848 44.269 1.00 26.22 684 ASP A CA 1
ATOM 5294 C C . ASP A 1 684 ? 26.577 -18.087 44.027 1.00 26.22 684 ASP A C 1
ATOM 5296 O O . ASP A 1 684 ? 26.884 -18.412 42.875 1.00 26.22 684 ASP A O 1
ATOM 5300 N N . PRO A 1 685 ? 27.002 -18.797 45.092 1.00 32.91 685 PRO A N 1
ATOM 5301 C CA . PRO A 1 685 ? 27.737 -20.050 44.995 1.00 32.91 685 PRO A CA 1
ATOM 5302 C C . PRO A 1 685 ? 26.911 -21.288 45.418 1.00 32.91 685 PRO A C 1
ATOM 5304 O O . PRO A 1 685 ? 27.195 -21.928 46.430 1.00 32.91 685 PRO A O 1
ATOM 5307 N N . SER A 1 686 ? 26.016 -21.745 44.538 1.00 28.45 686 SER A N 1
ATOM 5308 C CA . SER A 1 686 ? 25.568 -23.151 44.388 1.00 28.45 686 SER A CA 1
ATOM 5309 C C . SER A 1 686 ? 24.713 -23.815 45.495 1.00 28.45 686 SER A C 1
ATOM 5311 O O . SER A 1 686 ? 25.134 -24.034 46.630 1.00 28.45 686 SER A O 1
ATOM 5313 N N . LEU A 1 687 ? 23.533 -24.322 45.104 1.00 33.06 687 LEU A N 1
ATOM 5314 C CA . LEU A 1 687 ? 22.682 -25.199 45.929 1.00 33.06 687 LEU A CA 1
ATOM 5315 C C . LEU A 1 687 ? 22.840 -26.699 45.602 1.00 33.06 687 LEU A C 1
ATOM 5317 O O . LEU A 1 687 ? 23.265 -27.103 44.519 1.00 33.06 687 LEU A O 1
ATOM 5321 N N . SER A 1 688 ? 22.522 -27.556 46.581 1.00 36.97 688 SER A N 1
ATOM 5322 C CA . SER A 1 688 ? 22.994 -28.952 46.616 1.00 36.97 688 SER A CA 1
ATOM 5323 C C . SER A 1 688 ? 22.058 -30.013 45.999 1.00 36.97 688 SER A C 1
ATOM 5325 O O . SER A 1 688 ? 20.840 -29.859 45.903 1.00 36.97 688 SER A O 1
ATOM 5327 N N . LYS A 1 689 ? 22.646 -31.174 45.658 1.00 35.97 689 LYS A N 1
ATOM 5328 C CA . LYS A 1 689 ? 22.062 -32.341 44.947 1.00 35.97 689 LYS A CA 1
ATOM 5329 C C . LYS A 1 689 ? 20.822 -33.029 45.576 1.00 35.97 689 LYS A C 1
ATOM 5331 O O . LYS A 1 689 ? 20.471 -34.127 45.144 1.00 35.97 689 LYS A O 1
ATOM 5336 N N . LYS A 1 690 ? 20.155 -32.458 46.589 1.00 35.16 690 LYS A N 1
ATOM 5337 C CA . LYS A 1 690 ? 18.990 -33.080 47.262 1.00 35.16 690 LYS A CA 1
ATOM 5338 C C . LYS A 1 690 ? 17.616 -32.566 46.816 1.00 35.16 690 LYS A C 1
ATOM 5340 O O . LYS A 1 690 ? 16.676 -33.357 46.837 1.00 35.16 690 LYS A O 1
ATOM 5345 N N . GLN A 1 691 ? 17.471 -31.312 46.376 1.00 41.44 691 GLN A N 1
ATOM 5346 C CA . GLN A 1 691 ? 16.160 -30.787 45.940 1.00 41.44 691 GLN A CA 1
ATOM 5347 C C . GLN A 1 691 ? 15.762 -31.271 44.534 1.00 41.44 691 GLN A C 1
ATOM 5349 O O . GLN A 1 691 ? 14.612 -31.656 44.315 1.00 41.44 691 GLN A O 1
ATOM 5354 N N . SER A 1 692 ? 16.722 -31.380 43.611 1.00 36.81 692 SER A N 1
ATOM 5355 C CA . SER A 1 692 ? 16.492 -31.812 42.221 1.00 36.81 692 SER A CA 1
ATOM 5356 C C . SER A 1 692 ? 15.943 -33.240 42.068 1.00 36.81 692 SER A C 1
ATOM 5358 O O . SER A 1 692 ? 15.379 -33.571 41.028 1.00 36.81 692 SER A O 1
ATOM 5360 N N . LYS A 1 693 ? 16.037 -34.095 43.100 1.00 35.22 693 LYS A N 1
ATOM 5361 C CA . LYS A 1 693 ? 15.601 -35.503 43.029 1.00 35.22 693 LYS A CA 1
ATOM 5362 C C . LYS A 1 693 ? 14.134 -35.753 43.424 1.00 35.22 693 LYS A C 1
ATOM 5364 O O . LYS A 1 693 ? 13.679 -36.887 43.301 1.00 35.22 693 LYS A O 1
ATOM 5369 N N . LYS A 1 694 ? 13.383 -34.740 43.889 1.00 30.64 694 LYS A N 1
ATOM 5370 C CA . LYS A 1 694 ? 11.959 -34.905 44.274 1.00 30.64 694 LYS A CA 1
ATOM 5371 C C . LYS A 1 694 ? 10.966 -34.509 43.170 1.00 30.64 694 LYS A C 1
ATOM 5373 O O . LYS A 1 694 ? 9.900 -35.109 43.092 1.00 30.64 694 LYS A O 1
ATOM 5378 N N . LEU A 1 695 ? 11.328 -33.567 42.295 1.00 38.31 695 LEU A N 1
ATOM 5379 C CA . LEU A 1 695 ? 10.495 -33.140 41.156 1.00 38.31 695 LEU A CA 1
ATOM 5380 C C . LEU A 1 695 ? 10.449 -34.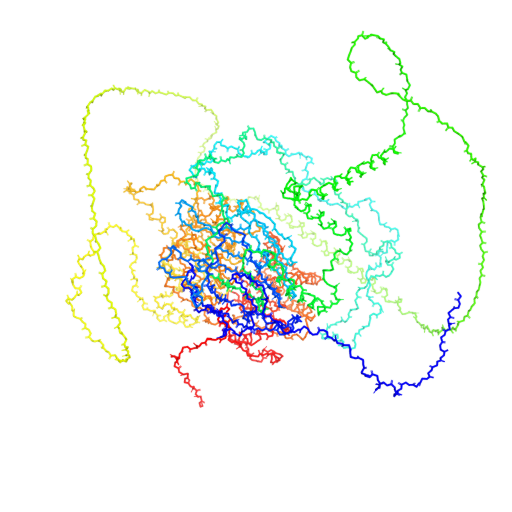187 40.024 1.00 38.31 695 LEU A C 1
ATOM 5382 O O . LEU A 1 695 ? 9.417 -34.374 39.387 1.00 38.31 695 LEU A O 1
ATOM 5386 N N . ALA A 1 696 ? 11.531 -34.946 39.832 1.00 32.75 696 ALA A N 1
ATOM 5387 C CA . ALA A 1 696 ? 11.714 -35.899 38.730 1.00 32.75 696 ALA A CA 1
ATOM 5388 C C . ALA A 1 696 ? 10.867 -37.199 38.798 1.00 32.75 696 ALA A C 1
ATOM 5390 O O . ALA A 1 696 ? 11.237 -38.198 38.186 1.00 32.75 696 ALA A O 1
ATOM 5391 N N . ARG A 1 697 ? 9.762 -37.234 39.562 1.00 28.61 697 ARG A N 1
ATOM 5392 C CA . ARG A 1 697 ? 8.908 -38.433 39.733 1.00 28.61 697 ARG A CA 1
ATOM 5393 C C . ARG A 1 697 ? 7.416 -38.217 39.416 1.00 28.61 697 ARG A C 1
ATOM 5395 O O . ARG A 1 697 ? 6.662 -39.182 39.447 1.00 28.61 697 ARG A O 1
ATOM 5402 N N . ALA A 1 698 ? 6.986 -36.996 39.088 1.00 30.42 698 ALA A N 1
ATOM 5403 C CA . ALA A 1 698 ? 5.578 -36.697 38.783 1.00 30.42 698 ALA A CA 1
ATOM 5404 C C . ALA A 1 698 ? 5.234 -36.675 37.275 1.00 30.42 698 ALA A C 1
ATOM 5406 O O . ALA A 1 698 ? 4.070 -36.808 36.916 1.00 30.42 698 ALA A O 1
ATOM 5407 N N . ALA A 1 699 ? 6.224 -36.527 36.390 1.00 30.00 699 ALA A N 1
ATOM 5408 C CA . ALA A 1 699 ? 6.023 -36.273 34.958 1.00 30.00 699 ALA A CA 1
ATOM 5409 C C . ALA A 1 699 ? 6.265 -37.524 34.085 1.00 30.00 699 ALA A C 1
ATOM 5411 O O . ALA A 1 699 ? 7.165 -37.532 33.250 1.00 30.00 699 ALA A O 1
ATOM 5412 N N . ALA A 1 700 ? 5.522 -38.615 34.321 1.00 27.67 700 ALA A N 1
ATOM 5413 C CA . ALA A 1 700 ? 5.803 -39.905 33.673 1.00 27.67 700 ALA A CA 1
ATOM 5414 C C . ALA A 1 700 ? 4.569 -40.800 33.409 1.00 27.67 700 ALA A C 1
ATOM 5416 O O . ALA A 1 700 ? 4.564 -41.964 33.806 1.00 27.67 700 ALA A O 1
ATOM 5417 N N . THR A 1 701 ? 3.531 -40.305 32.719 1.00 27.25 701 THR A N 1
ATOM 5418 C CA . THR A 1 701 ? 2.560 -41.159 31.985 1.00 27.25 701 THR A CA 1
ATOM 5419 C C . THR A 1 701 ? 1.876 -40.384 30.845 1.00 27.25 701 THR A C 1
ATOM 5421 O O . THR A 1 701 ? 0.824 -39.782 31.038 1.00 27.25 701 THR A O 1
ATOM 5424 N N . SER A 1 702 ? 2.470 -40.391 29.648 1.00 27.80 702 SER A N 1
ATOM 5425 C CA . SER A 1 702 ? 1.787 -40.163 28.353 1.00 27.80 702 SER A CA 1
ATOM 5426 C C . SER A 1 702 ? 2.777 -40.443 27.215 1.00 27.80 702 SER A C 1
ATOM 5428 O O . SER A 1 702 ? 3.622 -39.613 26.904 1.00 27.80 702 SER A O 1
ATOM 5430 N N . ASN A 1 703 ? 2.704 -41.637 26.616 1.00 28.38 703 ASN A N 1
ATOM 5431 C CA . ASN A 1 703 ? 3.619 -42.073 25.555 1.00 28.38 703 ASN A CA 1
ATOM 5432 C C . ASN A 1 703 ? 2.874 -42.288 24.231 1.00 28.38 703 ASN A C 1
ATOM 5434 O O . ASN A 1 703 ? 2.137 -43.261 24.084 1.00 28.38 703 ASN A O 1
ATOM 5438 N N . THR A 1 704 ? 3.152 -41.450 23.237 1.00 24.55 704 THR A N 1
ATOM 5439 C CA . THR A 1 704 ? 3.107 -41.811 21.806 1.00 24.55 704 THR A CA 1
ATOM 5440 C C . THR A 1 704 ? 4.049 -40.854 21.054 1.00 24.55 704 THR A C 1
ATOM 5442 O O . THR A 1 704 ? 4.184 -39.702 21.471 1.00 24.55 704 THR A O 1
ATOM 5445 N N . PRO A 1 705 ? 4.811 -41.312 20.043 1.00 26.86 705 PRO A N 1
ATOM 5446 C CA . PRO A 1 705 ? 6.061 -40.643 19.690 1.00 26.86 705 PRO A CA 1
ATOM 5447 C C . PRO A 1 705 ? 5.886 -39.510 18.673 1.00 26.86 705 PRO A C 1
ATOM 5449 O O . PRO A 1 705 ? 5.697 -39.744 17.481 1.00 26.86 705 PRO A O 1
ATOM 5452 N N . VAL A 1 706 ? 6.100 -38.272 19.119 1.00 25.36 706 VAL A N 1
ATOM 5453 C CA . VAL A 1 706 ? 6.612 -37.224 18.224 1.00 25.36 706 VAL A CA 1
ATOM 5454 C C . VAL A 1 706 ? 8.071 -37.562 17.905 1.00 25.36 706 VAL A C 1
ATOM 5456 O O . VAL A 1 706 ? 8.845 -37.866 18.812 1.00 25.36 706 VAL A O 1
ATOM 5459 N N . LEU A 1 707 ? 8.472 -37.473 16.633 1.00 29.12 707 LEU A N 1
ATOM 5460 C CA . LEU A 1 707 ? 9.883 -37.524 16.234 1.00 29.12 707 LEU A CA 1
ATOM 5461 C C . LEU A 1 707 ? 10.592 -36.223 16.642 1.00 29.12 707 LEU A C 1
ATOM 5463 O O . LEU A 1 707 ? 10.893 -35.364 15.815 1.00 29.12 707 LEU A O 1
ATOM 5467 N N . THR A 1 708 ? 10.852 -36.073 17.940 1.00 25.28 708 THR A N 1
ATOM 5468 C CA . THR A 1 708 ? 11.719 -35.020 18.466 1.00 25.28 708 THR A CA 1
ATOM 5469 C C . THR A 1 708 ? 13.146 -35.281 18.002 1.00 25.28 708 THR A C 1
ATOM 5471 O O . THR A 1 708 ? 13.868 -36.082 18.599 1.00 25.28 708 THR A O 1
ATOM 5474 N N . VAL A 1 709 ? 13.568 -34.576 16.953 1.00 32.28 709 VAL A N 1
ATOM 5475 C CA . VAL A 1 709 ? 14.991 -34.316 16.727 1.00 32.28 709 VAL A CA 1
ATOM 5476 C C . VAL A 1 709 ? 15.509 -33.639 17.996 1.00 32.28 709 VAL A C 1
ATOM 5478 O O . VAL A 1 709 ? 14.990 -32.596 18.395 1.00 32.28 709 VAL A O 1
ATOM 5481 N N . SER A 1 710 ? 16.470 -34.270 18.672 1.00 28.12 710 SER A N 1
ATOM 5482 C CA . SER A 1 710 ? 17.042 -33.743 19.913 1.00 28.12 710 SER A CA 1
ATOM 5483 C C . SER A 1 710 ? 17.558 -32.315 19.707 1.00 28.12 710 SER A C 1
ATOM 5485 O O . SER A 1 710 ? 18.120 -32.043 18.642 1.00 28.12 710 SER A O 1
ATOM 5487 N N . PRO A 1 711 ? 17.451 -31.415 20.706 1.00 35.19 711 PRO A N 1
ATOM 5488 C CA . PRO A 1 711 ? 18.081 -30.102 20.621 1.00 35.19 711 PRO A CA 1
ATOM 5489 C C . PRO A 1 711 ? 19.583 -30.297 20.397 1.00 35.19 711 PRO A C 1
ATOM 5491 O O . PRO A 1 711 ? 20.287 -30.847 21.246 1.00 35.19 711 PRO A O 1
ATOM 5494 N N . SER A 1 712 ? 20.057 -29.912 19.214 1.00 39.47 712 SER A N 1
ATOM 5495 C CA . SER A 1 712 ? 21.435 -30.143 18.799 1.00 39.47 712 SER A CA 1
ATOM 5496 C C . SER A 1 712 ? 22.381 -29.354 19.695 1.00 39.47 712 SER A C 1
ATOM 5498 O O . SER A 1 712 ? 22.322 -28.123 19.714 1.00 39.47 712 SER A O 1
ATOM 5500 N N . THR A 1 713 ? 23.274 -30.052 20.401 1.00 42.25 713 THR A N 1
ATOM 5501 C CA . THR A 1 713 ? 24.392 -29.433 21.123 1.00 42.25 713 THR A CA 1
ATOM 5502 C C . THR A 1 713 ? 25.101 -28.445 20.191 1.00 42.25 713 THR A C 1
ATOM 5504 O O . THR A 1 713 ? 25.452 -28.860 19.079 1.00 42.25 713 THR A O 1
ATOM 5507 N N . PRO A 1 714 ? 25.308 -27.173 20.590 1.00 49.59 714 PRO A N 1
ATOM 5508 C CA . PRO A 1 714 ? 25.909 -26.170 19.717 1.00 49.59 714 PRO A CA 1
ATOM 5509 C C . PRO A 1 714 ? 27.289 -26.648 19.262 1.00 49.59 714 PRO A C 1
ATOM 5511 O O . PRO A 1 714 ? 28.187 -26.873 20.075 1.00 49.59 714 PRO A O 1
ATOM 5514 N N . GLN A 1 715 ? 27.431 -26.860 17.954 1.00 59.75 715 GLN A N 1
ATOM 5515 C CA . GLN A 1 715 ? 28.673 -27.341 17.361 1.00 59.75 715 GLN A CA 1
ATOM 5516 C C . GLN A 1 715 ? 29.680 -26.184 17.315 1.00 59.75 715 GLN A C 1
ATOM 5518 O O . GLN A 1 715 ? 29.341 -25.119 16.792 1.00 59.75 715 GLN A O 1
ATOM 5523 N N . PRO A 1 716 ? 30.911 -26.352 17.833 1.00 72.25 716 PRO A N 1
ATOM 5524 C CA . PRO A 1 716 ? 31.925 -25.314 17.737 1.00 72.25 716 PRO A CA 1
ATOM 5525 C C . PRO A 1 716 ? 32.282 -25.077 16.265 1.00 72.25 716 PRO A C 1
ATOM 5527 O O . PRO A 1 716 ? 32.567 -26.014 15.517 1.00 72.25 716 PRO A O 1
ATOM 5530 N N . PHE A 1 717 ? 32.262 -23.814 15.844 1.00 83.31 717 PHE A N 1
ATOM 5531 C CA . PHE A 1 717 ? 32.529 -23.432 14.459 1.00 83.31 717 PHE A CA 1
ATOM 5532 C C . PHE A 1 717 ? 33.981 -23.759 14.108 1.00 83.31 717 PHE A C 1
ATOM 5534 O O . PHE A 1 717 ? 34.900 -23.337 14.811 1.00 83.31 717 PHE A O 1
ATOM 5541 N N . THR A 1 718 ? 34.198 -24.480 13.007 1.00 86.69 718 THR A N 1
ATOM 5542 C CA . THR A 1 718 ? 35.556 -24.791 12.539 1.00 86.69 718 THR A CA 1
ATOM 5543 C C . THR A 1 718 ? 36.284 -23.525 12.084 1.00 86.69 718 THR A C 1
ATOM 5545 O O . THR A 1 718 ? 35.656 -22.568 11.630 1.00 86.69 718 THR A O 1
ATOM 5548 N N . THR A 1 719 ? 37.619 -23.524 12.122 1.00 84.12 719 THR A N 1
ATOM 5549 C CA . THR A 1 719 ? 38.441 -22.388 11.661 1.00 84.12 719 THR A CA 1
ATOM 5550 C C . THR A 1 719 ? 38.124 -21.986 10.215 1.00 84.12 719 THR A C 1
ATOM 5552 O O . THR A 1 719 ? 38.096 -20.801 9.898 1.00 84.12 719 THR A O 1
ATOM 5555 N N . ALA A 1 720 ? 37.801 -22.953 9.347 1.00 85.81 720 ALA A N 1
ATOM 5556 C CA . ALA A 1 720 ? 37.371 -22.692 7.972 1.00 85.81 720 ALA A CA 1
ATOM 5557 C C . ALA A 1 720 ? 36.029 -21.938 7.906 1.00 85.81 720 ALA A C 1
ATOM 5559 O O . ALA A 1 720 ? 35.884 -21.007 7.119 1.00 85.81 720 ALA A O 1
ATOM 5560 N N . GLN A 1 721 ? 35.064 -22.291 8.761 1.00 86.50 721 GLN A N 1
ATOM 5561 C CA . GLN A 1 721 ? 33.774 -21.599 8.845 1.00 86.50 721 GLN A CA 1
ATOM 5562 C C . GLN A 1 721 ? 33.915 -20.209 9.478 1.00 86.50 721 GLN A C 1
ATOM 5564 O O . GLN A 1 721 ? 33.317 -19.265 8.977 1.00 86.50 721 GLN A O 1
ATOM 5569 N N . GLN A 1 722 ? 34.746 -20.048 10.513 1.00 85.19 722 GLN A N 1
ATOM 5570 C CA . GLN A 1 722 ? 35.057 -18.731 11.089 1.00 85.19 722 GLN A CA 1
ATOM 5571 C C . GLN A 1 722 ? 35.724 -17.809 10.055 1.00 85.19 722 GLN A C 1
ATOM 5573 O O . GLN A 1 722 ? 35.322 -16.656 9.905 1.00 85.19 722 GLN A O 1
ATOM 5578 N N . SER A 1 723 ? 36.679 -18.338 9.279 1.00 86.69 723 SER A N 1
ATOM 5579 C CA . SER A 1 723 ? 37.285 -17.612 8.159 1.00 86.69 723 SER A CA 1
ATOM 5580 C C . SER A 1 723 ? 36.244 -17.233 7.105 1.00 86.69 723 SER A C 1
ATOM 5582 O O . SER A 1 723 ? 36.232 -16.089 6.671 1.00 86.69 723 SER A O 1
ATOM 5584 N N . TYR A 1 724 ? 35.347 -18.150 6.724 1.00 88.50 724 TYR A N 1
ATOM 5585 C CA . TYR A 1 724 ? 34.296 -17.890 5.734 1.00 88.50 724 TYR A CA 1
ATOM 5586 C C . TYR A 1 724 ? 33.345 -16.762 6.164 1.00 88.50 724 TYR A C 1
ATOM 5588 O O . TYR A 1 724 ? 33.055 -15.875 5.363 1.00 88.50 724 TYR A O 1
ATOM 5596 N N . LEU A 1 725 ? 32.904 -16.753 7.431 1.00 87.81 725 LEU A N 1
ATOM 5597 C CA . LEU A 1 725 ? 32.073 -15.671 7.977 1.00 87.81 725 LEU A CA 1
ATOM 5598 C C . LEU A 1 725 ? 32.790 -14.316 7.887 1.00 87.81 725 LEU A C 1
ATOM 5600 O O . LEU A 1 725 ? 32.183 -13.338 7.462 1.00 87.81 725 LEU A O 1
ATOM 5604 N N . SER A 1 726 ? 34.082 -14.269 8.226 1.00 85.00 726 SER A N 1
ATOM 5605 C CA . SER A 1 726 ? 34.898 -13.051 8.131 1.00 85.00 726 SER A CA 1
ATOM 5606 C C . SER A 1 726 ? 35.070 -12.581 6.678 1.00 85.00 726 SER A C 1
ATOM 5608 O O . SER A 1 726 ? 34.745 -11.442 6.350 1.00 85.00 726 SER A O 1
ATOM 5610 N N . THR A 1 727 ? 35.486 -13.474 5.772 1.00 86.88 727 THR A N 1
ATOM 5611 C CA . THR A 1 727 ? 35.720 -13.169 4.347 1.00 86.88 727 THR A CA 1
ATOM 5612 C C . THR A 1 727 ? 34.465 -12.677 3.618 1.00 86.88 727 THR A C 1
ATOM 5614 O O . THR A 1 727 ? 34.577 -11.865 2.702 1.00 86.88 727 THR A O 1
ATOM 5617 N N . HIS A 1 728 ? 33.276 -13.133 4.019 1.00 83.25 728 HIS A N 1
ATOM 5618 C CA . HIS A 1 728 ? 31.999 -12.724 3.424 1.00 83.25 728 HIS A CA 1
ATOM 5619 C C . HIS A 1 728 ? 31.204 -11.711 4.270 1.00 83.25 728 HIS A C 1
ATOM 5621 O O . HIS A 1 728 ? 30.038 -11.466 3.962 1.00 83.25 728 HIS A O 1
ATOM 5627 N N . ALA A 1 729 ? 31.815 -11.124 5.310 1.00 86.00 729 ALA A N 1
ATOM 5628 C CA . ALA A 1 729 ? 31.192 -10.157 6.221 1.00 86.00 729 ALA A CA 1
ATOM 5629 C C . ALA A 1 729 ? 29.821 -10.623 6.765 1.00 86.00 729 ALA A C 1
ATOM 5631 O O . ALA A 1 729 ? 28.820 -9.914 6.672 1.00 86.00 729 ALA A O 1
ATOM 5632 N N . ILE A 1 730 ? 29.761 -11.849 7.292 1.00 88.75 730 ILE A N 1
ATOM 5633 C CA . ILE A 1 730 ? 28.521 -12.485 7.752 1.00 88.75 730 ILE A CA 1
ATOM 5634 C C . ILE A 1 730 ? 28.395 -12.405 9.273 1.00 88.75 730 ILE A C 1
ATOM 5636 O O . ILE A 1 730 ? 29.256 -12.895 10.004 1.00 88.75 730 ILE A O 1
ATOM 5640 N N . THR A 1 731 ? 27.263 -11.885 9.745 1.00 89.94 731 THR A N 1
ATOM 5641 C CA . THR A 1 731 ? 26.869 -11.893 11.160 1.00 89.94 731 THR A CA 1
ATOM 5642 C C . THR A 1 731 ? 25.730 -12.889 11.391 1.00 89.94 731 THR A C 1
ATOM 5644 O O . THR A 1 731 ? 24.746 -12.904 10.649 1.00 89.94 731 THR A O 1
ATOM 5647 N N . LEU A 1 732 ? 25.865 -13.726 12.427 1.00 88.62 732 LEU A N 1
ATOM 5648 C CA . LEU A 1 732 ? 24.902 -14.765 12.810 1.00 88.62 732 LEU A CA 1
ATOM 5649 C C . LEU A 1 732 ? 24.468 -14.582 14.267 1.00 88.62 732 LEU A C 1
ATOM 5651 O O . LEU A 1 732 ? 25.300 -14.675 15.170 1.00 88.62 732 LEU A O 1
ATOM 5655 N N . THR A 1 733 ? 23.168 -14.401 14.494 1.00 88.75 733 THR A N 1
ATOM 5656 C CA . THR A 1 733 ? 22.606 -14.137 15.826 1.00 88.75 733 THR A CA 1
ATOM 5657 C C . THR A 1 733 ? 21.349 -14.988 16.054 1.00 88.75 733 THR A C 1
ATOM 5659 O O . THR A 1 733 ? 20.328 -14.705 15.430 1.00 88.75 733 THR A O 1
ATOM 5662 N N . PRO A 1 734 ? 21.366 -16.008 16.937 1.00 86.12 734 PRO A N 1
ATOM 5663 C CA . PRO A 1 734 ? 22.519 -16.538 17.668 1.00 86.12 734 PRO A CA 1
ATOM 5664 C C . PRO A 1 734 ? 23.456 -17.377 16.781 1.00 86.12 734 PRO A C 1
ATOM 5666 O O . PRO A 1 734 ? 23.024 -18.116 15.894 1.00 86.12 734 PRO A O 1
ATOM 5669 N N . SER A 1 735 ? 24.753 -17.334 17.082 1.00 82.69 735 SER A N 1
ATOM 5670 C CA . SER A 1 735 ? 25.828 -18.058 16.391 1.00 82.69 735 SER A CA 1
ATOM 5671 C C . SER A 1 735 ? 25.904 -19.547 16.782 1.00 82.69 735 SER A C 1
ATOM 5673 O O . SER A 1 735 ? 26.950 -20.060 17.167 1.00 82.69 735 SER A O 1
ATOM 5675 N N . HIS A 1 736 ? 24.780 -20.266 16.687 1.00 85.56 736 HIS A N 1
ATOM 5676 C CA . HIS A 1 736 ? 24.682 -21.699 17.019 1.00 85.56 736 HIS A CA 1
ATOM 5677 C C . HIS A 1 736 ? 24.684 -22.632 15.797 1.00 85.56 736 HIS A C 1
ATOM 5679 O O . HIS A 1 736 ? 24.920 -23.830 15.945 1.00 85.56 736 HIS A O 1
ATOM 5685 N N . PHE A 1 737 ? 24.420 -22.100 14.600 1.00 86.38 737 PHE A N 1
ATOM 5686 C CA . PHE A 1 737 ? 24.247 -22.881 13.373 1.00 86.38 737 PHE A CA 1
ATOM 5687 C C . PHE A 1 737 ? 25.432 -22.667 12.417 1.00 86.38 737 PHE A C 1
ATOM 5689 O O . PHE A 1 737 ? 25.519 -21.607 11.792 1.00 86.38 737 PHE A O 1
ATOM 5696 N N . PRO A 1 738 ? 26.366 -23.630 12.302 1.00 88.38 738 PRO A N 1
ATOM 5697 C CA . PRO A 1 738 ? 27.551 -23.474 11.467 1.00 88.38 738 PRO A CA 1
ATOM 5698 C C . PRO A 1 738 ? 27.209 -23.620 9.969 1.00 88.38 738 PRO A C 1
ATOM 5700 O O . PRO A 1 738 ? 26.421 -24.497 9.608 1.00 88.38 738 PRO A O 1
ATOM 5703 N N . PRO A 1 739 ? 27.787 -22.794 9.073 1.00 90.06 739 PRO A N 1
ATOM 5704 C CA . PRO A 1 739 ? 27.383 -22.752 7.668 1.00 90.06 739 PRO A CA 1
ATOM 5705 C C . PRO A 1 739 ? 27.808 -23.991 6.864 1.00 90.06 739 PRO A C 1
ATOM 5707 O O . PRO A 1 739 ? 28.917 -24.515 7.027 1.00 90.06 739 PRO A O 1
ATOM 5710 N N . HIS A 1 740 ? 26.940 -24.419 5.942 1.00 89.69 740 HIS A N 1
ATOM 5711 C CA . HIS A 1 740 ? 27.193 -25.500 4.985 1.00 89.69 740 HIS A CA 1
ATOM 5712 C C . HIS A 1 740 ? 27.884 -24.961 3.726 1.00 89.69 740 HIS A C 1
ATOM 5714 O O . HIS A 1 740 ? 27.248 -24.372 2.857 1.00 89.69 740 HIS A O 1
ATOM 5720 N N . LEU A 1 741 ? 29.193 -25.199 3.613 1.00 89.31 741 LEU A N 1
ATOM 5721 C CA . LEU A 1 741 ? 30.032 -24.652 2.536 1.00 89.31 741 LEU A CA 1
ATOM 5722 C C . LEU A 1 741 ? 30.015 -25.470 1.226 1.00 89.31 741 LEU A C 1
ATOM 5724 O O . LEU A 1 741 ? 30.635 -25.064 0.249 1.00 89.31 741 LEU A O 1
ATOM 5728 N N . SER A 1 742 ? 29.329 -26.619 1.182 1.00 88.31 742 SER A N 1
ATOM 5729 C CA . SER A 1 742 ? 29.189 -27.447 -0.025 1.00 88.31 742 SER A CA 1
ATOM 5730 C C . SER A 1 742 ? 27.755 -27.932 -0.212 1.00 88.31 742 SER A C 1
ATOM 5732 O O . SER A 1 742 ? 27.094 -28.344 0.740 1.00 88.31 742 SER A O 1
ATOM 5734 N N . ILE A 1 743 ? 27.311 -27.954 -1.470 1.00 86.69 743 ILE A N 1
ATOM 5735 C CA . ILE A 1 743 ? 26.025 -28.520 -1.897 1.00 86.69 743 ILE A CA 1
ATOM 5736 C C . ILE A 1 743 ? 26.000 -30.047 -1.707 1.00 86.69 743 ILE A C 1
ATOM 5738 O O . ILE A 1 743 ? 24.965 -30.616 -1.366 1.00 86.69 743 ILE A O 1
ATOM 5742 N N . SER A 1 744 ? 27.141 -30.724 -1.876 1.00 83.25 744 SER A N 1
ATOM 5743 C CA . SER A 1 744 ? 27.229 -32.191 -1.821 1.00 83.25 744 SER A CA 1
ATOM 5744 C C . SER A 1 744 ? 27.098 -32.781 -0.411 1.00 83.25 744 SER A C 1
ATOM 5746 O O . SER A 1 744 ? 26.993 -33.997 -0.277 1.00 83.25 744 SER A O 1
ATOM 5748 N N . SER A 1 745 ? 27.143 -31.948 0.634 1.00 81.31 745 SER A N 1
ATOM 5749 C CA . SER A 1 745 ? 27.014 -32.346 2.043 1.00 81.31 745 SER A CA 1
ATOM 5750 C C . SER A 1 745 ? 25.759 -31.777 2.719 1.00 81.31 745 SER A C 1
ATOM 5752 O O . SER A 1 745 ? 25.680 -31.742 3.948 1.00 81.31 745 SER A O 1
ATOM 5754 N N . LEU A 1 746 ? 24.774 -31.323 1.937 1.00 86.75 746 LEU A N 1
ATOM 5755 C CA . LEU A 1 746 ? 23.484 -30.876 2.461 1.00 86.75 746 LEU A CA 1
ATOM 5756 C C . LEU A 1 746 ? 22.634 -32.075 2.921 1.00 86.75 746 LEU A C 1
ATOM 5758 O O . LEU A 1 746 ? 22.426 -32.999 2.131 1.00 86.75 746 LEU A O 1
ATOM 5762 N N . PRO A 1 747 ? 22.085 -32.061 4.150 1.00 86.69 747 PRO A N 1
ATOM 5763 C CA . PRO A 1 747 ? 21.215 -33.118 4.660 1.00 86.69 747 PRO A CA 1
ATOM 5764 C C . PRO A 1 747 ? 19.775 -32.933 4.146 1.00 86.69 747 PRO A C 1
ATOM 5766 O O . PRO A 1 747 ? 18.850 -32.734 4.926 1.00 86.69 747 PRO A O 1
ATOM 5769 N N . VAL A 1 748 ? 19.602 -32.964 2.822 1.00 87.56 748 VAL A N 1
ATOM 5770 C CA . VAL A 1 748 ? 18.317 -32.790 2.119 1.00 87.56 748 VAL A CA 1
ATOM 5771 C C . VAL A 1 748 ? 18.082 -33.934 1.136 1.00 87.56 748 VAL A C 1
ATOM 5773 O O . VAL A 1 748 ? 19.005 -34.658 0.761 1.00 87.56 748 VAL A O 1
ATOM 5776 N N . HIS A 1 749 ? 16.846 -34.105 0.675 1.00 86.00 749 HIS A N 1
ATOM 5777 C CA . HIS A 1 749 ? 16.477 -35.166 -0.253 1.00 86.00 749 HIS A CA 1
ATOM 5778 C C . HIS A 1 749 ? 17.336 -35.147 -1.531 1.00 86.00 749 HIS A C 1
ATOM 5780 O O . HIS A 1 749 ? 17.425 -34.125 -2.211 1.00 86.00 749 HIS A O 1
ATOM 5786 N N . ASN A 1 750 ? 17.904 -36.299 -1.920 1.00 86.06 750 ASN A N 1
ATOM 5787 C CA . ASN A 1 750 ? 18.883 -36.429 -3.018 1.00 86.06 750 ASN A CA 1
ATOM 5788 C C . ASN A 1 750 ? 18.469 -35.755 -4.342 1.00 86.06 750 ASN A C 1
ATOM 5790 O O . ASN A 1 750 ? 19.322 -35.341 -5.122 1.00 86.06 750 ASN A O 1
ATOM 5794 N N . LYS A 1 751 ? 17.161 -35.637 -4.610 1.00 87.38 751 LYS A N 1
ATOM 5795 C CA . LYS A 1 751 ? 16.636 -34.953 -5.802 1.00 87.38 751 LYS A CA 1
ATOM 5796 C C . LYS A 1 751 ? 16.884 -33.436 -5.789 1.00 87.38 751 LYS A C 1
ATOM 5798 O O . LYS A 1 751 ? 17.111 -32.866 -6.851 1.00 87.38 751 LYS A O 1
ATOM 5803 N N . PHE A 1 752 ? 16.892 -32.797 -4.617 1.00 87.25 752 PHE A N 1
ATOM 5804 C CA . PHE A 1 752 ? 17.287 -31.394 -4.475 1.00 87.25 752 PHE A CA 1
ATOM 5805 C C . PHE A 1 752 ? 18.797 -31.232 -4.643 1.00 87.25 752 PHE A C 1
ATOM 5807 O O . PHE A 1 752 ? 19.217 -30.332 -5.357 1.00 87.25 752 PHE A O 1
ATOM 5814 N N . VAL A 1 753 ? 19.614 -32.143 -4.096 1.00 86.38 753 VAL A N 1
ATOM 5815 C CA . VAL A 1 753 ? 21.073 -32.151 -4.332 1.00 86.38 753 VAL A CA 1
ATOM 5816 C C . VAL A 1 753 ? 21.386 -32.284 -5.830 1.00 86.38 753 VAL A C 1
ATOM 5818 O O . VAL A 1 753 ? 22.225 -31.556 -6.350 1.00 86.38 753 VAL A O 1
ATOM 5821 N N . ALA A 1 754 ? 20.656 -33.141 -6.554 1.00 85.94 754 ALA A N 1
ATOM 5822 C CA . ALA A 1 754 ? 20.789 -33.283 -8.005 1.00 85.94 754 ALA A CA 1
ATOM 5823 C C . ALA A 1 754 ? 20.386 -32.012 -8.783 1.00 85.94 754 ALA A C 1
ATOM 5825 O O . ALA A 1 754 ? 21.071 -31.650 -9.734 1.00 85.94 754 ALA A O 1
ATOM 5826 N N . PHE A 1 755 ? 19.321 -31.312 -8.371 1.00 87.69 755 PHE A N 1
ATOM 5827 C CA . PHE A 1 755 ? 18.941 -30.013 -8.949 1.00 87.69 755 PHE A CA 1
ATOM 5828 C C . PHE A 1 755 ? 19.980 -28.921 -8.644 1.00 87.69 755 PHE A C 1
ATOM 5830 O O . PHE A 1 755 ? 20.340 -28.138 -9.518 1.00 87.69 755 PHE A O 1
ATOM 5837 N N . LEU A 1 756 ? 20.495 -28.882 -7.413 1.00 88.19 756 LEU A N 1
ATOM 5838 C CA . LEU A 1 756 ? 21.506 -27.916 -6.985 1.00 88.19 756 LEU A CA 1
ATOM 5839 C C . LEU A 1 756 ? 22.883 -28.175 -7.617 1.00 88.19 756 LEU A C 1
ATOM 5841 O O . LEU A 1 756 ? 23.678 -27.247 -7.700 1.00 88.19 756 LEU A O 1
ATOM 5845 N N . GLY A 1 757 ? 23.152 -29.382 -8.125 1.00 85.44 757 GLY A N 1
ATOM 5846 C CA . GLY A 1 757 ? 24.402 -29.742 -8.810 1.00 85.44 757 GLY A CA 1
ATOM 5847 C C . GLY A 1 757 ? 24.698 -28.970 -10.106 1.00 85.44 757 GLY A C 1
ATOM 5848 O O . GLY A 1 757 ? 25.789 -29.107 -10.652 1.00 85.44 757 GLY A O 1
ATOM 5849 N N . GLN A 1 758 ? 23.765 -28.142 -10.592 1.00 86.75 758 GLN A N 1
ATOM 5850 C CA . GLN A 1 758 ? 24.019 -27.156 -11.653 1.00 86.75 758 GLN A CA 1
ATOM 5851 C C . GLN A 1 758 ? 24.751 -25.891 -11.153 1.00 86.75 758 GLN A C 1
ATOM 5853 O O . GLN A 1 758 ? 25.216 -25.090 -11.963 1.00 86.75 758 GLN A O 1
ATOM 5858 N N . PHE A 1 759 ? 24.856 -25.697 -9.834 1.00 88.00 759 PHE A N 1
ATOM 5859 C CA . PHE A 1 759 ? 25.579 -24.597 -9.196 1.00 88.00 759 PHE A CA 1
ATOM 5860 C C . PHE A 1 759 ? 26.914 -25.098 -8.620 1.00 88.00 759 PHE A C 1
ATOM 5862 O O . PHE A 1 759 ? 26.986 -26.187 -8.055 1.00 88.00 759 PHE A O 1
ATOM 5869 N N . LYS A 1 760 ? 27.978 -24.293 -8.744 1.00 87.38 760 LYS A N 1
ATOM 5870 C CA . LYS A 1 760 ? 29.339 -24.642 -8.287 1.00 87.38 760 LYS A CA 1
ATOM 5871 C C . LYS A 1 760 ? 29.434 -24.805 -6.767 1.00 87.38 760 LYS A C 1
ATOM 5873 O O . LYS A 1 760 ? 30.070 -25.733 -6.279 1.00 87.38 760 LYS A O 1
ATOM 5878 N N . GLU A 1 761 ? 28.849 -23.863 -6.038 1.00 88.94 761 GLU A N 1
ATOM 5879 C CA . GLU A 1 761 ? 28.931 -23.726 -4.584 1.00 88.94 761 GLU A CA 1
ATOM 5880 C C . GLU A 1 761 ? 27.722 -22.914 -4.086 1.00 88.94 761 GLU A C 1
ATOM 5882 O O . GLU A 1 761 ? 27.098 -22.212 -4.892 1.00 88.94 761 GLU A O 1
ATOM 5887 N N . PRO A 1 762 ? 27.336 -23.016 -2.803 1.00 91.50 762 PRO A N 1
ATOM 5888 C CA . PRO A 1 762 ? 26.205 -22.259 -2.280 1.00 91.50 762 PRO A CA 1
ATOM 5889 C C . PRO A 1 762 ? 26.575 -20.790 -2.062 1.00 91.50 762 PRO A C 1
ATOM 5891 O O . PRO A 1 762 ? 27.706 -20.468 -1.695 1.00 91.50 762 PRO A O 1
ATOM 5894 N N . THR A 1 763 ? 25.613 -19.884 -2.244 1.00 90.81 763 THR A N 1
ATOM 5895 C CA . THR A 1 763 ? 25.840 -18.464 -1.929 1.00 90.81 763 THR A CA 1
ATOM 5896 C C . THR A 1 763 ? 25.963 -18.258 -0.410 1.00 90.81 763 THR A C 1
ATOM 5898 O O . THR A 1 763 ? 25.406 -19.053 0.352 1.00 90.81 763 THR A O 1
ATOM 5901 N N . PRO A 1 764 ? 26.624 -17.184 0.072 1.00 91.62 764 PRO A N 1
ATOM 5902 C CA . PRO A 1 764 ? 26.785 -16.923 1.508 1.00 91.62 764 PRO A CA 1
ATOM 5903 C C . PRO A 1 764 ? 25.481 -16.997 2.315 1.00 91.62 764 PRO A C 1
ATOM 5905 O O . PRO A 1 764 ? 25.429 -17.622 3.373 1.00 91.62 764 PRO A O 1
ATOM 5908 N N . ILE A 1 765 ? 24.392 -16.439 1.778 1.00 92.56 765 ILE A N 1
ATOM 5909 C CA . ILE A 1 765 ? 23.080 -16.475 2.432 1.00 92.56 765 ILE A CA 1
ATOM 5910 C C . ILE A 1 765 ? 22.456 -17.881 2.430 1.00 92.56 765 ILE A C 1
ATOM 5912 O O . ILE A 1 765 ? 21.820 -18.260 3.412 1.00 92.56 765 ILE A O 1
ATOM 5916 N N . GLN A 1 766 ? 22.665 -18.693 1.388 1.00 94.44 766 GLN A N 1
ATOM 5917 C CA . GLN A 1 766 ? 22.216 -20.093 1.341 1.00 94.44 766 GLN A CA 1
ATOM 5918 C C . GLN A 1 766 ? 22.994 -20.957 2.344 1.00 94.44 766 GLN A C 1
ATOM 5920 O O . GLN A 1 766 ? 22.390 -21.634 3.175 1.00 94.44 766 GLN A O 1
ATOM 5925 N N . ALA A 1 767 ? 24.328 -20.862 2.320 1.00 93.69 767 ALA A N 1
ATOM 5926 C CA . ALA A 1 767 ? 25.237 -21.598 3.198 1.00 93.69 767 ALA A CA 1
ATOM 5927 C C . ALA A 1 767 ? 24.915 -21.392 4.689 1.00 93.69 767 ALA A C 1
ATOM 5929 O O . ALA A 1 767 ? 24.991 -22.337 5.476 1.00 93.69 767 ALA A O 1
ATOM 5930 N N . CYS A 1 768 ? 24.531 -20.170 5.071 1.00 94.12 768 CYS A N 1
ATOM 5931 C CA . CYS A 1 768 ? 24.173 -19.817 6.443 1.00 94.12 768 CYS A CA 1
ATOM 5932 C C . CYS A 1 768 ? 22.713 -20.114 6.818 1.00 94.12 768 CYS A C 1
ATOM 5934 O O . CYS A 1 768 ? 22.460 -20.451 7.971 1.00 94.12 768 CYS A O 1
ATOM 5936 N N . SER A 1 769 ? 21.749 -19.986 5.897 1.00 95.94 769 SER A N 1
ATOM 5937 C CA . SER A 1 769 ? 20.315 -20.118 6.228 1.00 95.94 769 SER A CA 1
ATOM 5938 C C . SER A 1 769 ? 19.774 -21.541 6.146 1.00 95.94 769 SER A C 1
ATOM 5940 O O . SER A 1 769 ? 18.890 -21.888 6.927 1.00 95.94 769 SER A O 1
ATOM 5942 N N . TRP A 1 770 ? 20.316 -22.399 5.279 1.00 95.62 770 TRP A N 1
ATOM 5943 C CA . TRP A 1 770 ? 19.893 -23.798 5.216 1.00 95.62 770 TRP A CA 1
ATOM 5944 C C . TRP A 1 770 ? 20.041 -24.559 6.551 1.00 95.62 770 TRP A C 1
ATOM 5946 O O . TRP A 1 770 ? 19.055 -25.183 6.939 1.00 95.62 770 TRP A O 1
ATOM 5956 N N . PRO A 1 771 ? 21.164 -24.509 7.305 1.00 94.31 771 PRO A N 1
ATOM 5957 C CA . PRO A 1 771 ? 21.260 -25.213 8.589 1.00 94.31 771 PRO A CA 1
ATOM 5958 C C . PRO A 1 771 ? 20.164 -24.858 9.624 1.00 94.31 771 PRO A C 1
ATOM 5960 O O . PRO A 1 771 ? 19.511 -25.790 10.099 1.00 94.31 771 PRO A O 1
ATOM 5963 N N . PRO A 1 772 ? 19.881 -23.581 9.972 1.00 94.56 772 PRO A N 1
ATOM 5964 C CA . PRO A 1 772 ? 18.786 -23.258 10.891 1.00 94.56 772 PRO A CA 1
ATOM 5965 C C . PRO A 1 772 ? 17.398 -23.545 10.295 1.00 94.56 772 PRO A C 1
ATOM 5967 O O . PRO A 1 772 ? 16.516 -24.008 11.021 1.00 94.56 772 PRO A O 1
ATOM 5970 N N . LEU A 1 773 ? 17.194 -23.342 8.985 1.00 95.56 773 LEU A N 1
ATOM 5971 C CA . LEU A 1 773 ? 15.908 -23.634 8.341 1.00 95.56 773 LEU A CA 1
ATOM 5972 C C . LEU A 1 773 ? 15.578 -25.134 8.345 1.00 95.56 773 LEU A C 1
ATOM 5974 O O . LEU A 1 773 ? 14.445 -25.501 8.654 1.00 95.56 773 LEU A O 1
ATOM 5978 N N . LEU A 1 774 ? 16.557 -26.002 8.070 1.00 93.31 774 LEU A N 1
ATOM 5979 C CA . LEU A 1 774 ? 16.409 -27.463 8.148 1.00 93.31 774 LEU A CA 1
ATOM 5980 C C . LEU A 1 774 ? 16.250 -27.950 9.597 1.00 93.31 774 LEU A C 1
ATOM 5982 O O . LEU A 1 774 ? 15.514 -28.901 9.846 1.00 93.31 774 LEU A O 1
ATOM 5986 N N . ALA A 1 775 ? 16.846 -27.251 10.569 1.00 91.31 775 ALA A N 1
ATOM 5987 C CA . ALA A 1 775 ? 16.581 -27.453 11.996 1.00 91.31 775 ALA A CA 1
ATOM 5988 C C . ALA A 1 775 ? 15.196 -26.936 12.454 1.00 91.31 775 ALA A C 1
ATOM 5990 O O . ALA A 1 775 ? 14.867 -27.016 13.638 1.00 91.31 775 ALA A O 1
ATOM 5991 N N . GLY A 1 776 ? 14.371 -26.404 11.543 1.00 91.88 776 GLY A N 1
ATOM 5992 C CA . GLY A 1 776 ? 13.002 -25.972 11.824 1.00 91.88 776 GLY A CA 1
ATOM 5993 C C . GLY A 1 776 ? 12.878 -24.634 12.560 1.00 91.88 776 GLY A C 1
ATOM 5994 O O . GLY A 1 776 ? 11.803 -24.351 13.087 1.00 91.88 776 GLY A O 1
ATOM 5995 N N . ARG A 1 777 ? 13.949 -23.829 12.613 1.00 94.56 777 ARG A N 1
ATOM 5996 C CA . ARG A 1 777 ? 13.962 -22.493 13.231 1.00 94.56 777 ARG A CA 1
ATOM 5997 C C . ARG A 1 777 ? 13.356 -21.439 12.309 1.00 94.56 777 ARG A C 1
ATOM 5999 O O . ARG A 1 777 ? 13.528 -21.501 11.091 1.00 94.56 777 ARG A O 1
ATOM 6006 N N . ASP A 1 778 ? 12.730 -20.431 12.903 1.00 97.00 778 ASP A N 1
ATOM 6007 C CA . ASP A 1 778 ? 12.425 -19.183 12.206 1.00 97.00 778 ASP A CA 1
ATOM 6008 C C . ASP A 1 778 ? 13.733 -18.476 11.812 1.00 97.00 778 ASP A C 1
ATOM 6010 O O . ASP A 1 778 ? 14.742 -18.588 12.517 1.00 97.00 778 ASP A O 1
ATOM 6014 N N . VAL A 1 779 ? 13.740 -17.760 10.683 1.00 97.06 779 VAL A N 1
ATOM 6015 C CA . VAL A 1 779 ? 14.952 -17.107 10.149 1.00 97.06 779 VAL A CA 1
ATOM 6016 C C . VAL A 1 779 ? 14.645 -15.733 9.566 1.00 97.06 779 VAL A C 1
ATOM 6018 O O . VAL A 1 779 ? 13.690 -15.570 8.807 1.00 97.06 779 VAL A O 1
ATOM 6021 N N . ILE A 1 780 ? 15.517 -14.769 9.871 1.00 96.44 780 ILE A N 1
ATOM 6022 C CA . ILE A 1 780 ? 15.599 -13.464 9.207 1.00 96.44 780 ILE A CA 1
ATOM 6023 C C . ILE A 1 780 ? 16.869 -13.468 8.345 1.00 96.44 780 ILE A C 1
ATOM 6025 O O . ILE A 1 780 ? 17.976 -13.452 8.883 1.00 96.44 780 ILE A O 1
ATOM 6029 N N . GLY A 1 781 ? 16.720 -13.501 7.020 1.00 94.25 781 GLY A N 1
ATOM 6030 C CA . GLY A 1 781 ? 17.822 -13.492 6.057 1.00 94.25 781 GLY A CA 1
ATOM 6031 C C . GLY A 1 781 ? 17.970 -12.147 5.346 1.00 94.25 781 GLY A C 1
ATOM 6032 O O . GLY A 1 781 ? 17.183 -11.814 4.458 1.00 94.25 781 GLY A O 1
ATOM 6033 N N . ILE A 1 782 ? 19.005 -11.393 5.708 1.00 91.56 782 ILE A N 1
ATOM 6034 C CA . ILE A 1 782 ? 19.315 -10.064 5.168 1.00 91.56 782 ILE A CA 1
ATOM 6035 C C . ILE A 1 782 ? 20.508 -10.213 4.225 1.00 91.56 782 ILE A C 1
ATOM 6037 O O . ILE A 1 782 ? 21.622 -10.512 4.659 1.00 91.56 782 ILE A O 1
ATOM 6041 N N . ALA A 1 783 ? 20.266 -10.058 2.923 1.00 86.56 783 ALA A N 1
ATOM 6042 C CA . ALA A 1 783 ? 21.299 -10.166 1.897 1.00 86.56 783 ALA A CA 1
ATOM 6043 C C . ALA A 1 783 ? 20.920 -9.412 0.614 1.00 86.56 783 ALA A C 1
ATOM 6045 O O . ALA A 1 783 ? 19.742 -9.301 0.259 1.00 86.56 783 ALA A O 1
ATOM 6046 N N . GLU A 1 784 ? 21.944 -8.958 -0.116 1.00 76.88 784 GLU A N 1
ATOM 6047 C CA . GLU A 1 784 ? 21.801 -8.191 -1.357 1.00 76.88 784 GLU A CA 1
ATOM 6048 C C . GLU A 1 784 ? 20.876 -8.855 -2.395 1.00 76.88 784 GLU A C 1
ATOM 6050 O O . GLU A 1 784 ? 20.716 -10.079 -2.468 1.00 76.88 784 GLU A O 1
ATOM 6055 N N . THR A 1 785 ? 20.247 -8.042 -3.239 1.00 74.31 785 THR A N 1
ATOM 6056 C CA . THR A 1 785 ? 19.315 -8.529 -4.261 1.00 74.31 785 THR A CA 1
ATOM 6057 C C . THR A 1 785 ? 20.066 -9.312 -5.342 1.00 74.31 785 THR A C 1
ATOM 6059 O O . THR A 1 785 ? 21.033 -8.814 -5.910 1.00 74.31 785 THR A O 1
ATOM 6062 N N . GLY A 1 786 ? 19.626 -10.539 -5.641 1.00 72.69 786 GLY A N 1
ATOM 6063 C CA . GLY A 1 786 ? 20.359 -11.465 -6.519 1.00 72.69 786 GLY A CA 1
ATOM 6064 C C . GLY A 1 786 ? 21.307 -12.433 -5.789 1.00 72.69 786 GLY A C 1
ATOM 6065 O O . GLY A 1 786 ? 21.916 -13.279 -6.433 1.00 72.69 786 GLY A O 1
ATOM 6066 N N . SER A 1 787 ? 21.382 -12.395 -4.452 1.00 78.31 787 SER A N 1
ATOM 6067 C CA . SER A 1 787 ? 22.158 -13.346 -3.625 1.00 78.31 787 SER A CA 1
ATOM 6068 C C . SER A 1 787 ? 21.591 -14.780 -3.551 1.00 78.31 787 SER A C 1
ATOM 6070 O O . SER A 1 787 ? 22.122 -15.618 -2.824 1.00 78.31 787 SER A O 1
ATOM 6072 N N . GLY A 1 788 ? 20.521 -15.104 -4.289 1.00 86.00 788 GLY A N 1
ATOM 6073 C CA . GLY A 1 788 ? 19.940 -16.455 -4.334 1.00 86.00 788 GLY A CA 1
ATOM 6074 C C . GLY A 1 788 ? 18.924 -16.786 -3.227 1.00 86.00 788 GLY A C 1
ATOM 6075 O O . GLY A 1 788 ? 18.697 -17.969 -2.954 1.00 86.00 788 GLY A O 1
ATOM 6076 N N . LYS A 1 789 ? 18.303 -15.764 -2.612 1.00 90.44 789 LYS A N 1
ATOM 6077 C CA . LYS A 1 789 ? 17.320 -15.870 -1.507 1.00 90.44 789 LYS A CA 1
ATOM 6078 C C . LYS A 1 789 ? 16.175 -16.866 -1.778 1.00 90.44 789 LYS A C 1
ATOM 6080 O O . LYS A 1 789 ? 15.818 -17.637 -0.893 1.00 90.44 789 LYS A O 1
ATOM 6085 N N . THR A 1 790 ? 15.675 -16.956 -3.012 1.00 92.62 790 THR A N 1
ATOM 6086 C CA . THR A 1 790 ? 14.582 -17.877 -3.390 1.00 92.62 790 THR A CA 1
ATOM 6087 C C . THR A 1 790 ? 14.921 -19.360 -3.176 1.00 92.62 790 THR A C 1
ATOM 6089 O O . THR A 1 790 ? 14.071 -20.134 -2.741 1.00 92.62 790 THR A O 1
ATOM 6092 N N . LEU A 1 791 ? 16.175 -19.775 -3.406 1.00 93.81 791 LEU A N 1
ATOM 6093 C CA . LEU A 1 791 ? 16.632 -21.140 -3.089 1.00 93.81 791 LEU A CA 1
ATOM 6094 C C . LEU A 1 791 ? 17.032 -21.297 -1.612 1.00 93.81 791 LEU A C 1
ATOM 6096 O O . LEU A 1 791 ? 17.004 -22.412 -1.089 1.00 93.81 791 LEU A O 1
ATOM 6100 N N . ALA A 1 792 ? 17.354 -20.194 -0.928 1.00 95.19 792 ALA A N 1
ATOM 6101 C CA . ALA A 1 792 ? 17.632 -20.179 0.505 1.00 95.19 792 ALA A CA 1
ATOM 6102 C C . ALA A 1 792 ? 16.390 -20.598 1.316 1.00 95.19 792 ALA A C 1
ATOM 6104 O O . ALA A 1 792 ? 16.482 -21.523 2.119 1.00 95.19 792 ALA A O 1
ATOM 6105 N N . PHE A 1 793 ? 15.208 -20.027 1.032 1.00 95.94 793 PHE A N 1
ATOM 6106 C CA . PHE A 1 793 ? 13.950 -20.506 1.628 1.00 95.94 793 PHE A CA 1
ATOM 6107 C C . PHE A 1 793 ? 13.341 -21.723 0.917 1.00 95.94 793 PHE A C 1
ATOM 6109 O O . PHE A 1 793 ? 12.705 -22.546 1.577 1.00 95.94 793 PHE A O 1
ATOM 6116 N N . GLY A 1 794 ? 13.506 -21.848 -0.404 1.00 95.19 794 GLY A N 1
ATOM 6117 C CA . GLY A 1 794 ? 12.818 -22.861 -1.208 1.00 95.19 794 GLY A CA 1
ATOM 6118 C C . GLY A 1 794 ? 13.255 -24.297 -0.920 1.00 95.19 794 GLY A C 1
ATOM 6119 O O . GLY A 1 794 ? 12.406 -25.165 -0.740 1.00 95.19 794 GLY A O 1
ATOM 6120 N N . VAL A 1 795 ? 14.564 -24.554 -0.828 1.00 95.00 795 VAL A N 1
ATOM 6121 C CA . VAL A 1 795 ? 15.107 -25.902 -0.569 1.00 95.00 795 VAL A CA 1
ATOM 6122 C C . VAL A 1 795 ? 14.610 -26.489 0.765 1.00 95.00 795 VAL A C 1
ATOM 6124 O O . VAL A 1 795 ? 13.979 -27.545 0.723 1.00 95.00 795 VAL A O 1
ATOM 6127 N N . PRO A 1 796 ? 14.799 -25.835 1.930 1.00 94.94 796 PRO A N 1
ATOM 6128 C CA . PRO A 1 796 ? 14.287 -26.351 3.202 1.00 94.94 796 PRO A CA 1
ATOM 6129 C C . PRO A 1 796 ? 12.754 -26.366 3.277 1.00 94.94 796 PRO A C 1
ATOM 6131 O O . PRO A 1 796 ? 12.192 -27.280 3.876 1.00 94.94 796 PRO A O 1
ATOM 6134 N N . GLY A 1 797 ? 12.067 -25.413 2.631 1.00 94.00 797 GLY A N 1
ATOM 6135 C CA . GLY A 1 797 ? 10.604 -25.405 2.549 1.00 94.00 797 GLY A CA 1
ATOM 6136 C C . GLY A 1 797 ? 10.049 -26.662 1.871 1.00 94.00 797 GLY A C 1
ATOM 6137 O O . GLY A 1 797 ? 9.167 -27.320 2.419 1.00 94.00 797 GLY A O 1
ATOM 6138 N N . LEU A 1 798 ? 10.605 -27.052 0.717 1.00 92.75 798 LEU A N 1
ATOM 6139 C CA . LEU A 1 798 ? 10.191 -28.274 0.020 1.00 92.75 798 LEU A CA 1
ATOM 6140 C C . LEU A 1 798 ? 10.662 -29.555 0.720 1.00 92.75 798 LEU A C 1
ATOM 6142 O O . LEU A 1 798 ? 9.919 -30.537 0.730 1.00 92.75 798 LEU A O 1
ATOM 6146 N N . ASP A 1 799 ? 11.850 -29.564 1.328 1.00 91.62 799 ASP A N 1
ATOM 6147 C CA . ASP A 1 799 ? 12.334 -30.730 2.078 1.00 91.62 799 ASP A CA 1
ATOM 6148 C C . ASP A 1 799 ? 11.441 -31.033 3.293 1.00 91.62 799 ASP A C 1
ATOM 6150 O O . ASP A 1 799 ? 11.057 -32.183 3.511 1.00 91.62 799 ASP A O 1
ATOM 6154 N N . ARG A 1 800 ? 10.964 -29.990 3.990 1.00 89.81 800 ARG A N 1
ATOM 6155 C CA . ARG A 1 800 ? 9.976 -30.086 5.080 1.00 89.81 800 ARG A CA 1
ATOM 6156 C C . ARG A 1 800 ? 8.626 -30.666 4.629 1.00 89.81 800 ARG A C 1
ATOM 6158 O O . ARG A 1 800 ? 7.990 -31.367 5.416 1.00 89.81 800 ARG A O 1
ATOM 6165 N N . ILE A 1 801 ? 8.193 -30.417 3.387 1.00 88.75 801 ILE A N 1
ATOM 6166 C CA . ILE A 1 801 ? 6.982 -31.035 2.807 1.00 88.75 801 ILE A CA 1
ATOM 6167 C C . ILE A 1 801 ? 7.230 -32.531 2.549 1.00 88.75 801 ILE A C 1
ATOM 6169 O O . ILE A 1 801 ? 6.517 -33.386 3.077 1.00 88.75 801 ILE A O 1
ATOM 6173 N N . VAL A 1 802 ? 8.284 -32.855 1.794 1.00 85.50 802 VAL A N 1
ATOM 6174 C CA . VAL A 1 802 ? 8.609 -34.229 1.360 1.00 85.50 802 VAL A CA 1
ATOM 6175 C C . VAL A 1 802 ? 8.977 -35.142 2.536 1.00 85.50 802 VAL A C 1
ATOM 6177 O O . VAL A 1 802 ? 8.656 -36.332 2.534 1.00 85.50 802 VAL A O 1
ATOM 6180 N N . GLY A 1 803 ? 9.622 -34.597 3.569 1.00 72.06 803 GLY A N 1
ATOM 6181 C CA . GLY A 1 803 ? 9.948 -35.318 4.797 1.00 72.06 803 GLY A CA 1
ATOM 6182 C C . GLY A 1 803 ? 8.710 -35.804 5.555 1.00 72.06 803 GLY A C 1
ATOM 6183 O O . GLY A 1 803 ? 8.760 -36.869 6.170 1.00 72.06 803 GLY A O 1
ATOM 6184 N N . LYS A 1 804 ? 7.583 -35.081 5.471 1.00 61.25 804 LYS A N 1
ATOM 6185 C CA . LYS A 1 804 ? 6.334 -35.454 6.154 1.00 61.25 804 LYS A CA 1
ATOM 6186 C C . LYS A 1 804 ? 5.506 -36.494 5.406 1.00 61.25 804 LYS A C 1
ATOM 6188 O O . LYS A 1 804 ? 4.912 -37.340 6.067 1.00 61.25 804 LYS A O 1
ATOM 6193 N N . GLU A 1 805 ? 5.515 -36.520 4.072 1.00 53.22 805 GLU A N 1
ATOM 6194 C CA . GLU A 1 805 ? 4.805 -37.569 3.313 1.00 53.22 805 GLU A CA 1
ATOM 6195 C C . GLU A 1 805 ? 5.300 -38.981 3.677 1.00 53.22 805 GLU A C 1
ATOM 6197 O O . GLU A 1 805 ? 4.501 -39.908 3.804 1.00 53.22 805 GLU A O 1
ATOM 6202 N N . LYS A 1 806 ? 6.600 -39.135 3.966 1.00 41.44 806 LYS A N 1
ATOM 6203 C CA . LYS A 1 806 ? 7.189 -40.411 4.417 1.00 41.44 806 LYS A CA 1
ATOM 6204 C C . LYS A 1 806 ? 6.699 -40.883 5.791 1.00 41.44 806 LYS A C 1
ATOM 6206 O O . LYS A 1 806 ? 6.809 -42.069 6.080 1.00 41.44 806 LYS A O 1
ATOM 6211 N N . ILE A 1 807 ? 6.155 -39.994 6.625 1.00 39.00 807 ILE A N 1
ATOM 6212 C CA . ILE A 1 807 ? 5.605 -40.344 7.947 1.00 39.00 807 ILE A CA 1
ATOM 6213 C C . ILE A 1 807 ? 4.172 -40.894 7.815 1.00 39.00 807 ILE A C 1
ATOM 6215 O O . ILE A 1 807 ? 3.734 -41.680 8.647 1.00 39.00 807 ILE A O 1
ATOM 6219 N N . VAL A 1 808 ? 3.456 -40.534 6.743 1.00 38.16 808 VAL A N 1
ATOM 6220 C CA . VAL A 1 808 ? 2.040 -40.891 6.525 1.00 38.16 808 VAL A CA 1
ATOM 6221 C C . VAL A 1 808 ? 1.878 -42.184 5.699 1.00 38.16 808 VAL A C 1
ATOM 6223 O O . VAL A 1 808 ? 0.764 -42.664 5.511 1.00 38.16 808 VAL A O 1
ATOM 6226 N N . GLY A 1 809 ? 2.971 -42.801 5.224 1.00 32.81 809 GLY A N 1
ATOM 6227 C CA . GLY A 1 809 ? 2.887 -43.954 4.320 1.00 32.81 809 GLY A CA 1
ATOM 6228 C C . GLY A 1 809 ? 4.055 -44.940 4.362 1.00 32.81 809 GLY A C 1
ATOM 6229 O O . GLY A 1 809 ? 4.882 -44.933 3.456 1.00 32.81 809 GLY A O 1
ATOM 6230 N N . THR A 1 810 ? 4.084 -45.833 5.361 1.00 31.27 810 THR A N 1
ATOM 6231 C CA . THR A 1 810 ? 4.418 -47.282 5.230 1.00 31.27 810 THR A CA 1
ATOM 6232 C C . THR A 1 810 ? 4.336 -47.992 6.595 1.00 31.27 810 THR A C 1
ATOM 6234 O O . THR A 1 810 ? 5.344 -48.306 7.220 1.00 31.27 810 THR A O 1
ATOM 6237 N N . GLY A 1 811 ? 3.118 -48.280 7.066 1.00 24.84 811 GLY A N 1
ATOM 6238 C CA . GLY A 1 811 ? 2.889 -49.063 8.287 1.00 24.84 811 GLY A CA 1
ATOM 6239 C C . GLY A 1 811 ? 1.594 -49.881 8.196 1.00 24.84 811 GLY A C 1
ATOM 6240 O O . GLY A 1 811 ? 0.547 -49.294 7.925 1.00 24.84 811 GLY A O 1
ATOM 6241 N N . PRO A 1 812 ? 1.622 -51.216 8.376 1.00 34.03 812 PRO A N 1
ATOM 6242 C CA . PRO A 1 812 ? 0.416 -52.035 8.325 1.00 34.03 812 PRO A CA 1
ATOM 6243 C C . PRO A 1 812 ? -0.354 -51.955 9.652 1.00 34.03 812 PRO A C 1
ATOM 6245 O O . PRO A 1 812 ? -0.111 -52.738 10.567 1.00 34.03 812 PRO A O 1
ATOM 6248 N N . GLY A 1 813 ? -1.314 -51.032 9.714 1.00 33.19 813 GLY A N 1
ATOM 6249 C CA . GLY A 1 813 ? -2.326 -50.966 10.768 1.00 33.19 813 GLY A CA 1
ATOM 6250 C C . GLY A 1 813 ? -2.100 -49.878 11.816 1.00 33.19 813 GLY A C 1
ATOM 6251 O O . GLY A 1 813 ? -1.520 -50.137 12.864 1.00 33.19 813 GLY A O 1
ATOM 6252 N N . ASP A 1 814 ? -2.694 -48.708 11.578 1.00 27.34 814 ASP A N 1
ATOM 6253 C CA . ASP A 1 814 ? -3.356 -47.963 12.650 1.00 27.34 814 ASP A CA 1
ATOM 6254 C C . ASP A 1 814 ? -4.699 -47.423 12.129 1.00 27.34 814 ASP A C 1
ATOM 6256 O O . ASP A 1 814 ? -4.758 -46.524 11.291 1.00 27.34 814 ASP A O 1
ATOM 6260 N N . GLU A 1 815 ? -5.787 -48.048 12.577 1.00 33.78 815 GLU A N 1
ATOM 6261 C CA . GLU A 1 815 ? -7.165 -47.674 12.260 1.00 33.78 815 GLU A CA 1
ATOM 6262 C C . GLU A 1 815 ? -7.877 -47.269 13.559 1.00 33.78 815 GLU A C 1
ATOM 6264 O O . GLU A 1 815 ? -8.706 -48.028 14.062 1.00 33.78 815 GLU A O 1
ATOM 6269 N N . ARG A 1 816 ? -7.549 -46.091 14.118 1.00 30.88 816 ARG A N 1
ATOM 6270 C CA . ARG A 1 816 ? -8.458 -45.236 14.925 1.00 30.88 816 ARG A CA 1
ATOM 6271 C C . ARG A 1 816 ? -7.832 -43.888 15.307 1.00 30.88 816 ARG A C 1
ATOM 6273 O O . ARG A 1 816 ? -7.132 -43.785 16.305 1.00 30.88 816 ARG A O 1
ATOM 6280 N N . LEU A 1 817 ? -8.286 -42.822 14.650 1.00 29.59 817 LEU A N 1
ATOM 6281 C CA . LEU A 1 817 ? -8.816 -41.632 15.333 1.00 29.59 817 LEU A CA 1
ATOM 6282 C C . LEU A 1 817 ? -9.688 -40.857 14.336 1.00 29.59 817 LEU A C 1
ATOM 6284 O O . LEU A 1 817 ? -9.252 -40.534 13.235 1.00 29.59 817 LEU A O 1
ATOM 6288 N N . GLY A 1 818 ? -10.960 -40.653 14.677 1.00 32.50 818 GLY A N 1
ATOM 6289 C CA . GLY A 1 818 ? -11.963 -40.177 13.725 1.00 32.50 818 GLY A CA 1
ATOM 6290 C C . GLY A 1 818 ? -12.096 -38.657 13.684 1.00 32.50 818 GLY A C 1
ATOM 6291 O O . GLY A 1 818 ? -12.479 -38.050 14.679 1.00 32.50 818 GLY A O 1
ATOM 6292 N N . MET A 1 819 ? -11.908 -38.070 12.501 1.00 28.27 819 MET A N 1
ATOM 6293 C CA . MET A 1 819 ? -12.563 -36.819 12.103 1.00 28.27 819 MET A CA 1
ATOM 6294 C C . MET A 1 819 ? -13.380 -37.042 10.821 1.00 28.27 819 MET A C 1
ATOM 6296 O O . MET A 1 819 ? -13.145 -37.992 10.072 1.00 28.27 819 MET A O 1
ATOM 6300 N N . GLY A 1 820 ? -14.433 -36.240 10.647 1.00 27.45 820 GLY A N 1
ATOM 6301 C CA . GLY A 1 820 ? -15.572 -36.569 9.787 1.00 27.45 820 GLY A CA 1
ATOM 6302 C C . GLY A 1 820 ? -15.335 -36.452 8.276 1.00 27.45 820 GLY A C 1
ATOM 6303 O O . GLY A 1 820 ? -14.529 -35.660 7.799 1.00 27.45 820 GLY A O 1
ATOM 6304 N N . LYS A 1 821 ? -16.126 -37.205 7.501 1.00 32.19 821 LYS A N 1
ATOM 6305 C CA . LYS A 1 821 ? -16.185 -37.119 6.032 1.00 32.19 821 LYS A CA 1
ATOM 6306 C C . LYS A 1 821 ? -17.021 -35.912 5.553 1.00 32.19 821 LYS A C 1
ATOM 6308 O O . LYS A 1 821 ? -18.097 -36.103 4.994 1.00 32.19 821 LYS A O 1
ATOM 6313 N N . LYS A 1 822 ? -16.513 -34.686 5.701 1.00 32.19 822 LYS A N 1
ATOM 6314 C CA . LYS A 1 822 ? -16.911 -33.517 4.883 1.00 32.19 822 LYS A CA 1
ATOM 6315 C C . LYS A 1 822 ? -15.627 -32.858 4.349 1.00 32.19 822 LYS A C 1
ATOM 6317 O O . LYS A 1 822 ? -14.669 -32.725 5.098 1.00 32.19 822 LYS A O 1
ATOM 6322 N N . GLY A 1 823 ? -15.588 -32.511 3.056 1.00 32.41 823 GLY A N 1
ATOM 6323 C CA . GLY A 1 823 ? -14.396 -31.937 2.396 1.00 32.41 823 GLY A CA 1
ATOM 6324 C C . GLY A 1 823 ? -13.857 -32.728 1.192 1.00 32.41 823 GLY A C 1
ATOM 6325 O O . GLY A 1 823 ? -12.713 -33.180 1.196 1.00 32.41 823 GLY A O 1
ATOM 6326 N N . LYS A 1 824 ? -14.654 -32.893 0.124 1.00 34.03 824 LYS A N 1
ATOM 6327 C CA . LYS A 1 824 ? -14.134 -33.368 -1.175 1.00 34.03 824 LYS A CA 1
ATOM 6328 C C . LYS A 1 824 ? -13.366 -32.226 -1.874 1.00 34.03 824 LYS A C 1
ATOM 6330 O O . LYS A 1 824 ? -13.986 -31.246 -2.265 1.00 34.03 824 LYS A O 1
ATOM 6335 N N . GLY A 1 825 ? -12.070 -32.399 -2.152 1.00 34.72 825 GLY A N 1
ATOM 6336 C CA . GLY A 1 825 ? -11.437 -31.787 -3.338 1.00 34.72 825 GLY A CA 1
ATOM 6337 C C . GLY A 1 825 ? -10.287 -30.785 -3.154 1.00 34.72 825 GLY A C 1
ATOM 6338 O O . GLY A 1 825 ? -9.610 -30.509 -4.141 1.00 34.72 825 GLY A O 1
ATOM 6339 N N . ALA A 1 826 ? -10.008 -30.273 -1.953 1.00 43.72 826 ALA A N 1
ATOM 6340 C CA . ALA A 1 826 ? -8.880 -29.357 -1.738 1.00 43.72 826 ALA A CA 1
ATOM 6341 C C . ALA A 1 826 ? -7.575 -30.106 -1.402 1.00 43.72 826 ALA A C 1
ATOM 6343 O O . ALA A 1 826 ? -7.548 -30.986 -0.539 1.00 43.72 826 ALA A O 1
ATOM 6344 N N . GLY A 1 827 ? -6.469 -29.736 -2.053 1.00 60.06 827 GLY A N 1
ATOM 6345 C CA . GLY A 1 827 ? -5.132 -30.096 -1.583 1.00 60.06 827 GLY A CA 1
ATOM 6346 C C . GLY A 1 827 ? -4.725 -29.155 -0.451 1.00 60.06 827 GLY A C 1
ATOM 6347 O O . GLY A 1 827 ? -4.579 -27.963 -0.692 1.00 60.06 827 GLY A O 1
ATOM 6348 N N . TRP A 1 828 ? -4.532 -29.671 0.769 1.00 80.44 828 TRP A N 1
ATOM 6349 C CA . TRP A 1 828 ? -4.083 -28.853 1.906 1.00 80.44 828 TRP A CA 1
ATOM 6350 C C . TRP A 1 828 ? -2.752 -28.154 1.590 1.00 80.44 828 TRP A C 1
ATOM 6352 O O . TRP A 1 828 ? -1.793 -28.820 1.185 1.00 80.44 828 TRP A O 1
ATOM 6362 N N . ILE A 1 829 ? -2.702 -26.830 1.764 1.00 92.75 829 ILE A N 1
ATOM 6363 C CA . ILE A 1 829 ? -1.523 -26.008 1.469 1.00 92.75 829 ILE A CA 1
ATOM 6364 C C . ILE A 1 829 ? -0.546 -26.091 2.642 1.00 92.75 829 ILE A C 1
ATOM 6366 O O . ILE A 1 829 ? -0.888 -25.781 3.777 1.00 92.75 829 ILE A O 1
ATOM 6370 N N . SER A 1 830 ? 0.683 -26.525 2.369 1.00 93.31 830 SER A N 1
ATOM 6371 C CA . SER A 1 830 ? 1.729 -26.741 3.377 1.00 93.31 830 SER A CA 1
ATOM 6372 C C . SER A 1 830 ? 2.674 -25.544 3.515 1.00 93.31 830 SER A C 1
ATOM 6374 O O . SER A 1 830 ? 3.254 -25.333 4.582 1.00 93.31 830 SER A O 1
ATOM 6376 N N . MET A 1 831 ? 2.851 -24.783 2.431 1.00 96.38 831 MET A N 1
ATOM 6377 C CA . MET A 1 831 ? 3.807 -23.683 2.308 1.00 96.38 831 MET A CA 1
ATOM 6378 C C . MET A 1 831 ? 3.159 -22.473 1.632 1.00 96.38 831 MET A C 1
ATOM 6380 O O . MET A 1 831 ? 2.552 -22.609 0.569 1.00 96.38 831 MET A O 1
ATOM 6384 N N . LEU A 1 832 ? 3.345 -21.293 2.222 1.00 97.94 832 LEU A N 1
ATOM 6385 C CA . LEU A 1 832 ? 2.890 -20.014 1.680 1.00 97.94 832 LEU A CA 1
ATOM 6386 C C . LEU A 1 832 ? 4.083 -19.070 1.507 1.00 97.94 832 LEU A C 1
ATOM 6388 O O . LEU A 1 832 ? 4.873 -18.899 2.432 1.00 97.94 832 LEU A O 1
ATOM 6392 N N . VAL A 1 833 ? 4.203 -18.449 0.335 1.00 98.19 833 VAL A N 1
ATOM 6393 C CA . VAL A 1 833 ? 5.227 -17.446 0.017 1.00 98.19 833 VAL A CA 1
ATOM 6394 C C . VAL A 1 833 ? 4.539 -16.159 -0.424 1.00 98.19 833 VAL A C 1
ATOM 6396 O O . VAL A 1 833 ? 3.836 -16.148 -1.433 1.00 98.19 833 VAL A O 1
ATOM 6399 N N . LEU A 1 834 ? 4.745 -15.073 0.312 1.00 97.56 834 LEU A N 1
ATOM 6400 C CA . LEU A 1 834 ? 4.155 -13.768 0.021 1.00 97.56 834 LEU A CA 1
ATOM 6401 C C . LEU A 1 834 ? 5.225 -12.811 -0.511 1.00 97.56 834 LEU A C 1
ATOM 6403 O O . LEU A 1 834 ? 6.316 -12.727 0.051 1.00 97.56 834 LEU A O 1
ATOM 6407 N N . ALA A 1 835 ? 4.902 -12.098 -1.591 1.00 94.44 835 ALA A N 1
ATOM 6408 C CA . ALA A 1 835 ? 5.798 -11.165 -2.274 1.00 94.44 835 ALA A CA 1
ATOM 6409 C C . ALA A 1 835 ? 5.067 -9.865 -2.678 1.00 94.44 835 ALA A C 1
ATOM 6411 O O . ALA A 1 835 ? 3.883 -9.917 -3.028 1.00 94.44 835 ALA A O 1
ATOM 6412 N N . PRO A 1 836 ? 5.742 -8.697 -2.694 1.00 90.19 836 PRO A N 1
ATOM 6413 C CA . PRO A 1 836 ? 5.082 -7.398 -2.877 1.00 90.19 836 PRO A CA 1
ATOM 6414 C C . PRO A 1 836 ? 4.656 -7.111 -4.323 1.00 90.19 836 PRO A C 1
ATOM 6416 O O . PRO A 1 836 ? 3.807 -6.252 -4.558 1.00 90.19 836 PRO A O 1
ATOM 6419 N N . THR A 1 837 ? 5.236 -7.801 -5.312 1.00 88.62 837 THR A N 1
ATOM 6420 C CA . THR A 1 837 ? 4.927 -7.606 -6.737 1.00 88.62 837 THR A CA 1
ATOM 6421 C C . THR A 1 837 ? 4.513 -8.911 -7.408 1.00 88.62 837 THR A C 1
ATOM 6423 O O . THR A 1 837 ? 4.963 -10.001 -7.049 1.00 88.62 837 THR A O 1
ATOM 6426 N N . ARG A 1 838 ? 3.637 -8.794 -8.412 1.00 89.44 838 ARG A N 1
ATOM 6427 C CA . ARG A 1 838 ? 3.070 -9.929 -9.162 1.00 89.44 838 ARG A CA 1
ATOM 6428 C C . ARG A 1 838 ? 4.165 -10.684 -9.917 1.00 89.44 838 ARG A C 1
ATOM 6430 O O . ARG A 1 838 ? 4.165 -11.907 -9.980 1.00 89.44 838 ARG A O 1
ATOM 6437 N N . GLU A 1 839 ? 5.127 -9.936 -10.441 1.00 87.75 839 GLU A N 1
ATOM 6438 C CA . GLU A 1 839 ? 6.275 -10.433 -11.185 1.00 87.75 839 GLU A CA 1
ATOM 6439 C C . GLU A 1 839 ? 7.297 -11.152 -10.281 1.00 87.75 839 GLU A C 1
ATOM 6441 O O . GLU A 1 839 ? 7.834 -12.178 -10.697 1.00 87.75 839 GLU A O 1
ATOM 6446 N N . LEU A 1 840 ? 7.518 -10.703 -9.032 1.00 88.75 840 LEU A N 1
ATOM 6447 C CA . LEU A 1 840 ? 8.313 -11.468 -8.056 1.00 88.75 840 LEU A CA 1
ATOM 6448 C C . LEU A 1 840 ? 7.576 -12.742 -7.615 1.00 88.75 840 LEU A C 1
ATOM 6450 O O . LEU A 1 840 ? 8.187 -13.808 -7.559 1.00 88.75 840 LEU A O 1
ATOM 6454 N N . ALA A 1 841 ? 6.266 -12.662 -7.353 1.00 93.38 841 ALA A N 1
ATOM 6455 C CA . ALA A 1 841 ? 5.467 -13.840 -7.017 1.00 93.38 841 ALA A CA 1
ATOM 6456 C C . ALA A 1 841 ? 5.551 -14.911 -8.125 1.00 93.38 841 ALA A C 1
ATOM 6458 O O . ALA A 1 841 ? 5.784 -16.084 -7.833 1.00 93.38 841 ALA A O 1
ATOM 6459 N N . GLN A 1 842 ? 5.448 -14.506 -9.395 1.00 91.88 842 GLN A N 1
ATOM 6460 C CA . GLN A 1 842 ? 5.575 -15.401 -10.549 1.00 91.88 842 GLN A CA 1
ATOM 6461 C C . GLN A 1 842 ? 6.977 -16.033 -10.652 1.00 91.88 842 GLN A C 1
ATOM 6463 O O . GLN A 1 842 ? 7.098 -17.242 -10.837 1.00 91.88 842 GLN A O 1
ATOM 6468 N N . GLN A 1 843 ? 8.039 -15.254 -10.447 1.00 90.12 843 GLN A N 1
ATOM 6469 C CA . GLN A 1 843 ? 9.430 -15.727 -10.462 1.00 90.12 843 GLN A CA 1
ATOM 6470 C C . GLN A 1 843 ? 9.746 -16.729 -9.334 1.00 90.12 843 GLN A C 1
ATOM 6472 O O . GLN A 1 843 ? 10.394 -17.760 -9.555 1.00 90.12 843 GLN A O 1
ATOM 6477 N N . SER A 1 844 ? 9.276 -16.453 -8.115 1.00 94.12 844 SER A N 1
ATOM 6478 C CA . SER A 1 844 ? 9.425 -17.374 -6.984 1.00 94.12 844 SER A CA 1
ATOM 6479 C C . SER A 1 844 ? 8.565 -18.631 -7.181 1.00 94.12 844 SER A C 1
ATOM 6481 O O . SER A 1 844 ? 9.024 -19.732 -6.881 1.00 94.12 844 SER A O 1
ATOM 6483 N N . HIS A 1 845 ? 7.379 -18.515 -7.790 1.00 95.62 845 HIS A N 1
ATOM 6484 C CA . HIS A 1 845 ? 6.581 -19.660 -8.242 1.00 95.62 845 HIS A CA 1
ATOM 6485 C C . HIS A 1 845 ? 7.330 -20.533 -9.262 1.00 95.62 845 HIS A C 1
ATOM 6487 O O . HIS A 1 845 ? 7.471 -21.729 -9.022 1.00 95.62 845 HIS A O 1
ATOM 6493 N N . GLU A 1 846 ? 7.868 -19.965 -10.343 1.00 93.62 846 GLU A N 1
ATOM 6494 C CA . GLU A 1 846 ? 8.619 -20.698 -11.378 1.00 93.62 846 GLU A CA 1
ATOM 6495 C C . GLU A 1 846 ? 9.817 -21.463 -10.792 1.00 93.62 846 GLU A C 1
ATOM 6497 O O . GLU A 1 846 ? 10.018 -22.644 -11.088 1.00 93.62 846 GLU A O 1
ATOM 6502 N N . THR A 1 847 ? 10.557 -20.823 -9.882 1.00 93.06 847 THR A N 1
ATOM 6503 C CA . THR A 1 847 ? 11.685 -21.438 -9.162 1.00 93.06 847 THR A CA 1
ATOM 6504 C C . THR A 1 847 ? 11.232 -22.642 -8.325 1.00 93.06 847 THR A C 1
ATOM 6506 O O . THR A 1 847 ? 11.855 -23.706 -8.358 1.00 93.06 847 THR A O 1
ATOM 6509 N N . LEU A 1 848 ? 10.115 -22.508 -7.602 1.00 94.94 848 LEU A N 1
ATOM 6510 C CA . LEU A 1 848 ? 9.560 -23.566 -6.753 1.00 94.94 848 LEU A CA 1
ATOM 6511 C C . LEU A 1 848 ? 8.879 -24.682 -7.567 1.00 94.94 848 LEU A C 1
ATOM 6513 O O . LEU A 1 848 ? 8.912 -25.835 -7.142 1.00 94.94 848 LEU A O 1
ATOM 6517 N N . VAL A 1 849 ? 8.336 -24.392 -8.756 1.00 94.50 849 VAL A N 1
ATOM 6518 C CA . VAL A 1 849 ? 7.873 -25.410 -9.720 1.00 94.50 849 VAL A CA 1
ATOM 6519 C C . VAL A 1 849 ? 9.052 -26.226 -10.250 1.00 94.50 849 VAL A C 1
ATOM 6521 O O . VAL A 1 849 ? 8.974 -27.455 -10.279 1.00 94.50 849 VAL A O 1
ATOM 6524 N N . ALA A 1 850 ? 10.156 -25.578 -10.634 1.00 92.31 850 ALA A N 1
ATOM 6525 C CA . ALA A 1 850 ? 11.348 -26.267 -11.130 1.00 92.31 850 ALA A CA 1
ATOM 6526 C C . ALA A 1 850 ? 11.952 -27.213 -10.073 1.00 92.31 850 ALA A C 1
ATOM 6528 O O . ALA A 1 850 ? 12.273 -28.362 -10.384 1.00 92.31 850 ALA A O 1
ATOM 6529 N N . LEU A 1 851 ? 12.028 -26.757 -8.818 1.00 91.12 851 LEU A N 1
ATOM 6530 C CA . LEU A 1 851 ? 12.508 -27.542 -7.677 1.00 91.12 851 LEU A CA 1
ATOM 6531 C C . LEU A 1 851 ? 11.516 -28.657 -7.271 1.00 91.12 851 LEU A C 1
ATOM 6533 O O . LEU A 1 851 ? 11.917 -29.799 -7.030 1.00 91.12 851 LEU A O 1
ATOM 6537 N N . GLY A 1 852 ? 10.213 -28.355 -7.250 1.00 91.00 852 GLY A N 1
ATOM 6538 C CA . GLY A 1 852 ? 9.133 -29.278 -6.875 1.00 91.00 852 GLY A CA 1
ATOM 6539 C C . GLY A 1 852 ? 8.893 -30.411 -7.873 1.00 91.00 852 GLY A C 1
ATOM 6540 O O . GLY A 1 852 ? 8.589 -31.537 -7.469 1.00 91.00 852 GLY A O 1
ATOM 6541 N N . LYS A 1 853 ? 9.144 -30.170 -9.168 1.00 89.12 853 LYS A N 1
ATOM 6542 C CA . LYS A 1 853 ? 9.012 -31.160 -10.253 1.00 89.12 853 LYS A CA 1
ATOM 6543 C C . LYS A 1 853 ? 9.771 -32.464 -9.986 1.00 89.12 853 LYS A C 1
ATOM 6545 O O . LYS A 1 853 ? 9.308 -33.528 -10.390 1.00 89.12 853 LYS A O 1
ATOM 6550 N N . GLY A 1 854 ? 10.914 -32.409 -9.299 1.00 82.62 854 GLY A N 1
ATOM 6551 C CA . GLY A 1 854 ? 11.660 -33.613 -8.930 1.00 82.62 854 GLY A CA 1
ATOM 6552 C C . GLY A 1 854 ? 10.911 -34.500 -7.928 1.00 82.62 854 GLY A C 1
ATOM 6553 O O . GLY A 1 854 ? 10.992 -35.728 -8.004 1.00 82.62 854 GLY A O 1
ATOM 6554 N N . VAL A 1 855 ? 10.181 -33.898 -6.990 1.00 87.06 855 VAL A N 1
ATOM 6555 C CA . VAL A 1 855 ? 9.557 -34.573 -5.839 1.00 87.06 855 VAL A CA 1
ATOM 6556 C C . VAL A 1 855 ? 8.044 -34.774 -5.964 1.00 87.06 855 VAL A C 1
ATOM 6558 O O . VAL A 1 855 ? 7.484 -35.481 -5.141 1.00 87.06 855 VAL A O 1
ATOM 6561 N N . GLY A 1 856 ? 7.402 -34.240 -7.009 1.00 86.94 856 GLY A N 1
ATOM 6562 C CA . GLY A 1 856 ? 5.955 -34.376 -7.245 1.00 86.94 856 GLY A CA 1
ATOM 6563 C C . GLY A 1 856 ? 5.107 -33.263 -6.621 1.00 86.94 856 GLY A C 1
ATOM 6564 O O . GLY A 1 856 ? 3.894 -33.241 -6.799 1.00 86.94 856 GLY A O 1
ATOM 6565 N N . VAL A 1 857 ? 5.743 -32.306 -5.941 1.00 90.19 857 VAL A N 1
ATOM 6566 C CA . VAL A 1 857 ? 5.074 -31.160 -5.320 1.00 90.19 857 VAL A CA 1
ATOM 6567 C C . VAL A 1 857 ? 4.854 -30.058 -6.356 1.00 90.19 857 VAL A C 1
ATOM 6569 O O . VAL A 1 857 ? 5.796 -29.646 -7.037 1.00 90.19 857 VAL A O 1
ATOM 6572 N N . ARG A 1 858 ? 3.624 -29.539 -6.451 1.00 91.50 858 ARG A N 1
ATOM 6573 C CA . ARG A 1 858 ? 3.282 -28.386 -7.296 1.00 91.50 858 ARG A CA 1
ATOM 6574 C C . ARG A 1 858 ? 3.100 -27.103 -6.485 1.00 91.50 858 ARG A C 1
ATOM 6576 O O . ARG A 1 858 ? 2.727 -27.114 -5.309 1.00 91.50 858 ARG A O 1
ATOM 6583 N N . SER A 1 859 ? 3.334 -25.993 -7.180 1.00 94.81 859 SER A N 1
ATOM 6584 C CA . SER A 1 859 ? 3.072 -24.627 -6.734 1.00 94.81 859 SER A CA 1
ATOM 6585 C C . SER A 1 859 ? 1.969 -23.991 -7.585 1.00 94.81 859 SER A C 1
ATOM 6587 O O . SER A 1 859 ? 1.758 -24.410 -8.724 1.00 94.81 859 SER A O 1
ATOM 6589 N N . VAL A 1 860 ? 1.284 -22.978 -7.049 1.00 95.75 860 VAL A N 1
ATOM 6590 C CA . VAL A 1 860 ? 0.339 -22.099 -7.764 1.00 95.75 860 VAL A CA 1
ATOM 6591 C C . VAL A 1 860 ? 0.672 -20.643 -7.439 1.00 95.75 860 VAL A C 1
ATOM 6593 O O . VAL A 1 860 ? 1.001 -20.333 -6.294 1.00 95.75 860 VAL A O 1
ATOM 6596 N N . CYS A 1 861 ? 0.591 -19.759 -8.439 1.00 96.38 861 CYS A N 1
ATOM 6597 C CA . CYS A 1 861 ? 0.797 -18.323 -8.261 1.00 96.38 861 CYS A CA 1
ATOM 6598 C C . CYS A 1 861 ? -0.541 -17.566 -8.169 1.00 96.38 861 CYS A C 1
ATOM 6600 O O . CYS A 1 861 ? -1.402 -17.731 -9.035 1.00 96.38 861 CYS A O 1
ATOM 6602 N N . LEU A 1 862 ? -0.714 -16.736 -7.136 1.00 96.62 862 LEU A N 1
ATOM 6603 C CA . LEU A 1 862 ? -1.939 -15.988 -6.839 1.00 96.62 862 LEU A CA 1
ATOM 6604 C C . LEU A 1 862 ? -1.688 -14.474 -6.883 1.00 96.62 862 LEU A C 1
ATOM 6606 O O . LEU A 1 862 ? -1.092 -13.886 -5.979 1.00 96.62 862 LEU A O 1
ATOM 6610 N N . PHE A 1 863 ? -2.169 -13.821 -7.939 1.00 94.19 863 PHE A N 1
ATOM 6611 C CA . PHE A 1 863 ? -2.061 -12.369 -8.105 1.00 94.19 863 PHE A CA 1
ATOM 6612 C C . PHE A 1 863 ? -3.268 -11.748 -8.816 1.00 94.19 863 PHE A C 1
ATOM 6614 O O . PHE A 1 863 ? -3.933 -12.388 -9.631 1.00 94.19 863 PHE A O 1
ATOM 6621 N N . GLY A 1 864 ? -3.555 -10.484 -8.491 1.00 88.62 864 GLY A N 1
ATOM 6622 C CA . GLY A 1 864 ? -4.619 -9.702 -9.128 1.00 88.62 864 GLY A CA 1
ATOM 6623 C C . GLY A 1 864 ? -4.263 -9.240 -10.548 1.00 88.62 864 GLY A C 1
ATOM 6624 O O . GLY A 1 864 ? -3.111 -9.311 -10.969 1.00 88.62 864 GLY A O 1
ATOM 6625 N N . GLY A 1 865 ? -5.248 -8.725 -11.288 1.00 83.62 865 GLY A N 1
ATOM 6626 C CA . GLY A 1 865 ? -5.071 -8.293 -12.685 1.00 83.62 865 GLY A CA 1
ATOM 6627 C C . GLY A 1 865 ? -5.162 -9.415 -13.728 1.00 83.62 865 GLY A C 1
ATOM 6628 O O . GLY A 1 865 ? -4.966 -9.151 -14.909 1.00 83.62 865 GLY A O 1
ATOM 6629 N N . VAL A 1 866 ? -5.483 -10.637 -13.292 1.00 86.12 866 VAL A N 1
ATOM 6630 C CA . VAL A 1 866 ? -5.923 -11.774 -14.116 1.00 86.12 866 VAL A CA 1
ATOM 6631 C C . VAL A 1 866 ? -7.158 -12.423 -13.474 1.00 86.12 866 VAL A C 1
ATOM 6633 O O . VAL A 1 866 ? -7.459 -12.166 -12.295 1.00 86.12 866 VAL A O 1
ATOM 6636 N N . GLY A 1 867 ? -7.872 -13.254 -14.239 1.00 86.31 867 GLY A N 1
ATOM 6637 C CA . GLY A 1 867 ? -9.076 -13.959 -13.788 1.00 86.31 867 GLY A CA 1
ATOM 6638 C C . GLY A 1 867 ? -8.858 -14.779 -12.509 1.00 86.31 867 GLY A C 1
ATOM 6639 O O . GLY A 1 867 ? -7.744 -15.213 -12.207 1.00 86.31 867 GLY A O 1
ATOM 6640 N N . LYS A 1 868 ? -9.924 -14.969 -11.720 1.00 91.81 868 LYS A N 1
ATOM 6641 C CA . LYS A 1 868 ? -9.885 -15.850 -10.538 1.00 91.81 868 LYS A CA 1
ATOM 6642 C C . LYS A 1 868 ? -9.927 -17.331 -10.932 1.00 91.81 868 LYS A C 1
ATOM 6644 O O . LYS A 1 868 ? -9.306 -18.158 -10.271 1.00 91.81 868 LYS A O 1
ATOM 6649 N N . GLU A 1 869 ? -10.635 -17.669 -12.008 1.00 88.81 869 GLU A N 1
ATOM 6650 C CA . GLU A 1 869 ? -11.009 -19.051 -12.338 1.00 88.81 869 GLU A CA 1
ATOM 6651 C C . GLU A 1 869 ? -9.817 -19.965 -12.651 1.00 88.81 869 GLU A C 1
ATOM 6653 O O . GLU A 1 869 ? -9.779 -21.084 -12.143 1.00 88.81 869 GLU A O 1
ATOM 6658 N N . ASP A 1 870 ? -8.800 -19.490 -13.379 1.00 87.00 870 ASP A N 1
ATOM 6659 C CA . ASP A 1 870 ? -7.577 -20.262 -13.670 1.00 87.00 870 ASP A CA 1
ATOM 6660 C C . ASP A 1 870 ? -6.741 -20.558 -12.414 1.00 87.00 870 ASP A C 1
ATOM 6662 O O . ASP A 1 870 ? -6.140 -21.633 -12.272 1.00 87.00 870 ASP A O 1
ATOM 6666 N N . GLN A 1 871 ? -6.717 -19.602 -11.479 1.00 91.94 871 GLN A N 1
ATOM 6667 C CA . GLN A 1 871 ? -6.047 -19.737 -10.186 1.00 91.94 871 GLN A CA 1
ATOM 6668 C C . GLN A 1 871 ? -6.805 -20.746 -9.310 1.00 91.94 871 GLN A C 1
ATOM 6670 O O . GLN A 1 871 ? -6.206 -21.710 -8.837 1.00 91.94 871 GLN A O 1
ATOM 6675 N N . LEU A 1 872 ? -8.132 -20.616 -9.199 1.00 90.25 872 LEU A N 1
ATOM 6676 C CA . LEU A 1 872 ? -9.011 -21.569 -8.506 1.00 90.25 872 LEU A CA 1
ATOM 6677 C C . LEU A 1 872 ? -8.928 -22.984 -9.107 1.00 90.25 872 LEU A C 1
ATOM 6679 O O . LEU A 1 872 ? -8.759 -23.969 -8.389 1.00 90.25 872 LEU A O 1
ATOM 6683 N N . GLY A 1 873 ? -8.983 -23.099 -10.435 1.00 88.19 873 GLY A N 1
ATOM 6684 C CA . GLY A 1 873 ? -8.818 -24.353 -11.173 1.00 88.19 873 GLY A CA 1
ATOM 6685 C C . GLY A 1 873 ? -7.430 -24.971 -11.019 1.00 88.19 873 GLY A C 1
ATOM 6686 O O . GLY A 1 873 ? -7.265 -26.174 -11.223 1.00 88.19 873 GLY A O 1
ATOM 6687 N N . SER A 1 874 ? -6.437 -24.181 -10.610 1.00 88.69 874 SER A N 1
ATOM 6688 C CA . SER A 1 874 ? -5.110 -24.673 -10.253 1.00 88.69 874 SER A CA 1
ATOM 6689 C C . SER A 1 874 ? -4.989 -25.068 -8.783 1.00 88.69 874 SER A C 1
ATOM 6691 O O . SER A 1 874 ? -4.396 -26.109 -8.520 1.00 88.69 874 SER A O 1
ATOM 6693 N N . LEU A 1 875 ? -5.612 -24.341 -7.851 1.00 89.88 875 LEU A N 1
ATOM 6694 C CA . LEU A 1 875 ? -5.686 -24.716 -6.430 1.00 89.88 875 LEU A CA 1
ATOM 6695 C C . LEU A 1 875 ? -6.425 -26.051 -6.202 1.00 89.88 875 LEU A C 1
ATOM 6697 O O . LEU A 1 875 ? -6.047 -26.817 -5.321 1.00 89.88 875 LEU A O 1
ATOM 6701 N N . ARG A 1 876 ? -7.417 -26.392 -7.040 1.00 85.75 876 ARG A N 1
ATOM 6702 C CA . ARG A 1 876 ? -8.143 -27.684 -6.990 1.00 85.75 876 ARG A CA 1
ATOM 6703 C C . ARG A 1 876 ? -7.299 -28.929 -7.344 1.00 85.75 876 ARG A C 1
ATOM 6705 O O . ARG A 1 876 ? -7.819 -30.042 -7.330 1.00 85.75 876 ARG A O 1
ATOM 6712 N N . LYS A 1 877 ? -6.014 -28.787 -7.692 1.00 83.94 877 LYS A N 1
ATOM 6713 C CA . LYS A 1 877 ? -5.126 -29.906 -8.067 1.00 83.94 877 LYS A CA 1
ATOM 6714 C C . LYS A 1 877 ? -4.449 -30.474 -6.811 1.00 83.94 877 LYS A C 1
ATOM 6716 O O . LYS A 1 877 ? -3.663 -29.783 -6.177 1.00 83.94 877 LYS A O 1
ATOM 6721 N N . GLN A 1 878 ? -4.703 -31.743 -6.472 1.00 76.12 878 GLN A N 1
ATOM 6722 C CA . GLN A 1 878 ? -4.255 -32.376 -5.210 1.00 76.12 878 GLN A CA 1
ATOM 6723 C C . GLN A 1 878 ? -2.735 -32.315 -4.940 1.00 76.12 878 GLN A C 1
ATOM 6725 O O . GLN A 1 878 ? -2.318 -32.301 -3.782 1.00 76.12 878 GLN A O 1
ATOM 6730 N N . GLU A 1 879 ? -1.918 -32.267 -5.996 1.00 80.56 879 GLU A N 1
ATOM 6731 C CA . GLU A 1 879 ? -0.450 -32.153 -5.935 1.00 80.56 879 GLU A CA 1
ATOM 6732 C C . GLU A 1 879 ? 0.040 -30.765 -5.473 1.00 80.56 879 GLU A C 1
ATOM 6734 O O . GLU A 1 879 ? 1.235 -30.574 -5.232 1.00 80.56 879 GLU A O 1
ATOM 6739 N N . VAL A 1 880 ? -0.845 -29.766 -5.390 1.00 90.25 880 VAL A N 1
ATOM 6740 C CA . VAL A 1 880 ? -0.498 -28.416 -4.937 1.00 90.25 880 VAL A CA 1
ATOM 6741 C C . VAL A 1 880 ? -0.333 -28.412 -3.420 1.00 90.25 880 VAL A C 1
ATOM 6743 O O . VAL A 1 880 ? -1.256 -28.728 -2.671 1.00 90.25 880 VAL A O 1
ATOM 6746 N N . LYS A 1 881 ? 0.874 -28.045 -2.979 1.00 92.88 881 LYS A N 1
ATOM 6747 C CA . LYS A 1 881 ? 1.235 -27.853 -1.560 1.00 92.88 881 LYS A CA 1
ATOM 6748 C C . LYS A 1 881 ? 1.854 -26.491 -1.280 1.00 92.88 881 LYS A C 1
ATOM 6750 O O . LYS A 1 881 ? 2.041 -26.134 -0.119 1.00 92.88 881 LYS A O 1
ATOM 6755 N N . ILE A 1 882 ? 2.177 -25.748 -2.334 1.00 95.81 882 ILE A N 1
ATOM 6756 C CA . ILE A 1 882 ? 2.839 -24.452 -2.270 1.00 95.81 882 ILE A CA 1
ATOM 6757 C C . ILE A 1 882 ? 1.917 -23.419 -2.912 1.00 95.81 882 ILE A C 1
ATOM 6759 O O . ILE A 1 882 ? 1.502 -23.577 -4.062 1.00 95.81 882 ILE A O 1
ATOM 6763 N N . VAL A 1 883 ? 1.658 -22.334 -2.197 1.00 97.44 883 VAL A N 1
ATOM 6764 C CA . VAL A 1 883 ? 1.085 -21.113 -2.761 1.00 97.44 883 VAL A CA 1
ATOM 6765 C C . VAL A 1 883 ? 2.149 -20.029 -2.739 1.00 97.44 883 VAL A C 1
ATOM 6767 O O . VAL A 1 883 ? 2.841 -19.844 -1.740 1.00 97.44 883 VAL A O 1
ATOM 6770 N N . VAL A 1 884 ? 2.279 -19.311 -3.849 1.00 98.06 884 VAL A N 1
ATOM 6771 C CA . VAL A 1 884 ? 3.068 -18.080 -3.942 1.00 98.06 884 VAL A CA 1
ATOM 6772 C C . VAL A 1 884 ? 2.121 -16.966 -4.359 1.00 98.06 884 VAL A C 1
ATOM 6774 O O . VAL A 1 884 ? 1.321 -17.179 -5.266 1.00 98.06 884 VAL A O 1
ATOM 6777 N N . GLY A 1 885 ? 2.170 -15.786 -3.748 1.00 96.56 885 GLY A N 1
ATOM 6778 C CA . GLY A 1 885 ? 1.204 -14.751 -4.101 1.00 96.56 885 GLY A CA 1
ATOM 6779 C C . GLY A 1 885 ? 1.513 -13.342 -3.626 1.00 96.56 885 GLY A C 1
ATOM 6780 O O . GLY A 1 885 ? 2.370 -13.102 -2.779 1.00 96.56 885 GLY A O 1
ATOM 6781 N N . THR A 1 886 ? 0.767 -12.400 -4.196 1.00 95.62 886 THR A N 1
ATOM 6782 C CA . THR A 1 886 ? 0.656 -11.030 -3.676 1.00 95.62 886 THR A CA 1
ATOM 6783 C C . THR A 1 886 ? -0.419 -10.973 -2.588 1.00 95.62 886 THR A C 1
ATOM 6785 O O . THR A 1 886 ? -1.434 -11.661 -2.765 1.00 95.62 886 THR A O 1
ATOM 6788 N N . PRO A 1 887 ? -0.281 -10.141 -1.533 1.00 95.44 887 PRO A N 1
ATOM 6789 C CA . PRO A 1 887 ? -1.197 -10.135 -0.391 1.00 95.44 887 PRO A CA 1
ATOM 6790 C C . PRO A 1 887 ? -2.675 -10.039 -0.781 1.00 95.44 887 PRO A C 1
ATOM 6792 O O . PRO A 1 887 ? -3.396 -11.015 -0.596 1.00 95.44 887 PRO A O 1
ATOM 6795 N N . GLY A 1 888 ? -3.093 -8.962 -1.454 1.00 94.62 888 GLY A N 1
ATOM 6796 C CA . GLY A 1 888 ? -4.499 -8.726 -1.801 1.00 94.62 888 GLY A CA 1
ATOM 6797 C C . GLY A 1 888 ? -5.228 -9.902 -2.472 1.00 94.62 888 GLY A C 1
ATOM 6798 O O . GLY A 1 888 ? -6.305 -10.259 -2.020 1.00 94.62 888 GLY A O 1
ATOM 6799 N N . ARG A 1 889 ? -4.653 -10.574 -3.490 1.00 94.94 889 ARG A N 1
ATOM 6800 C CA . ARG A 1 889 ? -5.297 -11.758 -4.124 1.00 94.94 889 ARG A CA 1
ATOM 6801 C C . ARG A 1 889 ? -5.226 -13.020 -3.252 1.00 94.94 889 ARG A C 1
ATOM 6803 O O . ARG A 1 889 ? -6.064 -13.903 -3.394 1.00 94.94 889 ARG A O 1
ATOM 6810 N N . THR A 1 890 ? -4.240 -13.125 -2.366 1.00 96.81 890 THR A N 1
ATOM 6811 C CA . THR A 1 890 ? -4.157 -14.246 -1.416 1.00 96.81 890 THR A CA 1
ATOM 6812 C C . THR A 1 890 ? -5.230 -14.099 -0.335 1.00 96.81 890 THR A C 1
ATOM 6814 O O . THR A 1 890 ? -5.928 -15.061 -0.033 1.00 96.81 890 THR A O 1
ATOM 6817 N N . LEU A 1 891 ? -5.412 -12.880 0.178 1.00 96.19 891 LEU A N 1
ATOM 6818 C CA . LEU A 1 891 ? -6.425 -12.522 1.167 1.00 96.19 891 LEU A CA 1
ATOM 6819 C C . LEU A 1 891 ? -7.848 -12.611 0.593 1.00 96.19 891 LEU A C 1
ATOM 6821 O O . LEU A 1 891 ? -8.676 -13.304 1.162 1.00 96.19 891 LEU A O 1
ATOM 6825 N N . ASP A 1 892 ? -8.084 -12.039 -0.591 1.00 95.50 892 ASP A N 1
ATOM 6826 C CA . ASP A 1 892 ? -9.314 -12.154 -1.404 1.00 95.50 892 ASP A CA 1
ATOM 6827 C C . ASP A 1 892 ? -9.798 -13.609 -1.572 1.00 95.50 892 ASP A C 1
ATOM 6829 O O . ASP A 1 892 ? -10.995 -13.882 -1.535 1.00 95.50 892 ASP A O 1
ATOM 6833 N N . LEU A 1 893 ? -8.876 -14.566 -1.725 1.00 93.50 893 LEU A N 1
ATOM 6834 C CA . LEU A 1 893 ? -9.213 -15.989 -1.840 1.00 93.50 893 LEU A CA 1
ATOM 6835 C C . LEU A 1 893 ? -9.339 -16.706 -0.485 1.00 93.50 893 LEU A C 1
ATOM 6837 O O . LEU A 1 893 ? -10.090 -17.677 -0.402 1.00 93.50 893 LEU A O 1
ATOM 6841 N N . ALA A 1 894 ? -8.642 -16.254 0.561 1.00 93.25 894 ALA A N 1
ATOM 6842 C CA . ALA A 1 894 ? -8.758 -16.810 1.912 1.00 93.25 894 ALA A CA 1
ATOM 6843 C C . ALA A 1 894 ? -10.058 -16.356 2.603 1.00 93.25 894 ALA A C 1
ATOM 6845 O O . ALA A 1 894 ? -10.821 -17.191 3.080 1.00 93.25 894 ALA A O 1
ATOM 6846 N N . ASP A 1 895 ? -10.362 -15.055 2.560 1.00 92.19 895 ASP A N 1
ATOM 6847 C CA . ASP A 1 895 ? -11.602 -14.459 3.078 1.00 92.19 895 ASP A CA 1
ATOM 6848 C C . ASP A 1 895 ? -12.848 -15.048 2.392 1.00 92.19 895 ASP A C 1
ATOM 6850 O O . ASP A 1 895 ? -13.852 -15.311 3.045 1.00 92.19 895 ASP A O 1
ATOM 6854 N N . ALA A 1 896 ? -12.772 -15.328 1.085 1.00 89.81 896 ALA A N 1
ATOM 6855 C CA . ALA A 1 896 ? -13.839 -15.990 0.329 1.00 89.81 896 ALA A CA 1
ATOM 6856 C C . ALA A 1 896 ? -13.930 -17.518 0.563 1.00 89.81 896 ALA A C 1
ATOM 6858 O O . ALA A 1 896 ? -14.654 -18.207 -0.158 1.00 89.81 896 ALA A O 1
ATOM 6859 N N . GLY A 1 897 ? -13.153 -18.087 1.494 1.00 88.25 897 GLY A N 1
ATOM 6860 C CA . GLY A 1 897 ? -13.129 -19.527 1.784 1.00 88.25 897 GLY A CA 1
ATOM 6861 C C . GLY A 1 897 ? -12.634 -20.404 0.623 1.00 88.25 897 GLY A C 1
ATOM 6862 O O . GLY A 1 897 ? -12.841 -21.615 0.619 1.00 88.25 897 GLY A O 1
ATOM 6863 N N . ASN A 1 898 ? -12.007 -19.815 -0.399 1.00 89.31 898 ASN A N 1
ATOM 6864 C CA . ASN A 1 898 ? -11.518 -20.519 -1.588 1.00 89.31 898 ASN A CA 1
ATOM 6865 C C . ASN A 1 898 ? -10.069 -21.025 -1.437 1.00 89.31 898 ASN A C 1
ATOM 6867 O O . ASN A 1 898 ? -9.597 -21.802 -2.272 1.00 89.31 898 ASN A O 1
ATOM 6871 N N . LEU A 1 899 ? -9.362 -20.575 -0.399 1.00 92.38 899 LEU A N 1
ATOM 6872 C CA . LEU A 1 899 ? -7.975 -20.908 -0.096 1.00 92.38 899 LEU A CA 1
ATOM 6873 C C . LEU A 1 899 ? -7.826 -21.215 1.401 1.00 92.38 899 LEU A C 1
ATOM 6875 O O . LEU A 1 899 ? -7.750 -20.306 2.221 1.00 92.38 899 LEU A O 1
ATOM 6879 N N . ASP A 1 900 ? -7.745 -22.501 1.748 1.00 91.50 900 ASP A N 1
ATOM 6880 C CA . ASP A 1 900 ? -7.401 -22.928 3.107 1.00 91.50 900 ASP A CA 1
ATOM 6881 C C . ASP A 1 900 ? -5.913 -22.674 3.402 1.00 91.50 900 ASP A C 1
ATOM 6883 O O . ASP A 1 900 ? -5.031 -23.239 2.746 1.00 91.50 900 ASP A O 1
ATOM 6887 N N . LEU A 1 901 ? -5.646 -21.854 4.421 1.00 94.94 901 LEU A N 1
ATOM 6888 C CA . LEU A 1 901 ? -4.308 -21.591 4.957 1.00 94.94 901 LEU A CA 1
ATOM 6889 C C . LEU A 1 901 ? -4.081 -22.212 6.348 1.00 94.94 901 LEU A C 1
ATOM 6891 O O . LEU A 1 901 ? -2.954 -22.177 6.848 1.00 94.94 901 LEU A O 1
ATOM 6895 N N . SER A 1 902 ? -5.088 -22.868 6.942 1.00 93.06 902 SER A N 1
ATOM 6896 C CA . SER A 1 902 ? -5.009 -23.474 8.285 1.00 93.06 902 SER A CA 1
ATOM 6897 C C . SER A 1 902 ? -3.985 -24.613 8.393 1.00 93.06 902 SER A C 1
ATOM 6899 O O . SER A 1 902 ? -3.611 -25.022 9.490 1.00 93.06 902 SER A O 1
ATOM 6901 N N . ASN A 1 903 ? -3.479 -25.097 7.257 1.00 90.81 903 ASN A N 1
ATOM 6902 C CA . ASN A 1 903 ? -2.467 -26.145 7.161 1.00 90.81 903 ASN A CA 1
ATOM 6903 C C . ASN A 1 903 ? -1.042 -25.631 6.843 1.00 90.81 903 ASN A C 1
ATOM 6905 O O . ASN A 1 903 ? -0.113 -26.444 6.742 1.00 90.81 903 ASN A O 1
ATOM 6909 N N . VAL A 1 904 ? -0.837 -24.309 6.725 1.00 95.25 904 VAL A N 1
ATOM 6910 C CA . VAL A 1 904 ? 0.462 -23.698 6.385 1.00 95.25 904 VAL A CA 1
ATOM 6911 C C . VAL A 1 904 ? 1.470 -23.867 7.525 1.00 95.25 904 VAL A C 1
ATOM 6913 O O . VAL A 1 904 ? 1.370 -23.260 8.588 1.00 95.25 904 VAL A O 1
ATOM 6916 N N . GLN A 1 905 ? 2.500 -24.674 7.279 1.00 93.75 905 GLN A N 1
ATOM 6917 C CA . GLN A 1 905 ? 3.546 -25.023 8.250 1.00 93.75 905 GLN A CA 1
ATOM 6918 C C . GLN A 1 905 ? 4.888 -24.336 7.971 1.00 93.75 905 GLN A C 1
ATOM 6920 O O . GLN A 1 905 ? 5.815 -24.471 8.777 1.00 93.75 905 GLN A O 1
ATOM 6925 N N . TYR A 1 906 ? 5.000 -23.649 6.832 1.00 97.12 906 TYR A N 1
ATOM 6926 C CA . TYR A 1 906 ? 6.175 -22.903 6.394 1.00 97.12 906 TYR A CA 1
ATOM 6927 C C . TYR A 1 906 ? 5.718 -21.626 5.672 1.00 97.12 906 TYR A C 1
ATOM 6929 O O . TYR A 1 906 ? 5.229 -21.680 4.542 1.00 97.12 906 TYR A O 1
ATOM 6937 N N . LEU A 1 907 ? 5.829 -20.489 6.355 1.00 97.75 907 LEU A N 1
ATOM 6938 C CA . LEU A 1 907 ? 5.448 -19.168 5.860 1.00 97.75 907 LEU A CA 1
ATOM 6939 C C . LEU A 1 907 ? 6.706 -18.386 5.476 1.00 97.75 907 LEU A C 1
ATOM 6941 O O . LEU A 1 907 ? 7.614 -18.247 6.293 1.00 97.75 907 LEU A O 1
ATOM 6945 N N . VAL A 1 908 ? 6.737 -17.840 4.262 1.00 98.00 908 VAL A N 1
ATOM 6946 C CA . VAL A 1 908 ? 7.821 -16.990 3.759 1.00 98.00 908 VAL A CA 1
ATOM 6947 C C . VAL A 1 908 ? 7.285 -15.603 3.414 1.00 98.00 908 VAL A C 1
ATOM 6949 O O . VAL A 1 908 ? 6.328 -15.492 2.649 1.00 98.00 908 VAL A O 1
ATOM 6952 N N . LEU A 1 909 ? 7.940 -14.553 3.912 1.00 96.88 909 LEU A N 1
ATOM 6953 C CA . LEU A 1 909 ? 7.827 -13.191 3.382 1.00 96.88 909 LEU A CA 1
ATOM 6954 C C . LEU A 1 909 ? 9.103 -12.872 2.585 1.00 96.88 909 LEU A C 1
ATOM 6956 O O . LEU A 1 909 ? 10.199 -12.891 3.151 1.00 96.88 909 LEU A O 1
ATOM 6960 N N . ASP A 1 910 ? 8.971 -12.609 1.285 1.00 94.44 910 ASP A N 1
ATOM 6961 C CA . ASP A 1 910 ? 10.076 -12.249 0.382 1.00 94.44 910 ASP A CA 1
ATOM 6962 C C . ASP A 1 910 ? 10.035 -10.743 0.063 1.00 94.44 910 ASP A C 1
ATOM 6964 O O . ASP A 1 910 ? 8.960 -10.174 -0.123 1.00 94.44 910 ASP A O 1
ATOM 6968 N N . GLU A 1 911 ? 11.202 -10.091 0.051 1.00 90.12 911 GLU A N 1
ATOM 6969 C CA . GLU A 1 911 ? 11.360 -8.630 0.212 1.00 90.12 911 GLU A CA 1
ATOM 6970 C C . GLU A 1 911 ? 10.520 -8.099 1.401 1.00 90.12 911 GLU A C 1
ATOM 6972 O O . GLU A 1 911 ? 9.693 -7.190 1.287 1.00 90.12 911 GLU A O 1
ATOM 6977 N N . ALA A 1 912 ? 10.715 -8.736 2.563 1.00 91.12 912 ALA A N 1
ATOM 6978 C CA . ALA A 1 912 ? 9.918 -8.547 3.774 1.00 91.12 912 ALA A CA 1
ATOM 6979 C C . ALA A 1 912 ? 9.940 -7.112 4.335 1.00 91.12 912 ALA A C 1
ATOM 6981 O O . ALA A 1 912 ? 9.003 -6.732 5.032 1.00 91.12 912 ALA A O 1
ATOM 6982 N N . ASP A 1 913 ? 10.948 -6.300 3.994 1.00 86.19 913 ASP A N 1
ATOM 6983 C CA . ASP A 1 913 ? 10.974 -4.871 4.326 1.00 86.19 913 ASP A CA 1
ATOM 6984 C C . ASP A 1 913 ? 9.805 -4.096 3.706 1.00 86.19 913 ASP A C 1
ATOM 6986 O O . ASP A 1 913 ? 9.255 -3.213 4.354 1.00 86.19 913 ASP A O 1
ATOM 6990 N N . ARG A 1 914 ? 9.375 -4.457 2.490 1.00 84.06 914 ARG A N 1
ATOM 6991 C CA . ARG A 1 914 ? 8.197 -3.861 1.845 1.00 84.06 914 ARG A CA 1
ATOM 6992 C C . ARG A 1 914 ? 6.890 -4.513 2.286 1.00 84.06 914 ARG A C 1
ATOM 6994 O O . ARG A 1 914 ? 5.860 -3.851 2.296 1.00 84.06 914 ARG A O 1
ATOM 7001 N N . MET A 1 915 ? 6.911 -5.798 2.635 1.00 87.19 915 MET A N 1
ATOM 7002 C CA . MET A 1 915 ? 5.717 -6.518 3.111 1.00 87.19 915 MET A CA 1
ATOM 7003 C C . MET A 1 915 ? 5.256 -6.036 4.493 1.00 87.19 915 MET A C 1
ATOM 7005 O O . MET A 1 915 ? 4.081 -6.161 4.823 1.00 87.19 915 MET A O 1
ATOM 7009 N N . LEU A 1 916 ? 6.185 -5.488 5.278 1.00 86.38 916 LEU A N 1
ATOM 7010 C CA . LEU A 1 916 ? 5.985 -4.944 6.623 1.00 86.38 916 LEU A CA 1
ATOM 7011 C C . LEU A 1 916 ? 6.065 -3.403 6.637 1.00 86.38 916 LEU A C 1
ATOM 7013 O O . LEU A 1 916 ? 6.491 -2.797 7.615 1.00 86.38 916 LEU A O 1
ATOM 7017 N N . ASP A 1 917 ? 5.677 -2.786 5.522 1.00 77.19 917 ASP A N 1
ATOM 7018 C CA . ASP A 1 917 ? 5.571 -1.338 5.329 1.00 77.19 917 ASP A CA 1
ATOM 7019 C C . ASP A 1 917 ? 4.088 -0.908 5.350 1.00 77.19 917 ASP A C 1
ATOM 7021 O O . ASP A 1 917 ? 3.189 -1.736 5.145 1.00 77.19 917 ASP A O 1
ATOM 7025 N N . GLN A 1 918 ? 3.817 0.389 5.534 1.00 58.06 918 GLN A N 1
ATOM 7026 C CA . GLN A 1 918 ? 2.488 0.965 5.831 1.00 58.06 918 GLN A CA 1
ATOM 7027 C C . GLN A 1 918 ? 1.406 0.753 4.744 1.00 58.06 918 GLN A C 1
ATOM 7029 O O . GLN A 1 918 ? 0.262 1.161 4.927 1.00 58.06 918 GLN A O 1
ATOM 7034 N N . GLY A 1 919 ? 1.735 0.109 3.618 1.00 74.19 919 GLY A N 1
ATOM 7035 C CA . GLY A 1 919 ? 0.789 -0.280 2.564 1.00 74.19 919 GLY A CA 1
ATOM 7036 C C . GLY A 1 919 ? 0.452 -1.778 2.477 1.00 74.19 919 GLY A C 1
ATOM 7037 O O . GLY A 1 919 ? -0.466 -2.129 1.742 1.00 74.19 919 GLY A O 1
ATOM 7038 N N . PHE A 1 920 ? 1.173 -2.662 3.180 1.00 82.75 920 PHE A N 1
ATOM 7039 C CA . PHE A 1 920 ? 0.970 -4.124 3.112 1.00 82.75 920 PHE A CA 1
ATOM 7040 C C . PHE A 1 920 ? 0.795 -4.802 4.477 1.00 82.75 920 PHE A C 1
ATOM 7042 O O . PHE A 1 920 ? 0.267 -5.913 4.532 1.00 82.75 920 PHE A O 1
ATOM 7049 N N . GLU A 1 921 ? 1.183 -4.142 5.572 1.00 86.69 921 GLU A N 1
ATOM 7050 C CA . GLU A 1 921 ? 1.117 -4.689 6.931 1.00 86.69 921 GLU A CA 1
ATOM 7051 C C . GLU A 1 921 ? -0.256 -5.285 7.287 1.00 86.69 921 GLU A C 1
ATOM 7053 O O . GLU A 1 921 ? -0.326 -6.409 7.783 1.00 86.69 921 GLU A O 1
ATOM 7058 N N . ASN A 1 922 ? -1.349 -4.563 7.021 1.00 88.94 922 ASN A N 1
ATOM 7059 C CA . ASN A 1 922 ? -2.697 -5.002 7.394 1.00 88.94 922 ASN A CA 1
ATOM 7060 C C . ASN A 1 922 ? -3.133 -6.260 6.627 1.00 88.94 922 ASN A C 1
ATOM 7062 O O . ASN A 1 922 ? -3.659 -7.193 7.237 1.00 88.94 922 ASN A O 1
ATOM 7066 N N . ASP A 1 923 ? -2.848 -6.338 5.322 1.00 93.31 923 ASP A N 1
ATOM 7067 C CA . ASP A 1 923 ? -3.086 -7.554 4.537 1.00 93.31 923 ASP A CA 1
ATOM 7068 C C . ASP A 1 923 ? -2.255 -8.723 5.085 1.00 93.31 923 ASP A C 1
ATOM 7070 O O . ASP A 1 923 ? -2.770 -9.829 5.244 1.00 93.31 923 ASP A O 1
ATOM 7074 N N . ILE A 1 924 ? -0.981 -8.486 5.425 1.00 94.31 924 ILE A N 1
ATOM 7075 C CA . ILE A 1 924 ? -0.102 -9.498 6.022 1.00 94.31 924 ILE A CA 1
ATOM 7076 C C . ILE A 1 924 ? -0.638 -9.985 7.372 1.00 94.31 924 ILE A C 1
ATOM 7078 O O . ILE A 1 924 ? -0.740 -11.197 7.566 1.00 94.31 924 ILE A O 1
ATOM 7082 N N . ARG A 1 925 ? -1.040 -9.085 8.281 1.00 92.62 925 ARG A N 1
ATOM 7083 C CA . ARG A 1 925 ? -1.640 -9.447 9.578 1.00 92.62 925 ARG A CA 1
ATOM 7084 C C . ARG A 1 925 ? -2.892 -10.318 9.377 1.00 92.62 925 ARG A C 1
ATOM 7086 O O . ARG A 1 925 ? -3.024 -11.338 10.053 1.00 92.62 925 ARG A O 1
ATOM 7093 N N . ARG A 1 926 ? -3.759 -9.990 8.407 1.00 95.25 926 ARG A N 1
ATOM 7094 C CA . ARG A 1 926 ? -4.974 -10.771 8.088 1.00 95.25 926 ARG A CA 1
ATOM 7095 C C . ARG A 1 926 ? -4.671 -12.135 7.451 1.00 95.25 926 ARG A C 1
ATOM 7097 O O . ARG A 1 926 ? -5.227 -13.137 7.888 1.00 95.25 926 ARG A O 1
ATOM 7104 N N . ILE A 1 927 ? -3.742 -12.224 6.495 1.00 95.69 927 ILE A N 1
ATOM 7105 C CA . ILE A 1 927 ? -3.317 -13.512 5.903 1.00 95.69 927 ILE A CA 1
ATOM 7106 C C . ILE A 1 927 ? -2.665 -14.418 6.961 1.00 95.69 927 ILE A C 1
ATOM 7108 O O . ILE A 1 927 ? -2.881 -15.630 6.967 1.00 95.69 927 ILE A O 1
ATOM 7112 N N . ILE A 1 928 ? -1.894 -13.841 7.886 1.00 94.62 928 ILE A N 1
ATOM 7113 C CA . ILE A 1 928 ? -1.266 -14.578 8.988 1.00 94.62 928 ILE A CA 1
ATOM 7114 C C . ILE A 1 928 ? -2.298 -15.065 10.017 1.00 94.62 928 ILE A C 1
ATOM 7116 O O . ILE A 1 928 ? -2.068 -16.112 10.621 1.00 94.62 928 ILE A O 1
ATOM 7120 N N . ALA A 1 929 ? -3.435 -14.381 10.185 1.00 94.06 929 ALA A N 1
ATOM 7121 C CA . ALA A 1 929 ? -4.540 -14.843 11.032 1.00 94.06 929 ALA A CA 1
ATOM 7122 C C . ALA A 1 929 ? -5.268 -16.077 10.457 1.00 94.06 929 ALA A C 1
ATOM 7124 O O . ALA A 1 929 ? -5.736 -16.915 11.223 1.00 94.06 929 ALA A O 1
ATOM 7125 N N . HIS A 1 930 ? -5.294 -16.239 9.127 1.00 93.50 930 HIS A N 1
ATOM 7126 C CA . HIS A 1 930 ? -5.760 -17.465 8.455 1.00 93.50 930 HIS A CA 1
ATOM 7127 C C . HIS A 1 930 ? -4.757 -18.639 8.552 1.00 93.50 930 HIS A C 1
ATOM 7129 O O . HIS A 1 930 ? -5.091 -19.771 8.203 1.00 93.50 930 HIS A O 1
ATOM 7135 N N . CYS A 1 931 ? -3.523 -18.398 9.012 1.00 94.62 931 CYS A N 1
ATOM 7136 C CA . CYS A 1 931 ? -2.479 -19.416 9.177 1.00 94.62 931 CYS A CA 1
ATOM 7137 C C . CYS A 1 931 ? -2.391 -19.922 10.635 1.00 94.62 931 CYS A C 1
ATOM 7139 O O . CYS A 1 931 ? -2.736 -19.194 11.566 1.00 94.62 931 CYS A O 1
ATOM 7141 N N . PRO A 1 932 ? -1.813 -21.115 10.890 1.00 94.06 932 PRO A N 1
ATOM 7142 C CA . PRO A 1 932 ? -1.449 -21.546 12.240 1.00 94.06 932 PRO A CA 1
ATOM 7143 C C . PRO A 1 932 ? -0.630 -20.501 13.006 1.00 94.06 932 PRO A C 1
ATOM 7145 O O . PRO A 1 932 ? 0.285 -19.883 12.452 1.00 94.06 932 PRO A O 1
ATOM 7148 N N . GLY A 1 933 ? -0.909 -20.353 14.305 1.00 89.00 933 GLY A N 1
ATOM 7149 C CA . GLY A 1 933 ? -0.140 -19.491 15.209 1.00 89.00 933 GLY A CA 1
ATOM 7150 C C . GLY A 1 933 ? 1.357 -19.837 15.243 1.00 89.00 933 GLY A C 1
ATOM 7151 O O . GLY A 1 933 ? 1.756 -20.960 14.930 1.00 89.00 933 GLY A O 1
ATOM 7152 N N . LYS A 1 934 ? 2.198 -18.871 15.638 1.00 90.31 934 LYS A N 1
ATOM 7153 C CA . LYS A 1 934 ? 3.670 -18.924 15.488 1.00 90.31 934 LYS A CA 1
ATOM 7154 C C . LYS A 1 934 ? 4.401 -20.054 16.232 1.00 90.31 934 LYS A C 1
ATOM 7156 O O . LYS A 1 934 ? 5.557 -20.328 15.929 1.00 90.31 934 LYS A O 1
ATOM 7161 N N . GLU A 1 935 ? 3.723 -20.753 17.139 1.00 88.81 935 GLU A N 1
ATOM 7162 C CA . GLU A 1 935 ? 4.220 -21.990 17.760 1.00 88.81 935 GLU A CA 1
ATOM 7163 C C . GLU A 1 935 ? 4.160 -23.208 16.815 1.00 88.81 935 GLU A C 1
ATOM 7165 O O . GLU A 1 935 ? 4.994 -24.106 16.905 1.00 88.81 935 GLU A O 1
ATOM 7170 N N . ASN A 1 936 ? 3.191 -23.229 15.890 1.00 89.62 936 ASN A N 1
ATOM 7171 C CA . ASN A 1 936 ? 2.846 -24.382 15.047 1.00 89.62 936 ASN A CA 1
ATOM 7172 C C . ASN A 1 936 ? 3.325 -24.261 13.586 1.00 89.62 936 ASN A C 1
ATOM 7174 O O . ASN A 1 936 ? 3.359 -25.261 12.861 1.00 89.62 936 ASN A O 1
ATOM 7178 N N . ARG A 1 937 ? 3.728 -23.062 13.148 1.00 94.00 937 ARG A N 1
ATOM 7179 C CA . ARG A 1 937 ? 4.370 -22.809 11.845 1.00 94.00 937 ARG A CA 1
ATOM 7180 C C . ARG A 1 937 ? 5.850 -22.456 12.015 1.00 94.00 937 ARG A C 1
ATOM 7182 O O . ARG A 1 937 ? 6.265 -22.005 13.075 1.00 94.00 937 ARG A O 1
ATOM 7189 N N . GLN A 1 938 ? 6.627 -22.625 10.950 1.00 96.62 938 GLN A N 1
ATOM 7190 C CA . GLN A 1 938 ? 7.943 -22.001 10.797 1.00 96.62 938 GLN A CA 1
ATOM 7191 C C . GLN A 1 938 ? 7.771 -20.729 9.958 1.00 96.62 938 GLN A C 1
ATOM 7193 O O . GLN A 1 938 ? 7.146 -20.787 8.897 1.00 96.62 938 GLN A O 1
ATOM 7198 N N . THR A 1 939 ? 8.290 -19.595 10.425 1.00 97.19 939 THR A N 1
ATOM 7199 C CA . THR A 1 939 ? 8.172 -18.288 9.761 1.00 97.19 939 THR A CA 1
ATOM 7200 C C . THR A 1 939 ? 9.544 -17.800 9.304 1.00 97.19 939 THR A C 1
ATOM 7202 O O . THR A 1 939 ? 10.521 -17.820 10.052 1.00 97.19 939 THR A O 1
ATOM 7205 N N . VAL A 1 940 ? 9.633 -17.371 8.049 1.00 97.62 940 VAL A N 1
ATOM 7206 C CA . VAL A 1 940 ? 10.891 -17.045 7.377 1.00 97.62 940 VAL A CA 1
ATOM 7207 C C . VAL A 1 940 ? 10.745 -15.708 6.665 1.00 97.62 940 VAL A C 1
ATOM 7209 O O . VAL A 1 940 ? 9.790 -15.496 5.922 1.00 97.62 940 VAL A O 1
ATOM 7212 N N . MET A 1 941 ? 11.686 -14.795 6.877 1.00 96.81 941 MET A N 1
ATOM 7213 C CA . MET A 1 941 ? 11.670 -13.467 6.265 1.00 96.81 941 MET A CA 1
ATOM 7214 C C . MET A 1 941 ? 12.980 -13.226 5.528 1.00 96.81 941 MET A C 1
ATOM 7216 O O . MET A 1 941 ? 14.054 -13.381 6.105 1.00 96.81 941 MET A O 1
ATOM 7220 N N . PHE A 1 942 ? 12.893 -12.838 4.259 1.00 94.00 942 PHE A N 1
ATOM 7221 C CA . PHE A 1 942 ? 14.047 -12.492 3.437 1.00 94.00 942 PHE A CA 1
ATOM 7222 C C . PHE A 1 942 ? 13.928 -11.060 2.922 1.00 94.00 942 PHE A C 1
ATOM 7224 O O . PHE A 1 942 ? 12.882 -10.647 2.433 1.00 94.00 942 PHE A O 1
ATOM 7231 N N . SER A 1 943 ? 15.013 -10.294 3.017 1.00 89.31 943 SER A N 1
ATOM 7232 C CA . SER A 1 943 ? 15.047 -8.880 2.627 1.00 89.31 943 SER A CA 1
ATOM 7233 C C . SER A 1 943 ? 16.447 -8.465 2.167 1.00 89.31 943 SER A C 1
ATOM 7235 O O . SER A 1 943 ? 17.400 -9.231 2.308 1.00 89.31 943 SER A O 1
ATOM 7237 N N . ALA A 1 944 ? 16.564 -7.291 1.547 1.00 82.00 944 ALA A N 1
ATOM 7238 C CA . ALA A 1 944 ? 17.848 -6.631 1.294 1.00 82.00 944 ALA A CA 1
ATOM 7239 C C . ALA A 1 944 ? 18.129 -5.478 2.276 1.00 82.00 944 ALA A C 1
ATOM 7241 O O . ALA A 1 944 ? 19.290 -5.155 2.495 1.00 82.00 944 ALA A O 1
ATOM 7242 N N . THR A 1 945 ? 17.095 -4.901 2.903 1.00 79.88 945 THR A N 1
ATOM 7243 C CA . THR A 1 945 ? 17.220 -3.899 3.979 1.00 79.88 945 THR A CA 1
ATOM 7244 C C . THR A 1 945 ? 16.512 -4.394 5.244 1.00 79.88 945 THR A C 1
ATOM 7246 O O . THR A 1 945 ? 15.623 -5.243 5.158 1.00 79.88 945 THR A O 1
ATOM 7249 N N . TRP A 1 946 ? 16.894 -3.911 6.429 1.00 85.81 946 TRP A N 1
ATOM 7250 C CA . TRP A 1 946 ? 16.247 -4.320 7.686 1.00 85.81 946 TRP A CA 1
ATOM 7251 C C . TRP A 1 946 ? 16.192 -3.177 8.717 1.00 85.81 946 TRP A C 1
ATOM 7253 O O . TRP A 1 946 ? 16.909 -3.224 9.723 1.00 85.81 946 TRP A O 1
ATOM 7263 N N . PRO A 1 947 ? 15.388 -2.123 8.463 1.00 79.44 947 PRO A N 1
ATOM 7264 C CA . PRO A 1 947 ? 15.250 -0.966 9.352 1.00 79.44 947 PRO A CA 1
ATOM 7265 C C . PRO A 1 947 ? 14.474 -1.296 10.640 1.00 79.44 947 PRO A C 1
ATOM 7267 O O . PRO A 1 947 ? 13.792 -2.316 10.739 1.00 79.44 947 PRO A O 1
ATOM 7270 N N . GLU A 1 948 ? 14.560 -0.420 11.645 1.00 78.06 948 GLU A N 1
ATOM 7271 C CA . GLU A 1 948 ? 14.047 -0.697 12.999 1.00 78.06 948 GLU A CA 1
ATOM 7272 C C . GLU A 1 948 ? 12.512 -0.784 13.096 1.00 78.06 948 GLU A C 1
ATOM 7274 O O . GLU A 1 948 ? 11.985 -1.563 13.890 1.00 78.06 948 GLU A O 1
ATOM 7279 N N . SER A 1 949 ? 11.780 -0.078 12.228 1.00 73.44 949 SER A N 1
ATOM 7280 C CA . SER A 1 949 ? 10.326 -0.240 12.073 1.00 73.44 949 SER A CA 1
ATOM 7281 C C . SER A 1 949 ? 9.952 -1.672 11.662 1.00 73.44 949 SER A C 1
ATOM 7283 O O . SER A 1 949 ? 9.134 -2.322 12.312 1.00 73.44 949 SER A O 1
ATOM 7285 N N . VAL A 1 950 ? 10.623 -2.197 10.633 1.00 82.50 950 VAL A N 1
ATOM 7286 C CA . VAL A 1 950 ? 10.440 -3.568 10.132 1.00 82.50 950 VAL A CA 1
ATOM 7287 C C . VAL A 1 950 ? 10.861 -4.599 11.184 1.00 82.50 950 VAL A C 1
ATOM 7289 O O . VAL A 1 950 ? 10.171 -5.602 11.353 1.00 82.50 950 VAL A O 1
ATOM 7292 N N . ARG A 1 951 ? 11.943 -4.354 11.942 1.00 85.06 951 ARG A N 1
ATOM 7293 C CA . ARG A 1 951 ? 12.398 -5.237 13.039 1.00 85.06 951 ARG A CA 1
ATOM 7294 C C . ARG A 1 951 ? 11.333 -5.422 14.118 1.00 85.06 951 ARG A C 1
ATOM 7296 O O . ARG A 1 951 ? 11.036 -6.563 14.473 1.00 85.06 951 ARG A O 1
ATOM 7303 N N . ARG A 1 952 ? 10.748 -4.324 14.617 1.00 80.38 952 ARG A N 1
ATOM 7304 C CA . ARG A 1 952 ? 9.653 -4.360 15.605 1.00 80.38 952 ARG A CA 1
ATOM 7305 C C . ARG A 1 952 ? 8.501 -5.238 15.125 1.00 80.38 952 ARG A C 1
ATOM 7307 O O . ARG A 1 952 ? 8.115 -6.183 15.809 1.00 80.38 952 ARG A O 1
ATOM 7314 N N . LEU A 1 953 ? 7.997 -4.937 13.932 1.00 80.75 953 LEU A N 1
ATOM 7315 C CA . LEU A 1 953 ? 6.836 -5.595 13.350 1.00 80.75 953 LEU A CA 1
ATOM 7316 C C . LEU A 1 953 ? 7.109 -7.080 13.053 1.00 80.75 953 LEU A C 1
ATOM 7318 O O . LEU A 1 953 ? 6.298 -7.941 13.397 1.00 80.75 953 LEU A O 1
ATOM 7322 N N . ALA A 1 954 ? 8.289 -7.413 12.523 1.00 87.81 954 ALA A N 1
ATOM 7323 C CA . ALA A 1 954 ? 8.712 -8.789 12.266 1.00 87.81 954 ALA A CA 1
ATOM 7324 C C . ALA A 1 954 ? 8.691 -9.674 13.528 1.00 87.81 954 ALA A C 1
ATOM 7326 O O . ALA A 1 954 ? 8.250 -10.826 13.466 1.00 87.81 954 ALA A O 1
ATOM 7327 N N . ASN A 1 955 ? 9.102 -9.136 14.682 1.00 86.88 955 ASN A N 1
ATOM 7328 C CA . ASN A 1 955 ? 9.116 -9.866 15.957 1.00 86.88 955 ASN A CA 1
ATOM 7329 C C . ASN A 1 955 ? 7.715 -10.308 16.428 1.00 86.88 955 ASN A C 1
ATOM 7331 O O . ASN A 1 955 ? 7.601 -11.279 17.180 1.00 86.88 955 ASN A O 1
ATOM 7335 N N . THR A 1 956 ? 6.637 -9.661 15.967 1.00 88.31 956 THR A N 1
ATOM 7336 C CA . THR A 1 956 ? 5.266 -10.098 16.287 1.00 88.31 956 THR A CA 1
ATOM 7337 C C . THR A 1 956 ? 4.952 -11.462 15.652 1.00 88.31 956 THR A C 1
ATOM 7339 O O . THR A 1 956 ? 4.379 -12.338 16.308 1.00 88.31 956 THR A O 1
ATOM 7342 N N . PHE A 1 957 ? 5.412 -11.690 14.414 1.00 89.81 957 PHE A N 1
ATOM 7343 C CA . PHE A 1 957 ? 5.115 -12.880 13.609 1.00 89.81 957 PHE A CA 1
ATOM 7344 C C . PHE A 1 957 ? 6.094 -14.046 13.802 1.00 89.81 957 PHE A C 1
ATOM 7346 O O . PHE A 1 957 ? 5.723 -15.185 13.502 1.00 89.81 957 PHE A O 1
ATOM 7353 N N . LEU A 1 958 ? 7.314 -13.754 14.263 1.00 92.69 958 LEU A N 1
ATOM 7354 C CA . LEU A 1 958 ? 8.425 -14.696 14.440 1.00 92.69 958 LEU A CA 1
ATOM 7355 C C . LEU A 1 958 ? 8.497 -15.270 15.865 1.00 92.69 958 LEU A C 1
ATOM 7357 O O . LEU A 1 958 ? 7.973 -14.693 16.826 1.00 92.69 958 LEU A O 1
ATOM 7361 N N . ARG A 1 959 ? 9.206 -16.393 16.004 1.00 92.50 959 ARG A N 1
ATOM 7362 C CA . ARG A 1 959 ? 9.463 -17.079 17.276 1.00 92.50 959 ARG A CA 1
ATOM 7363 C C . ARG A 1 959 ? 10.913 -17.564 17.374 1.00 92.50 959 ARG A C 1
ATOM 7365 O O . ARG A 1 959 ? 11.303 -18.491 16.672 1.00 92.50 959 ARG A O 1
ATOM 7372 N N . ASP A 1 960 ? 11.691 -16.944 18.269 1.00 89.56 960 ASP A N 1
ATOM 7373 C CA . ASP A 1 960 ? 13.138 -17.188 18.451 1.00 89.56 960 ASP A CA 1
ATOM 7374 C C . ASP A 1 960 ? 13.895 -17.283 17.095 1.00 89.56 960 ASP A C 1
ATOM 7376 O O . ASP A 1 960 ? 14.462 -18.328 16.745 1.00 89.56 960 ASP A O 1
ATOM 7380 N N . PRO A 1 961 ? 13.851 -16.225 16.257 1.00 94.31 961 PRO A N 1
ATOM 7381 C CA . PRO A 1 961 ? 14.416 -16.271 14.915 1.00 94.31 961 PRO A CA 1
ATOM 7382 C C . PRO A 1 961 ? 15.948 -16.257 14.934 1.00 94.31 961 PRO A C 1
ATOM 7384 O O . PRO A 1 961 ? 16.571 -15.506 15.681 1.00 94.31 961 PRO A O 1
ATOM 7387 N N . VAL A 1 962 ? 16.571 -17.035 14.047 1.00 95.12 962 VAL A N 1
ATOM 7388 C CA . VAL A 1 962 ? 18.003 -16.897 13.745 1.00 95.12 962 VAL A CA 1
ATOM 7389 C C . VAL A 1 962 ? 18.168 -15.802 12.695 1.00 95.12 962 VAL A C 1
ATOM 7391 O O . VAL A 1 962 ? 17.712 -15.937 11.558 1.00 95.12 962 VAL A O 1
ATOM 7394 N N . ARG A 1 963 ? 18.816 -14.703 13.072 1.00 94.12 963 ARG A N 1
ATOM 7395 C CA . ARG A 1 963 ? 19.145 -13.594 12.178 1.00 94.12 963 ARG A CA 1
ATOM 7396 C C . ARG A 1 963 ? 20.482 -13.838 11.486 1.00 94.12 963 ARG A C 1
ATOM 7398 O O . ARG A 1 963 ? 21.464 -14.224 12.121 1.00 94.12 963 ARG A O 1
ATOM 7405 N N . ILE A 1 964 ? 20.499 -13.585 10.183 1.00 94.19 964 ILE A N 1
ATOM 7406 C CA . ILE A 1 964 ? 21.632 -13.785 9.284 1.00 94.19 964 ILE A CA 1
ATOM 7407 C C . ILE A 1 964 ? 21.778 -12.512 8.452 1.00 94.19 964 ILE A C 1
ATOM 7409 O O . ILE A 1 964 ? 20.958 -12.267 7.567 1.00 94.19 964 ILE A O 1
ATOM 7413 N N . THR A 1 965 ? 22.811 -11.719 8.726 1.00 91.38 965 THR A N 1
ATOM 7414 C CA . THR A 1 965 ? 23.162 -10.534 7.926 1.00 91.38 965 THR A CA 1
ATOM 7415 C C . THR A 1 965 ? 24.400 -10.854 7.094 1.00 91.38 965 THR A C 1
ATOM 7417 O O . THR A 1 965 ? 25.418 -11.257 7.651 1.00 91.38 965 THR A O 1
ATOM 7420 N N . VAL A 1 966 ? 24.323 -10.687 5.771 1.00 87.19 966 VAL A N 1
ATOM 7421 C CA . VAL A 1 966 ? 25.468 -10.781 4.848 1.00 87.19 966 VAL A CA 1
ATOM 7422 C C . VAL A 1 966 ? 25.797 -9.374 4.351 1.00 87.19 966 VAL A C 1
ATOM 7424 O O . VAL A 1 966 ? 25.052 -8.819 3.543 1.00 87.19 966 VAL A O 1
ATOM 7427 N N . GLY A 1 967 ? 26.902 -8.803 4.831 1.00 80.94 967 GLY A N 1
ATOM 7428 C CA . GLY A 1 967 ? 27.251 -7.395 4.643 1.00 80.94 967 GLY A CA 1
ATOM 7429 C C . GLY A 1 967 ? 26.946 -6.558 5.888 1.00 80.94 967 GLY A C 1
ATOM 7430 O O . GLY A 1 967 ? 27.160 -7.009 7.012 1.00 80.94 967 GLY A O 1
ATOM 7431 N N . SER A 1 968 ? 26.473 -5.325 5.688 1.00 68.31 968 SER A N 1
ATOM 7432 C CA . SER A 1 968 ? 26.105 -4.424 6.788 1.00 68.31 968 SER A CA 1
ATOM 7433 C C . SER A 1 968 ? 24.667 -4.641 7.259 1.00 68.31 968 SER A C 1
ATOM 7435 O O . SER A 1 968 ? 23.798 -5.082 6.509 1.00 68.31 968 SER A O 1
ATOM 7437 N N . ASP A 1 969 ? 24.432 -4.275 8.514 1.00 59.41 969 ASP A N 1
ATOM 7438 C CA . ASP A 1 969 ? 23.111 -4.173 9.131 1.00 59.41 969 ASP A CA 1
ATOM 7439 C C . ASP A 1 969 ? 22.420 -2.827 8.813 1.00 59.41 969 ASP A C 1
ATOM 7441 O O . ASP A 1 969 ? 21.211 -2.678 9.014 1.00 59.41 969 ASP A O 1
ATOM 7445 N N . GLU A 1 970 ? 23.200 -1.861 8.311 1.00 63.41 970 GLU A N 1
ATOM 7446 C CA . GLU A 1 970 ? 22.773 -0.547 7.825 1.00 63.41 970 GLU A CA 1
ATOM 7447 C C . GLU A 1 970 ? 22.586 -0.531 6.297 1.00 63.41 970 GLU A C 1
ATOM 7449 O O . GLU A 1 970 ? 23.073 -1.403 5.573 1.00 63.41 970 GLU A O 1
ATOM 7454 N N . LEU A 1 971 ? 21.886 0.490 5.794 1.00 64.19 971 LEU A N 1
ATOM 7455 C CA . LEU A 1 971 ? 21.584 0.649 4.372 1.00 64.19 971 LEU A CA 1
ATOM 7456 C C . LEU A 1 971 ? 22.854 0.931 3.547 1.00 64.19 971 LEU A C 1
ATOM 7458 O O . LEU A 1 971 ? 23.284 2.074 3.426 1.00 64.19 971 LEU A O 1
ATOM 7462 N N . SER A 1 972 ? 23.415 -0.115 2.942 1.00 63.91 972 SER A N 1
ATOM 7463 C CA . SER A 1 972 ? 24.624 -0.055 2.114 1.00 63.91 972 SER A CA 1
ATOM 7464 C C . SER A 1 972 ? 24.328 -0.517 0.684 1.00 63.91 972 SER A C 1
ATOM 7466 O O . SER A 1 972 ? 23.678 -1.545 0.479 1.00 63.91 972 SER A O 1
ATOM 7468 N N . ALA A 1 973 ? 24.797 0.231 -0.319 1.00 68.06 973 ALA A N 1
ATOM 7469 C CA . ALA A 1 973 ? 24.700 -0.191 -1.715 1.00 68.06 973 ALA A CA 1
ATOM 7470 C C . ALA A 1 973 ? 25.804 -1.206 -2.074 1.00 68.06 973 ALA A C 1
ATOM 7472 O O . ALA A 1 973 ? 26.901 -1.197 -1.516 1.00 68.06 973 ALA A O 1
ATOM 7473 N N . ASN A 1 974 ? 25.518 -2.090 -3.032 1.00 72.75 974 ASN A N 1
ATOM 7474 C CA . ASN A 1 974 ? 26.460 -3.120 -3.477 1.00 72.75 974 ASN A CA 1
ATOM 7475 C C . ASN A 1 974 ? 27.714 -2.490 -4.117 1.00 72.75 974 ASN A C 1
ATOM 7477 O O . ASN A 1 974 ? 27.630 -1.861 -5.171 1.00 72.75 974 ASN A O 1
ATOM 7481 N N . LYS A 1 975 ? 28.881 -2.750 -3.513 1.00 78.19 975 LYS A N 1
ATOM 7482 C CA . LYS A 1 975 ? 30.203 -2.222 -3.907 1.00 78.19 975 LYS A CA 1
ATOM 7483 C C . LYS A 1 975 ? 30.695 -2.660 -5.295 1.00 78.19 975 LYS A C 1
ATOM 7485 O O . LYS A 1 975 ? 31.718 -2.179 -5.764 1.00 78.19 975 LYS A O 1
ATOM 7490 N N . ARG A 1 976 ? 29.999 -3.592 -5.958 1.00 80.94 976 ARG A N 1
ATOM 7491 C CA . ARG A 1 976 ? 30.258 -3.987 -7.358 1.00 80.94 976 ARG A CA 1
ATOM 7492 C C . ARG A 1 976 ? 29.546 -3.085 -8.377 1.00 80.94 976 ARG A C 1
ATOM 7494 O O . ARG A 1 976 ? 29.647 -3.344 -9.576 1.00 80.94 976 ARG A O 1
ATOM 7501 N N . ILE A 1 977 ? 28.794 -2.084 -7.918 1.00 86.94 977 ILE A N 1
ATOM 7502 C CA . ILE A 1 977 ? 28.072 -1.130 -8.761 1.00 86.94 977 ILE A CA 1
ATOM 7503 C C . ILE A 1 977 ? 28.821 0.204 -8.751 1.00 86.94 977 ILE A C 1
ATOM 7505 O O . ILE A 1 977 ? 28.903 0.847 -7.709 1.00 86.94 977 ILE A O 1
ATOM 7509 N N . GLU A 1 978 ? 29.313 0.630 -9.914 1.00 89.19 978 GLU A N 1
ATOM 7510 C CA . GLU A 1 978 ? 29.787 1.997 -10.158 1.00 89.19 978 GLU A CA 1
ATOM 7511 C C . GLU A 1 978 ? 28.598 2.955 -9.979 1.00 89.19 978 GLU A C 1
ATOM 7513 O O . GLU A 1 978 ? 27.659 2.929 -10.781 1.00 89.19 978 GLU A O 1
ATOM 7518 N N . GLN A 1 979 ? 28.604 3.755 -8.908 1.00 88.56 979 GLN A N 1
ATOM 7519 C CA . GLN A 1 979 ? 27.575 4.761 -8.634 1.00 88.56 979 GLN A CA 1
ATOM 7520 C C . GLN A 1 979 ? 28.016 6.097 -9.233 1.00 88.56 979 GLN A C 1
ATOM 7522 O O . GLN A 1 979 ? 29.014 6.671 -8.809 1.00 88.56 979 GLN A O 1
ATOM 7527 N N . VAL A 1 980 ? 27.255 6.609 -10.194 1.00 91.00 980 VAL A N 1
ATOM 7528 C CA . VAL A 1 980 ? 27.483 7.914 -10.821 1.00 91.00 980 VAL A CA 1
ATOM 7529 C C . VAL A 1 980 ? 26.312 8.819 -10.477 1.00 91.00 980 VAL A C 1
ATOM 7531 O O . VAL A 1 980 ? 25.154 8.456 -10.693 1.00 91.00 980 VAL A O 1
ATOM 7534 N N . VAL A 1 981 ? 26.607 10.006 -9.960 1.00 92.56 981 VAL A N 1
ATOM 7535 C CA . VAL A 1 981 ? 25.605 11.026 -9.639 1.00 92.56 981 VAL A CA 1
ATOM 7536 C C . VAL A 1 981 ? 25.826 12.221 -10.552 1.00 92.56 981 VAL A C 1
ATOM 7538 O O . VAL A 1 981 ? 26.946 12.707 -10.662 1.00 92.56 981 VAL A O 1
ATOM 7541 N N . GLU A 1 982 ? 24.766 12.704 -11.193 1.00 92.81 982 GLU A N 1
ATOM 7542 C CA . GLU A 1 982 ? 24.772 13.996 -11.882 1.00 92.81 982 GLU A CA 1
ATOM 7543 C C . GLU A 1 982 ? 23.800 14.922 -11.155 1.00 92.81 982 GLU A C 1
ATOM 7545 O O . GLU A 1 982 ? 22.600 14.638 -11.076 1.00 92.81 982 GLU A O 1
ATOM 7550 N N . VAL A 1 983 ? 24.325 16.014 -10.596 1.00 92.19 983 VAL A N 1
ATOM 7551 C CA . VAL A 1 983 ? 23.492 17.085 -10.046 1.00 92.19 983 VAL A CA 1
ATOM 7552 C C . VAL A 1 983 ? 23.060 17.974 -11.204 1.00 92.19 983 VAL A C 1
ATOM 7554 O O . VAL A 1 983 ? 23.909 18.474 -11.936 1.00 92.19 983 VAL A O 1
ATOM 7557 N N . LEU A 1 984 ? 21.751 18.134 -11.388 1.00 91.25 984 LEU A N 1
ATOM 7558 C CA . LEU A 1 984 ? 21.166 18.902 -12.486 1.00 91.25 984 LEU A CA 1
ATOM 7559 C C . LEU A 1 984 ? 20.420 20.102 -11.912 1.00 91.25 984 LEU A C 1
ATOM 7561 O O . LEU A 1 984 ? 19.464 19.926 -11.159 1.00 91.25 984 LEU A O 1
ATOM 7565 N N . ASP A 1 985 ? 20.830 21.313 -12.284 1.00 85.00 985 ASP A N 1
ATOM 7566 C CA . ASP A 1 985 ? 20.219 22.544 -11.769 1.00 85.00 985 ASP A CA 1
ATOM 7567 C C . ASP A 1 985 ? 18.782 22.757 -12.297 1.00 85.00 985 ASP A C 1
ATOM 7569 O O . ASP A 1 985 ? 17.998 23.471 -11.669 1.00 85.00 985 ASP A O 1
ATOM 7573 N N . HIS A 1 986 ? 18.399 22.117 -13.415 1.00 78.38 986 HIS A N 1
ATOM 7574 C CA . HIS A 1 986 ? 17.061 22.223 -14.019 1.00 78.38 986 HIS A CA 1
ATOM 7575 C C . HIS A 1 986 ? 16.488 20.857 -14.463 1.00 78.38 986 HIS A C 1
ATOM 7577 O O . HIS A 1 986 ? 17.139 20.144 -15.234 1.00 78.38 986 HIS A O 1
ATOM 7583 N N . PRO A 1 987 ? 15.229 20.503 -14.112 1.00 74.81 987 PRO A N 1
ATOM 7584 C CA . PRO A 1 987 ? 14.606 19.231 -14.507 1.00 74.81 987 PRO A CA 1
ATOM 7585 C C . PRO A 1 987 ? 14.542 18.964 -16.015 1.00 74.81 987 PRO A C 1
ATOM 7587 O O . PRO A 1 987 ? 14.558 17.804 -16.422 1.00 74.81 987 PRO A O 1
ATOM 7590 N N . GLY A 1 988 ? 14.500 20.009 -16.852 1.00 82.25 988 GLY A N 1
ATOM 7591 C CA . GLY A 1 988 ? 14.490 19.876 -18.316 1.00 82.25 988 GLY A CA 1
ATOM 7592 C C . GLY A 1 988 ? 15.727 19.165 -18.882 1.00 82.25 988 GLY A C 1
ATOM 7593 O O . GLY A 1 988 ? 15.629 18.473 -19.893 1.00 82.25 988 GLY A O 1
ATOM 7594 N N . GLN A 1 989 ? 16.868 19.240 -18.186 1.00 88.44 989 GLN A N 1
ATOM 7595 C CA . GLN A 1 989 ? 18.117 18.584 -18.590 1.00 88.44 989 GLN A CA 1
ATOM 7596 C C . GLN A 1 989 ? 18.025 17.044 -18.534 1.00 88.44 989 GLN A C 1
ATOM 7598 O O . GLN A 1 989 ? 18.762 16.356 -19.246 1.00 88.44 989 GLN A O 1
ATOM 7603 N N . LYS A 1 990 ? 17.107 16.483 -17.726 1.00 91.94 990 LYS A N 1
ATOM 7604 C CA . LYS A 1 990 ? 16.982 15.033 -17.478 1.00 91.94 990 LYS A CA 1
ATOM 7605 C C . LYS A 1 990 ? 16.814 14.208 -18.761 1.00 91.94 990 LYS A C 1
ATOM 7607 O O . LYS A 1 990 ? 17.416 13.141 -18.869 1.00 91.94 990 LYS A O 1
ATOM 7612 N N . ASP A 1 991 ? 16.043 14.682 -19.743 1.00 93.00 991 ASP A N 1
ATOM 7613 C CA . ASP A 1 991 ? 15.817 13.942 -20.997 1.00 93.00 991 ASP A CA 1
ATOM 7614 C C . ASP A 1 991 ? 17.080 13.892 -21.876 1.00 93.00 991 ASP A C 1
ATOM 7616 O O . ASP A 1 991 ? 17.428 12.828 -22.393 1.00 93.00 991 ASP A O 1
ATOM 7620 N N . ALA A 1 992 ? 17.805 15.009 -21.997 1.00 92.94 992 ALA A N 1
ATOM 7621 C CA . ALA A 1 992 ? 19.048 15.078 -22.765 1.00 92.94 992 ALA A CA 1
ATOM 7622 C C . ALA A 1 992 ? 20.151 14.216 -22.125 1.00 92.94 992 ALA A C 1
ATOM 7624 O O . ALA A 1 992 ? 20.752 13.371 -22.797 1.00 92.94 992 ALA A O 1
ATOM 7625 N N . ARG A 1 993 ? 20.352 14.336 -20.802 1.00 94.75 993 ARG A N 1
ATOM 7626 C CA . ARG A 1 993 ? 21.303 13.494 -20.053 1.00 94.75 993 ARG A CA 1
ATOM 7627 C C . ARG A 1 993 ? 20.936 12.010 -20.138 1.00 94.75 993 ARG A C 1
ATOM 7629 O O . ARG A 1 993 ? 21.818 11.175 -20.336 1.00 94.75 993 ARG A O 1
ATOM 7636 N N . MET A 1 994 ? 19.649 11.656 -20.070 1.00 95.56 994 MET A N 1
ATOM 7637 C CA . MET A 1 994 ? 19.187 10.273 -20.266 1.00 95.56 994 MET A CA 1
ATOM 7638 C C . MET A 1 994 ? 19.623 9.721 -21.627 1.00 95.56 994 MET A C 1
ATOM 7640 O O . MET A 1 994 ? 20.212 8.639 -21.694 1.00 95.56 994 MET A O 1
ATOM 7644 N N . LEU A 1 995 ? 19.353 10.454 -22.710 1.00 95.50 995 LEU A N 1
ATOM 7645 C CA . LEU A 1 995 ? 19.709 10.028 -24.064 1.00 95.50 995 LEU A CA 1
ATOM 7646 C C . LEU A 1 995 ? 21.233 9.950 -24.258 1.00 95.50 995 LEU A C 1
ATOM 7648 O O . LEU A 1 995 ? 21.708 9.010 -24.900 1.00 95.50 995 LEU A O 1
ATOM 7652 N N . TYR A 1 996 ? 22.003 10.856 -23.644 1.00 94.75 996 TYR A N 1
ATOM 7653 C CA . TYR A 1 996 ? 23.468 10.799 -23.606 1.00 94.75 996 TYR A CA 1
ATOM 7654 C C . TYR A 1 996 ? 23.989 9.510 -22.946 1.00 94.75 996 TYR A C 1
ATOM 7656 O O . TYR A 1 996 ? 24.838 8.826 -23.527 1.00 94.75 996 TYR A O 1
ATOM 7664 N N . HIS A 1 997 ? 23.463 9.125 -21.777 1.00 94.06 997 HIS A N 1
ATOM 7665 C CA . HIS A 1 997 ? 23.887 7.897 -21.087 1.00 94.06 997 HIS A CA 1
ATOM 7666 C C . HIS A 1 997 ? 23.468 6.627 -21.832 1.00 94.06 997 HIS A C 1
ATOM 7668 O O . HIS A 1 997 ? 24.271 5.698 -21.938 1.00 94.06 997 HIS A O 1
ATOM 7674 N N . LEU A 1 998 ? 22.268 6.600 -22.426 1.00 93.69 998 LEU A N 1
ATOM 7675 C CA . LEU A 1 998 ? 21.827 5.503 -23.298 1.00 93.69 998 LEU A CA 1
ATOM 7676 C C . LEU A 1 998 ? 22.756 5.341 -24.513 1.00 93.69 998 LEU A C 1
ATOM 7678 O O . LEU A 1 998 ? 23.255 4.239 -24.761 1.00 93.69 998 LEU A O 1
ATOM 7682 N N . ARG A 1 999 ? 23.047 6.439 -25.227 1.00 93.31 999 ARG A N 1
ATOM 7683 C CA . ARG A 1 999 ? 23.931 6.460 -26.406 1.00 93.31 999 ARG A CA 1
ATOM 7684 C C . ARG A 1 999 ? 25.349 6.021 -26.048 1.00 93.31 999 ARG A C 1
ATOM 7686 O O . ARG A 1 999 ? 25.926 5.182 -26.737 1.00 93.31 999 ARG A O 1
ATOM 7693 N N . SER A 1 1000 ? 25.898 6.556 -24.960 1.00 92.00 1000 SER A N 1
ATOM 7694 C CA . SER A 1 1000 ? 27.263 6.272 -24.507 1.00 92.00 1000 SER A CA 1
ATOM 7695 C C . SER A 1 1000 ? 27.425 4.821 -24.056 1.00 92.00 1000 SER A C 1
ATOM 7697 O O . SER A 1 1000 ? 28.345 4.137 -24.504 1.00 92.00 1000 SER A O 1
ATOM 7699 N N . HIS A 1 1001 ? 26.493 4.304 -23.249 1.00 90.25 1001 HIS A N 1
ATOM 7700 C CA . HIS A 1 1001 ? 26.547 2.919 -22.783 1.00 90.25 1001 HIS A CA 1
ATOM 7701 C C . HIS A 1 1001 ? 26.361 1.912 -23.929 1.00 90.25 1001 HIS A C 1
ATOM 7703 O O . HIS A 1 1001 ? 27.092 0.928 -23.992 1.00 90.25 1001 HIS A O 1
ATOM 7709 N N . LEU A 1 1002 ? 25.453 2.162 -24.882 1.00 88.94 1002 LEU A N 1
ATOM 7710 C CA . LEU A 1 1002 ? 25.268 1.286 -26.051 1.00 88.94 1002 LEU A CA 1
ATOM 7711 C C . LEU A 1 1002 ? 26.404 1.396 -27.087 1.00 88.94 1002 LEU A C 1
ATOM 7713 O O . LEU A 1 1002 ? 26.617 0.453 -27.846 1.00 88.94 1002 LEU A O 1
ATOM 7717 N N . LYS A 1 1003 ? 27.166 2.498 -27.101 1.00 88.00 1003 LYS A N 1
ATOM 7718 C CA . LYS A 1 1003 ? 28.391 2.650 -27.907 1.00 88.00 1003 LYS A CA 1
ATOM 7719 C C . LYS A 1 1003 ? 29.558 1.832 -27.339 1.00 88.00 1003 LYS A C 1
ATOM 7721 O O . LYS A 1 1003 ? 30.293 1.224 -28.112 1.00 88.00 1003 LYS A O 1
ATOM 7726 N N . VAL A 1 1004 ? 29.723 1.805 -26.013 1.00 86.56 1004 VAL A N 1
ATOM 7727 C CA . VAL A 1 1004 ? 30.773 1.023 -25.322 1.00 86.56 1004 VAL A CA 1
ATOM 7728 C C . VAL A 1 1004 ? 30.392 -0.459 -25.207 1.00 86.56 1004 VAL A C 1
ATOM 7730 O O . VAL A 1 1004 ? 31.246 -1.335 -25.347 1.00 86.56 1004 VAL A O 1
ATOM 7733 N N . HIS A 1 1005 ? 29.102 -0.752 -25.033 1.00 84.00 1005 HIS A N 1
ATOM 7734 C CA . HIS A 1 1005 ? 28.542 -2.102 -24.973 1.00 84.00 1005 HIS A CA 1
ATOM 7735 C C . HIS A 1 1005 ? 27.458 -2.306 -26.050 1.00 84.00 1005 HIS A C 1
ATOM 7737 O O . HIS A 1 1005 ? 26.262 -2.285 -25.736 1.00 84.00 1005 HIS A O 1
ATOM 7743 N N . PRO A 1 1006 ? 27.836 -2.528 -27.325 1.00 82.00 1006 PRO A N 1
ATOM 7744 C CA . PRO A 1 1006 ? 26.878 -2.809 -28.390 1.00 82.00 1006 PRO A CA 1
ATOM 7745 C C . PRO A 1 1006 ? 26.057 -4.067 -28.091 1.00 82.00 1006 PRO A C 1
ATOM 7747 O O . PRO A 1 1006 ? 26.616 -5.136 -27.845 1.00 82.00 1006 PRO A O 1
ATOM 7750 N N . SER A 1 1007 ? 24.727 -3.954 -28.134 1.00 81.50 1007 SER A N 1
ATOM 7751 C CA . SER A 1 1007 ? 23.843 -5.104 -27.916 1.00 81.50 1007 SER A CA 1
ATOM 7752 C C . SER A 1 1007 ? 23.961 -6.098 -29.075 1.00 81.50 1007 SER A C 1
ATOM 7754 O O . SER A 1 1007 ? 23.803 -5.726 -30.240 1.00 81.50 1007 SER A O 1
ATOM 7756 N N . THR A 1 1008 ? 24.232 -7.368 -28.769 1.00 81.31 1008 THR A N 1
ATOM 7757 C CA . THR A 1 1008 ? 24.376 -8.439 -29.769 1.00 81.31 1008 THR A CA 1
ATOM 7758 C C . THR A 1 1008 ? 23.472 -9.625 -29.449 1.00 81.31 1008 THR A C 1
ATOM 7760 O O . THR A 1 1008 ? 23.160 -9.887 -28.292 1.00 81.31 1008 THR A O 1
ATOM 7763 N N . ALA A 1 1009 ? 23.115 -10.424 -30.458 1.00 73.44 1009 ALA A N 1
ATOM 7764 C CA . ALA A 1 1009 ? 22.273 -11.611 -30.269 1.00 73.44 1009 ALA A CA 1
ATOM 7765 C C . ALA A 1 1009 ? 22.894 -12.710 -29.372 1.00 73.44 1009 ALA A C 1
ATOM 7767 O O . ALA A 1 1009 ? 22.184 -13.621 -28.957 1.00 73.44 1009 ALA A O 1
ATOM 7768 N N . ALA A 1 1010 ? 24.201 -12.646 -29.084 1.00 72.06 1010 ALA A N 1
ATOM 7769 C CA . ALA A 1 1010 ? 24.895 -13.555 -28.164 1.00 72.06 1010 ALA A CA 1
ATOM 7770 C C . ALA A 1 1010 ? 25.156 -12.937 -26.774 1.00 72.06 1010 ALA A C 1
ATOM 7772 O O . ALA A 1 1010 ? 25.404 -13.662 -25.815 1.00 72.06 1010 ALA A O 1
ATOM 7773 N N . SER A 1 1011 ? 25.111 -11.608 -26.671 1.00 78.69 1011 SER A N 1
ATOM 7774 C CA . SER A 1 1011 ? 25.301 -10.833 -25.445 1.00 78.69 1011 SER A CA 1
ATOM 7775 C C . SER A 1 1011 ? 24.490 -9.535 -25.568 1.00 78.69 1011 SER A C 1
ATOM 7777 O O . SER A 1 1011 ? 25.023 -8.531 -26.058 1.00 78.69 1011 SER A O 1
ATOM 7779 N N . PRO A 1 1012 ? 23.195 -9.550 -25.208 1.00 82.69 1012 PRO A N 1
ATOM 7780 C CA . PRO A 1 1012 ? 22.327 -8.389 -25.346 1.00 82.69 1012 PRO A CA 1
ATOM 7781 C C . PRO A 1 1012 ? 22.571 -7.384 -24.214 1.00 82.69 1012 PRO A C 1
ATOM 7783 O O . PRO A 1 1012 ? 22.576 -7.743 -23.036 1.00 82.69 1012 PRO A O 1
ATOM 7786 N N . THR A 1 1013 ? 22.742 -6.112 -24.564 1.00 87.88 1013 THR A N 1
ATOM 7787 C CA . THR A 1 1013 ? 22.946 -5.030 -23.591 1.00 87.88 1013 THR A CA 1
ATOM 7788 C C . THR A 1 1013 ? 21.598 -4.542 -23.085 1.00 87.88 1013 THR A C 1
ATOM 7790 O O . THR A 1 1013 ? 20.839 -3.927 -23.835 1.00 87.88 1013 THR A O 1
ATOM 7793 N N . ARG A 1 1014 ? 21.311 -4.799 -21.806 1.00 91.81 1014 ARG A N 1
ATOM 7794 C CA . ARG A 1 1014 ? 20.056 -4.411 -21.154 1.00 91.81 1014 ARG A CA 1
ATOM 7795 C C . ARG A 1 1014 ? 20.262 -3.187 -20.262 1.00 91.81 1014 ARG A C 1
ATOM 7797 O O . ARG A 1 1014 ? 21.201 -3.157 -19.464 1.00 91.81 1014 ARG A O 1
ATOM 7804 N N . ILE A 1 1015 ? 19.374 -2.204 -20.380 1.00 94.62 1015 ILE A N 1
ATOM 7805 C CA . ILE A 1 1015 ? 19.382 -0.955 -19.609 1.00 94.62 1015 ILE A CA 1
ATOM 7806 C C . ILE A 1 1015 ? 18.014 -0.747 -18.958 1.00 94.62 1015 ILE A C 1
ATOM 7808 O O . ILE A 1 1015 ? 16.985 -0.848 -19.626 1.00 94.62 1015 ILE A O 1
ATOM 7812 N N . LEU A 1 1016 ? 18.000 -0.453 -17.658 1.00 95.56 1016 LEU A N 1
ATOM 7813 C CA . LEU A 1 1016 ? 16.777 -0.235 -16.887 1.00 95.56 1016 LEU A CA 1
ATOM 7814 C C . LEU A 1 1016 ? 16.679 1.231 -16.452 1.00 95.56 1016 LEU A C 1
ATOM 7816 O O . LEU A 1 1016 ? 17.538 1.723 -15.725 1.00 95.56 1016 LEU A O 1
ATOM 7820 N N . VAL A 1 1017 ? 15.633 1.921 -16.899 1.00 97.12 1017 VAL A N 1
ATOM 7821 C CA . VAL A 1 1017 ? 15.401 3.352 -16.666 1.00 97.12 1017 VAL A CA 1
ATOM 7822 C C . VAL A 1 1017 ? 14.276 3.513 -15.647 1.00 97.12 1017 VAL A C 1
ATOM 7824 O O . VAL A 1 1017 ? 13.156 3.069 -15.892 1.00 97.12 1017 VAL A O 1
ATOM 7827 N N . PHE A 1 1018 ? 14.549 4.148 -14.511 1.00 97.31 1018 PHE A N 1
ATOM 7828 C CA . PHE A 1 1018 ? 13.568 4.374 -13.453 1.00 97.31 1018 PHE A CA 1
ATOM 7829 C C . PHE A 1 1018 ? 12.979 5.786 -13.486 1.00 97.31 1018 PHE A C 1
ATOM 7831 O O . PHE A 1 1018 ? 13.688 6.784 -13.335 1.00 97.31 1018 PHE A O 1
ATOM 7838 N N . ALA A 1 1019 ? 11.655 5.823 -13.610 1.00 95.12 1019 ALA A N 1
ATOM 7839 C CA . ALA A 1 1019 ? 10.781 6.949 -13.311 1.00 95.12 1019 ALA A CA 1
ATOM 7840 C C . ALA A 1 1019 ? 10.187 6.782 -11.902 1.00 95.12 1019 ALA A C 1
ATOM 7842 O O . ALA A 1 1019 ? 10.097 5.665 -11.388 1.00 95.12 1019 ALA A O 1
ATOM 7843 N N . LEU A 1 1020 ? 9.718 7.867 -11.289 1.00 91.56 1020 LEU A N 1
ATOM 7844 C CA . LEU A 1 1020 ? 8.907 7.793 -10.074 1.00 91.56 1020 LEU A CA 1
ATOM 7845 C C . LEU A 1 1020 ? 7.421 7.602 -10.423 1.00 91.56 1020 LEU A C 1
ATOM 7847 O O . LEU A 1 1020 ? 6.743 6.747 -9.849 1.00 91.56 1020 LEU A O 1
ATOM 7851 N N . TYR A 1 1021 ? 6.912 8.349 -11.406 1.00 90.88 1021 TYR A N 1
ATOM 7852 C CA . TYR A 1 1021 ? 5.479 8.378 -11.716 1.00 90.88 1021 TYR A CA 1
ATOM 7853 C C . TYR A 1 1021 ? 5.107 7.573 -12.966 1.00 90.88 1021 TYR A C 1
ATOM 7855 O O . TYR A 1 1021 ? 5.873 7.443 -13.918 1.00 90.88 1021 TYR A O 1
ATOM 7863 N N . LYS A 1 1022 ? 3.871 7.058 -13.014 1.00 91.94 1022 LYS A N 1
ATOM 7864 C CA . LYS A 1 1022 ? 3.397 6.251 -14.154 1.00 91.94 1022 LYS A CA 1
ATOM 7865 C C . LYS A 1 1022 ? 3.328 7.057 -15.465 1.00 91.94 1022 LYS A C 1
ATOM 7867 O O . LYS A 1 1022 ? 3.809 6.592 -16.492 1.00 91.94 1022 LYS A O 1
ATOM 7872 N N . LYS A 1 1023 ? 2.806 8.294 -15.404 1.00 92.25 1023 LYS A N 1
ATOM 7873 C CA . LYS A 1 1023 ? 2.790 9.244 -16.537 1.00 92.25 1023 LYS A CA 1
ATOM 7874 C C . LYS A 1 1023 ? 4.207 9.608 -17.001 1.00 92.25 1023 LYS A C 1
ATOM 7876 O O . LYS A 1 1023 ? 4.450 9.725 -18.196 1.00 92.25 1023 LYS A O 1
ATOM 7881 N N . GLU A 1 1024 ? 5.148 9.745 -16.066 1.00 93.81 1024 GLU A N 1
ATOM 7882 C CA . GLU A 1 1024 ? 6.566 9.975 -16.365 1.00 93.81 1024 GLU A CA 1
ATOM 7883 C C . GLU A 1 1024 ? 7.181 8.764 -17.082 1.00 93.81 1024 GLU A C 1
ATOM 7885 O O . GLU A 1 1024 ? 7.820 8.943 -18.112 1.00 93.81 1024 GLU A O 1
ATOM 7890 N N . ALA A 1 1025 ? 6.910 7.533 -16.631 1.00 94.75 1025 ALA A N 1
ATOM 7891 C CA . ALA A 1 1025 ? 7.362 6.319 -17.314 1.00 94.75 1025 ALA A CA 1
ATOM 7892 C C . ALA A 1 1025 ? 6.850 6.237 -18.767 1.00 94.75 1025 ALA A C 1
ATOM 7894 O O . ALA A 1 1025 ? 7.622 5.924 -19.670 1.00 94.75 1025 ALA A O 1
ATOM 7895 N N . GLN A 1 1026 ? 5.580 6.578 -19.015 1.00 93.38 1026 GLN A N 1
ATOM 7896 C CA . GLN A 1 1026 ? 5.007 6.653 -20.370 1.00 93.38 1026 GLN A CA 1
ATOM 7897 C C . GLN A 1 1026 ? 5.649 7.764 -21.223 1.00 93.38 1026 GLN A C 1
ATOM 7899 O O . GLN A 1 1026 ? 5.902 7.572 -22.416 1.00 93.38 1026 GLN A O 1
ATOM 7904 N N . ARG A 1 1027 ? 5.943 8.922 -20.614 1.00 95.94 1027 ARG A N 1
ATOM 7905 C CA . ARG A 1 1027 ? 6.632 10.044 -21.268 1.00 95.94 1027 ARG A CA 1
ATOM 7906 C C . ARG A 1 1027 ? 8.054 9.654 -21.679 1.00 95.94 1027 ARG A C 1
ATOM 7908 O O . ARG A 1 1027 ? 8.400 9.813 -22.844 1.00 95.94 1027 ARG A O 1
ATOM 7915 N N . LEU A 1 1028 ? 8.841 9.092 -20.760 1.00 96.31 1028 LEU A N 1
ATOM 7916 C CA . LEU A 1 1028 ? 10.215 8.651 -21.021 1.00 96.31 1028 LEU A CA 1
ATOM 7917 C C . LEU A 1 1028 ? 10.261 7.498 -22.031 1.00 96.31 1028 LEU A C 1
ATOM 7919 O O . LEU A 1 1028 ? 11.100 7.522 -22.926 1.00 96.31 1028 LEU A O 1
ATOM 7923 N N . GLU A 1 1029 ? 9.337 6.531 -21.959 1.00 96.00 1029 GLU A N 1
ATOM 7924 C CA . GLU A 1 1029 ? 9.210 5.482 -22.983 1.00 96.00 1029 GLU A CA 1
ATOM 7925 C C . GLU A 1 1029 ? 8.977 6.096 -24.374 1.00 96.00 1029 GLU A C 1
ATOM 7927 O O . GLU A 1 1029 ? 9.597 5.679 -25.351 1.00 96.00 1029 GLU A O 1
ATOM 7932 N N . SER A 1 1030 ? 8.146 7.140 -24.456 1.00 95.56 1030 SER A N 1
ATOM 7933 C CA . SER A 1 1030 ? 7.892 7.880 -25.695 1.00 95.56 1030 SER A CA 1
ATOM 7934 C C . SER A 1 1030 ? 9.117 8.671 -26.176 1.00 95.56 1030 SER A C 1
ATOM 7936 O O . SER A 1 1030 ? 9.434 8.597 -27.362 1.00 95.56 1030 SER A O 1
ATOM 7938 N N . THR A 1 1031 ? 9.838 9.379 -25.294 1.00 95.56 1031 THR A N 1
ATOM 7939 C CA . THR A 1 1031 ? 11.099 10.074 -25.634 1.00 95.56 1031 THR A CA 1
ATOM 7940 C C . THR A 1 1031 ? 12.134 9.085 -26.178 1.00 95.56 1031 THR A C 1
ATOM 7942 O O . THR A 1 1031 ? 12.664 9.275 -27.271 1.00 95.56 1031 THR A O 1
ATOM 7945 N N . ILE A 1 1032 ? 12.386 7.991 -25.453 1.00 96.19 1032 ILE A N 1
ATOM 7946 C CA . ILE A 1 1032 ? 13.382 6.975 -25.821 1.00 96.19 1032 ILE A CA 1
ATOM 7947 C C . ILE A 1 1032 ? 13.005 6.298 -27.152 1.00 96.19 1032 ILE A C 1
ATOM 7949 O O . ILE A 1 1032 ? 13.875 6.074 -27.992 1.00 96.19 1032 ILE A O 1
ATOM 7953 N N . ARG A 1 1033 ? 11.712 6.029 -27.388 1.00 95.62 1033 ARG A N 1
ATOM 7954 C CA . ARG A 1 1033 ? 11.220 5.429 -28.640 1.00 95.62 1033 ARG A CA 1
ATOM 7955 C C . ARG A 1 1033 ? 11.351 6.361 -29.847 1.00 95.62 1033 ARG A C 1
ATOM 7957 O O . ARG A 1 1033 ? 11.596 5.875 -30.945 1.00 95.62 1033 ARG A O 1
ATOM 7964 N N . ARG A 1 1034 ? 11.206 7.681 -29.665 1.00 95.00 1034 ARG A N 1
ATOM 7965 C CA . ARG A 1 1034 ? 11.454 8.680 -30.727 1.00 95.00 1034 ARG A CA 1
ATOM 7966 C C . ARG A 1 1034 ? 12.933 8.753 -31.115 1.00 95.00 1034 ARG A C 1
ATOM 7968 O O . ARG A 1 1034 ? 13.233 8.997 -32.274 1.00 95.00 1034 ARG A O 1
ATOM 7975 N N . ALA A 1 1035 ? 13.841 8.481 -30.178 1.00 92.50 1035 ALA A N 1
ATOM 7976 C CA . ALA A 1 1035 ? 15.283 8.393 -30.415 1.00 92.50 1035 ALA A CA 1
ATOM 7977 C C . ALA A 1 1035 ? 15.745 7.018 -30.972 1.00 92.50 1035 ALA A C 1
ATOM 7979 O O . ALA A 1 1035 ? 16.882 6.613 -30.746 1.00 92.50 1035 ALA A O 1
ATOM 7980 N N . ASP A 1 1036 ? 14.858 6.294 -31.670 1.00 92.12 1036 ASP A N 1
ATOM 7981 C CA . ASP A 1 1036 ? 15.071 4.983 -32.324 1.00 92.12 1036 ASP A CA 1
ATOM 7982 C C . ASP A 1 1036 ? 15.604 3.847 -31.416 1.00 92.12 1036 ASP A C 1
ATOM 7984 O O . ASP A 1 1036 ? 16.145 2.838 -31.874 1.00 92.12 1036 ASP A O 1
ATOM 7988 N N . TYR A 1 1037 ? 15.422 3.955 -30.096 1.00 91.75 1037 TYR A N 1
ATOM 7989 C CA . TYR A 1 1037 ? 15.753 2.865 -29.179 1.00 91.75 1037 TYR A CA 1
ATOM 7990 C C . TYR A 1 1037 ? 14.596 1.867 -29.045 1.00 91.75 1037 TYR A C 1
ATOM 7992 O O . TYR A 1 1037 ? 13.441 2.218 -28.800 1.00 91.75 1037 TYR A O 1
ATOM 8000 N N . ASN A 1 1038 ? 14.936 0.579 -29.108 1.00 91.00 1038 ASN A N 1
ATOM 8001 C CA . ASN A 1 1038 ? 14.020 -0.525 -28.833 1.00 91.00 1038 ASN A CA 1
ATOM 8002 C C . ASN A 1 1038 ? 13.694 -0.593 -27.326 1.00 91.00 1038 ASN A C 1
ATOM 8004 O O . ASN A 1 1038 ? 14.437 -1.197 -26.539 1.00 91.00 1038 ASN A O 1
ATOM 8008 N N . VAL A 1 1039 ? 12.592 0.072 -26.959 1.00 95.25 1039 VAL A N 1
ATOM 8009 C CA . VAL A 1 1039 ? 12.134 0.321 -25.586 1.00 95.25 1039 VAL A CA 1
ATOM 8010 C C . VAL A 1 1039 ? 10.690 -0.127 -25.346 1.00 95.25 1039 VAL A C 1
ATOM 8012 O O . VAL A 1 1039 ? 9.834 -0.059 -26.236 1.00 95.25 1039 VAL A O 1
ATOM 8015 N N . GLY A 1 1040 ? 10.415 -0.521 -24.104 1.00 94.44 1040 GLY A N 1
ATOM 8016 C CA . GLY A 1 1040 ? 9.082 -0.767 -23.557 1.00 94.44 1040 GLY A CA 1
ATOM 8017 C C . GLY A 1 1040 ? 8.981 -0.285 -22.107 1.00 94.44 1040 GLY A C 1
ATOM 8018 O O . GLY A 1 1040 ? 10.001 0.055 -21.503 1.00 94.44 1040 GLY A O 1
ATOM 8019 N N . ALA A 1 1041 ? 7.774 -0.283 -21.539 1.00 94.12 1041 ALA A N 1
ATOM 8020 C CA . ALA A 1 1041 ? 7.527 0.162 -20.167 1.00 94.12 1041 ALA A CA 1
ATOM 8021 C C . ALA A 1 1041 ? 7.016 -0.941 -19.208 1.00 94.12 1041 ALA A C 1
ATOM 8023 O O . ALA A 1 1041 ? 6.430 -1.940 -19.626 1.00 94.12 1041 ALA A O 1
ATOM 8024 N N . LEU A 1 1042 ? 7.197 -0.725 -17.899 1.00 92.00 1042 LEU A N 1
ATOM 8025 C CA . LEU A 1 1042 ? 6.637 -1.515 -16.797 1.00 92.00 1042 LEU A CA 1
ATOM 8026 C C . LEU A 1 1042 ? 6.097 -0.590 -15.686 1.00 92.00 1042 LEU A C 1
ATOM 8028 O O . LEU A 1 1042 ? 6.809 -0.216 -14.754 1.00 92.00 1042 LEU A O 1
ATOM 8032 N N . HIS A 1 1043 ? 4.817 -0.224 -15.779 1.00 91.38 1043 HIS A N 1
ATOM 8033 C CA . HIS A 1 1043 ? 4.105 0.575 -14.772 1.00 91.38 1043 HIS A CA 1
ATOM 8034 C C . HIS A 1 1043 ? 2.707 0.003 -14.481 1.00 91.38 1043 HIS A C 1
ATOM 8036 O O . HIS A 1 1043 ? 2.243 -0.943 -15.120 1.00 91.38 1043 HIS A O 1
ATOM 8042 N N . GLY A 1 1044 ? 2.038 0.567 -13.471 1.00 83.75 1044 GLY A N 1
ATOM 8043 C CA . GLY A 1 1044 ? 0.805 0.019 -12.897 1.00 83.75 1044 GLY A CA 1
ATOM 8044 C C . GLY A 1 1044 ? -0.442 0.023 -13.790 1.00 83.75 1044 GLY A C 1
ATOM 8045 O O . GLY A 1 1044 ? -1.389 -0.669 -13.436 1.00 83.75 1044 GLY A O 1
ATOM 8046 N N . ASP A 1 1045 ? -0.451 0.762 -14.904 1.00 84.88 1045 ASP A N 1
ATOM 8047 C CA . ASP A 1 1045 ? -1.635 0.916 -15.779 1.00 84.88 1045 ASP A CA 1
ATOM 8048 C C . ASP A 1 1045 ? -1.592 -0.002 -17.009 1.00 84.88 1045 ASP A C 1
ATOM 8050 O O . ASP A 1 1045 ? -2.558 -0.097 -17.762 1.00 84.88 1045 ASP A O 1
ATOM 8054 N N . LEU A 1 1046 ? -0.473 -0.70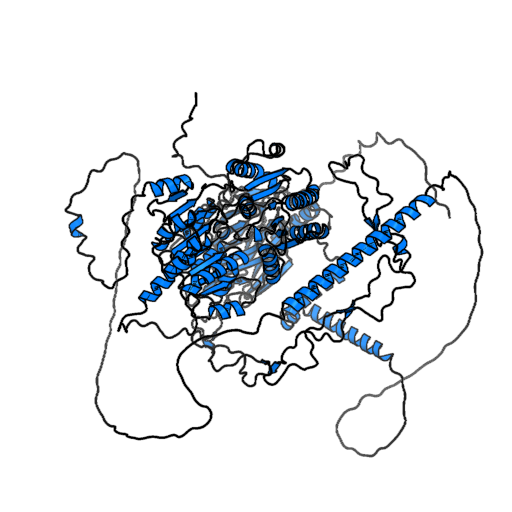1 -17.213 1.00 85.69 1046 LEU A N 1
ATOM 8055 C CA . LEU A 1 1046 ? -0.368 -1.755 -18.214 1.00 85.69 1046 LEU A CA 1
ATOM 8056 C C . LEU A 1 1046 ? -1.119 -3.002 -17.734 1.00 85.69 1046 LEU A C 1
ATOM 8058 O O . LEU A 1 1046 ? -1.004 -3.402 -16.569 1.00 85.69 1046 LEU A O 1
ATOM 8062 N N . SER A 1 1047 ? -1.831 -3.664 -18.650 1.00 87.38 1047 SER A N 1
ATOM 8063 C CA . SER A 1 1047 ? -2.436 -4.970 -18.374 1.00 87.38 1047 SER A CA 1
ATOM 8064 C C . SER A 1 1047 ? -1.366 -5.990 -17.970 1.00 87.38 1047 SER A C 1
ATOM 8066 O O . SER A 1 1047 ? -0.199 -5.881 -18.357 1.00 87.38 1047 SER A O 1
ATOM 8068 N N . GLN A 1 1048 ? -1.745 -6.998 -17.179 1.00 84.38 1048 GLN A N 1
ATOM 8069 C CA . GLN A 1 1048 ? -0.765 -7.942 -16.637 1.00 84.38 1048 GLN A CA 1
ATOM 8070 C C . GLN A 1 1048 ? -0.046 -8.734 -17.745 1.00 84.38 1048 GLN A C 1
ATOM 8072 O O . GLN A 1 1048 ? 1.166 -8.934 -17.685 1.00 84.38 1048 GLN A O 1
ATOM 8077 N N . ASP A 1 1049 ? -0.771 -9.062 -18.812 1.00 86.81 1049 ASP A N 1
ATOM 8078 C CA . ASP A 1 1049 ? -0.238 -9.574 -20.072 1.00 86.81 1049 ASP A CA 1
ATOM 8079 C C . ASP A 1 1049 ? 0.833 -8.673 -20.694 1.00 86.81 1049 ASP A C 1
ATOM 8081 O O . ASP A 1 1049 ? 1.890 -9.159 -21.092 1.00 86.81 1049 ASP A O 1
ATOM 8085 N N . ALA A 1 1050 ? 0.570 -7.366 -20.802 1.00 88.25 1050 ALA A N 1
ATOM 8086 C CA . ALA A 1 1050 ? 1.519 -6.415 -21.374 1.00 88.25 1050 ALA A CA 1
ATOM 8087 C C . ALA A 1 1050 ? 2.778 -6.296 -20.502 1.00 88.25 1050 ALA A C 1
ATOM 8089 O O . ALA A 1 1050 ? 3.886 -6.289 -21.035 1.00 88.25 1050 ALA A O 1
ATOM 8090 N N . ARG A 1 1051 ? 2.617 -6.300 -19.171 1.00 87.94 1051 ARG A N 1
ATOM 8091 C CA . ARG A 1 1051 ? 3.720 -6.296 -18.194 1.00 87.94 1051 ARG A CA 1
ATOM 8092 C C . ARG A 1 1051 ? 4.619 -7.521 -18.344 1.00 87.94 1051 ARG A C 1
ATOM 8094 O O . ARG A 1 1051 ? 5.831 -7.368 -18.490 1.00 87.94 1051 ARG A O 1
ATOM 8101 N N . PHE A 1 1052 ? 4.042 -8.724 -18.390 1.00 87.44 1052 PHE A N 1
ATOM 8102 C CA . PHE A 1 1052 ? 4.813 -9.949 -18.614 1.00 87.44 1052 PHE A CA 1
ATOM 8103 C C . PHE A 1 1052 ? 5.478 -9.969 -20.000 1.00 87.44 1052 PHE A C 1
ATOM 8105 O O . PHE A 1 1052 ? 6.661 -10.282 -20.093 1.00 87.44 1052 PHE A O 1
ATOM 8112 N N . LYS A 1 1053 ? 4.777 -9.556 -21.068 1.00 90.38 1053 LYS A N 1
ATOM 8113 C CA . LYS A 1 1053 ? 5.330 -9.484 -22.437 1.00 90.38 1053 LYS A CA 1
ATOM 8114 C C . LYS A 1 1053 ? 6.468 -8.457 -22.568 1.00 90.38 1053 LYS A C 1
ATOM 8116 O O . LYS A 1 1053 ? 7.404 -8.694 -23.328 1.00 90.38 1053 LYS A O 1
ATOM 8121 N N . ALA A 1 1054 ? 6.419 -7.336 -21.846 1.00 91.50 1054 ALA A N 1
ATOM 8122 C CA . ALA A 1 1054 ? 7.507 -6.356 -21.797 1.00 91.50 1054 ALA A CA 1
ATOM 8123 C C . ALA A 1 1054 ? 8.718 -6.893 -21.016 1.00 91.50 1054 ALA A C 1
ATOM 8125 O O . ALA A 1 1054 ? 9.850 -6.819 -21.499 1.00 91.50 1054 ALA A O 1
ATOM 8126 N N . LEU A 1 1055 ? 8.482 -7.494 -19.844 1.00 90.06 1055 LEU A N 1
ATOM 8127 C CA . LEU A 1 1055 ? 9.539 -8.074 -19.015 1.00 90.06 1055 LEU A CA 1
ATOM 8128 C C . LEU A 1 1055 ? 10.238 -9.255 -19.709 1.00 90.06 1055 LEU A C 1
ATOM 8130 O O . LEU A 1 1055 ? 11.461 -9.344 -19.653 1.00 90.06 1055 LEU A O 1
ATOM 8134 N N . ASP A 1 1056 ? 9.503 -10.123 -20.406 1.00 89.75 1056 ASP A N 1
ATOM 8135 C CA . ASP A 1 1056 ? 10.071 -11.240 -21.173 1.00 89.75 1056 ASP A CA 1
ATOM 8136 C C . ASP A 1 1056 ? 10.917 -10.761 -22.365 1.00 89.75 1056 ASP A C 1
ATOM 8138 O O . ASP A 1 1056 ? 12.059 -11.194 -22.537 1.00 89.75 1056 ASP A O 1
ATOM 8142 N N . LYS A 1 1057 ? 10.438 -9.769 -23.132 1.00 91.69 1057 LYS A N 1
ATOM 8143 C CA . LYS A 1 1057 ? 11.240 -9.123 -24.190 1.00 91.69 1057 LYS A CA 1
ATOM 8144 C C . LYS A 1 1057 ? 12.544 -8.521 -23.657 1.00 91.69 1057 LYS A C 1
ATOM 8146 O O . LYS A 1 1057 ? 13.560 -8.576 -24.348 1.00 91.69 1057 LYS A O 1
ATOM 8151 N N . PHE A 1 1058 ? 12.534 -7.982 -22.437 1.00 91.50 1058 PHE A N 1
ATOM 8152 C CA . PHE A 1 1058 ? 13.736 -7.471 -21.775 1.00 91.50 1058 PHE A CA 1
ATOM 8153 C C . PHE A 1 1058 ? 14.663 -8.609 -21.312 1.00 91.50 1058 PHE A C 1
ATOM 8155 O O . PHE A 1 1058 ? 15.848 -8.621 -21.647 1.00 91.50 1058 PHE A O 1
ATOM 8162 N N . LYS A 1 1059 ? 14.133 -9.630 -20.618 1.00 87.94 1059 LYS A N 1
ATOM 8163 C CA . LYS A 1 1059 ? 14.908 -10.802 -20.162 1.00 87.94 1059 LYS A CA 1
ATOM 8164 C C . LYS A 1 1059 ? 15.566 -11.548 -21.329 1.00 87.94 1059 LYS A C 1
ATOM 8166 O O . LYS A 1 1059 ? 16.753 -11.860 -21.254 1.00 87.94 1059 LYS A O 1
ATOM 8171 N N . THR A 1 1060 ? 14.847 -11.756 -22.431 1.00 86.69 1060 THR A N 1
ATOM 8172 C CA . THR A 1 1060 ? 15.373 -12.380 -23.662 1.00 86.69 1060 THR A CA 1
ATOM 8173 C C . THR A 1 1060 ? 16.390 -11.516 -24.416 1.00 86.69 1060 THR A C 1
ATOM 8175 O O . THR A 1 1060 ? 17.089 -12.036 -25.280 1.00 86.69 1060 THR A O 1
ATOM 8178 N N . GLY A 1 1061 ? 16.495 -10.214 -24.120 1.00 85.38 1061 GLY A N 1
ATOM 8179 C CA . GLY A 1 1061 ? 17.318 -9.284 -24.901 1.00 85.38 1061 GLY A CA 1
ATOM 8180 C C . GLY A 1 1061 ? 16.719 -8.918 -26.264 1.00 85.38 1061 GLY A C 1
ATOM 8181 O O . GLY A 1 1061 ? 17.386 -8.295 -27.083 1.00 85.38 1061 GLY A O 1
ATOM 8182 N N . THR A 1 1062 ? 15.450 -9.269 -26.507 1.00 87.25 1062 THR A N 1
ATOM 8183 C CA . THR A 1 1062 ? 14.673 -8.815 -27.676 1.00 87.25 1062 THR A CA 1
ATOM 8184 C C . THR A 1 1062 ? 14.420 -7.301 -27.631 1.00 87.25 1062 THR A C 1
ATOM 8186 O O . THR A 1 1062 ? 14.106 -6.690 -28.649 1.00 87.25 1062 THR A O 1
ATOM 8189 N N . MET A 1 1063 ? 14.545 -6.698 -26.447 1.00 90.12 1063 MET A N 1
ATOM 8190 C CA . MET A 1 1063 ? 14.370 -5.280 -26.148 1.00 90.12 1063 MET A CA 1
ATOM 8191 C C . MET A 1 1063 ? 15.515 -4.832 -25.233 1.00 90.12 1063 MET A C 1
ATOM 8193 O O . MET A 1 1063 ? 15.780 -5.481 -24.221 1.00 90.12 1063 MET A O 1
ATOM 8197 N N . ASN A 1 1064 ? 16.206 -3.747 -25.596 1.00 90.62 1064 ASN A N 1
ATOM 8198 C CA . ASN A 1 1064 ? 17.440 -3.320 -24.919 1.00 90.62 1064 ASN A CA 1
ATOM 8199 C C . ASN A 1 1064 ? 17.179 -2.354 -23.757 1.00 90.62 1064 ASN A C 1
ATOM 8201 O O . ASN A 1 1064 ? 17.998 -2.271 -22.846 1.00 90.62 1064 ASN A O 1
ATOM 8205 N N . VAL A 1 1065 ? 16.061 -1.620 -23.778 1.00 94.75 1065 VAL A N 1
ATOM 8206 C CA . VAL A 1 1065 ? 15.718 -0.630 -22.748 1.00 94.75 1065 VAL A CA 1
ATOM 8207 C C . VAL A 1 1065 ? 14.349 -0.951 -22.150 1.00 94.75 1065 VAL A C 1
ATOM 8209 O O . VAL A 1 1065 ? 13.391 -1.203 -22.881 1.00 94.75 1065 VAL A O 1
ATOM 8212 N N . LEU A 1 1066 ? 14.238 -0.921 -20.824 1.00 95.75 1066 LEU A N 1
ATOM 8213 C CA . LEU A 1 1066 ? 12.963 -0.998 -20.109 1.00 95.75 1066 LEU A CA 1
ATOM 8214 C C . LEU A 1 1066 ? 12.812 0.249 -19.234 1.00 95.75 1066 LEU A C 1
ATOM 8216 O O . LEU A 1 1066 ? 13.680 0.520 -18.408 1.00 95.75 1066 LEU A O 1
ATOM 8220 N N . VAL A 1 1067 ? 11.720 0.994 -19.398 1.00 96.88 1067 VAL A N 1
ATOM 8221 C CA . VAL A 1 1067 ? 11.347 2.094 -18.495 1.00 96.88 1067 VAL A CA 1
ATOM 8222 C C . VAL A 1 1067 ? 10.407 1.552 -17.427 1.00 96.88 1067 VAL A C 1
ATOM 8224 O O . VAL A 1 1067 ? 9.433 0.883 -17.753 1.00 96.88 1067 VAL A O 1
ATOM 8227 N N . ALA A 1 1068 ? 10.645 1.825 -16.152 1.00 95.00 1068 ALA A N 1
ATOM 8228 C CA . ALA A 1 1068 ? 9.819 1.297 -15.075 1.00 95.00 1068 ALA A CA 1
ATOM 8229 C C . ALA A 1 1068 ? 9.586 2.317 -13.961 1.00 95.00 1068 ALA A C 1
ATOM 8231 O O . ALA A 1 1068 ? 10.388 3.222 -13.750 1.00 95.00 1068 ALA A O 1
ATOM 8232 N N . THR A 1 1069 ? 8.499 2.128 -13.213 1.00 93.12 1069 THR A N 1
ATOM 8233 C CA . THR A 1 1069 ? 8.403 2.660 -11.845 1.00 93.12 1069 THR A CA 1
ATOM 8234 C C . THR A 1 1069 ? 8.943 1.624 -10.851 1.00 93.12 1069 THR A C 1
ATOM 8236 O O . THR A 1 1069 ? 9.395 0.544 -11.245 1.00 93.12 1069 THR A O 1
ATOM 8239 N N . ASP A 1 1070 ? 8.855 1.891 -9.546 1.00 87.31 1070 ASP A N 1
ATOM 8240 C CA . ASP A 1 1070 ? 9.345 0.992 -8.486 1.00 87.31 1070 ASP A CA 1
ATOM 8241 C C . ASP A 1 1070 ? 8.718 -0.421 -8.463 1.00 87.31 1070 ASP A C 1
ATOM 8243 O O . ASP A 1 1070 ? 9.210 -1.312 -7.773 1.00 87.31 1070 ASP A O 1
ATOM 8247 N N . VAL A 1 1071 ? 7.722 -0.685 -9.319 1.00 82.56 1071 VAL A N 1
ATOM 8248 C CA . VAL A 1 1071 ? 7.279 -2.037 -9.713 1.00 82.56 1071 VAL A CA 1
ATOM 8249 C C . VAL A 1 1071 ? 8.453 -2.933 -10.152 1.00 82.56 1071 VAL A C 1
ATOM 8251 O O . VAL A 1 1071 ? 8.426 -4.131 -9.874 1.00 82.56 1071 VAL A O 1
ATOM 8254 N N . ALA A 1 1072 ? 9.485 -2.376 -10.801 1.00 83.00 1072 ALA A N 1
ATOM 8255 C CA . ALA A 1 1072 ? 10.705 -3.110 -11.158 1.00 83.00 1072 ALA A CA 1
ATOM 8256 C C . ALA A 1 1072 ? 11.844 -2.994 -10.129 1.00 83.00 1072 ALA A C 1
ATOM 8258 O O . ALA A 1 1072 ? 12.849 -3.690 -10.270 1.00 83.00 1072 ALA A O 1
ATOM 8259 N N . ALA A 1 1073 ? 11.729 -2.123 -9.121 1.00 77.06 1073 ALA A N 1
ATOM 8260 C CA . ALA A 1 1073 ? 12.834 -1.805 -8.216 1.00 77.06 1073 ALA A CA 1
ATOM 8261 C C . ALA A 1 1073 ? 13.134 -2.922 -7.214 1.00 77.06 1073 ALA A C 1
ATOM 8263 O O . ALA A 1 1073 ? 14.287 -3.080 -6.838 1.00 77.06 1073 ALA A O 1
ATOM 8264 N N . ARG A 1 1074 ? 12.138 -3.714 -6.798 1.00 78.38 1074 ARG A N 1
ATOM 8265 C CA . ARG A 1 1074 ? 12.274 -4.776 -5.780 1.00 78.38 1074 ARG A CA 1
ATOM 8266 C C . ARG A 1 1074 ? 12.012 -6.163 -6.376 1.00 78.38 1074 ARG A C 1
ATOM 8268 O O . ARG A 1 1074 ? 11.253 -6.301 -7.332 1.00 78.38 1074 ARG A O 1
ATOM 8275 N N . GLY A 1 1075 ? 12.657 -7.202 -5.840 1.00 67.94 1075 GLY A N 1
ATOM 8276 C CA . GLY A 1 1075 ? 12.405 -8.610 -6.177 1.00 67.94 1075 GLY A CA 1
ATOM 8277 C C . GLY A 1 1075 ? 12.899 -9.112 -7.539 1.00 67.94 1075 GLY A C 1
ATOM 8278 O O . GLY A 1 1075 ? 13.578 -10.137 -7.607 1.00 67.94 1075 GLY A O 1
ATOM 8279 N N . LEU A 1 1076 ? 12.598 -8.393 -8.624 1.00 76.94 1076 LEU A N 1
ATOM 8280 C CA . LEU A 1 1076 ? 12.753 -8.902 -9.989 1.00 76.94 1076 LEU A CA 1
ATOM 8281 C C . LEU A 1 1076 ? 14.196 -9.310 -10.286 1.00 76.94 1076 LEU A C 1
ATOM 8283 O O . LEU A 1 1076 ? 15.128 -8.519 -10.105 1.00 76.94 1076 LEU A O 1
ATOM 8287 N N . ASP A 1 1077 ? 14.359 -10.543 -10.753 1.00 73.50 1077 ASP A N 1
ATOM 8288 C CA . ASP A 1 1077 ? 15.597 -11.061 -11.300 1.00 73.50 1077 ASP A CA 1
ATOM 8289 C C . ASP A 1 1077 ? 15.582 -10.932 -12.817 1.00 73.50 1077 ASP A C 1
ATOM 8291 O O . ASP A 1 1077 ? 14.747 -11.509 -13.526 1.00 73.50 1077 ASP A O 1
ATOM 8295 N N . ILE A 1 1078 ? 16.491 -10.090 -13.291 1.00 78.88 1078 ILE A N 1
ATOM 8296 C CA . ILE A 1 1078 ? 16.687 -9.747 -14.689 1.00 78.88 1078 ILE A CA 1
ATOM 8297 C C . ILE A 1 1078 ? 18.172 -10.016 -14.955 1.00 78.88 1078 ILE A C 1
ATOM 8299 O O . ILE A 1 1078 ? 19.014 -9.379 -14.316 1.00 78.88 1078 ILE A O 1
ATOM 8303 N N . PRO A 1 1079 ? 18.515 -10.967 -15.839 1.00 70.81 1079 PRO A N 1
ATOM 8304 C CA . PRO A 1 1079 ? 19.908 -11.276 -16.124 1.00 70.81 1079 PRO A CA 1
ATOM 8305 C C . PRO A 1 1079 ? 20.581 -10.089 -16.821 1.00 70.81 1079 PRO A C 1
ATOM 8307 O O . PRO A 1 1079 ? 19.960 -9.410 -17.632 1.00 70.81 1079 PRO A O 1
ATOM 8310 N N . ASP A 1 1080 ? 21.855 -9.853 -16.503 1.00 75.88 1080 ASP A N 1
ATOM 8311 C CA . ASP A 1 1080 ? 22.771 -8.930 -17.196 1.00 75.88 1080 ASP A CA 1
ATOM 8312 C C . ASP A 1 1080 ? 22.187 -7.544 -17.559 1.00 75.88 1080 ASP A C 1
ATOM 8314 O O . ASP A 1 1080 ? 22.313 -7.072 -18.690 1.00 75.88 1080 ASP A O 1
ATOM 8318 N N . VAL A 1 1081 ? 21.559 -6.865 -16.593 1.00 89.69 1081 VAL A N 1
ATOM 8319 C CA . VAL A 1 1081 ? 21.360 -5.407 -16.671 1.00 89.69 1081 VAL A CA 1
ATOM 8320 C C . VAL A 1 1081 ? 22.733 -4.745 -16.541 1.00 89.69 1081 VAL A C 1
ATOM 8322 O O . VAL A 1 1081 ? 23.362 -4.863 -15.491 1.00 89.69 1081 VAL A O 1
ATOM 8325 N N . GLY A 1 1082 ? 23.214 -4.079 -17.591 1.00 90.06 1082 GLY A N 1
ATOM 8326 C CA . GLY A 1 1082 ? 24.516 -3.397 -17.584 1.00 90.06 1082 GLY A CA 1
ATOM 8327 C C . GLY A 1 1082 ? 24.456 -2.024 -16.913 1.00 90.06 1082 GLY A C 1
ATOM 8328 O O . GLY A 1 1082 ? 25.296 -1.707 -16.074 1.00 90.06 1082 GLY A O 1
ATOM 8329 N N . LEU 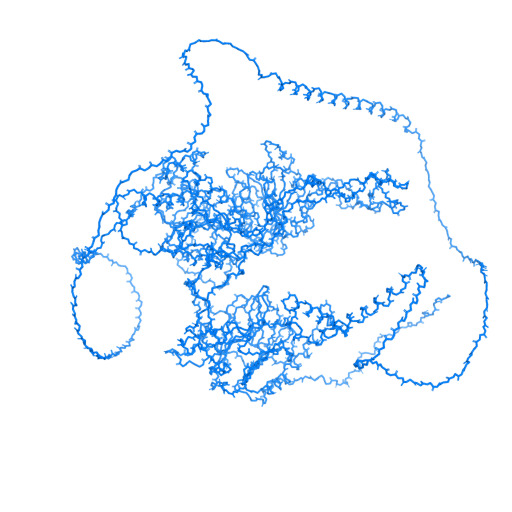A 1 1083 ? 23.406 -1.259 -17.231 1.00 93.31 1083 LEU A N 1
ATOM 8330 C CA . LEU A 1 1083 ? 23.161 0.082 -16.705 1.00 93.31 1083 LEU A CA 1
ATOM 8331 C C . LEU A 1 1083 ? 21.783 0.171 -16.038 1.00 93.31 1083 LEU A C 1
ATOM 8333 O O . LEU A 1 1083 ? 20.769 -0.219 -16.622 1.00 93.31 1083 LEU A O 1
ATOM 8337 N N . VAL A 1 1084 ? 21.751 0.751 -14.841 1.00 95.12 1084 VAL A N 1
ATOM 8338 C CA . VAL A 1 1084 ? 20.552 1.330 -14.225 1.00 95.12 1084 VAL A CA 1
ATOM 8339 C C . VAL A 1 1084 ? 20.628 2.852 -14.364 1.00 95.12 1084 VAL A C 1
ATOM 8341 O O . VAL A 1 1084 ? 21.685 3.436 -14.143 1.00 95.12 1084 VAL A O 1
ATOM 8344 N N . LEU A 1 1085 ? 19.521 3.499 -14.723 1.00 96.88 1085 LEU A N 1
ATOM 8345 C CA . LEU A 1 1085 ? 19.423 4.952 -14.836 1.00 96.88 1085 LEU A CA 1
ATOM 8346 C C . LEU A 1 1085 ? 18.245 5.468 -14.002 1.00 96.88 1085 LEU A C 1
ATOM 8348 O O . LEU A 1 1085 ? 17.091 5.272 -14.376 1.00 96.88 1085 LEU A O 1
ATOM 8352 N N . ASN A 1 1086 ? 18.520 6.142 -12.890 1.00 96.56 1086 ASN A N 1
ATOM 8353 C CA . ASN A 1 1086 ? 17.509 6.810 -12.073 1.00 96.56 1086 ASN A CA 1
ATOM 8354 C C . ASN A 1 1086 ? 17.282 8.229 -12.619 1.00 96.56 1086 ASN A C 1
ATOM 8356 O O . ASN A 1 1086 ? 18.061 9.132 -12.319 1.00 96.56 1086 ASN A O 1
ATOM 8360 N N . VAL A 1 1087 ? 16.235 8.423 -13.430 1.00 95.62 1087 VAL A N 1
ATOM 8361 C CA . VAL A 1 1087 ? 15.936 9.724 -14.067 1.00 95.62 1087 VAL A CA 1
ATOM 8362 C C . VAL A 1 1087 ? 15.279 10.696 -13.083 1.00 95.62 1087 VAL A C 1
ATOM 8364 O O . VAL A 1 1087 ? 15.537 11.897 -13.126 1.00 95.62 1087 VAL A O 1
ATOM 8367 N N . THR A 1 1088 ? 14.482 10.172 -12.152 1.00 92.44 1088 THR A N 1
ATOM 8368 C CA . THR A 1 1088 ? 13.953 10.908 -10.996 1.00 92.44 1088 THR A CA 1
ATOM 8369 C C . THR A 1 1088 ? 14.193 10.089 -9.733 1.00 92.44 1088 THR A C 1
ATOM 8371 O O . THR A 1 1088 ? 13.978 8.868 -9.725 1.00 92.44 1088 THR A O 1
ATOM 8374 N N . PHE A 1 1089 ? 14.674 10.747 -8.677 1.00 93.25 1089 PHE A N 1
ATOM 8375 C CA . PHE A 1 1089 ? 15.118 10.081 -7.459 1.00 93.25 1089 PHE A CA 1
ATOM 8376 C C . PHE A 1 1089 ? 13.926 9.433 -6.719 1.00 93.25 1089 PHE A C 1
ATOM 8378 O O . PHE A 1 1089 ? 12.842 10.023 -6.657 1.00 93.25 1089 PHE A O 1
ATOM 8385 N N . PRO A 1 1090 ? 14.071 8.212 -6.172 1.00 91.88 1090 PRO A N 1
ATOM 8386 C CA . PRO A 1 1090 ? 12.990 7.540 -5.447 1.00 91.88 1090 PRO A CA 1
ATOM 8387 C C . PRO A 1 1090 ? 12.579 8.277 -4.166 1.00 91.88 1090 PRO A C 1
ATOM 8389 O O . PRO A 1 1090 ? 13.296 9.137 -3.661 1.00 91.88 1090 PRO A O 1
ATOM 8392 N N . LEU A 1 1091 ? 11.422 7.902 -3.613 1.00 89.62 1091 LEU A N 1
ATOM 8393 C CA . LEU A 1 1091 ? 10.886 8.470 -2.367 1.00 89.62 1091 LEU A CA 1
ATOM 8394 C C . LEU A 1 1091 ? 11.688 8.082 -1.113 1.00 89.62 1091 LEU A C 1
ATOM 8396 O O . LEU A 1 1091 ? 11.541 8.728 -0.079 1.00 89.62 1091 LEU A O 1
ATOM 8400 N N . THR A 1 1092 ? 12.520 7.040 -1.189 1.00 87.38 1092 THR A N 1
ATOM 8401 C CA . THR A 1 1092 ? 13.366 6.569 -0.086 1.00 87.38 1092 THR A CA 1
ATOM 8402 C C . THR A 1 1092 ? 14.770 6.221 -0.580 1.00 87.38 1092 THR A C 1
ATOM 8404 O O . THR A 1 1092 ? 14.970 5.847 -1.740 1.00 87.38 1092 THR A O 1
ATOM 8407 N N . THR A 1 1093 ? 15.758 6.309 0.310 1.00 86.56 1093 THR A N 1
ATOM 8408 C CA . THR A 1 1093 ? 17.123 5.829 0.044 1.00 86.56 1093 THR A CA 1
ATOM 8409 C C . THR A 1 1093 ? 17.167 4.299 -0.037 1.00 86.56 1093 THR A C 1
ATOM 8411 O O . THR A 1 1093 ? 17.953 3.744 -0.806 1.00 86.56 1093 THR A O 1
ATOM 8414 N N . GLU A 1 1094 ? 16.276 3.607 0.680 1.00 82.88 1094 GLU A N 1
ATOM 8415 C CA . GLU A 1 1094 ? 16.040 2.169 0.552 1.00 82.88 1094 GLU A CA 1
ATOM 8416 C C . GLU A 1 1094 ? 15.684 1.780 -0.894 1.00 82.88 1094 GLU A C 1
ATOM 8418 O O . GLU A 1 1094 ? 16.315 0.892 -1.474 1.00 82.88 1094 GLU A O 1
ATOM 8423 N N . ASP A 1 1095 ? 14.718 2.465 -1.513 1.00 87.00 1095 ASP A N 1
ATOM 8424 C CA . ASP A 1 1095 ? 14.318 2.214 -2.902 1.00 87.00 1095 ASP A CA 1
ATOM 8425 C C . ASP A 1 1095 ? 15.440 2.548 -3.898 1.00 87.00 1095 ASP A C 1
ATOM 8427 O O . ASP A 1 1095 ? 15.593 1.834 -4.887 1.00 87.00 1095 ASP A O 1
ATOM 8431 N N . PHE A 1 1096 ? 16.291 3.547 -3.624 1.00 90.12 1096 PHE A N 1
ATOM 8432 C CA . PHE A 1 1096 ? 17.503 3.801 -4.423 1.00 90.12 1096 PHE A CA 1
ATOM 8433 C C . PHE A 1 1096 ? 18.441 2.582 -4.438 1.00 90.12 1096 PHE A C 1
ATOM 8435 O O . PHE A 1 1096 ? 18.840 2.128 -5.514 1.00 90.12 1096 PHE A O 1
ATOM 8442 N N . VAL A 1 1097 ? 18.735 1.991 -3.273 1.00 85.69 1097 VAL A N 1
ATOM 8443 C CA . VAL A 1 1097 ? 19.576 0.781 -3.191 1.00 85.69 1097 VAL A CA 1
ATOM 8444 C C . VAL A 1 1097 ? 18.929 -0.395 -3.932 1.00 85.69 1097 VAL A C 1
ATOM 8446 O O . VAL A 1 1097 ? 19.610 -1.109 -4.672 1.00 85.69 1097 VAL A O 1
ATOM 8449 N N . HIS A 1 1098 ? 17.610 -0.567 -3.805 1.00 85.19 1098 HIS A N 1
ATOM 8450 C CA . HIS A 1 1098 ? 16.850 -1.607 -4.509 1.00 85.19 1098 HIS A CA 1
ATOM 8451 C C . HIS A 1 1098 ? 16.860 -1.433 -6.042 1.00 85.19 1098 HIS A C 1
ATOM 8453 O O . HIS A 1 1098 ? 17.082 -2.421 -6.760 1.00 85.19 1098 HIS A O 1
ATOM 8459 N N . ARG A 1 1099 ? 16.681 -0.197 -6.540 1.00 90.06 1099 ARG A N 1
ATOM 8460 C CA . ARG A 1 1099 ? 16.779 0.181 -7.964 1.00 90.06 1099 ARG A CA 1
ATOM 8461 C C . ARG A 1 1099 ? 18.169 -0.113 -8.521 1.00 90.06 1099 ARG A C 1
ATOM 8463 O O . ARG A 1 1099 ? 18.286 -0.861 -9.493 1.00 90.06 1099 ARG A O 1
ATOM 8470 N N . CYS A 1 1100 ? 19.226 0.403 -7.891 1.00 88.19 1100 CYS A N 1
ATOM 8471 C CA . CYS A 1 1100 ? 20.603 0.154 -8.326 1.00 88.19 1100 CYS A CA 1
ATOM 8472 C C . CYS A 1 1100 ? 20.937 -1.348 -8.283 1.00 88.19 1100 CYS A C 1
ATOM 8474 O O . CYS A 1 1100 ? 21.508 -1.878 -9.234 1.00 88.19 1100 CYS A O 1
ATOM 8476 N N . GLY A 1 1101 ? 20.457 -2.077 -7.268 1.00 84.00 1101 GLY A N 1
ATOM 8477 C CA . GLY A 1 1101 ? 20.562 -3.538 -7.143 1.00 84.00 1101 GLY A CA 1
ATOM 8478 C C . GLY A 1 1101 ? 19.912 -4.369 -8.265 1.00 84.00 1101 GLY A C 1
ATOM 8479 O O . GLY A 1 1101 ? 19.944 -5.604 -8.220 1.00 84.00 1101 GLY A O 1
ATOM 8480 N N . ARG A 1 1102 ? 19.322 -3.755 -9.301 1.00 87.69 1102 ARG A N 1
ATOM 8481 C CA . ARG A 1 1102 ? 18.988 -4.468 -10.546 1.00 87.69 1102 ARG A CA 1
ATOM 8482 C C . ARG A 1 1102 ? 20.221 -4.794 -11.403 1.00 87.69 1102 ARG A C 1
ATOM 8484 O O . ARG A 1 1102 ? 20.164 -5.770 -12.143 1.00 87.69 1102 ARG A O 1
ATOM 8491 N N . THR A 1 1103 ? 21.339 -4.079 -11.243 1.00 87.88 1103 THR A N 1
ATOM 8492 C CA . THR A 1 1103 ? 22.660 -4.460 -11.788 1.00 87.88 1103 THR A CA 1
ATOM 8493 C C . THR A 1 1103 ? 23.594 -5.026 -10.693 1.00 87.88 1103 THR A C 1
ATOM 8495 O O . THR A 1 1103 ? 23.165 -5.241 -9.560 1.00 87.88 1103 THR A O 1
ATOM 8498 N N . GLY A 1 1104 ? 24.851 -5.360 -11.020 1.00 80.38 1104 GLY A N 1
ATOM 8499 C CA . GLY A 1 1104 ? 25.853 -5.884 -10.069 1.00 80.38 1104 GLY A CA 1
ATOM 8500 C C . GLY A 1 1104 ? 25.608 -7.322 -9.572 1.00 80.38 1104 GLY A C 1
ATOM 8501 O O . GLY A 1 1104 ? 26.077 -7.707 -8.494 1.00 80.38 1104 GLY A O 1
ATOM 8502 N N . ARG A 1 1105 ? 24.819 -8.111 -10.313 1.00 78.19 1105 ARG A N 1
ATOM 8503 C CA . ARG A 1 1105 ? 24.279 -9.420 -9.890 1.00 78.19 1105 ARG A CA 1
ATOM 8504 C C . ARG A 1 1105 ? 25.193 -10.604 -10.187 1.00 78.19 1105 ARG A C 1
ATOM 8506 O O . ARG A 1 1105 ? 26.012 -10.557 -11.098 1.00 78.19 1105 ARG A O 1
ATOM 8513 N N . ALA A 1 1106 ? 25.009 -11.692 -9.432 1.00 70.00 1106 ALA A N 1
ATOM 8514 C CA . ALA A 1 1106 ? 25.707 -12.971 -9.620 1.00 70.00 1106 ALA A CA 1
ATOM 8515 C C . ALA A 1 1106 ? 27.244 -12.833 -9.740 1.00 70.00 1106 ALA A C 1
ATOM 8517 O O . ALA A 1 1106 ? 27.879 -13.489 -10.562 1.00 70.00 1106 ALA A O 1
ATOM 8518 N N . GLY A 1 1107 ? 27.838 -11.938 -8.941 1.00 71.50 1107 GLY A N 1
ATOM 8519 C CA . GLY A 1 1107 ? 29.277 -11.653 -8.943 1.00 71.50 1107 GLY A CA 1
ATOM 8520 C C . GLY A 1 1107 ? 29.774 -10.733 -10.067 1.00 71.50 1107 GLY A C 1
ATOM 8521 O O . GLY A 1 1107 ? 30.943 -10.358 -10.047 1.00 71.50 1107 GLY A O 1
ATOM 8522 N N . LYS A 1 1108 ? 28.920 -10.328 -11.016 1.00 79.06 1108 LYS A N 1
ATOM 8523 C CA . LYS A 1 1108 ? 29.263 -9.323 -12.034 1.00 79.06 1108 LYS A CA 1
ATOM 8524 C C . LYS A 1 1108 ? 29.315 -7.920 -11.420 1.00 79.06 1108 LYS A C 1
ATOM 8526 O O . LYS A 1 1108 ? 28.651 -7.648 -10.415 1.00 79.06 1108 LYS A O 1
ATOM 8531 N N . SER A 1 1109 ? 30.083 -7.035 -12.049 1.00 83.69 1109 SER A N 1
ATOM 8532 C CA . SER A 1 1109 ? 29.989 -5.589 -11.846 1.00 83.69 1109 SER A CA 1
ATOM 8533 C C . SER A 1 1109 ? 28.767 -5.002 -12.564 1.00 83.69 1109 SER A C 1
ATOM 8535 O O . SER A 1 1109 ? 28.081 -5.693 -13.322 1.00 83.69 1109 SER A O 1
ATOM 8537 N N . GLY A 1 1110 ? 28.469 -3.734 -12.292 1.00 87.94 1110 GLY A N 1
ATOM 8538 C CA . GLY A 1 1110 ? 27.364 -2.994 -12.894 1.00 87.94 1110 GLY A CA 1
ATOM 8539 C C . GLY A 1 1110 ? 27.569 -1.487 -12.812 1.00 87.94 1110 GLY A C 1
ATOM 8540 O O . GLY A 1 1110 ? 28.442 -1.035 -12.075 1.00 87.94 1110 GLY A O 1
ATOM 8541 N N . ARG A 1 1111 ? 26.747 -0.714 -13.525 1.00 91.56 1111 ARG A N 1
ATOM 8542 C CA . ARG A 1 1111 ? 26.764 0.755 -13.481 1.00 91.56 1111 ARG A CA 1
ATOM 8543 C C . ARG A 1 1111 ? 25.387 1.309 -13.131 1.00 91.56 1111 ARG A C 1
ATOM 8545 O O . ARG A 1 1111 ? 24.381 0.848 -13.670 1.00 91.56 1111 ARG A O 1
ATOM 8552 N N . ALA A 1 1112 ? 25.332 2.303 -12.255 1.00 93.62 1112 ALA A N 1
ATOM 8553 C CA . ALA A 1 1112 ? 24.111 3.008 -11.896 1.00 93.62 1112 ALA A CA 1
ATOM 8554 C C . ALA A 1 1112 ? 24.331 4.521 -11.998 1.00 93.62 1112 ALA A C 1
ATOM 8556 O O . ALA A 1 1112 ? 25.111 5.090 -11.244 1.00 93.62 1112 ALA A O 1
ATOM 8557 N N . VAL A 1 1113 ? 23.632 5.171 -12.927 1.00 95.62 1113 VAL A N 1
ATOM 8558 C CA . VAL A 1 1113 ? 23.640 6.631 -13.094 1.00 95.62 1113 VAL A CA 1
ATOM 8559 C C . VAL A 1 1113 ? 22.383 7.205 -12.446 1.00 95.62 1113 VAL A C 1
ATOM 8561 O O . VAL A 1 1113 ? 21.290 6.667 -12.628 1.00 95.62 1113 VAL A O 1
ATOM 8564 N N . THR A 1 1114 ? 22.519 8.285 -11.681 1.00 95.69 1114 THR A N 1
ATOM 8565 C CA . THR A 1 1114 ? 21.421 8.899 -10.926 1.00 95.69 1114 THR A CA 1
ATOM 8566 C C . THR A 1 1114 ? 21.409 10.405 -11.103 1.00 95.69 1114 THR A C 1
ATOM 8568 O O . THR A 1 1114 ? 22.386 11.073 -10.774 1.00 95.69 1114 THR A O 1
ATOM 8571 N N . PHE A 1 1115 ? 20.289 10.938 -11.587 1.00 95.44 1115 PHE A N 1
ATOM 8572 C CA . PHE A 1 1115 ? 20.060 12.377 -11.643 1.00 95.44 1115 PHE A CA 1
ATOM 8573 C C . PHE A 1 1115 ? 19.491 12.861 -10.312 1.00 95.44 1115 PHE A C 1
ATOM 8575 O O . PHE A 1 1115 ? 18.567 12.252 -9.765 1.00 95.44 1115 PHE A O 1
ATOM 8582 N N . PHE A 1 1116 ? 20.040 13.960 -9.807 1.00 93.38 1116 PHE A N 1
ATOM 8583 C CA . PHE A 1 1116 ? 19.631 14.586 -8.557 1.00 93.38 1116 PHE A CA 1
ATOM 8584 C C . PHE A 1 1116 ? 19.430 16.083 -8.801 1.00 93.38 1116 PHE A C 1
ATOM 8586 O O . PHE A 1 1116 ? 20.360 16.784 -9.180 1.00 93.38 1116 PHE A O 1
ATOM 8593 N N . THR A 1 1117 ? 18.214 16.579 -8.609 1.00 90.56 1117 THR A N 1
ATOM 8594 C CA . THR A 1 1117 ? 17.895 18.017 -8.720 1.00 90.56 1117 THR A CA 1
ATOM 8595 C C . THR A 1 1117 ? 17.841 18.688 -7.352 1.00 90.56 1117 THR A C 1
ATOM 8597 O O . THR A 1 1117 ? 18.060 19.888 -7.228 1.00 90.56 1117 THR A O 1
ATOM 8600 N N . GLY A 1 1118 ? 17.555 17.919 -6.295 1.00 85.12 1118 GLY A N 1
ATOM 8601 C CA . GLY A 1 1118 ? 17.350 18.487 -4.963 1.00 85.12 1118 GLY A CA 1
ATOM 8602 C C . GLY A 1 1118 ? 16.064 19.315 -4.854 1.00 85.12 1118 GLY A C 1
ATOM 8603 O O . GLY A 1 1118 ? 15.931 20.113 -3.925 1.00 85.12 1118 GLY A O 1
ATOM 8604 N N . GLU A 1 1119 ? 15.124 19.123 -5.781 1.00 83.75 1119 GLU A N 1
ATOM 8605 C CA . GLU A 1 1119 ? 13.741 19.588 -5.690 1.00 83.75 1119 GLU A CA 1
ATOM 8606 C C . GLU A 1 1119 ? 12.883 18.619 -4.855 1.00 83.75 1119 GLU A C 1
ATOM 8608 O O . GLU A 1 1119 ? 13.319 17.523 -4.495 1.00 83.75 1119 GLU A O 1
ATOM 8613 N N . ASN A 1 1120 ? 11.623 18.988 -4.600 1.00 81.69 1120 ASN A N 1
ATOM 8614 C CA . ASN A 1 1120 ? 10.604 18.107 -4.020 1.00 81.69 1120 ASN A CA 1
ATOM 8615 C C . ASN A 1 1120 ? 11.100 17.401 -2.735 1.00 81.69 1120 ASN A C 1
ATOM 8617 O O . ASN A 1 1120 ? 11.570 18.051 -1.799 1.00 81.69 1120 ASN A O 1
ATOM 8621 N N . HIS A 1 1121 ? 11.004 16.069 -2.671 1.00 85.25 1121 HIS A N 1
ATOM 8622 C CA . HIS A 1 1121 ? 11.500 15.260 -1.554 1.00 85.25 1121 HIS A CA 1
ATOM 8623 C C . HIS A 1 1121 ? 13.023 15.046 -1.585 1.00 85.25 1121 HIS A C 1
ATOM 8625 O O . HIS A 1 1121 ? 13.609 14.777 -0.533 1.00 85.25 1121 HIS A O 1
ATOM 8631 N N . GLU A 1 1122 ? 13.677 15.190 -2.747 1.00 89.62 1122 GLU A N 1
ATOM 8632 C CA . GLU A 1 1122 ? 15.090 14.836 -2.967 1.00 89.62 1122 GLU A CA 1
ATOM 8633 C C . GLU A 1 1122 ? 16.009 15.578 -1.979 1.00 89.62 1122 GLU A C 1
ATOM 8635 O O . GLU A 1 1122 ? 16.861 14.962 -1.332 1.00 89.62 1122 GLU A O 1
ATOM 8640 N N . ARG A 1 1123 ? 15.760 16.881 -1.756 1.00 88.06 1123 ARG A N 1
ATOM 8641 C CA . ARG A 1 1123 ? 16.530 17.737 -0.829 1.00 88.06 1123 ARG A CA 1
ATOM 8642 C C . ARG A 1 1123 ? 16.645 17.168 0.584 1.00 88.06 1123 ARG A C 1
ATOM 8644 O O . ARG A 1 1123 ? 17.659 17.374 1.246 1.00 88.06 1123 ARG A O 1
ATOM 8651 N N . SER A 1 1124 ? 15.601 16.486 1.056 1.00 87.12 1124 SER A N 1
ATOM 8652 C CA . SER A 1 1124 ? 15.537 15.931 2.413 1.00 87.12 1124 SER A CA 1
ATOM 8653 C C . SER A 1 1124 ? 16.291 14.606 2.565 1.00 87.12 1124 SER A C 1
ATOM 8655 O O . SER A 1 1124 ? 16.674 14.247 3.677 1.00 87.12 1124 SER A O 1
ATOM 8657 N N . LEU A 1 1125 ? 16.551 13.911 1.451 1.00 89.00 1125 LEU A N 1
ATOM 8658 C CA . LEU A 1 1125 ? 17.267 12.635 1.412 1.00 89.00 1125 LEU A CA 1
ATOM 8659 C C . LEU A 1 1125 ? 18.775 12.804 1.169 1.00 89.00 1125 LEU A C 1
ATOM 8661 O O . LEU A 1 1125 ? 19.524 11.859 1.408 1.00 89.00 1125 LEU A O 1
ATOM 8665 N N . ALA A 1 1126 ? 19.233 13.989 0.744 1.00 89.50 1126 ALA A N 1
ATOM 8666 C CA . ALA A 1 1126 ? 20.621 14.272 0.359 1.00 89.50 1126 ALA A CA 1
ATOM 8667 C C . ALA A 1 1126 ? 21.669 13.775 1.377 1.00 89.50 1126 ALA A C 1
ATOM 8669 O O . ALA A 1 1126 ? 22.604 13.067 1.002 1.00 89.50 1126 ALA A O 1
ATOM 8670 N N . GLY A 1 1127 ? 21.499 14.086 2.668 1.00 87.06 1127 GLY A N 1
ATOM 8671 C CA . GLY A 1 1127 ? 22.418 13.651 3.727 1.00 87.06 1127 GLY A CA 1
ATOM 8672 C C . GLY A 1 1127 ? 22.512 12.130 3.892 1.00 87.06 1127 GLY A C 1
ATOM 8673 O O . GLY A 1 1127 ? 23.602 11.600 4.112 1.00 87.06 1127 GLY A O 1
ATOM 8674 N N . GLU A 1 1128 ? 21.395 11.410 3.748 1.00 85.56 1128 GLU A N 1
ATOM 8675 C CA . GLU A 1 1128 ? 21.393 9.946 3.836 1.00 85.56 1128 GLU A CA 1
ATOM 8676 C C . GLU A 1 1128 ? 21.901 9.302 2.538 1.00 85.56 1128 GLU A C 1
ATOM 8678 O O . GLU A 1 1128 ? 22.687 8.359 2.591 1.00 85.56 1128 GLU A O 1
ATOM 8683 N N . PHE A 1 1129 ? 21.544 9.852 1.377 1.00 89.69 1129 PHE A N 1
ATOM 8684 C CA . PHE A 1 1129 ? 22.060 9.429 0.074 1.00 89.69 1129 PHE A CA 1
ATOM 8685 C C . PHE A 1 1129 ? 23.593 9.543 0.011 1.00 89.69 1129 PHE A C 1
ATOM 8687 O O . PHE A 1 1129 ? 24.271 8.575 -0.331 1.00 89.69 1129 PHE A O 1
ATOM 8694 N N . MET A 1 1130 ? 24.159 10.668 0.465 1.00 87.06 1130 MET A N 1
ATOM 8695 C CA . MET A 1 1130 ? 25.611 10.845 0.592 1.00 87.06 1130 MET A CA 1
ATOM 8696 C C . MET A 1 1130 ? 26.268 9.862 1.577 1.00 87.06 1130 MET A C 1
ATOM 8698 O O . MET A 1 1130 ? 27.444 9.542 1.409 1.00 87.06 1130 MET A O 1
ATOM 8702 N N . ARG A 1 1131 ? 25.546 9.357 2.593 1.00 83.94 1131 ARG A N 1
ATOM 8703 C CA . ARG A 1 1131 ? 26.039 8.261 3.448 1.00 83.94 1131 ARG A CA 1
ATOM 8704 C C . ARG A 1 1131 ? 26.134 6.963 2.642 1.00 83.94 1131 ARG A C 1
ATOM 8706 O O . ARG A 1 1131 ? 27.221 6.407 2.543 1.00 83.94 1131 ARG A O 1
ATOM 8713 N N . VAL A 1 1132 ? 25.046 6.563 1.976 1.00 84.31 1132 VAL A N 1
ATOM 8714 C CA . VAL A 1 1132 ? 24.976 5.331 1.162 1.00 84.31 1132 VAL A CA 1
ATOM 8715 C C . VAL A 1 1132 ? 26.081 5.272 0.093 1.00 84.31 1132 VAL A C 1
ATOM 8717 O O . VAL A 1 1132 ? 26.661 4.207 -0.118 1.00 84.31 1132 VAL A O 1
ATOM 8720 N N . LEU A 1 1133 ? 26.408 6.400 -0.554 1.00 85.06 1133 LEU A N 1
ATOM 8721 C CA . LEU A 1 1133 ? 27.494 6.483 -1.545 1.00 85.06 1133 LEU A CA 1
ATOM 8722 C C . LEU A 1 1133 ? 28.878 6.208 -0.932 1.00 85.06 1133 LEU A C 1
ATOM 8724 O O . LEU A 1 1133 ? 29.628 5.386 -1.467 1.00 85.06 1133 LEU A O 1
ATOM 8728 N N . ARG A 1 1134 ? 29.198 6.838 0.208 1.00 82.19 1134 ARG A N 1
ATOM 8729 C CA . ARG A 1 1134 ? 30.462 6.608 0.933 1.00 82.19 1134 ARG A CA 1
ATOM 8730 C C . ARG A 1 1134 ? 30.556 5.176 1.461 1.00 82.19 1134 ARG A C 1
ATOM 8732 O O . ARG A 1 1134 ? 31.590 4.533 1.307 1.00 82.19 1134 ARG A O 1
ATOM 8739 N N . ASP A 1 1135 ? 29.466 4.637 2.004 1.00 76.06 1135 ASP A N 1
ATOM 8740 C CA . ASP A 1 1135 ? 29.423 3.271 2.542 1.00 76.06 1135 ASP A CA 1
ATOM 8741 C C . ASP A 1 1135 ? 29.627 2.210 1.448 1.00 76.06 1135 ASP A C 1
ATOM 8743 O O . ASP A 1 1135 ? 30.219 1.153 1.702 1.00 76.06 1135 ASP A O 1
ATOM 8747 N N . ALA A 1 1136 ? 29.188 2.498 0.217 1.00 72.75 1136 ALA A N 1
ATOM 8748 C CA . ALA A 1 1136 ? 29.447 1.678 -0.967 1.00 72.75 1136 ALA A CA 1
ATOM 8749 C C . ALA A 1 1136 ? 30.928 1.680 -1.396 1.00 72.75 1136 ALA A C 1
ATOM 8751 O O . ALA A 1 1136 ? 31.355 0.766 -2.097 1.00 72.75 1136 ALA A O 1
ATOM 8752 N N . GLY A 1 1137 ? 31.728 2.644 -0.928 1.00 70.00 1137 GLY A N 1
ATOM 8753 C CA . GLY A 1 1137 ? 33.113 2.851 -1.358 1.00 70.00 1137 GLY A CA 1
ATOM 8754 C C . GLY A 1 1137 ? 33.261 3.769 -2.573 1.00 70.00 1137 GLY A C 1
ATOM 8755 O O . GLY A 1 1137 ? 34.281 3.685 -3.243 1.00 70.00 1137 GLY A O 1
ATOM 8756 N N . THR A 1 1138 ? 32.265 4.619 -2.857 1.00 70.81 1138 THR A N 1
ATOM 8757 C CA . THR A 1 1138 ? 32.433 5.748 -3.792 1.00 70.81 1138 THR A CA 1
ATOM 8758 C C . THR A 1 1138 ? 33.377 6.747 -3.134 1.00 70.81 1138 THR A C 1
ATOM 8760 O O . THR A 1 1138 ? 33.116 7.162 -1.997 1.00 70.81 1138 THR A O 1
ATOM 8763 N N . GLU A 1 1139 ? 34.468 7.115 -3.799 1.00 63.97 1139 GLU A N 1
ATOM 8764 C CA . GLU A 1 1139 ? 35.461 7.996 -3.185 1.00 63.97 1139 GLU A CA 1
ATOM 8765 C C . GLU A 1 1139 ? 34.925 9.426 -3.033 1.00 63.97 1139 GLU A C 1
ATOM 8767 O O . GLU A 1 1139 ? 34.069 9.886 -3.790 1.00 63.97 1139 GLU A O 1
ATOM 8772 N N . ILE A 1 1140 ? 35.438 10.174 -2.050 1.00 59.97 1140 ILE A N 1
ATOM 8773 C CA . ILE A 1 1140 ? 34.901 11.509 -1.711 1.00 59.97 1140 ILE A CA 1
ATOM 8774 C C . ILE A 1 1140 ? 35.020 12.496 -2.891 1.00 59.97 1140 ILE A C 1
ATOM 8776 O O . ILE A 1 1140 ? 34.206 13.405 -3.013 1.00 59.97 1140 ILE A O 1
ATOM 8780 N N . TRP A 1 1141 ? 35.997 12.301 -3.780 1.00 56.16 1141 TRP A N 1
ATOM 8781 C CA . TRP A 1 1141 ? 36.194 13.095 -5.000 1.00 56.16 1141 TRP A CA 1
ATOM 8782 C C . TRP A 1 1141 ? 35.366 12.628 -6.213 1.00 56.16 1141 TRP A C 1
ATOM 8784 O O . TRP A 1 1141 ? 35.370 13.315 -7.231 1.00 56.16 1141 TRP A O 1
ATOM 8794 N N . GLU A 1 1142 ? 34.674 11.489 -6.125 1.00 67.25 1142 GLU A N 1
ATOM 8795 C CA . GLU A 1 1142 ? 33.743 10.989 -7.153 1.00 67.25 1142 GLU A CA 1
ATOM 8796 C C . GLU A 1 1142 ? 32.294 11.434 -6.883 1.00 67.25 1142 GLU A C 1
ATOM 8798 O O . GLU A 1 1142 ? 31.455 11.423 -7.784 1.00 67.25 1142 GLU A O 1
ATOM 8803 N N . ILE A 1 1143 ? 31.999 11.875 -5.655 1.00 79.62 1143 ILE A N 1
ATOM 8804 C CA . ILE A 1 1143 ? 30.752 12.570 -5.323 1.00 79.62 1143 ILE A CA 1
ATOM 8805 C C . ILE A 1 1143 ? 30.839 14.009 -5.879 1.00 79.62 1143 ILE A C 1
ATOM 8807 O O . ILE A 1 1143 ? 31.798 14.715 -5.555 1.00 79.62 1143 ILE A O 1
ATOM 8811 N N . PRO A 1 1144 ? 29.865 14.483 -6.686 1.00 82.25 1144 PRO A N 1
ATOM 8812 C CA . PRO A 1 1144 ? 29.871 15.852 -7.206 1.00 82.25 1144 PRO A CA 1
ATOM 8813 C C . PRO A 1 1144 ? 29.883 16.883 -6.073 1.00 82.25 1144 PRO A C 1
ATOM 8815 O O . PRO A 1 1144 ? 29.092 16.774 -5.134 1.00 82.25 1144 PRO A O 1
ATOM 8818 N N . LYS A 1 1145 ? 30.721 17.923 -6.170 1.00 82.44 1145 LYS A N 1
ATOM 8819 C CA . LYS A 1 1145 ? 30.798 19.014 -5.168 1.00 82.44 1145 LYS A CA 1
ATOM 8820 C C . LYS A 1 1145 ? 29.503 19.820 -5.095 1.00 82.44 1145 LYS A C 1
ATOM 8822 O O . LYS A 1 1145 ? 29.188 20.463 -4.101 1.00 82.44 1145 LYS A O 1
ATOM 8827 N N . GLU A 1 1146 ? 28.713 19.741 -6.150 1.00 85.19 1146 GLU A N 1
ATOM 8828 C CA . GLU A 1 1146 ? 27.366 20.267 -6.274 1.00 85.19 1146 GLU A CA 1
ATOM 8829 C C . GLU A 1 1146 ? 26.423 19.635 -5.232 1.00 85.19 1146 GLU A C 1
ATOM 8831 O O . GLU A 1 1146 ? 25.451 20.274 -4.830 1.00 85.19 1146 GLU A O 1
ATOM 8836 N N . MET A 1 1147 ? 26.736 18.436 -4.714 1.00 85.50 1147 MET A N 1
ATOM 8837 C CA . MET A 1 1147 ? 26.002 17.824 -3.601 1.00 85.50 1147 MET A CA 1
ATOM 8838 C C . MET A 1 1147 ? 26.159 18.588 -2.277 1.00 85.50 1147 MET A C 1
ATOM 8840 O O . MET A 1 1147 ? 25.225 18.582 -1.473 1.00 85.50 1147 MET A O 1
ATOM 8844 N N . ASP A 1 1148 ? 27.271 19.305 -2.064 1.00 83.69 1148 ASP A N 1
ATOM 8845 C CA . ASP A 1 1148 ? 27.498 20.119 -0.856 1.00 83.69 1148 ASP A CA 1
ATOM 8846 C C . ASP A 1 1148 ? 26.545 21.335 -0.777 1.00 83.69 1148 ASP A C 1
ATOM 8848 O O . ASP A 1 1148 ? 26.398 21.951 0.280 1.00 83.69 1148 ASP A O 1
ATOM 8852 N N . ARG A 1 1149 ? 25.835 21.662 -1.873 1.00 86.56 1149 ARG A N 1
ATOM 8853 C CA . ARG A 1 1149 ? 24.743 22.660 -1.906 1.00 86.56 1149 ARG A CA 1
ATOM 8854 C C . ARG A 1 1149 ? 23.493 22.200 -1.126 1.00 86.56 1149 ARG A C 1
ATOM 8856 O O . ARG A 1 1149 ? 22.595 23.008 -0.852 1.00 86.56 1149 ARG A O 1
ATOM 8863 N N . PHE A 1 1150 ? 23.395 20.910 -0.794 1.00 86.56 1150 PHE A N 1
ATOM 8864 C CA . PHE A 1 1150 ? 22.246 20.290 -0.128 1.00 86.56 1150 PHE A CA 1
ATOM 8865 C C . PHE A 1 1150 ? 22.561 19.923 1.333 1.00 86.56 1150 PHE A C 1
ATOM 8867 O O . PHE A 1 1150 ? 23.712 19.660 1.677 1.00 86.56 1150 PHE A O 1
ATOM 8874 N N . PRO A 1 1151 ? 21.556 19.891 2.232 1.00 81.06 1151 PRO A N 1
ATOM 8875 C CA . PRO A 1 1151 ? 21.798 19.612 3.643 1.00 81.06 1151 PRO A CA 1
ATOM 8876 C C . PRO A 1 1151 ? 22.335 18.188 3.854 1.00 81.06 1151 PRO A C 1
ATOM 8878 O O . PRO A 1 1151 ? 21.617 17.197 3.717 1.00 81.06 1151 PRO A O 1
ATOM 8881 N N . SER A 1 1152 ? 23.599 18.097 4.271 1.00 72.75 1152 SER A N 1
ATOM 8882 C CA . SER A 1 1152 ? 24.257 16.848 4.677 1.00 72.75 1152 SER A CA 1
ATOM 8883 C C . SER A 1 1152 ? 23.756 16.303 6.024 1.00 72.75 1152 SER A C 1
ATOM 8885 O O . SER A 1 1152 ? 24.082 15.177 6.403 1.00 72.75 1152 SER A O 1
ATOM 8887 N N . THR A 1 1153 ? 22.934 17.074 6.745 1.00 70.06 1153 THR A N 1
ATOM 8888 C CA . THR A 1 1153 ? 22.313 16.695 8.017 1.00 70.06 1153 THR A CA 1
ATOM 8889 C C . THR A 1 1153 ? 21.341 15.530 7.841 1.00 70.06 1153 THR A C 1
ATOM 8891 O O . THR A 1 1153 ? 20.181 15.711 7.472 1.00 70.06 1153 THR A O 1
ATOM 8894 N N . ILE A 1 1154 ? 21.791 14.325 8.189 1.00 65.38 1154 ILE A N 1
ATOM 8895 C CA . ILE A 1 1154 ? 20.914 13.168 8.379 1.00 65.38 1154 ILE A CA 1
ATOM 8896 C C . ILE A 1 1154 ? 20.012 13.463 9.584 1.00 65.38 1154 ILE A C 1
ATOM 8898 O O . ILE A 1 1154 ? 20.455 13.390 10.732 1.00 65.38 1154 ILE A O 1
ATOM 8902 N N . LYS A 1 1155 ? 18.737 13.788 9.342 1.00 56.12 1155 LYS A N 1
ATOM 8903 C CA . LYS A 1 1155 ? 17.721 13.729 10.401 1.00 56.12 1155 LYS A CA 1
ATOM 8904 C C . LYS A 1 1155 ? 17.681 12.287 10.929 1.00 56.12 1155 LYS A C 1
ATOM 8906 O O . LYS A 1 1155 ? 17.647 11.361 10.116 1.00 56.12 1155 LYS A O 1
ATOM 8911 N N . LYS A 1 1156 ? 17.661 12.066 12.258 1.00 50.66 1156 LYS A N 1
ATOM 8912 C CA . LYS A 1 1156 ? 17.268 10.743 12.800 1.00 50.66 1156 LYS A CA 1
ATOM 8913 C C . LYS A 1 1156 ? 15.926 10.397 12.129 1.00 50.66 1156 LYS A C 1
ATOM 8915 O O . LYS A 1 1156 ? 15.047 11.255 12.109 1.00 50.66 1156 LYS A O 1
ATOM 8920 N N . LYS A 1 1157 ? 15.779 9.197 11.550 1.00 44.97 1157 LYS A N 1
ATOM 8921 C CA . LYS A 1 1157 ? 14.507 8.751 10.950 1.00 44.97 1157 LYS A CA 1
ATOM 8922 C C . LYS A 1 1157 ? 13.457 8.692 12.064 1.00 44.97 1157 LYS A C 1
ATOM 8924 O O . LYS A 1 1157 ? 13.434 7.748 12.850 1.00 44.97 1157 LYS A O 1
ATOM 8929 N N . GLU A 1 1158 ? 12.660 9.753 12.174 1.00 40.62 1158 GLU A N 1
ATOM 8930 C CA . GLU A 1 1158 ? 11.609 9.880 13.178 1.00 40.62 1158 GLU A CA 1
ATOM 8931 C C . GLU A 1 1158 ? 10.587 8.763 12.970 1.00 40.62 1158 GLU A C 1
ATOM 8933 O O . GLU A 1 1158 ? 10.120 8.522 11.856 1.00 40.62 1158 GLU A O 1
ATOM 8938 N N . HIS A 1 1159 ? 10.263 8.039 14.040 1.00 38.50 1159 HIS A N 1
ATOM 8939 C CA . HIS A 1 1159 ? 9.317 6.935 13.948 1.00 38.50 1159 HIS A CA 1
ATOM 8940 C C . HIS A 1 1159 ? 7.935 7.513 13.630 1.00 38.50 1159 HIS A C 1
ATOM 8942 O O . HIS A 1 1159 ? 7.463 8.373 14.379 1.00 38.50 1159 HIS A O 1
ATOM 8948 N N . GLY A 1 1160 ? 7.257 6.998 12.596 1.00 33.47 1160 GLY A N 1
ATOM 8949 C CA . GLY A 1 1160 ? 5.890 7.377 12.182 1.00 33.47 1160 GLY A CA 1
ATOM 8950 C C . GLY A 1 1160 ? 4.786 6.972 13.174 1.00 33.47 1160 GLY A C 1
ATOM 8951 O O . GLY A 1 1160 ? 3.728 6.494 12.783 1.00 33.47 1160 GLY A O 1
ATOM 8952 N N . SER A 1 1161 ? 5.096 7.053 14.468 1.00 33.94 1161 SER A N 1
ATOM 8953 C CA . SER A 1 1161 ? 4.251 6.747 15.631 1.00 33.94 1161 SER A CA 1
ATOM 8954 C C . SER A 1 1161 ? 4.752 7.427 16.924 1.00 33.94 1161 SER A C 1
ATOM 8956 O O . SER A 1 1161 ? 4.054 7.361 17.926 1.00 33.94 1161 SER A O 1
ATOM 8958 N N . TYR A 1 1162 ? 5.958 8.029 16.935 1.00 35.62 1162 TYR A N 1
ATOM 8959 C CA . TYR A 1 1162 ? 6.586 8.626 18.134 1.00 35.62 1162 TYR A CA 1
ATOM 8960 C C . TYR A 1 1162 ? 7.416 9.908 17.882 1.00 35.62 1162 TYR A C 1
ATOM 8962 O O . TYR A 1 1162 ? 7.802 10.571 18.846 1.00 35.62 1162 TYR A O 1
ATOM 8970 N N . GLY A 1 1163 ? 7.694 10.286 16.626 1.00 43.72 1163 GLY A N 1
ATOM 8971 C CA . GLY A 1 1163 ? 8.404 11.530 16.296 1.00 43.72 1163 GLY A CA 1
ATOM 8972 C C . GLY A 1 1163 ? 9.842 11.603 16.836 1.00 43.72 1163 GLY A C 1
ATOM 8973 O O . GLY A 1 1163 ? 10.513 10.584 17.023 1.00 43.72 1163 GLY A O 1
ATOM 8974 N N . ALA A 1 1164 ? 10.314 12.824 17.097 1.00 31.91 1164 ALA A N 1
ATOM 8975 C CA . ALA A 1 1164 ? 11.675 13.117 17.554 1.00 31.91 1164 ALA A CA 1
ATOM 8976 C C . ALA A 1 1164 ? 11.985 12.772 19.032 1.00 31.91 1164 ALA A C 1
ATOM 8978 O O . ALA A 1 1164 ? 13.148 12.819 19.436 1.00 31.91 1164 ALA A O 1
ATOM 8979 N N . PHE A 1 1165 ? 10.993 12.431 19.863 1.00 36.34 1165 PHE A N 1
ATOM 8980 C CA . PHE A 1 1165 ? 11.125 12.405 21.334 1.00 36.34 1165 PHE A CA 1
ATOM 8981 C C . PHE A 1 1165 ? 11.736 11.121 21.936 1.00 36.34 1165 PHE A C 1
ATOM 8983 O O . PHE A 1 1165 ? 11.522 10.807 23.109 1.00 36.34 1165 PHE A O 1
ATOM 8990 N N . TYR A 1 1166 ? 12.538 10.377 21.171 1.00 34.47 1166 TYR A N 1
ATOM 8991 C CA . TYR A 1 1166 ? 13.197 9.169 21.671 1.00 34.47 1166 TYR A CA 1
ATOM 8992 C C . TYR A 1 1166 ? 14.338 9.503 22.650 1.00 34.47 1166 TYR A C 1
ATOM 8994 O O . TYR A 1 1166 ? 15.390 10.012 22.256 1.00 34.47 1166 TYR A O 1
ATOM 9002 N N . ARG A 1 1167 ? 14.153 9.178 23.938 1.00 36.09 1167 ARG A N 1
ATOM 9003 C CA . ARG A 1 1167 ? 15.244 9.162 24.925 1.00 36.09 1167 ARG A CA 1
ATOM 9004 C C . ARG A 1 1167 ? 16.077 7.894 24.748 1.00 36.09 1167 ARG A C 1
ATOM 9006 O O . ARG A 1 1167 ? 15.634 6.810 25.116 1.00 36.09 1167 ARG A O 1
ATOM 9013 N N . ASP A 1 1168 ? 17.300 8.059 24.255 1.00 38.41 1168 ASP A N 1
ATOM 9014 C CA . ASP A 1 1168 ? 18.297 6.988 24.224 1.00 38.41 1168 ASP A CA 1
ATOM 9015 C C . ASP A 1 1168 ? 18.557 6.462 25.662 1.00 38.41 1168 ASP A C 1
ATOM 9017 O O . ASP A 1 1168 ? 18.760 7.242 26.601 1.00 38.41 1168 ASP A O 1
ATOM 9021 N N . VAL A 1 1169 ? 18.507 5.136 25.851 1.00 39.91 1169 VAL A N 1
ATOM 9022 C CA . VAL A 1 1169 ? 18.745 4.479 27.153 1.00 39.91 1169 VAL A CA 1
ATOM 9023 C C . VAL A 1 1169 ? 20.218 4.648 27.535 1.00 39.91 1169 VAL A C 1
ATOM 9025 O O . VAL A 1 1169 ? 21.105 4.448 26.709 1.00 39.91 1169 VAL A O 1
ATOM 9028 N N . LYS A 1 1170 ? 20.489 5.054 28.781 1.00 38.31 1170 LYS A N 1
ATOM 9029 C CA . LYS A 1 1170 ? 21.771 5.670 29.176 1.00 38.31 1170 LYS A CA 1
ATOM 9030 C C . LYS A 1 1170 ? 22.981 4.733 29.288 1.00 38.31 1170 LYS A C 1
ATOM 9032 O O . LYS A 1 1170 ? 24.082 5.224 29.520 1.00 38.31 1170 LYS A O 1
ATOM 9037 N N . ASP A 1 1171 ? 22.806 3.430 29.099 1.00 38.38 1171 ASP A N 1
ATOM 9038 C CA . ASP A 1 1171 ? 23.789 2.409 29.482 1.00 38.38 1171 ASP A CA 1
ATOM 9039 C C . ASP A 1 1171 ? 24.637 1.884 28.304 1.00 38.38 1171 ASP A C 1
ATOM 9041 O O . ASP A 1 1171 ? 25.028 0.718 28.259 1.00 38.38 1171 ASP A O 1
ATOM 9045 N N . ALA A 1 1172 ? 24.948 2.758 27.341 1.00 35.78 1172 ALA A N 1
ATOM 9046 C CA . ALA A 1 1172 ? 25.940 2.497 26.298 1.00 35.78 1172 ALA A CA 1
ATOM 9047 C C . ALA A 1 1172 ? 27.330 3.013 26.739 1.00 35.78 1172 ALA A C 1
ATOM 9049 O O . ALA A 1 1172 ? 27.456 4.198 27.065 1.00 35.78 1172 ALA A O 1
ATOM 9050 N N . PRO A 1 1173 ? 28.392 2.182 26.747 1.00 38.56 1173 PRO A N 1
ATOM 9051 C CA . PRO A 1 1173 ? 29.729 2.629 27.133 1.00 38.56 1173 PRO A CA 1
ATOM 9052 C C . PRO A 1 1173 ? 30.288 3.640 26.122 1.00 38.56 1173 PRO A C 1
ATOM 9054 O O . PRO A 1 1173 ? 30.195 3.447 24.909 1.00 38.56 1173 PRO A O 1
ATOM 9057 N N . ALA A 1 1174 ? 30.887 4.723 26.623 1.00 34.97 1174 ALA A N 1
ATOM 9058 C CA . ALA A 1 1174 ? 31.395 5.804 25.783 1.00 34.97 1174 ALA A CA 1
ATOM 9059 C C . ALA A 1 1174 ? 32.547 5.330 24.865 1.00 34.97 1174 ALA A C 1
ATOM 9061 O O . ALA A 1 1174 ? 33.461 4.650 25.341 1.00 34.97 1174 ALA A O 1
ATOM 9062 N N . PRO A 1 1175 ? 32.553 5.704 23.569 1.00 36.38 1175 PRO A N 1
ATOM 9063 C CA . PRO A 1 1175 ? 33.577 5.258 22.631 1.00 36.38 1175 PRO A CA 1
ATOM 9064 C C . PRO A 1 1175 ? 34.948 5.852 22.977 1.00 36.38 1175 PRO A C 1
ATOM 9066 O O . PRO A 1 1175 ? 35.135 7.071 23.012 1.00 36.38 1175 PRO A O 1
ATOM 9069 N N . THR A 1 1176 ? 35.937 4.986 23.197 1.00 43.34 1176 THR A N 1
ATOM 9070 C CA . THR A 1 1176 ? 37.327 5.392 23.427 1.00 43.34 1176 THR A CA 1
ATOM 9071 C C . THR A 1 1176 ? 37.931 5.977 22.154 1.00 43.34 1176 THR A C 1
ATOM 9073 O O . THR A 1 1176 ? 38.085 5.281 21.149 1.00 43.34 1176 THR A O 1
ATOM 9076 N N . LYS A 1 1177 ? 38.302 7.258 22.205 1.00 38.03 1177 LYS A N 1
ATOM 9077 C CA . LYS A 1 1177 ? 38.943 7.976 21.099 1.00 38.03 1177 LYS A CA 1
ATOM 9078 C C . LYS A 1 1177 ? 40.341 7.408 20.832 1.00 38.03 1177 LYS A C 1
ATOM 9080 O O . LYS A 1 1177 ? 41.265 7.681 21.591 1.00 38.03 1177 LYS A O 1
ATOM 9085 N N . ILE A 1 1178 ? 40.493 6.656 19.743 1.00 39.56 1178 ILE A N 1
ATOM 9086 C CA . ILE A 1 1178 ? 41.805 6.227 19.245 1.00 39.56 1178 ILE A CA 1
ATOM 9087 C C . ILE A 1 1178 ? 42.507 7.445 18.636 1.00 39.56 1178 ILE A C 1
ATOM 9089 O O . ILE A 1 1178 ? 42.006 8.055 17.691 1.00 39.56 1178 ILE A O 1
ATOM 9093 N N . THR A 1 1179 ? 43.662 7.800 19.187 1.00 42.09 1179 THR A N 1
ATOM 9094 C CA . THR A 1 1179 ? 44.649 8.685 18.561 1.00 42.09 1179 THR A CA 1
ATOM 9095 C C . THR A 1 1179 ? 45.710 7.822 17.890 1.00 42.09 1179 THR A C 1
ATOM 9097 O O . THR A 1 1179 ? 46.201 6.875 18.501 1.00 42.09 1179 THR A O 1
ATOM 9100 N N . PHE A 1 1180 ? 46.050 8.152 16.647 1.00 40.94 1180 PHE A N 1
ATOM 9101 C CA . PHE A 1 1180 ? 47.236 7.630 15.975 1.00 40.94 1180 PHE A CA 1
ATOM 9102 C C . PHE A 1 1180 ? 48.354 8.670 16.117 1.00 40.94 1180 PHE A C 1
ATOM 9104 O O . PHE A 1 1180 ? 48.091 9.855 15.893 1.00 40.94 1180 PHE A O 1
ATOM 9111 N N . ASP A 1 1181 ? 49.544 8.207 16.501 1.00 44.44 1181 ASP A N 1
ATOM 9112 C CA . ASP A 1 1181 ? 50.814 8.950 16.440 1.00 44.44 1181 ASP A CA 1
ATOM 9113 C C . ASP A 1 1181 ? 51.513 8.693 15.087 1.00 44.44 1181 ASP A C 1
ATOM 9115 O O . ASP A 1 1181 ? 51.365 7.560 14.563 1.00 44.44 1181 ASP A O 1
#